Protein AF-0000000075435684 (afdb_homodimer)

Solvent-accessible surface area (backbone atoms only — not comparable to full-atom values): 46631 Å² total; per-residue (Å²): 125,85,80,66,52,69,68,57,49,41,54,53,47,58,70,30,59,86,41,56,68,59,48,53,54,44,38,68,70,41,73,67,42,24,66,53,40,46,42,66,70,31,37,67,71,56,78,73,60,82,67,54,65,80,38,68,67,48,46,52,52,52,50,49,52,61,66,69,45,51,69,68,55,51,50,54,37,49,76,65,71,45,79,66,72,79,62,64,81,58,90,67,68,71,89,58,71,60,59,47,32,22,44,51,64,58,47,67,41,52,52,39,48,48,60,67,69,48,69,88,48,67,78,80,46,33,36,54,38,51,43,49,46,51,52,52,50,50,55,52,51,47,50,42,35,56,40,21,50,55,17,38,49,41,56,48,79,51,69,64,68,57,68,73,39,88,20,27,56,55,18,40,41,51,26,30,35,41,37,38,35,50,89,34,52,53,44,66,56,33,40,52,37,39,75,41,37,37,48,34,29,35,42,36,40,33,53,39,63,67,68,47,50,15,56,40,42,33,57,61,56,30,73,50,36,27,32,44,38,41,32,45,71,48,60,89,45,61,19,58,59,49,25,51,40,53,39,73,38,18,89,49,28,28,32,46,34,36,25,41,46,55,55,23,41,48,43,80,30,48,51,56,29,43,57,22,27,32,43,36,45,28,28,66,62,61,96,79,65,84,58,65,68,53,48,48,48,39,53,53,28,57,69,67,30,49,31,50,52,23,26,35,44,34,40,32,36,63,94,64,91,54,63,46,58,55,46,59,42,8,74,40,45,31,32,33,39,38,41,38,56,63,87,83,64,59,59,67,52,46,54,50,41,45,48,37,44,28,72,28,20,41,55,21,27,34,40,36,38,45,48,62,51,90,58,70,64,57,55,49,47,36,28,59,38,18,52,42,25,27,35,39,33,41,28,40,70,38,86,80,54,51,77,42,41,66,56,46,53,45,48,61,72,39,48,32,87,51,40,36,34,40,33,38,54,35,59,72,38,69,48,71,68,44,49,51,52,40,56,65,65,44,62,93,55,69,74,65,48,76,44,78,79,127,87,81,64,52,69,68,56,47,42,54,53,46,59,68,31,58,85,41,55,69,59,48,54,54,44,39,67,70,40,72,66,42,24,66,56,41,46,43,65,70,32,37,64,73,56,76,74,60,81,67,56,66,80,36,68,65,48,45,52,51,52,49,50,53,60,66,67,46,51,69,67,54,51,49,53,38,48,74,64,72,44,80,66,73,79,62,64,81,58,89,70,68,71,90,57,71,60,58,46,32,20,44,51,67,58,48,68,42,53,52,39,49,47,59,66,68,48,69,89,51,68,77,79,46,34,36,56,39,51,43,49,48,52,51,52,50,50,55,50,50,46,50,42,34,56,40,21,50,56,17,38,49,42,58,50,79,51,70,64,69,57,67,74,38,88,22,27,56,56,16,39,40,51,26,29,35,40,36,38,36,49,89,35,51,51,45,66,57,32,40,52,39,40,74,40,35,38,47,35,28,36,41,36,41,34,54,39,63,66,66,45,51,14,54,42,43,32,57,59,55,30,74,50,35,28,31,43,36,42,31,44,70,49,60,88,45,60,20,57,58,49,24,52,40,51,39,72,37,18,90,48,29,29,31,43,36,38,26,40,46,56,57,22,41,47,43,80,31,49,52,57,30,44,58,22,28,32,43,37,47,27,27,66,61,60,95,79,65,85,58,66,69,51,49,49,48,38,52,53,27,56,68,68,30,49,31,52,51,23,26,34,44,33,39,32,37,62,94,63,91,53,61,48,58,55,45,59,42,8,73,40,46,31,32,34,39,39,40,39,55,64,88,82,63,56,60,69,52,46,52,49,41,45,50,36,45,28,71,30,21,41,55,20,28,34,42,34,38,42,49,60,54,91,59,70,62,58,56,49,47,36,27,60,37,18,52,43,25,29,34,42,33,44,32,36,67,38,82,78,54,50,78,42,40,67,56,46,53,46,48,62,72,38,50,32,85,51,40,36,36,41,34,41,34,46,57,78,38,68,47,71,68,45,50,52,53,38,55,65,64,45,62,93,56,67,75,65,48,77,46,80,81

InterPro domains:
  IPR032675 Leucine-rich repeat domain superfamily [G3DSA:3.80.10.10] (124-444)

Nearest PDB structures (foldseek):
  7sa1-assembly2_D  TM=3.779E-01  e=3.231E-06  Oryza sativa Japonica Group
  5irm-assembly1_A  TM=4.136E-01  e=1.213E-05  Oryctolagus cuniculus
  5irm-assembly1_C  TM=4.736E-01  e=6.344E-05  Oryctolagus cuniculus
  5irl-assembly1_A  TM=4.541E-01  e=1.116E-03  Oryctolagus cuniculus
  7ju4-assembly1_l  TM=4.859E-01  e=4.678E-03  Chlamydomonas reinhardtii

Structure (mmCIF, N/CA/C/O backbone):
data_AF-0000000075435684-model_v1
#
loop_
_entity.id
_entity.type
_entity.pdbx_description
1 polymer 'F-box domain-containing protein'
#
loop_
_atom_site.group_PDB
_atom_site.id
_atom_site.type_symbol
_atom_site.label_atom_id
_atom_site.label_alt_id
_atom_site.label_comp_id
_atom_site.label_asym_id
_atom_site.label_entity_id
_atom_site.label_seq_id
_atom_site.pdbx_PDB_ins_code
_atom_site.Cartn_x
_atom_site.Cartn_y
_atom_site.Cartn_z
_atom_site.occupancy
_atom_site.B_iso_or_equiv
_atom_site.auth_seq_id
_atom_site.auth_comp_id
_atom_site.auth_asym_id
_atom_site.auth_atom_id
_atom_site.pdbx_PDB_model_num
ATOM 1 N N . MET A 1 1 ? -43.281 -28.844 -30.625 1 39.34 1 MET A N 1
ATOM 2 C CA . MET A 1 1 ? -42.125 -28.047 -30.25 1 39.34 1 MET A CA 1
ATOM 3 C C . MET A 1 1 ? -41.312 -28.781 -29.188 1 39.34 1 MET A C 1
ATOM 5 O O . MET A 1 1 ? -41.844 -29.203 -28.172 1 39.34 1 MET A O 1
ATOM 9 N N . SER A 1 2 ? -40.312 -29.422 -29.609 1 40.75 2 SER A N 1
ATOM 10 C CA . SER A 1 2 ? -39.719 -30.5 -28.844 1 40.75 2 SER A CA 1
ATOM 11 C C . SER A 1 2 ? -39.281 -30.016 -27.469 1 40.75 2 SER A C 1
ATOM 13 O O . SER A 1 2 ? -38.562 -29 -27.344 1 40.75 2 SER A O 1
ATOM 15 N N . ARG A 1 3 ? -40.094 -30.156 -26.453 1 55.22 3 ARG A N 1
ATOM 16 C CA . ARG A 1 3 ? -39.969 -29.906 -25.031 1 55.22 3 ARG A CA 1
ATOM 17 C C . ARG A 1 3 ? -38.719 -30.562 -24.453 1 55.22 3 ARG A C 1
ATOM 19 O O . ARG A 1 3 ? -38.812 -31.656 -23.875 1 55.22 3 ARG A O 1
ATOM 26 N N . LEU A 1 4 ? -37.562 -30.312 -25.219 1 54.97 4 LEU A N 1
ATOM 27 C CA . LEU A 1 4 ? -36.406 -30.906 -24.547 1 54.97 4 LEU A CA 1
ATOM 28 C C . LEU A 1 4 ? -36.188 -30.266 -23.188 1 54.97 4 LEU A C 1
ATOM 30 O O . LEU A 1 4 ? -36.438 -29.062 -23 1 54.97 4 LEU A O 1
ATOM 34 N N . ILE A 1 5 ? -35.906 -31.062 -22.219 1 63.75 5 ILE A N 1
ATOM 35 C CA . ILE A 1 5 ? -35.656 -30.594 -20.859 1 63.75 5 ILE A CA 1
ATOM 36 C C . ILE A 1 5 ? -34.375 -29.75 -20.828 1 63.75 5 ILE A C 1
ATOM 38 O O . ILE A 1 5 ? -33.5 -29.922 -21.672 1 63.75 5 ILE A O 1
ATOM 42 N N . ALA A 1 6 ? -34.469 -28.703 -20.047 1 65.62 6 ALA A N 1
ATOM 43 C CA . ALA A 1 6 ? -33.406 -27.703 -19.953 1 65.62 6 ALA A CA 1
ATOM 44 C C . ALA A 1 6 ? -32.031 -28.359 -19.859 1 65.62 6 ALA A C 1
ATOM 46 O O . ALA A 1 6 ? -31.094 -27.922 -20.516 1 65.62 6 ALA A O 1
ATOM 47 N N . ASP A 1 7 ? -32 -29.422 -19.219 1 69.88 7 ASP A N 1
ATOM 48 C CA . ASP A 1 7 ? -30.719 -30.094 -19.016 1 69.88 7 ASP A CA 1
ATOM 49 C C . ASP A 1 7 ? -30.188 -30.672 -20.328 1 69.88 7 ASP A C 1
ATOM 51 O O . ASP A 1 7 ? -28.984 -30.609 -20.609 1 69.88 7 ASP A O 1
ATOM 55 N N . CYS A 1 8 ? -31.047 -31.203 -21 1 65.69 8 CYS A N 1
ATOM 56 C CA . CYS A 1 8 ? -30.672 -31.781 -22.281 1 65.69 8 CYS A CA 1
ATOM 57 C C . CYS A 1 8 ? -30.234 -30.688 -23.25 1 65.69 8 CYS A C 1
ATOM 59 O O . CYS A 1 8 ? -29.25 -30.844 -23.984 1 65.69 8 CYS A O 1
ATOM 61 N N . LEU A 1 9 ? -31 -29.672 -23.25 1 69.69 9 LEU A N 1
ATOM 62 C CA . LEU A 1 9 ? -30.656 -28.562 -24.125 1 69.69 9 LEU A CA 1
ATOM 63 C C . LEU A 1 9 ? -29.281 -28 -23.781 1 69.69 9 LEU A C 1
ATOM 65 O O . LEU A 1 9 ? -28.5 -27.656 -24.672 1 69.69 9 LEU A O 1
ATOM 69 N N . ILE A 1 10 ? -28.984 -27.953 -22.516 1 70.56 10 ILE A N 1
ATOM 70 C CA . ILE A 1 10 ? -27.703 -27.438 -22.062 1 70.56 10 ILE A CA 1
ATOM 71 C C . ILE A 1 10 ? -26.578 -28.297 -22.609 1 70.56 10 ILE A C 1
ATOM 73 O O . ILE A 1 10 ? -25.562 -27.766 -23.094 1 70.56 10 ILE A O 1
ATOM 77 N N . ILE A 1 11 ? -26.781 -29.516 -22.656 1 69.5 11 ILE A N 1
ATOM 78 C CA . ILE A 1 11 ? -25.766 -30.438 -23.156 1 69.5 11 ILE A CA 1
ATOM 79 C C . ILE A 1 11 ? -25.562 -30.219 -24.656 1 69.5 11 ILE A C 1
ATOM 81 O O . ILE A 1 11 ? -24.438 -30.141 -25.141 1 69.5 11 ILE A O 1
ATOM 85 N N . ILE A 1 12 ? -26.641 -30.109 -25.281 1 67.19 12 ILE A N 1
ATOM 86 C CA . ILE A 1 12 ? -26.609 -29.938 -26.719 1 67.19 12 ILE A CA 1
ATOM 87 C C . ILE A 1 12 ? -25.938 -28.609 -27.062 1 67.19 12 ILE A C 1
ATOM 89 O O . ILE A 1 12 ? -25.062 -28.547 -27.922 1 67.19 12 ILE A O 1
ATOM 93 N N . PHE A 1 13 ? -26.297 -27.656 -26.375 1 73.88 13 PHE A N 1
ATOM 94 C CA . PHE A 1 13 ? -25.812 -26.328 -26.703 1 73.88 13 PHE A CA 1
ATOM 95 C C . PHE A 1 13 ? -24.344 -26.172 -26.312 1 73.88 13 PHE A C 1
ATOM 97 O O . PHE A 1 13 ? -23.594 -25.453 -26.953 1 73.88 13 PHE A O 1
ATOM 104 N N . ASN A 1 14 ? -23.969 -26.891 -25.328 1 70.88 14 ASN A N 1
ATOM 105 C CA . ASN A 1 14 ? -22.547 -26.875 -24.953 1 70.88 14 ASN A CA 1
ATOM 106 C C . ASN A 1 14 ? -21.688 -27.5 -26.047 1 70.88 14 ASN A C 1
ATOM 108 O O . ASN A 1 14 ? -20.547 -27.062 -26.266 1 70.88 14 ASN A O 1
ATOM 112 N N . ASP A 1 15 ? -22.234 -28.422 -26.641 1 67.38 15 ASP A N 1
ATOM 113 C CA . ASP A 1 15 ? -21.5 -29.062 -27.734 1 67.38 15 ASP A CA 1
ATOM 114 C C . ASP A 1 15 ? -21.391 -28.141 -28.953 1 67.38 15 ASP A C 1
ATOM 116 O O . ASP A 1 15 ? -20.469 -28.266 -29.75 1 67.38 15 ASP A O 1
ATOM 120 N N . LEU A 1 16 ? -22.312 -27.25 -28.984 1 65.62 16 LEU A N 1
ATOM 121 C CA . LEU A 1 16 ? -22.328 -26.312 -30.109 1 65.62 16 LEU A CA 1
ATOM 122 C C . LEU A 1 16 ? -21.547 -25.047 -29.797 1 65.62 16 LEU A C 1
ATOM 124 O O . LEU A 1 16 ? -21.531 -24.109 -30.578 1 65.62 16 LEU A O 1
ATOM 128 N N . ARG A 1 17 ? -20.859 -25.047 -28.703 1 68 17 ARG A N 1
ATOM 129 C CA . ARG A 1 17 ? -20.156 -23.859 -28.234 1 68 17 ARG A CA 1
ATOM 130 C C . ARG A 1 17 ? -19.125 -23.406 -29.25 1 68 17 ARG A C 1
ATOM 132 O O . ARG A 1 17 ? -18.891 -22.203 -29.406 1 68 17 ARG A O 1
ATOM 139 N N . GLU A 1 18 ? -18.594 -24.406 -29.906 1 63.34 18 GLU A N 1
ATOM 140 C CA . GLU A 1 18 ? -17.547 -24.078 -30.875 1 63.34 18 GLU A CA 1
ATOM 141 C C . GLU A 1 18 ? -18.156 -23.516 -32.156 1 63.34 18 GLU A C 1
ATOM 143 O O . GLU A 1 18 ? -17.438 -22.922 -32.969 1 63.34 18 GLU A O 1
ATOM 148 N N . LYS A 1 19 ? -19.375 -23.734 -32.344 1 70.12 19 LYS A N 1
ATOM 149 C CA . LYS A 1 19 ? -20.078 -23.188 -33.531 1 70.12 19 LYS A CA 1
ATOM 150 C C . LYS A 1 19 ? -21.031 -22.062 -33.125 1 70.12 19 LYS A C 1
ATOM 152 O O . LYS A 1 19 ? -22.25 -22.266 -33.094 1 70.12 19 LYS A O 1
ATOM 157 N N . ALA A 1 20 ? -20.5 -20.891 -32.875 1 63.72 20 ALA A N 1
ATOM 158 C CA . ALA A 1 20 ? -21.234 -19.75 -32.344 1 63.72 20 ALA A CA 1
ATOM 159 C C . ALA A 1 20 ? -22.422 -19.391 -33.219 1 63.72 20 ALA A C 1
ATOM 161 O O . ALA A 1 20 ? -23.484 -19.031 -32.719 1 63.72 20 ALA A O 1
ATOM 162 N N . SER A 1 21 ? -22.312 -19.578 -34.469 1 68.25 21 SER A N 1
ATOM 163 C CA . SER A 1 21 ? -23.391 -19.234 -35.406 1 68.25 21 SER A CA 1
ATOM 164 C C . SER A 1 21 ? -24.594 -20.141 -35.188 1 68.25 21 SER A C 1
ATOM 166 O O . SER A 1 21 ? -25.734 -19.672 -35.188 1 68.25 21 SER A O 1
ATOM 168 N N . SER A 1 22 ? -24.297 -21.328 -34.969 1 67.69 22 SER A N 1
ATOM 169 C CA . SER A 1 22 ? -25.375 -22.266 -34.75 1 67.69 22 SER A CA 1
ATOM 170 C C . SER A 1 22 ? -26.078 -22 -33.406 1 67.69 22 SER A C 1
ATOM 172 O O . SER A 1 22 ? -27.312 -22.062 -33.344 1 67.69 22 SER A O 1
ATOM 174 N N . LEU A 1 23 ? -25.281 -21.672 -32.438 1 69.25 23 LEU A N 1
ATOM 175 C CA . LEU A 1 23 ? -25.875 -21.391 -31.125 1 69.25 23 LEU A CA 1
ATOM 176 C C . LEU A 1 23 ? -26.719 -20.125 -31.188 1 69.25 23 LEU A C 1
ATOM 178 O O . LEU A 1 23 ? -27.781 -20.047 -30.547 1 69.25 23 LEU A O 1
ATOM 182 N N . TYR A 1 24 ? -26.297 -19.234 -31.953 1 69.88 24 TYR A N 1
ATOM 183 C CA . TYR A 1 24 ? -27.078 -18.016 -32.125 1 69.88 24 TYR A CA 1
ATOM 184 C C . TYR A 1 24 ? -28.422 -18.312 -32.781 1 69.88 24 TYR A C 1
ATOM 186 O O . TYR A 1 24 ? -29.438 -17.734 -32.406 1 69.88 24 TYR A O 1
ATOM 194 N N . SER A 1 25 ? -28.391 -19.156 -33.656 1 71.25 25 SER A N 1
ATOM 195 C CA . SER A 1 25 ? -29.641 -19.531 -34.344 1 71.25 25 SER A CA 1
ATOM 196 C C . SER A 1 25 ? -30.578 -20.219 -33.375 1 71.25 25 SER A C 1
ATOM 198 O O . SER A 1 25 ? -31.812 -20.094 -33.469 1 71.25 25 SER A O 1
ATOM 200 N N . CYS A 1 26 ? -29.984 -20.875 -32.469 1 71.44 26 CYS A N 1
ATOM 201 C CA . CYS A 1 26 ? -30.781 -21.594 -31.5 1 71.44 26 CYS A CA 1
ATOM 202 C C . CYS A 1 26 ? -31.531 -20.641 -30.578 1 71.44 26 CYS A C 1
ATOM 204 O O . CYS A 1 26 ? -32.656 -20.922 -30.156 1 71.44 26 CYS A O 1
ATOM 206 N N . ILE A 1 27 ? -30.906 -19.422 -30.328 1 68.94 27 ILE A N 1
ATOM 207 C CA . ILE A 1 27 ? -31.531 -18.5 -29.375 1 68.94 27 ILE A CA 1
ATOM 208 C C . ILE A 1 27 ? -32.719 -17.812 -30.031 1 68.94 27 ILE A C 1
ATOM 210 O O . ILE A 1 27 ? -33.594 -17.281 -29.328 1 68.94 27 ILE A O 1
ATOM 214 N N . LEU A 1 28 ? -32.812 -18.062 -31.266 1 69.19 28 LEU A N 1
ATOM 215 C CA . LEU A 1 28 ? -33.875 -17.391 -32 1 69.19 28 LEU A CA 1
ATOM 216 C C . LEU A 1 28 ? -35.094 -18.297 -32.125 1 69.19 28 LEU A C 1
ATOM 218 O O . LEU A 1 28 ? -36.125 -17.891 -32.688 1 69.19 28 LEU A O 1
ATOM 222 N N . VAL A 1 29 ? -34.938 -19.484 -31.688 1 67.56 29 VAL A N 1
ATOM 223 C CA . VAL A 1 29 ? -36.031 -20.453 -31.875 1 67.56 29 VAL A CA 1
ATOM 224 C C . VAL A 1 29 ? -37.188 -20.141 -30.953 1 67.56 29 VAL A C 1
ATOM 226 O O . VAL A 1 29 ? -38.312 -20 -31.391 1 67.56 29 VAL A O 1
ATOM 229 N N . ASN A 1 30 ? -36.938 -20.109 -29.641 1 67.5 30 ASN A N 1
ATOM 230 C CA . ASN A 1 30 ? -37.938 -19.719 -28.641 1 67.5 30 ASN A CA 1
ATOM 231 C C . ASN A 1 30 ? -37.281 -19.188 -27.375 1 67.5 30 ASN A C 1
ATOM 233 O O . ASN A 1 30 ? -36.062 -19.188 -27.25 1 67.5 30 ASN A O 1
ATOM 237 N N . ARG A 1 31 ? -38.188 -18.688 -26.531 1 69.81 31 ARG A N 1
ATOM 238 C CA . ARG A 1 31 ? -37.719 -18.016 -25.328 1 69.81 31 ARG A CA 1
ATOM 239 C C . ARG A 1 31 ? -37 -18.984 -24.406 1 69.81 31 ARG A C 1
ATOM 241 O O . ARG A 1 31 ? -36.031 -18.625 -23.75 1 69.81 31 ARG A O 1
ATOM 248 N N . TYR A 1 32 ? -37.469 -20.156 -24.438 1 73.44 32 TYR A N 1
ATOM 249 C CA . TYR A 1 32 ? -36.875 -21.156 -23.578 1 73.44 32 TYR A CA 1
ATOM 250 C C . TYR A 1 32 ? -35.469 -21.516 -24.047 1 73.44 32 TYR A C 1
ATOM 252 O O . TYR A 1 32 ? -34.531 -21.594 -23.234 1 73.44 32 TYR A O 1
ATOM 260 N N . TRP A 1 33 ? -35.344 -21.641 -25.281 1 72.81 33 TRP A N 1
ATOM 261 C CA . TRP A 1 33 ? -34.031 -21.922 -25.828 1 72.81 33 TRP A CA 1
ATOM 262 C C . TRP A 1 33 ? -33.094 -20.75 -25.625 1 72.81 33 TRP A C 1
ATOM 2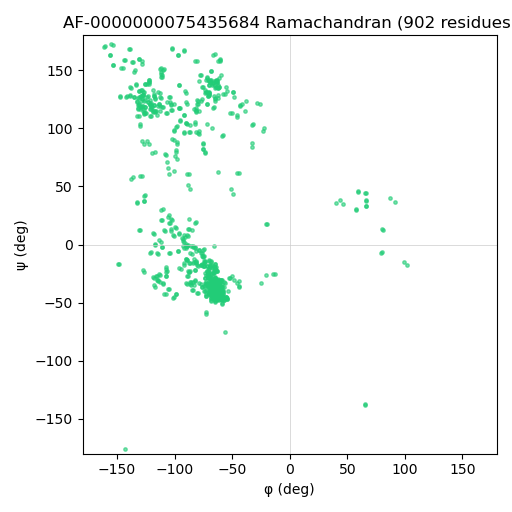64 O O . TRP A 1 33 ? -31.906 -20.938 -25.328 1 72.81 33 TRP A O 1
ATOM 274 N N . CYS A 1 34 ? -33.656 -19.688 -25.734 1 70.44 34 CYS A N 1
ATOM 275 C CA . CYS A 1 34 ? -32.844 -18.484 -25.531 1 70.44 34 CYS A CA 1
ATOM 276 C C . CYS A 1 34 ? -32.312 -18.438 -24.125 1 70.44 34 CYS A C 1
ATOM 278 O O . CYS A 1 34 ? -31.094 -18.234 -23.922 1 70.44 34 CYS A O 1
ATOM 280 N N . ARG A 1 35 ? -33.094 -18.781 -23.219 1 75 35 ARG A N 1
ATOM 281 C CA . ARG A 1 35 ? -32.688 -18.734 -21.828 1 75 35 ARG A CA 1
ATOM 282 C C . ARG A 1 35 ? -31.656 -19.797 -21.5 1 75 35 ARG A C 1
ATOM 284 O O . ARG A 1 35 ? -30.797 -19.578 -20.641 1 75 35 ARG A O 1
ATOM 291 N N . THR A 1 36 ? -31.766 -20.797 -22.297 1 75.44 36 THR A N 1
ATOM 292 C CA . THR A 1 36 ? -30.859 -21.906 -22.031 1 75.44 36 THR A CA 1
ATOM 293 C C . THR A 1 36 ? -29.516 -21.703 -22.734 1 75.44 36 THR A C 1
ATOM 295 O O . THR A 1 36 ? -28.469 -22.047 -22.203 1 75.44 36 THR A O 1
ATOM 298 N N . ALA A 1 37 ? -29.609 -21.109 -23.844 1 73.12 37 ALA A N 1
ATOM 299 C CA . ALA A 1 37 ? -28.422 -21.016 -24.688 1 73.12 37 ALA A CA 1
ATOM 300 C C . ALA A 1 37 ? -27.609 -19.766 -24.344 1 73.12 37 ALA A C 1
ATOM 302 O O . ALA A 1 37 ? -26.391 -19.734 -24.516 1 73.12 37 ALA A O 1
ATOM 303 N N . MET A 1 38 ? -28.234 -18.859 -23.797 1 76.44 38 MET A N 1
ATOM 304 C CA . MET A 1 38 ? -27.594 -17.562 -23.609 1 76.44 38 MET A CA 1
ATOM 305 C C . MET A 1 38 ? -26.422 -17.672 -22.625 1 76.44 38 MET A C 1
ATOM 307 O O . MET A 1 38 ? -25.328 -17.188 -22.891 1 76.44 38 MET A O 1
ATOM 311 N N . PRO A 1 39 ? -26.594 -18.422 -21.609 1 75.5 39 PRO A N 1
ATOM 312 C CA . PRO A 1 39 ? -25.484 -18.547 -20.672 1 75.5 39 PRO A CA 1
ATOM 313 C C . PRO A 1 39 ? -24.266 -19.219 -21.297 1 75.5 39 PRO A C 1
ATOM 315 O O . PRO A 1 39 ? -23.125 -18.906 -20.938 1 75.5 39 PRO A O 1
ATOM 318 N N . ILE A 1 40 ? -24.5 -20.016 -22.188 1 74.69 40 ILE A N 1
ATOM 319 C CA . ILE A 1 40 ? -23.406 -20.75 -22.828 1 74.69 40 ILE A CA 1
ATOM 320 C C . ILE A 1 40 ? -22.656 -19.828 -23.797 1 74.69 40 ILE A C 1
ATOM 322 O O . ILE A 1 40 ? -21.422 -19.859 -23.859 1 74.69 40 ILE A O 1
ATOM 326 N N . LEU A 1 41 ? -23.406 -19.016 -24.406 1 69.88 41 LEU A N 1
ATOM 327 C CA . LEU A 1 41 ? -22.828 -18.109 -25.391 1 69.88 41 LEU A CA 1
ATOM 328 C C . LEU A 1 41 ? -22.031 -17 -24.688 1 69.88 41 LEU A C 1
ATOM 330 O O . LEU A 1 41 ? -21.078 -16.469 -25.25 1 69.88 41 LEU A O 1
ATOM 334 N N . TRP A 1 42 ? -22.438 -16.781 -23.469 1 71.81 42 TRP A N 1
ATOM 335 C CA . TRP A 1 42 ? -21.891 -15.609 -22.781 1 71.81 42 TRP A CA 1
ATOM 336 C C . TRP A 1 42 ? -20.859 -16.047 -21.734 1 71.81 42 TRP A C 1
ATOM 338 O O . TRP A 1 42 ? -20.594 -15.297 -20.797 1 71.81 42 TRP A O 1
ATOM 348 N N . LYS A 1 43 ? -20.281 -17.172 -21.891 1 68 43 LYS A N 1
ATOM 349 C CA . LYS A 1 43 ? -19.328 -17.641 -20.891 1 68 43 LYS A CA 1
ATOM 350 C C . LYS A 1 43 ? -18.016 -16.859 -20.984 1 68 43 LYS A C 1
ATOM 352 O O . LYS A 1 43 ? -17.391 -16.562 -19.969 1 68 43 LYS A O 1
ATOM 357 N N . VAL A 1 44 ? -17.547 -16.469 -22.188 1 67.88 44 VAL A N 1
ATOM 358 C CA . VAL A 1 44 ? -16.281 -15.766 -22.281 1 67.88 44 VAL A CA 1
ATOM 359 C C . VAL A 1 44 ? -16.422 -14.594 -23.25 1 67.88 44 VAL A C 1
ATOM 361 O O . VAL A 1 44 ? -15.641 -14.461 -24.203 1 67.88 44 VAL A O 1
ATOM 364 N N . PRO A 1 45 ? -17.344 -13.711 -22.953 1 68.06 45 PRO A N 1
ATOM 365 C CA . PRO A 1 45 ? -17.578 -12.617 -23.906 1 68.06 45 PRO A CA 1
ATOM 366 C C . PRO A 1 45 ? -16.469 -11.562 -23.859 1 68.06 45 PRO A C 1
ATOM 368 O O . PRO A 1 45 ? -16.297 -10.812 -24.828 1 68.06 45 PRO A O 1
ATOM 371 N N . PHE A 1 46 ? -15.688 -11.555 -22.859 1 72.75 46 PHE A N 1
ATOM 372 C CA . PHE A 1 46 ? -14.812 -10.414 -22.609 1 72.75 46 PHE A CA 1
ATOM 373 C C . PHE A 1 46 ? -13.375 -10.742 -23 1 72.75 46 PHE A C 1
ATOM 375 O O . PHE A 1 46 ? -12.5 -9.875 -22.969 1 72.75 46 PHE A O 1
ATOM 382 N N . GLU A 1 47 ? -13.094 -11.945 -23.344 1 65 47 GLU A N 1
ATOM 383 C CA . GLU A 1 47 ? -11.734 -12.398 -23.609 1 65 47 GLU A CA 1
ATOM 384 C C . GLU A 1 47 ? -11.188 -11.766 -24.891 1 65 47 GLU A C 1
ATOM 386 O O . GLU A 1 47 ? -9.977 -11.57 -25.016 1 65 47 GLU A O 1
ATOM 391 N N . PHE A 1 48 ? -12.117 -11.297 -25.688 1 57.56 48 PHE A N 1
ATOM 392 C CA . PHE A 1 48 ? -11.625 -10.859 -26.984 1 57.56 48 PHE A CA 1
ATOM 393 C C . PHE A 1 48 ? -11.539 -9.344 -27.047 1 57.56 48 PHE A C 1
ATOM 395 O O . PHE A 1 48 ? -11.477 -8.758 -28.125 1 57.56 48 PHE A O 1
ATOM 402 N N . ASP A 1 49 ? -11.469 -8.719 -25.906 1 58.34 49 ASP A N 1
ATOM 403 C CA . ASP A 1 49 ? -11.344 -7.27 -25.922 1 58.34 49 ASP A CA 1
ATOM 404 C C . ASP A 1 49 ? -9.906 -6.836 -26.219 1 58.34 49 ASP A C 1
ATOM 406 O O . ASP A 1 49 ? -9.016 -7.039 -25.391 1 58.34 49 ASP A O 1
ATOM 410 N N . ILE A 1 50 ? -9.633 -6.5 -27.484 1 53.12 50 ILE A N 1
ATOM 411 C CA . ILE A 1 50 ? -8.297 -6.113 -27.922 1 53.12 50 ILE A CA 1
ATOM 412 C C . ILE A 1 50 ? -8.047 -4.645 -27.594 1 53.12 50 ILE A C 1
ATOM 414 O O . ILE A 1 50 ? -7.062 -4.059 -28.031 1 53.12 50 ILE A O 1
ATOM 418 N N . GLY A 1 51 ? -8.766 -4.023 -26.719 1 57.41 51 GLY A N 1
ATOM 419 C CA . GLY A 1 51 ? -8.5 -2.674 -26.25 1 57.41 51 GLY A CA 1
ATOM 420 C C . GLY A 1 51 ? -8.969 -1.603 -27.203 1 57.41 51 GLY A C 1
ATOM 421 O O . GLY A 1 51 ? -8.828 -0.409 -26.938 1 57.41 51 GLY A O 1
ATOM 422 N N . ASN A 1 52 ? -9.406 -2.047 -28.391 1 57.75 52 ASN A N 1
ATOM 423 C CA . ASN A 1 52 ? -9.844 -1.05 -29.359 1 57.75 52 ASN A CA 1
ATOM 424 C C . ASN A 1 52 ? -11.281 -0.604 -29.094 1 57.75 52 ASN A C 1
ATOM 426 O O . ASN A 1 52 ? -12.219 -1.38 -29.281 1 57.75 52 ASN A O 1
ATOM 430 N N . TRP A 1 53 ? -11.492 0.577 -28.562 1 60.94 53 TRP A N 1
ATOM 431 C CA . TRP A 1 53 ? -12.781 1.192 -28.234 1 60.94 53 TRP A CA 1
ATOM 432 C C . TRP A 1 53 ? -13.703 1.188 -29.438 1 60.94 53 TRP A C 1
ATOM 434 O O . TRP A 1 53 ? -14.922 1.049 -29.297 1 60.94 53 TRP A O 1
ATOM 444 N N . ASP A 1 54 ? -13.008 1.223 -30.531 1 63 54 ASP A N 1
ATOM 445 C CA . ASP A 1 54 ? -13.805 1.524 -31.719 1 63 54 ASP A CA 1
ATOM 446 C C . ASP A 1 54 ? -14.484 0.269 -32.25 1 63 54 ASP A C 1
ATOM 448 O O . ASP A 1 54 ? -15.32 0.349 -33.156 1 63 54 ASP A O 1
ATOM 452 N N . SER A 1 55 ? -14.125 -0.746 -31.547 1 66.19 55 SER A N 1
ATOM 453 C CA . SER A 1 55 ? -14.828 -1.91 -32.062 1 66.19 55 SER A CA 1
ATOM 454 C C . SER A 1 55 ? -16.281 -1.921 -31.625 1 66.19 55 SER A C 1
ATOM 456 O O . SER A 1 55 ? -16.594 -1.62 -30.469 1 66.19 55 SER A O 1
ATOM 458 N N . LEU A 1 56 ? -17.172 -2.02 -32.562 1 64.56 56 LEU A N 1
ATOM 459 C CA . LEU A 1 56 ? -18.609 -2.062 -32.312 1 64.56 56 LEU A CA 1
ATOM 460 C C . LEU A 1 56 ? -18.938 -3.025 -31.188 1 64.56 56 LEU A C 1
ATOM 462 O O . LEU A 1 56 ? -19.812 -2.742 -30.375 1 64.56 56 LEU A O 1
ATOM 466 N N . SER A 1 57 ? -18.141 -4.02 -31.172 1 70.94 57 SER A N 1
ATOM 467 C CA . SER A 1 57 ? -18.406 -5.043 -30.172 1 70.94 57 SER A CA 1
ATOM 468 C C . SER A 1 57 ? -18.109 -4.531 -28.766 1 70.94 57 SER A C 1
ATOM 470 O O . SER A 1 57 ? -18.891 -4.746 -27.828 1 70.94 57 SER A O 1
ATOM 472 N N . ASN A 1 58 ? -17.109 -3.75 -28.688 1 76.31 58 ASN A N 1
ATOM 473 C CA . ASN A 1 58 ? -16.734 -3.246 -27.359 1 76.31 58 ASN A CA 1
ATOM 474 C C . ASN A 1 58 ? -17.734 -2.197 -26.875 1 76.31 58 ASN A C 1
ATOM 476 O O . ASN A 1 58 ? -18.094 -2.178 -25.688 1 76.31 58 ASN A O 1
ATOM 480 N N . ARG A 1 59 ? -18.25 -1.498 -27.781 1 77.44 59 ARG A N 1
ATOM 481 C CA . ARG A 1 59 ? -19.203 -0.47 -27.406 1 77.44 59 ARG A CA 1
ATOM 482 C C . ARG A 1 59 ? -20.5 -1.095 -26.875 1 77.44 59 ARG A C 1
ATOM 484 O O . ARG A 1 59 ? -21.078 -0.598 -25.922 1 77.44 59 ARG A O 1
ATOM 491 N N . LYS A 1 60 ? -20.844 -2.115 -27.5 1 78.19 60 LYS A N 1
ATOM 492 C CA . LYS A 1 60 ? -22.062 -2.805 -27.047 1 78.19 60 LYS A CA 1
ATOM 493 C C . LYS A 1 60 ? -21.891 -3.381 -25.656 1 78.19 60 LYS A C 1
ATOM 495 O O . LYS A 1 60 ? -22.797 -3.324 -24.828 1 78.19 60 LYS A O 1
ATOM 500 N N . LEU A 1 61 ? -20.719 -3.852 -25.469 1 83 61 LEU A N 1
ATOM 501 C CA . LEU A 1 61 ? -20.453 -4.43 -24.156 1 83 61 LEU A CA 1
ATOM 502 C C . LEU A 1 61 ? -20.406 -3.344 -23.078 1 83 61 LEU A C 1
ATOM 504 O O . LEU A 1 61 ? -20.938 -3.535 -21.984 1 83 61 LEU A O 1
ATOM 508 N N . TYR A 1 62 ? -19.828 -2.229 -23.438 1 84.69 62 TYR A N 1
ATOM 509 C CA . TYR A 1 62 ? -19.781 -1.122 -22.484 1 84.69 62 TYR A CA 1
ATOM 510 C C . TYR A 1 62 ? -21.188 -0.654 -22.125 1 84.69 62 TYR A C 1
ATOM 512 O O . TYR A 1 62 ? -21.5 -0.459 -20.953 1 84.69 62 TYR A O 1
ATOM 520 N N . ASN A 1 63 ? -22 -0.599 -23.156 1 82.69 63 ASN A N 1
ATOM 521 C CA . ASN A 1 63 ? -23.375 -0.17 -22.938 1 82.69 63 ASN A CA 1
ATOM 522 C C . ASN A 1 63 ? -24.141 -1.153 -22.047 1 82.69 63 ASN A C 1
ATOM 524 O O . ASN A 1 63 ? -24.938 -0.744 -21.203 1 82.69 63 ASN A O 1
ATOM 528 N N . LEU A 1 64 ? -23.875 -2.336 -22.312 1 84.38 64 LEU A N 1
ATOM 529 C CA . LEU A 1 64 ? -24.5 -3.367 -21.5 1 84.38 64 LEU A CA 1
ATOM 530 C C . LEU A 1 64 ? -24.125 -3.215 -20.031 1 84.38 64 LEU A C 1
ATOM 532 O O . LEU A 1 64 ? -24.984 -3.291 -19.156 1 84.38 64 LEU A O 1
ATOM 536 N N . ILE A 1 65 ? -22.891 -2.967 -19.766 1 88.69 65 ILE A N 1
ATOM 537 C CA . ILE A 1 65 ? -22.406 -2.832 -18.406 1 88.69 65 ILE A CA 1
ATOM 538 C C . ILE A 1 65 ? -23.062 -1.633 -17.734 1 88.69 65 ILE A C 1
ATOM 540 O O . ILE A 1 65 ? -23.562 -1.738 -16.609 1 88.69 65 ILE A O 1
ATOM 544 N N . PHE A 1 66 ? -23.188 -0.58 -18.406 1 89.06 66 PHE A N 1
ATOM 545 C CA . PHE A 1 66 ? -23.781 0.624 -17.828 1 89.06 66 PHE A CA 1
ATOM 546 C C . PHE A 1 66 ? -25.266 0.418 -17.547 1 89.06 66 PHE A C 1
ATOM 548 O O . PHE A 1 66 ? -25.781 0.905 -16.547 1 89.06 66 PHE A O 1
ATOM 555 N N . TYR A 1 67 ? -25.781 -0.294 -18.469 1 86.94 67 TYR A N 1
ATOM 556 C CA . TYR A 1 67 ? -27.203 -0.559 -18.266 1 86.94 67 TYR A CA 1
ATOM 557 C C . TYR A 1 67 ? -27.438 -1.381 -17.016 1 86.94 67 TYR A C 1
ATOM 559 O O . TYR A 1 67 ? -28.422 -1.172 -16.297 1 86.94 67 TYR A O 1
ATOM 567 N N . LEU A 1 68 ? -26.578 -2.227 -16.766 1 90.38 68 LEU A N 1
ATOM 568 C CA . LEU A 1 68 ? -26.781 -3.178 -15.672 1 90.38 68 LEU A CA 1
ATOM 569 C C . LEU A 1 68 ? -26.344 -2.584 -14.344 1 90.38 68 LEU A C 1
ATOM 571 O O . LEU A 1 68 ? -26.578 -3.174 -13.281 1 90.38 68 LEU A O 1
ATOM 575 N N . LEU A 1 69 ? -25.719 -1.43 -14.352 1 92.94 69 LEU A N 1
ATOM 576 C CA . LEU A 1 69 ? -25.344 -0.784 -13.102 1 92.94 69 LEU A CA 1
ATOM 577 C C . LEU A 1 69 ? -26.578 -0.413 -12.281 1 92.94 69 LEU A C 1
ATOM 579 O O . LEU A 1 69 ? -27.578 0.038 -12.836 1 92.94 69 LEU A O 1
ATOM 583 N N . PRO A 1 70 ? -26.484 -0.589 -10.992 1 91.25 70 PRO A N 1
ATOM 584 C CA . PRO A 1 70 ? -27.562 -0.121 -10.141 1 91.25 70 PRO A CA 1
ATOM 585 C C . PRO A 1 70 ? -27.797 1.387 -10.242 1 91.25 70 PRO A C 1
ATOM 587 O O . PRO A 1 70 ? -26.875 2.131 -10.578 1 91.25 70 PRO A O 1
ATOM 590 N N . THR A 1 71 ? -28.969 1.79 -9.859 1 91.5 71 THR A N 1
ATOM 591 C CA . THR A 1 71 ? -29.344 3.193 -9.961 1 91.5 71 THR A CA 1
ATOM 592 C C . THR A 1 71 ? -28.422 4.07 -9.117 1 91.5 71 THR A C 1
ATOM 594 O O . THR A 1 71 ? -28.016 5.145 -9.547 1 91.5 71 THR A O 1
ATOM 597 N N . PHE A 1 72 ? -28.172 3.518 -8 1 90.12 72 PHE A N 1
ATOM 598 C CA . PHE A 1 72 ? -27.312 4.281 -7.109 1 90.12 72 PHE A CA 1
ATOM 599 C C . PHE A 1 72 ? -25.938 4.5 -7.738 1 90.12 72 PHE A C 1
ATOM 601 O O . PHE A 1 72 ? -25.375 5.594 -7.656 1 90.12 72 PHE A O 1
ATOM 608 N N . SER A 1 73 ? -25.391 3.531 -8.352 1 92.75 73 SER A N 1
ATOM 609 C CA . SER A 1 73 ? -24.094 3.607 -8.992 1 92.75 73 SER A CA 1
ATOM 610 C C . SER A 1 73 ? -24.109 4.57 -10.18 1 92.75 73 SER A C 1
ATOM 612 O O . SER A 1 73 ? -23.172 5.348 -10.367 1 92.75 73 SER A O 1
ATOM 614 N N . LYS A 1 74 ? -25.141 4.551 -10.961 1 92.12 74 LYS A N 1
ATOM 615 C CA . LYS A 1 74 ? -25.281 5.457 -12.102 1 92.12 74 LYS A CA 1
ATOM 6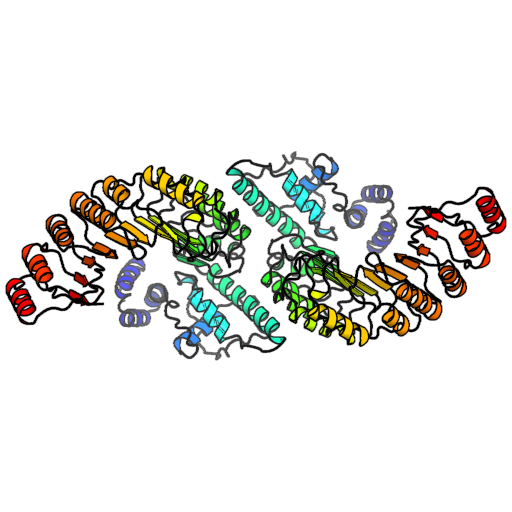16 C C . LYS A 1 74 ? -25.297 6.914 -11.641 1 92.12 74 LYS A C 1
ATOM 618 O O . LYS A 1 74 ? -24.609 7.762 -12.219 1 92.12 74 LYS A O 1
ATOM 623 N N . LYS A 1 75 ? -26.047 7.133 -10.609 1 91.5 75 LYS A N 1
ATOM 624 C CA . LYS A 1 75 ? -26.141 8.484 -10.07 1 91.5 75 LYS A CA 1
ATOM 625 C C . LYS A 1 75 ? -24.781 8.961 -9.547 1 91.5 75 LYS A C 1
ATOM 627 O O . LYS A 1 75 ? -24.375 10.102 -9.781 1 91.5 75 LYS A O 1
ATOM 632 N N . LEU A 1 76 ? -24.172 8.062 -8.867 1 90.44 76 LEU A N 1
ATOM 633 C CA . LEU A 1 76 ? -22.859 8.375 -8.32 1 90.44 76 LEU A CA 1
ATOM 634 C C . LEU A 1 76 ? -21.891 8.766 -9.43 1 90.44 76 LEU A C 1
ATOM 636 O O . LEU A 1 76 ? -21.125 9.727 -9.281 1 90.44 76 LEU A O 1
ATOM 640 N N . LEU A 1 77 ? -21.859 8.047 -10.508 1 93.06 77 LEU A N 1
ATOM 641 C CA . LEU A 1 77 ? -20.969 8.32 -11.641 1 93.06 77 LEU A CA 1
ATOM 642 C C . LEU A 1 77 ? -21.328 9.648 -12.305 1 93.06 77 LEU A C 1
ATOM 644 O O . LEU A 1 77 ? -20.453 10.453 -12.609 1 93.06 77 LEU A O 1
ATOM 648 N N . LEU A 1 78 ? -22.625 9.883 -12.414 1 91.19 78 LEU A N 1
ATOM 649 C CA . LEU A 1 78 ? -23.094 11.125 -13.023 1 91.19 78 LEU A CA 1
ATOM 650 C C . LEU A 1 78 ? -22.703 12.328 -12.164 1 91.19 78 LEU A C 1
ATOM 652 O O . LEU A 1 78 ? -22.281 13.359 -12.68 1 91.19 78 LEU A O 1
ATOM 656 N N . ASP A 1 79 ? -22.844 12.133 -10.93 1 88.5 79 ASP A N 1
ATOM 657 C CA . ASP A 1 79 ? -22.516 13.203 -9.984 1 88.5 79 ASP A CA 1
ATOM 658 C C . ASP A 1 79 ? -21.031 13.555 -10.047 1 88.5 79 ASP A C 1
ATOM 660 O O . ASP A 1 79 ? -20.641 14.656 -9.664 1 88.5 79 ASP A O 1
ATOM 664 N N . ASN A 1 80 ? -20.281 12.633 -10.508 1 88.38 80 ASN A N 1
ATOM 665 C CA . ASN A 1 80 ? -18.844 12.875 -10.617 1 88.38 80 ASN A CA 1
ATOM 666 C C . ASN A 1 80 ? -18.422 13.125 -12.062 1 88.38 80 ASN A C 1
ATOM 668 O O . ASN A 1 80 ? -17.266 12.906 -12.422 1 88.38 80 ASN A O 1
ATOM 672 N N . ASN A 1 81 ? -19.266 13.445 -12.898 1 86.88 81 ASN A N 1
ATOM 673 C CA . ASN A 1 81 ? -19.062 13.898 -14.273 1 86.88 81 ASN A CA 1
ATOM 674 C C . ASN A 1 81 ? -18.469 12.789 -15.141 1 86.88 81 ASN A C 1
ATOM 676 O O . ASN A 1 81 ? -17.578 13.039 -15.953 1 86.88 81 ASN A O 1
ATOM 680 N N . ILE A 1 82 ? -18.828 11.648 -14.852 1 89.19 82 ILE A N 1
ATOM 681 C CA . ILE A 1 82 ? -18.5 10.539 -15.734 1 89.19 82 ILE A CA 1
ATOM 682 C C . ILE A 1 82 ? -19.672 10.266 -16.688 1 89.19 82 ILE A C 1
ATOM 684 O O . ILE A 1 82 ? -20.734 9.836 -16.25 1 89.19 82 ILE A O 1
ATOM 688 N N . GLU A 1 83 ? -19.359 10.68 -17.938 1 80.44 83 GLU A N 1
ATOM 689 C CA . GLU A 1 83 ? -20.406 10.602 -18.938 1 80.44 83 GLU A CA 1
ATOM 690 C C . GLU A 1 83 ? -20.688 9.156 -19.328 1 80.44 83 GLU A C 1
ATOM 692 O O . GLU A 1 83 ? -19.781 8.406 -19.672 1 80.44 83 GLU A O 1
ATOM 697 N N . LEU A 1 84 ? -21.891 8.883 -19.094 1 76.69 84 LEU A N 1
ATOM 698 C CA . LEU A 1 84 ? -22.344 7.566 -19.547 1 76.69 84 LEU A CA 1
ATOM 699 C C . LEU A 1 84 ? -22.672 7.586 -21.031 1 76.69 84 LEU A C 1
ATOM 701 O O . LEU A 1 84 ? -23.156 8.594 -21.547 1 76.69 84 LEU A O 1
ATOM 705 N N . PRO A 1 85 ? -22.031 6.691 -21.781 1 67.62 85 PRO A N 1
ATOM 706 C CA . PRO A 1 85 ? -22.391 6.695 -23.203 1 67.62 85 PRO A CA 1
ATOM 707 C C . PRO A 1 85 ? -23.891 6.82 -23.438 1 67.62 85 PRO A C 1
ATOM 709 O O . PRO A 1 85 ? -24.688 6.367 -22.609 1 67.62 85 PRO A O 1
ATOM 712 N N . THR A 1 86 ? -24.219 7.977 -24.172 1 57.47 86 THR A N 1
ATOM 713 C CA . THR A 1 86 ? -25.625 8.164 -24.531 1 57.47 86 THR A CA 1
ATOM 714 C C . THR A 1 86 ? -26.297 6.816 -24.781 1 57.47 86 THR A C 1
ATOM 716 O O . THR A 1 86 ? -25.922 6.086 -25.703 1 57.47 86 THR A O 1
ATOM 719 N N . ILE A 1 87 ? -26.719 6.363 -23.734 1 51.12 87 ILE A N 1
ATOM 720 C CA . ILE A 1 87 ? -27.562 5.191 -23.891 1 51.12 87 ILE A CA 1
ATOM 721 C C . ILE A 1 87 ? -28.562 5.426 -25.016 1 51.12 87 ILE A C 1
ATOM 723 O O . ILE A 1 87 ? -29.406 6.32 -24.938 1 51.12 87 ILE A O 1
ATOM 727 N N . GLN A 1 88 ? -28.188 5.625 -26.156 1 44.88 88 GLN A N 1
ATOM 728 C CA . GLN A 1 88 ? -29.344 5.578 -27.047 1 44.88 88 GLN A CA 1
ATOM 729 C C . GLN A 1 88 ? -30.484 4.77 -26.406 1 44.88 88 GLN A C 1
ATOM 731 O O . GLN A 1 88 ? -30.25 3.693 -25.859 1 44.88 88 GLN A O 1
ATOM 736 N N . GLU A 1 89 ? -31.453 5.633 -25.844 1 45.38 89 GLU A N 1
ATOM 737 C CA . GLU A 1 89 ? -32.719 5.02 -25.484 1 45.38 89 GLU A CA 1
ATOM 738 C C . GLU A 1 89 ? -32.938 3.691 -26.203 1 45.38 89 GLU A C 1
ATOM 740 O O . GLU A 1 89 ? -33.5 3.654 -27.297 1 45.38 89 GLU A O 1
ATOM 745 N N . PHE A 1 90 ? -32 3.145 -26.688 1 38.25 90 PHE A N 1
ATOM 746 C CA . PHE A 1 90 ? -32.406 1.898 -27.312 1 38.25 90 PHE A CA 1
ATOM 747 C C . PHE A 1 90 ? -33.469 1.187 -26.469 1 38.25 90 PHE A C 1
ATOM 749 O O . PHE A 1 90 ? -33.406 1.196 -25.25 1 38.25 90 PHE A O 1
ATOM 756 N N . SER A 1 91 ? -34.562 1.084 -26.984 1 44.53 91 SER A N 1
ATOM 757 C CA . SER A 1 91 ? -35.688 0.216 -26.656 1 44.53 91 SER A CA 1
ATOM 758 C C . SER A 1 91 ? -35.25 -0.993 -25.844 1 44.53 91 SER A C 1
ATOM 760 O O . SER A 1 91 ? -36.062 -1.741 -25.312 1 44.53 91 SER A O 1
ATOM 762 N N . ASN A 1 92 ? -33.906 -1.536 -25.922 1 50.97 92 ASN A N 1
ATOM 763 C CA . ASN A 1 92 ? -33.75 -2.971 -25.703 1 50.97 92 ASN A CA 1
ATOM 764 C C . ASN A 1 92 ? -33.156 -3.264 -24.344 1 50.97 92 ASN A C 1
ATOM 766 O O . ASN A 1 92 ? -31.922 -3.322 -24.203 1 50.97 92 ASN A O 1
ATOM 770 N N . GLN A 1 93 ? -33.781 -2.992 -23.312 1 63.28 93 GLN A N 1
ATOM 771 C CA . GLN A 1 93 ? -33.469 -3.625 -22.031 1 63.28 93 GLN A CA 1
ATOM 772 C C . GLN A 1 93 ? -32.875 -5.016 -22.219 1 63.28 93 GLN A C 1
ATOM 774 O O . GLN A 1 93 ? -33.406 -5.812 -23.016 1 63.28 93 GLN A O 1
ATOM 779 N N . PRO A 1 94 ? -31.672 -5.062 -21.656 1 71.62 94 PRO A N 1
ATOM 780 C CA . PRO A 1 94 ? -31.188 -6.441 -21.734 1 71.62 94 PRO A CA 1
ATOM 781 C C . PRO A 1 94 ? -32.219 -7.461 -21.25 1 71.62 94 PRO A C 1
ATOM 783 O O . PRO A 1 94 ? -32.906 -7.203 -20.281 1 71.62 94 PRO A O 1
ATOM 786 N N . LEU A 1 95 ? -32.375 -8.398 -22.031 1 74.25 95 LEU A N 1
ATOM 787 C CA . LEU A 1 95 ? -33.344 -9.445 -21.719 1 74.25 95 LEU A CA 1
ATOM 788 C C . LEU A 1 95 ? -32.875 -10.242 -20.484 1 74.25 95 LEU A C 1
ATOM 790 O O . LEU A 1 95 ? -33.719 -10.836 -19.797 1 74.25 95 LEU A O 1
ATOM 794 N N . PHE A 1 96 ? -31.516 -10.188 -20.312 1 77.94 96 PHE A N 1
ATOM 795 C CA . PHE A 1 96 ? -30.938 -10.969 -19.219 1 77.94 96 PHE A CA 1
ATOM 796 C C . PHE A 1 96 ? -29.891 -10.156 -18.469 1 77.94 96 PHE A C 1
ATOM 798 O O . PHE A 1 96 ? -29.469 -9.094 -18.922 1 77.94 96 PHE A O 1
ATOM 805 N N . ASN A 1 97 ? -29.688 -10.586 -17.25 1 83.38 97 ASN A N 1
ATOM 806 C CA . ASN A 1 97 ? -28.484 -10.148 -16.562 1 83.38 97 ASN A CA 1
ATOM 807 C C . ASN A 1 97 ? -27.25 -10.875 -17.094 1 83.38 97 ASN A C 1
ATOM 809 O O . ASN A 1 97 ? -26.75 -11.805 -16.453 1 83.38 97 ASN A O 1
ATOM 813 N N . TYR A 1 98 ? -26.766 -10.406 -18.141 1 82.12 98 TYR A N 1
ATOM 814 C CA . TYR A 1 98 ? -25.719 -11.086 -18.906 1 82.12 98 TYR A CA 1
ATOM 815 C C . TYR A 1 98 ? -24.469 -11.273 -18.047 1 82.12 98 TYR A C 1
ATOM 817 O O . TYR A 1 98 ? -23.703 -12.219 -18.266 1 82.12 98 TYR A O 1
ATOM 825 N N . ILE A 1 99 ? -24.203 -10.406 -17.125 1 86.56 99 ILE A N 1
ATOM 826 C CA . ILE A 1 99 ? -23.016 -10.477 -16.297 1 86.56 99 ILE A CA 1
ATOM 827 C C . ILE A 1 99 ? -23.062 -11.742 -15.43 1 86.56 99 ILE A C 1
ATOM 829 O O . ILE A 1 99 ? -22.031 -12.359 -15.156 1 86.56 99 ILE A O 1
ATOM 833 N N . SER A 1 100 ? -24.219 -12.109 -15.125 1 87.31 100 SER A N 1
ATOM 834 C CA . SER A 1 100 ? -24.391 -13.281 -14.273 1 87.31 100 SER A CA 1
ATOM 835 C C . SER A 1 100 ? -23.984 -14.562 -15 1 87.31 100 SER A C 1
ATOM 837 O O . SER A 1 100 ? -23.781 -15.602 -14.375 1 87.31 100 SER A O 1
ATOM 839 N N . PHE A 1 101 ? -23.844 -14.445 -16.344 1 82.88 101 PHE A N 1
ATOM 840 C CA . PHE A 1 101 ? -23.469 -15.602 -17.141 1 82.88 101 PHE A CA 1
ATOM 841 C C . PHE A 1 101 ? -2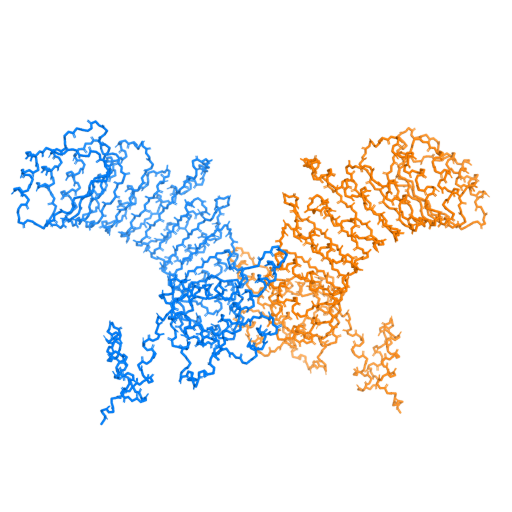1.953 -15.695 -17.266 1 82.88 101 PHE A C 1
ATOM 843 O O . PHE A 1 101 ? -21.422 -16.719 -17.703 1 82.88 101 PHE A O 1
ATOM 850 N N . SER A 1 102 ? -21.344 -14.648 -16.891 1 84.19 102 SER A N 1
ATOM 851 C CA . SER A 1 102 ? -19.891 -14.625 -17.062 1 84.19 102 SER A CA 1
ATOM 852 C C . SER A 1 102 ? -19.203 -15.578 -16.094 1 84.19 102 SER A C 1
ATOM 854 O O . SER A 1 102 ? -19.578 -15.648 -14.914 1 84.19 102 SER A O 1
ATOM 856 N N . SER A 1 103 ? -18.203 -16.312 -16.609 1 84.62 103 SER A N 1
ATOM 857 C CA . SER A 1 103 ? -17.438 -17.25 -15.789 1 84.62 103 SER A CA 1
ATOM 858 C C . SER A 1 103 ? -16.188 -16.594 -15.203 1 84.62 103 SER A C 1
ATOM 860 O O . SER A 1 103 ? -15.375 -17.266 -14.562 1 84.62 103 SER A O 1
ATOM 862 N N . GLN A 1 104 ? -16.109 -15.344 -15.461 1 87.12 104 GLN A N 1
ATOM 863 C CA . GLN A 1 104 ? -14.906 -14.664 -14.969 1 87.12 104 GLN A CA 1
ATOM 864 C C . GLN A 1 104 ? -15.172 -13.18 -14.742 1 87.12 104 GLN A C 1
ATOM 866 O O . GLN A 1 104 ? -16.141 -12.625 -15.258 1 87.12 104 GLN A O 1
ATOM 871 N N . VAL A 1 105 ? -14.453 -12.602 -13.898 1 90.94 105 VAL A N 1
ATOM 872 C CA . VAL A 1 105 ? -14.305 -11.148 -13.82 1 90.94 105 VAL A CA 1
ATOM 873 C C . VAL A 1 105 ? -13.109 -10.711 -14.664 1 90.94 105 VAL A C 1
ATOM 875 O O . VAL A 1 105 ? -11.961 -10.984 -14.32 1 90.94 105 VAL A O 1
ATOM 878 N N . PRO A 1 106 ? -13.328 -10.031 -15.75 1 90.62 106 PRO A N 1
ATOM 879 C CA . PRO A 1 106 ? -12.258 -9.773 -16.719 1 90.62 106 PRO A CA 1
ATOM 880 C C . PRO A 1 106 ? -11.523 -8.453 -16.453 1 90.62 106 PRO A C 1
ATOM 882 O O . PRO A 1 106 ? -11.914 -7.41 -16.969 1 90.62 106 PRO A O 1
ATOM 885 N N . PRO A 1 107 ? -10.43 -8.508 -15.789 1 91.69 107 PRO A N 1
ATOM 886 C CA . PRO A 1 107 ? -9.734 -7.273 -15.43 1 91.69 107 PRO A CA 1
ATOM 887 C C . PRO A 1 107 ? -9.234 -6.5 -16.641 1 91.69 107 PRO A C 1
ATOM 889 O O . PRO A 1 107 ? -9.281 -5.266 -16.656 1 91.69 107 PRO A O 1
ATOM 892 N N . ASN A 1 108 ? -8.734 -7.211 -17.656 1 88.69 108 ASN A N 1
ATOM 893 C CA . ASN A 1 108 ? -8.242 -6.535 -18.844 1 88.69 108 ASN A CA 1
ATOM 894 C C . ASN A 1 108 ? -9.352 -5.766 -19.547 1 88.69 108 ASN A C 1
ATOM 896 O O . ASN A 1 108 ? -9.148 -4.633 -19.984 1 88.69 108 ASN A O 1
ATOM 900 N N . PHE A 1 109 ? -10.484 -6.387 -19.641 1 90.38 109 PHE A N 1
ATOM 901 C CA . PHE A 1 109 ? -11.633 -5.723 -20.234 1 90.38 109 PHE A CA 1
ATOM 902 C C . PHE A 1 109 ? -12.016 -4.484 -19.438 1 90.38 109 PHE A C 1
ATOM 904 O O . PHE A 1 109 ? -12.273 -3.424 -20.016 1 90.38 109 PHE A O 1
ATOM 911 N N . ILE A 1 110 ? -12.07 -4.633 -18.078 1 92.75 110 ILE A N 1
ATOM 912 C CA . ILE A 1 110 ? -12.453 -3.527 -17.219 1 92.75 110 ILE A CA 1
ATOM 913 C C . ILE A 1 110 ? -11.445 -2.387 -17.344 1 92.75 110 ILE A C 1
ATOM 915 O O . ILE A 1 110 ? -11.836 -1.224 -17.484 1 92.75 110 ILE A O 1
ATOM 919 N N . ASN A 1 111 ? -10.211 -2.721 -17.375 1 92.25 111 ASN A N 1
ATOM 920 C CA . ASN A 1 111 ? -9.164 -1.712 -17.531 1 92.25 111 ASN A CA 1
ATOM 921 C C . ASN A 1 111 ? -9.273 -0.975 -18.859 1 92.25 111 ASN A C 1
ATOM 923 O O . ASN A 1 111 ? -9.148 0.25 -18.906 1 92.25 111 ASN A O 1
ATOM 927 N N . ASN A 1 112 ? -9.5 -1.735 -19.875 1 89.44 112 ASN A N 1
ATOM 928 C CA . ASN A 1 112 ? -9.672 -1.128 -21.203 1 89.44 112 ASN A CA 1
ATOM 929 C C . ASN A 1 112 ? -10.891 -0.212 -21.234 1 89.44 112 ASN A C 1
ATOM 931 O O . ASN A 1 112 ? -10.836 0.877 -21.812 1 89.44 112 ASN A O 1
ATOM 935 N N . MET A 1 113 ? -11.914 -0.644 -20.672 1 89.62 113 MET A N 1
ATOM 936 C CA . MET A 1 113 ? -13.133 0.157 -20.609 1 89.62 113 MET A CA 1
ATOM 937 C C . MET A 1 113 ? -12.875 1.486 -19.906 1 89.62 113 MET A C 1
ATOM 939 O O . MET A 1 113 ? -13.273 2.541 -20.406 1 89.62 113 MET A O 1
ATOM 943 N N . ILE A 1 114 ? -12.219 1.426 -18.781 1 93.06 114 ILE A N 1
ATOM 944 C CA . ILE A 1 114 ? -11.93 2.613 -17.984 1 93.06 114 ILE A CA 1
ATOM 945 C C . ILE A 1 114 ? -11.055 3.572 -18.781 1 93.06 114 ILE A C 1
ATOM 947 O O . ILE A 1 114 ? -11.336 4.77 -18.859 1 93.06 114 ILE A O 1
ATOM 951 N N . ASN A 1 115 ? -10.086 3.029 -19.469 1 90.44 115 ASN A N 1
ATOM 952 C CA . ASN A 1 115 ? -9.156 3.859 -20.219 1 90.44 115 ASN A CA 1
ATOM 953 C C . ASN A 1 115 ? -9.828 4.492 -21.438 1 90.44 115 ASN A C 1
ATOM 955 O O . ASN A 1 115 ? -9.461 5.594 -21.859 1 90.44 115 ASN A O 1
ATOM 959 N N . ASN A 1 116 ? -10.781 3.848 -21.938 1 86.69 116 ASN A N 1
ATOM 960 C CA . ASN A 1 116 ? -11.477 4.359 -23.109 1 86.69 116 ASN A CA 1
ATOM 961 C C . ASN A 1 116 ? -12.531 5.395 -22.734 1 86.69 116 ASN A C 1
ATOM 963 O O . ASN A 1 116 ? -12.781 6.34 -23.484 1 86.69 116 ASN A O 1
ATOM 967 N N . LEU A 1 117 ? -13.086 5.25 -21.609 1 88.31 117 LEU A N 1
ATOM 968 C CA . LEU A 1 117 ? -14.219 6.09 -21.25 1 88.31 117 LEU A CA 1
ATOM 969 C C . LEU A 1 117 ? -13.75 7.367 -20.547 1 88.31 117 LEU A C 1
ATOM 971 O O . LEU A 1 117 ? -14.422 8.398 -20.625 1 88.31 117 LEU A O 1
ATOM 975 N N . ILE A 1 118 ? -12.688 7.238 -19.812 1 92.5 118 ILE A N 1
ATOM 976 C CA . ILE A 1 118 ? -12.195 8.414 -19.094 1 92.5 118 ILE A CA 1
ATOM 977 C C . ILE A 1 118 ? -11.078 9.078 -19.906 1 92.5 118 ILE A C 1
ATOM 979 O O . ILE A 1 118 ? -10.023 8.484 -20.125 1 92.5 118 ILE A O 1
ATOM 983 N N . LYS A 1 119 ? -11.359 10.258 -20.266 1 87.06 119 LYS A N 1
ATOM 984 C CA . LYS A 1 119 ? -10.422 11.016 -21.078 1 87.06 119 LYS A CA 1
ATOM 985 C C . LYS A 1 119 ? -9.188 11.398 -20.266 1 87.06 119 LYS A C 1
ATOM 987 O O . LYS A 1 119 ? -9.289 11.758 -19.094 1 87.06 119 LYS A O 1
ATOM 992 N N . LYS A 1 120 ? -8.109 11.289 -20.984 1 89.88 120 LYS A N 1
ATOM 993 C CA . LYS A 1 120 ? -6.859 11.711 -20.344 1 89.88 120 LYS A CA 1
ATOM 994 C C . LYS A 1 120 ? -6.812 13.227 -20.172 1 89.88 120 LYS A C 1
ATOM 996 O O . LYS A 1 120 ? -7.219 13.969 -21.078 1 89.88 120 LYS A O 1
ATOM 1001 N N . GLU A 1 121 ? -6.496 13.648 -19.016 1 89.56 121 GLU A N 1
ATOM 1002 C CA . GLU A 1 121 ? -6.363 15.07 -18.703 1 89.56 121 GLU A CA 1
ATOM 1003 C C . GLU A 1 121 ? -4.91 15.438 -18.422 1 89.56 121 GLU A C 1
ATOM 1005 O O . GLU A 1 121 ? -4.098 14.578 -18.078 1 89.56 121 GLU A O 1
ATOM 1010 N N . ASP A 1 122 ? -4.555 16.656 -18.797 1 88.06 122 ASP A N 1
ATOM 1011 C CA . ASP A 1 122 ? -3.195 17.125 -18.562 1 88.06 122 ASP A CA 1
ATOM 1012 C C . ASP A 1 122 ? -3.141 18.062 -17.344 1 88.06 122 ASP A C 1
ATOM 1014 O O . ASP A 1 122 ? -4.176 18.422 -16.797 1 88.06 122 ASP A O 1
ATOM 1018 N N . GLY A 1 123 ? -1.914 18.344 -16.922 1 88.38 123 GLY A N 1
ATOM 1019 C CA . GLY A 1 123 ? -1.72 19.266 -15.82 1 88.38 123 GLY A CA 1
ATOM 1020 C C . GLY A 1 123 ? -2.287 18.75 -14.508 1 88.38 123 GLY A C 1
ATOM 1021 O O . GLY A 1 123 ? -2.145 17.578 -14.188 1 88.38 123 GLY A O 1
ATOM 1022 N N . PHE A 1 124 ? -2.945 19.656 -13.789 1 88.38 124 PHE A N 1
ATOM 1023 C CA . PHE A 1 124 ? -3.457 19.344 -12.461 1 88.38 124 PHE A CA 1
ATOM 1024 C C . PHE A 1 124 ? -4.711 18.5 -12.547 1 88.38 124 PHE A C 1
ATOM 1026 O O . PHE A 1 124 ? -5.043 17.766 -11.609 1 88.38 124 PHE A O 1
ATOM 1033 N N . ASN A 1 125 ? -5.309 18.453 -13.648 1 90.69 125 ASN A N 1
ATOM 1034 C CA . ASN A 1 125 ? -6.551 17.719 -13.836 1 90.69 125 ASN A CA 1
ATOM 1035 C C . ASN A 1 125 ? -6.301 16.219 -13.922 1 90.69 125 ASN A C 1
ATOM 1037 O O . ASN A 1 125 ? -7.238 15.422 -13.844 1 90.69 125 ASN A O 1
ATOM 1041 N N . LYS A 1 126 ? -5.047 15.922 -14.023 1 93.38 126 LYS A N 1
ATOM 1042 C CA . LYS A 1 126 ? -4.703 14.5 -14.07 1 93.38 126 LYS A CA 1
ATOM 1043 C C . LYS A 1 126 ? -5.129 13.797 -12.781 1 93.38 126 LYS A C 1
ATOM 1045 O O . LYS A 1 126 ? -5.441 12.602 -12.797 1 93.38 126 LYS A O 1
ATOM 1050 N N . TYR A 1 127 ? -5.137 14.508 -11.695 1 91.81 127 TYR A N 1
ATOM 1051 C CA . TYR A 1 127 ? -5.516 13.906 -10.422 1 91.81 127 TYR A CA 1
ATOM 1052 C C . TYR A 1 127 ? -7.016 13.648 -10.359 1 91.81 127 TYR A C 1
ATOM 1054 O O . TYR A 1 127 ? -7.457 12.641 -9.805 1 91.81 127 TYR A O 1
ATOM 1062 N N . LYS A 1 128 ? -7.738 14.508 -10.977 1 90.12 128 LYS A N 1
ATOM 1063 C CA . LYS A 1 128 ? -9.18 14.305 -11.094 1 90.12 128 LYS A CA 1
ATOM 1064 C C . LYS A 1 128 ? -9.492 13.109 -11.984 1 90.12 128 LYS A C 1
ATOM 1066 O O . LYS A 1 128 ? -10.398 12.32 -11.68 1 90.12 128 LYS A O 1
ATOM 1071 N N . GLU A 1 129 ? -8.742 13.047 -13.055 1 94 129 GLU A N 1
ATOM 1072 C CA . GLU A 1 129 ? -8.867 11.891 -13.945 1 94 129 GLU A CA 1
ATOM 1073 C C . GLU A 1 129 ? -8.664 10.586 -13.188 1 94 129 GLU A C 1
ATOM 1075 O O . GLU A 1 129 ? -9.445 9.641 -13.352 1 94 129 GLU A O 1
ATOM 1080 N N . THR A 1 130 ? -7.664 10.539 -12.375 1 94.19 130 THR A N 1
ATOM 1081 C CA . THR A 1 130 ? -7.359 9.344 -11.609 1 94.19 130 THR A CA 1
ATOM 1082 C C . THR A 1 130 ? -8.508 9 -10.664 1 94.19 130 THR A C 1
ATOM 1084 O O . THR A 1 130 ? -8.859 7.828 -10.5 1 94.19 130 THR A O 1
ATOM 1087 N N . GLY A 1 131 ? -9.07 9.977 -10.078 1 92.81 131 GLY A N 1
ATOM 1088 C CA . GLY A 1 131 ? -10.219 9.766 -9.203 1 92.81 131 GLY A CA 1
ATOM 1089 C C . GLY A 1 131 ? -11.414 9.18 -9.93 1 92.81 131 GLY A C 1
ATOM 1090 O O . GLY A 1 131 ? -12.07 8.273 -9.414 1 92.81 131 GLY A O 1
ATOM 1091 N N . LYS A 1 132 ? -11.648 9.727 -11.055 1 93.94 132 LYS A N 1
ATOM 1092 C CA . LYS A 1 132 ? -12.742 9.211 -11.875 1 93.94 132 LYS A CA 1
ATOM 1093 C C . LYS A 1 132 ? -12.508 7.75 -12.25 1 93.94 132 LYS A C 1
ATOM 1095 O O . LYS A 1 132 ? -13.438 6.941 -12.234 1 93.94 132 LYS A O 1
ATOM 1100 N N . LYS A 1 133 ? -11.297 7.484 -12.562 1 94.94 133 LYS A N 1
ATOM 1101 C CA . LYS A 1 133 ? -10.953 6.113 -12.922 1 94.94 133 LYS A CA 1
ATOM 1102 C C . LYS A 1 133 ? -11.188 5.156 -11.758 1 94.94 133 LYS A C 1
ATOM 1104 O O . LYS A 1 133 ? -11.766 4.082 -11.938 1 94.94 133 LYS A O 1
ATOM 1109 N N . TYR A 1 134 ? -10.82 5.555 -10.555 1 94.19 134 TYR A N 1
ATOM 1110 C CA . TYR A 1 134 ? -11.016 4.723 -9.375 1 94.19 134 TYR A CA 1
ATOM 1111 C C . TYR A 1 134 ? -12.492 4.477 -9.117 1 94.19 134 TYR A C 1
ATOM 1113 O O . TYR A 1 134 ? -12.898 3.357 -8.773 1 94.19 134 TYR A O 1
ATOM 1121 N N . LEU A 1 135 ? -13.195 5.516 -9.258 1 94.38 135 LEU A N 1
ATOM 1122 C CA . LEU A 1 135 ? -14.625 5.422 -8.977 1 94.38 135 LEU A CA 1
ATOM 1123 C C . LEU A 1 135 ? -15.312 4.488 -9.969 1 94.38 135 LEU A C 1
ATOM 1125 O O . LEU A 1 135 ? -16.094 3.617 -9.57 1 94.38 135 LEU A O 1
ATOM 1129 N N . LEU A 1 136 ? -15.031 4.73 -11.227 1 95.62 136 LEU A N 1
ATOM 1130 C CA . LEU A 1 136 ? -15.609 3.881 -12.258 1 95.62 136 LEU A CA 1
ATOM 1131 C C . LEU A 1 136 ? -15.195 2.426 -12.062 1 95.62 136 LEU A C 1
ATOM 1133 O O . LEU A 1 136 ? -16.031 1.521 -12.133 1 95.62 136 LEU A O 1
ATOM 1137 N N . GLU A 1 137 ? -13.984 2.184 -11.844 1 96.56 137 GLU A N 1
ATOM 1138 C CA . GLU A 1 137 ? -13.469 0.841 -11.594 1 96.56 137 GLU A CA 1
ATOM 1139 C C . GLU A 1 137 ? -14.211 0.173 -10.438 1 96.56 137 GLU A C 1
ATOM 1141 O O . GLU A 1 137 ? -14.617 -0.989 -10.547 1 96.56 137 GLU A O 1
ATOM 1146 N N . GLN A 1 138 ? -14.359 0.894 -9.391 1 95.38 138 GLN A N 1
ATOM 1147 C CA . GLN A 1 138 ? -15.031 0.366 -8.211 1 95.38 138 GLN A CA 1
ATOM 1148 C C . GLN A 1 138 ? -16.438 -0.109 -8.539 1 95.38 138 GLN A C 1
ATOM 1150 O O . GLN A 1 138 ? -16.828 -1.222 -8.18 1 95.38 138 GLN A O 1
ATOM 1155 N N . GLU A 1 139 ? -17.172 0.709 -9.242 1 95.12 139 GLU A N 1
ATOM 1156 C CA . GLU A 1 139 ? -18.562 0.391 -9.531 1 95.12 139 GLU A CA 1
ATOM 1157 C C . GLU A 1 139 ? -18.672 -0.786 -10.492 1 95.12 139 GLU A C 1
ATOM 1159 O O . GLU A 1 139 ? -19.578 -1.606 -10.383 1 95.12 139 GLU A O 1
ATOM 1164 N N . ILE A 1 140 ? -17.734 -0.873 -11.398 1 95.56 140 ILE A N 1
ATOM 1165 C CA . ILE A 1 140 ? -17.766 -1.967 -12.367 1 95.56 140 ILE A CA 1
ATOM 1166 C C . ILE A 1 140 ? -17.391 -3.275 -11.672 1 95.56 140 ILE A C 1
ATOM 1168 O O . ILE A 1 140 ? -18.031 -4.305 -11.875 1 95.56 140 ILE A O 1
ATOM 1172 N N . TYR A 1 141 ? -16.375 -3.256 -10.867 1 96.88 141 TYR A N 1
ATOM 1173 C CA . TYR A 1 141 ? -16.016 -4.465 -10.133 1 96.88 141 TYR A CA 1
ATOM 1174 C C . TYR A 1 141 ? -17.141 -4.898 -9.211 1 96.88 141 TYR A C 1
ATOM 1176 O O . TYR A 1 141 ? -17.422 -6.094 -9.078 1 96.88 141 TYR A O 1
ATOM 1184 N N . LYS A 1 142 ? -17.719 -3.93 -8.57 1 95.56 142 LYS A N 1
ATOM 1185 C CA . LYS A 1 142 ? -18.875 -4.242 -7.727 1 95.56 142 LYS A CA 1
ATOM 1186 C C . LYS A 1 142 ? -19.953 -4.973 -8.516 1 95.56 142 LYS A C 1
ATOM 1188 O O . LYS A 1 142 ? -20.531 -5.953 -8.039 1 95.56 142 LYS A O 1
ATOM 1193 N N . LEU A 1 143 ? -20.219 -4.469 -9.672 1 95.69 143 LEU A N 1
ATOM 1194 C CA . LEU A 1 143 ? -21.219 -5.074 -10.531 1 95.69 143 LEU A CA 1
ATOM 1195 C C . LEU A 1 143 ? -20.859 -6.527 -10.844 1 95.69 143 LEU A C 1
ATOM 1197 O O . LEU A 1 143 ? -21.688 -7.422 -10.664 1 95.69 143 LEU A O 1
ATOM 1201 N N . PHE A 1 144 ? -19.688 -6.781 -11.273 1 95.31 144 PHE A N 1
ATOM 1202 C CA . PHE A 1 144 ? -19.266 -8.133 -11.648 1 95.31 144 PHE A CA 1
ATOM 1203 C C . PHE A 1 144 ? -19.266 -9.055 -10.43 1 95.31 144 PHE A C 1
ATOM 1205 O O . PHE A 1 144 ? -19.812 -10.156 -10.492 1 95.31 144 PHE A O 1
ATOM 1212 N N . ILE A 1 145 ? -18.734 -8.609 -9.344 1 96.44 145 ILE A N 1
ATOM 1213 C CA . ILE A 1 145 ? -18.578 -9.453 -8.172 1 96.44 145 ILE A CA 1
ATOM 1214 C C . ILE A 1 145 ? -19.938 -9.781 -7.566 1 96.44 145 ILE A C 1
ATOM 1216 O O . ILE A 1 145 ? -20.156 -10.891 -7.074 1 96.44 145 ILE A O 1
ATOM 1220 N N . ASN A 1 146 ? -20.812 -8.852 -7.664 1 95.38 146 ASN A N 1
ATOM 1221 C CA . ASN A 1 146 ? -22.156 -9.07 -7.117 1 95.38 146 ASN A CA 1
ATOM 1222 C C . ASN A 1 146 ? -22.969 -10.008 -8 1 95.38 146 ASN A C 1
ATOM 1224 O O . ASN A 1 146 ? -23.953 -10.594 -7.543 1 95.38 146 ASN A O 1
ATOM 1228 N N . ASN A 1 147 ? -22.531 -10.164 -9.242 1 93.31 147 ASN A N 1
ATOM 1229 C CA . ASN A 1 147 ? -23.391 -10.891 -10.172 1 93.31 147 ASN A CA 1
ATOM 1230 C C . ASN A 1 147 ? -22.75 -12.195 -10.625 1 93.31 147 ASN A C 1
ATOM 1232 O O . ASN A 1 147 ? -23.438 -13.156 -10.961 1 93.31 147 ASN A O 1
ATOM 1236 N N . CYS A 1 148 ? -21.453 -12.211 -10.688 1 91.56 148 CYS A N 1
ATOM 1237 C CA . CYS A 1 148 ? -20.766 -13.438 -11.078 1 91.56 148 CYS A CA 1
ATOM 1238 C C . CYS A 1 148 ? -20.75 -14.438 -9.938 1 91.56 148 CYS A C 1
ATOM 1240 O O . CYS A 1 148 ? -20.5 -14.078 -8.781 1 91.56 148 CYS A O 1
ATOM 1242 N N . LYS A 1 149 ? -21.047 -15.672 -10.344 1 91 149 LYS A N 1
ATOM 1243 C CA . LYS A 1 149 ? -21.062 -16.703 -9.312 1 91 149 LYS A CA 1
ATOM 1244 C C . LYS A 1 149 ? -20.094 -17.828 -9.641 1 91 149 LYS A C 1
ATOM 1246 O O . LYS A 1 149 ? -19.953 -18.203 -10.805 1 91 149 LYS A O 1
ATOM 1251 N N . ASP A 1 150 ? -19.438 -18.297 -8.672 1 90.81 150 ASP A N 1
ATOM 1252 C CA . ASP A 1 150 ? -18.656 -19.531 -8.703 1 90.81 150 ASP A CA 1
ATOM 1253 C C . ASP A 1 150 ? -17.578 -19.453 -9.781 1 90.81 150 ASP A C 1
ATOM 1255 O O . ASP A 1 150 ? -17.438 -20.375 -10.594 1 90.81 150 ASP A O 1
ATOM 1259 N N . ILE A 1 151 ? -16.922 -18.375 -9.82 1 93.31 151 ILE A N 1
ATOM 1260 C CA . ILE A 1 151 ? -15.852 -18.266 -10.805 1 93.31 151 ILE A CA 1
ATOM 1261 C C . ILE A 1 151 ? -14.711 -19.203 -10.438 1 93.31 151 ILE A C 1
ATOM 1263 O O . ILE A 1 151 ? -14.43 -19.422 -9.258 1 93.31 151 ILE A O 1
ATOM 1267 N N . LYS A 1 152 ? -14.023 -19.688 -11.508 1 94.69 152 LYS A N 1
ATOM 1268 C CA . LYS A 1 152 ? -12.977 -20.672 -11.273 1 94.69 152 LYS A CA 1
ATOM 1269 C C . LYS A 1 152 ? -11.594 -20.062 -11.461 1 94.69 152 LYS A C 1
ATOM 1271 O O . LYS A 1 152 ? -10.609 -20.547 -10.898 1 94.69 152 LYS A O 1
ATOM 1276 N N . TYR A 1 153 ? -11.57 -19.062 -12.281 1 94.94 153 TYR A N 1
ATOM 1277 C CA . TYR A 1 153 ? -10.312 -18.391 -12.594 1 94.94 153 TYR A CA 1
ATOM 1278 C C . TYR A 1 153 ? -10.422 -16.891 -12.344 1 94.94 153 TYR A C 1
ATOM 1280 O O . TYR A 1 153 ? -11.445 -16.266 -12.656 1 94.94 153 TYR A O 1
ATOM 1288 N N . PHE A 1 154 ? -9.391 -16.328 -11.766 1 96.38 154 PHE A N 1
ATOM 1289 C CA . PHE A 1 154 ? -9.391 -14.883 -11.523 1 96.38 154 PHE A CA 1
ATOM 1290 C C . PHE A 1 154 ? -7.977 -14.32 -11.625 1 96.38 154 PHE A C 1
ATOM 1292 O O . PHE A 1 154 ? -7.031 -14.883 -11.07 1 96.38 154 PHE A O 1
ATOM 1299 N N . ASN A 1 155 ? -7.832 -13.297 -12.445 1 96.19 155 ASN A N 1
ATOM 1300 C CA . ASN A 1 155 ? -6.621 -12.484 -12.492 1 96.19 155 ASN A CA 1
ATOM 1301 C C . ASN A 1 155 ? -6.777 -11.203 -11.68 1 96.19 155 ASN A C 1
ATOM 1303 O O . ASN A 1 155 ? -7.426 -10.258 -12.133 1 96.19 155 ASN A O 1
ATOM 1307 N N . TRP A 1 156 ? -6.203 -11.195 -10.484 1 96.88 156 TRP A N 1
ATOM 1308 C CA . TRP A 1 156 ? -6.379 -10.109 -9.516 1 96.88 156 TRP A CA 1
ATOM 1309 C C . TRP A 1 156 ? -5.484 -8.922 -9.867 1 96.88 156 TRP A C 1
ATOM 1311 O O . TRP A 1 156 ? -4.332 -8.859 -9.43 1 96.88 156 TRP A O 1
ATOM 1321 N N . GLN A 1 157 ? -6.055 -7.93 -10.586 1 93.94 157 GLN A N 1
ATOM 1322 C CA . GLN A 1 157 ? -5.297 -6.781 -11.07 1 93.94 157 GLN A CA 1
ATOM 1323 C C . GLN A 1 157 ? -5.945 -5.469 -10.641 1 93.94 157 GLN A C 1
ATOM 1325 O O . GLN A 1 157 ? -6.098 -4.547 -11.445 1 93.94 157 GLN A O 1
ATOM 1330 N N . THR A 1 158 ? -6.387 -5.465 -9.406 1 95.12 158 THR A N 1
ATOM 1331 C CA . THR A 1 158 ? -7.043 -4.262 -8.906 1 95.12 158 THR A CA 1
ATOM 1332 C C . THR A 1 158 ? -6.734 -4.043 -7.43 1 95.12 158 THR A C 1
ATOM 1334 O O . THR A 1 158 ? -6.52 -5.008 -6.691 1 95.12 158 THR A O 1
ATOM 1337 N N . THR A 1 159 ? -6.758 -2.748 -7.059 1 93.12 159 THR A N 1
ATOM 1338 C CA . THR A 1 159 ? -6.527 -2.4 -5.66 1 93.12 159 THR A CA 1
ATOM 1339 C C . THR A 1 159 ? -7.848 -2.297 -4.902 1 93.12 159 THR A C 1
ATOM 1341 O O . THR A 1 159 ? -7.863 -1.985 -3.711 1 93.12 159 THR A O 1
ATOM 1344 N N . GLN A 1 160 ? -8.898 -2.582 -5.602 1 93.62 160 GLN A N 1
ATOM 1345 C CA . GLN A 1 160 ? -10.211 -2.516 -4.961 1 93.62 160 GLN A CA 1
ATOM 1346 C C . GLN A 1 160 ? -10.328 -3.549 -3.844 1 93.62 160 GLN A C 1
ATOM 1348 O O . GLN A 1 160 ? -9.781 -4.648 -3.947 1 93.62 160 GLN A O 1
ATOM 1353 N N . PRO A 1 161 ? -10.969 -3.146 -2.785 1 92.81 161 PRO A N 1
ATOM 1354 C CA . PRO A 1 161 ? -11.195 -4.121 -1.715 1 92.81 161 PRO A CA 1
ATOM 1355 C C . PRO A 1 161 ? -12.273 -5.145 -2.062 1 92.81 161 PRO A C 1
ATOM 1357 O O . PRO A 1 161 ? -13.383 -5.082 -1.524 1 92.81 161 PRO A O 1
ATOM 1360 N N . LEU A 1 162 ? -11.953 -6.09 -2.826 1 95.31 162 LEU A N 1
ATOM 1361 C CA . LEU A 1 162 ? -12.906 -7.027 -3.422 1 95.31 162 LEU A CA 1
ATOM 1362 C C . LEU A 1 162 ? -13.648 -7.801 -2.342 1 95.31 162 LEU A C 1
ATOM 1364 O O . LEU A 1 162 ? -14.844 -8.078 -2.48 1 95.31 162 LEU A O 1
ATOM 1368 N N . SER A 1 163 ? -12.969 -8.141 -1.251 1 93.12 163 SER A N 1
ATOM 1369 C CA . SER A 1 163 ? -13.539 -8.977 -0.198 1 93.12 163 SER A CA 1
ATOM 1370 C C . SER A 1 163 ? -14.695 -8.266 0.496 1 93.12 163 SER A C 1
ATOM 1372 O O . SER A 1 163 ? -15.523 -8.914 1.15 1 93.12 163 SER A O 1
ATOM 1374 N N . GLN A 1 164 ? -14.758 -6.977 0.354 1 89.5 164 GLN A N 1
ATOM 1375 C CA . GLN A 1 164 ? -15.773 -6.191 1.057 1 89.5 164 GLN A CA 1
ATOM 1376 C C . GLN A 1 164 ? -17.047 -6.082 0.233 1 89.5 164 GLN A C 1
ATOM 1378 O O . GLN A 1 164 ? -18.094 -5.656 0.744 1 89.5 164 GLN A O 1
ATOM 1383 N N . PHE A 1 165 ? -16.938 -6.445 -1.04 1 93.31 165 PHE A N 1
ATOM 1384 C CA . PHE A 1 165 ? -18.141 -6.391 -1.868 1 93.31 165 PHE A CA 1
ATOM 1385 C C . PHE A 1 165 ? -19.109 -7.5 -1.485 1 93.31 165 PHE A C 1
ATOM 1387 O O . PHE A 1 165 ? -18.703 -8.625 -1.185 1 93.31 165 PHE A O 1
ATOM 1394 N N . HIS A 1 166 ? -20.344 -7.246 -1.526 1 92 166 HIS A N 1
ATOM 1395 C CA . HIS A 1 166 ? -21.391 -8.133 -1.033 1 92 166 HIS A CA 1
ATOM 1396 C C . HIS A 1 166 ? -21.359 -9.484 -1.75 1 92 166 HIS A C 1
ATOM 1398 O O . HIS A 1 166 ? -21.578 -10.523 -1.132 1 92 166 HIS A O 1
ATOM 1404 N N . GLY A 1 167 ? -21.062 -9.586 -2.969 1 94.94 167 GLY A N 1
ATOM 1405 C CA . GLY A 1 167 ? -21.078 -10.812 -3.75 1 94.94 167 GLY A CA 1
ATOM 1406 C C . GLY A 1 167 ? -19.766 -11.578 -3.711 1 94.94 167 GLY A C 1
ATOM 1407 O O . GLY A 1 167 ? -19.641 -12.633 -4.332 1 94.94 167 GLY A O 1
ATOM 1408 N N . ALA A 1 168 ? -18.844 -11.148 -2.895 1 95.88 168 ALA A N 1
ATOM 1409 C CA . ALA A 1 168 ? -17.484 -11.711 -2.91 1 95.88 168 ALA A CA 1
ATOM 1410 C C . ALA A 1 168 ? -17.5 -13.18 -2.488 1 95.88 168 ALA A C 1
ATOM 1412 O O . ALA A 1 168 ? -16.906 -14.031 -3.156 1 95.88 168 ALA A O 1
ATOM 1413 N N . PRO A 1 169 ? -18.25 -13.555 -1.386 1 94.88 169 PRO A N 1
ATOM 1414 C CA . PRO A 1 169 ? -18.25 -14.953 -0.968 1 94.88 169 PRO A CA 1
ATOM 1415 C C . PRO A 1 169 ? -18.797 -15.891 -2.041 1 94.88 169 PRO A C 1
ATOM 1417 O O . PRO A 1 169 ? -18.25 -16.984 -2.256 1 94.88 169 PRO A O 1
ATOM 1420 N N . THR A 1 170 ? -19.781 -15.414 -2.719 1 95.44 170 THR A N 1
ATOM 1421 C CA . THR A 1 170 ? -20.375 -16.25 -3.754 1 95.44 170 THR A CA 1
ATOM 1422 C C . THR A 1 170 ? -19.516 -16.25 -5.012 1 95.44 170 THR A C 1
ATOM 1424 O O . THR A 1 170 ? -19.406 -17.281 -5.688 1 95.44 170 THR A O 1
ATOM 1427 N N . CYS A 1 171 ? -18.922 -15.234 -5.273 1 96.56 171 CYS A N 1
ATOM 1428 C CA . CYS A 1 171 ? -18.156 -15.055 -6.496 1 96.56 171 CYS A CA 1
ATOM 1429 C C . CYS A 1 171 ? -16.844 -15.844 -6.43 1 96.56 171 CYS A C 1
ATOM 1431 O O . CYS A 1 171 ? -16.484 -16.547 -7.379 1 96.56 171 CYS A O 1
ATOM 1433 N N . PHE A 1 172 ? -16.172 -15.852 -5.258 1 97.19 172 PHE A N 1
ATOM 1434 C CA . PHE A 1 172 ? -14.789 -16.297 -5.203 1 97.19 172 PHE A CA 1
ATOM 1435 C C . PHE A 1 172 ? -14.68 -17.625 -4.445 1 97.19 172 PHE A C 1
ATOM 1437 O O . PHE A 1 172 ? -13.594 -18.203 -4.359 1 97.19 172 PHE A O 1
ATOM 1444 N N . SER A 1 173 ? -15.734 -18.172 -3.92 1 95.06 173 SER A N 1
ATOM 1445 C CA . SER A 1 173 ? -15.688 -19.344 -3.043 1 95.06 173 SER A CA 1
ATOM 1446 C C . SER A 1 173 ? -15.195 -20.578 -3.793 1 95.06 173 SER A C 1
ATOM 1448 O O . SER A 1 173 ? -14.633 -21.484 -3.189 1 95.06 173 SER A O 1
ATOM 1450 N N . GLN A 1 174 ? -15.352 -20.609 -5.164 1 95.38 174 GLN A N 1
ATOM 1451 C CA . GLN A 1 174 ? -14.992 -21.812 -5.914 1 95.38 174 GLN A CA 1
ATOM 1452 C C . GLN A 1 174 ? -13.766 -21.562 -6.785 1 95.38 174 GLN A C 1
ATOM 1454 O O . GLN A 1 174 ? -13.539 -22.281 -7.766 1 95.38 174 GLN A O 1
ATOM 1459 N N . LEU A 1 175 ? -13.047 -20.609 -6.438 1 97 175 LEU A N 1
ATOM 1460 C CA . LEU A 1 175 ? -11.844 -20.281 -7.199 1 97 175 LEU A CA 1
ATOM 1461 C C . LEU A 1 175 ? -10.852 -21.422 -7.176 1 97 175 LEU A C 1
ATOM 1463 O O . LEU A 1 175 ? -10.602 -22.016 -6.121 1 97 175 LEU A O 1
ATOM 1467 N N . ARG A 1 176 ? -10.281 -21.75 -8.375 1 97.88 176 ARG A N 1
ATOM 1468 C CA . ARG A 1 176 ? -9.312 -22.828 -8.484 1 97.88 176 ARG A CA 1
ATOM 1469 C C . ARG A 1 176 ? -7.961 -22.312 -8.953 1 97.88 176 ARG A C 1
ATOM 1471 O O . ARG A 1 176 ? -6.918 -22.859 -8.602 1 97.88 176 ARG A O 1
ATOM 1478 N N . SER A 1 177 ? -8.016 -21.344 -9.797 1 98.25 177 SER A N 1
ATOM 1479 C CA . SER A 1 177 ? -6.801 -20.734 -10.328 1 98.25 177 SER A CA 1
ATOM 1480 C C . SER A 1 177 ? -6.777 -19.234 -10.07 1 98.25 177 SER A C 1
ATOM 1482 O O . SER A 1 177 ? -7.734 -18.531 -10.398 1 98.25 177 SER A O 1
ATOM 1484 N N . LEU A 1 178 ? -5.727 -18.797 -9.492 1 98.31 178 LEU A N 1
ATOM 1485 C CA . LEU A 1 178 ? -5.598 -17.391 -9.133 1 98.31 178 LEU A CA 1
ATOM 1486 C C . LEU A 1 178 ? -4.242 -16.844 -9.562 1 98.31 178 LEU A C 1
ATOM 1488 O O . LEU A 1 178 ? -3.205 -17.453 -9.273 1 98.31 178 LEU A O 1
ATOM 1492 N N . ILE A 1 179 ? -4.281 -15.82 -10.344 1 98.19 179 ILE A N 1
ATOM 1493 C CA . ILE A 1 179 ? -3.098 -15.016 -10.641 1 98.19 179 ILE A CA 1
ATOM 1494 C C . ILE A 1 179 ? -3.166 -13.695 -9.875 1 98.19 179 ILE A C 1
ATOM 1496 O O . ILE A 1 179 ? -4.199 -13.016 -9.883 1 98.19 179 ILE A O 1
ATOM 1500 N N . MET A 1 180 ? -2.146 -13.367 -9.141 1 96.75 180 MET A N 1
ATOM 1501 C CA . MET A 1 180 ? -2.182 -12.094 -8.43 1 96.75 180 MET A CA 1
ATOM 1502 C C . MET A 1 180 ? -0.858 -11.352 -8.578 1 96.75 180 MET A C 1
ATOM 1504 O O . MET A 1 180 ? 0.183 -11.969 -8.812 1 96.75 180 MET A O 1
ATOM 1508 N N . ASP A 1 181 ? -0.979 -10.109 -8.57 1 96.25 181 ASP A N 1
ATOM 1509 C CA . ASP A 1 181 ? 0.128 -9.156 -8.562 1 96.25 181 ASP A CA 1
ATOM 1510 C C . ASP A 1 181 ? 0.181 -8.383 -7.242 1 96.25 181 ASP A C 1
ATOM 1512 O O . ASP A 1 181 ? -0.752 -7.652 -6.91 1 96.25 181 ASP A O 1
ATOM 1516 N N . LEU A 1 182 ? 1.33 -8.516 -6.469 1 96.06 182 LEU A N 1
ATOM 1517 C CA . LEU A 1 182 ? 1.409 -7.988 -5.109 1 96.06 182 LEU A CA 1
ATOM 1518 C C . LEU A 1 182 ? 1.549 -6.469 -5.121 1 96.06 182 LEU A C 1
ATOM 1520 O O . LEU A 1 182 ? 1.443 -5.824 -4.074 1 96.06 182 LEU A O 1
ATOM 1524 N N . ASP A 1 183 ? 1.668 -5.832 -6.305 1 92.38 183 ASP A N 1
ATOM 1525 C CA . ASP A 1 183 ? 1.585 -4.379 -6.414 1 92.38 183 ASP A CA 1
ATOM 1526 C C . ASP A 1 183 ? 0.16 -3.891 -6.164 1 92.38 183 ASP A C 1
ATOM 1528 O O . ASP A 1 183 ? -0.051 -2.732 -5.801 1 92.38 183 ASP A O 1
ATOM 1532 N N . PHE A 1 184 ? -0.774 -4.844 -6.34 1 92.19 184 PHE A N 1
ATOM 1533 C CA . PHE A 1 184 ? -2.176 -4.449 -6.262 1 92.19 184 PHE A CA 1
ATOM 1534 C C . PHE A 1 184 ? -2.811 -4.957 -4.973 1 92.19 184 PHE A C 1
ATOM 1536 O O . PHE A 1 184 ? -3.844 -4.441 -4.539 1 92.19 184 PHE A O 1
ATOM 1543 N N . VAL A 1 185 ? -2.209 -5.902 -4.398 1 94.12 185 VAL A N 1
ATOM 1544 C CA . VAL A 1 185 ? -2.904 -6.637 -3.35 1 94.12 185 VAL A CA 1
ATOM 1545 C C . VAL A 1 185 ? -2.213 -6.406 -2.01 1 94.12 185 VAL A C 1
ATOM 1547 O O . VAL A 1 185 ? -0.993 -6.551 -1.899 1 94.12 185 VAL A O 1
ATOM 1550 N N . THR A 1 186 ? -3.023 -6.07 -0.98 1 92.06 186 THR A N 1
ATOM 1551 C CA . THR A 1 186 ? -2.467 -5.82 0.344 1 92.06 186 THR A CA 1
ATOM 1552 C C . THR A 1 186 ? -2.578 -7.062 1.223 1 92.06 186 THR A C 1
ATOM 1554 O O . THR A 1 186 ? -3.373 -7.961 0.938 1 92.06 186 THR A O 1
ATOM 1557 N N . SER A 1 187 ? -1.797 -7.086 2.332 1 94.56 187 SER A N 1
ATOM 1558 C CA . SER A 1 187 ? -1.856 -8.164 3.314 1 94.56 187 SER A CA 1
ATOM 1559 C C . SER A 1 187 ? -3.262 -8.312 3.887 1 94.56 187 SER A C 1
ATOM 1561 O O . SER A 1 187 ? -3.773 -9.43 4.012 1 94.56 187 SER A O 1
ATOM 1563 N N . ARG A 1 188 ? -3.865 -7.293 4.152 1 92 188 ARG A N 1
ATOM 1564 C CA . ARG A 1 188 ? -5.203 -7.305 4.738 1 92 188 ARG A CA 1
ATOM 1565 C C . ARG A 1 188 ? -6.207 -7.949 3.787 1 92 188 ARG A C 1
ATOM 1567 O O . ARG A 1 188 ? -7.023 -8.773 4.203 1 92 188 ARG A O 1
ATOM 1574 N N . GLU A 1 189 ? -6.137 -7.516 2.555 1 94.44 189 GLU A N 1
ATOM 1575 C CA . GLU A 1 189 ? -7.066 -8.055 1.57 1 94.44 189 GLU A CA 1
ATOM 1576 C C . GLU A 1 189 ? -6.852 -9.555 1.373 1 94.44 189 GLU A C 1
ATOM 1578 O O . GLU A 1 189 ? -7.809 -10.305 1.177 1 94.44 189 GLU A O 1
ATOM 1583 N N . LEU A 1 190 ? -5.625 -9.961 1.448 1 96.75 190 LEU A N 1
ATOM 1584 C CA . LEU A 1 190 ? -5.312 -11.375 1.317 1 96.75 190 LEU A CA 1
ATOM 1585 C C . LEU A 1 190 ? -5.871 -12.172 2.494 1 96.75 190 LEU A C 1
ATOM 1587 O O . LEU A 1 190 ? -6.406 -13.266 2.314 1 96.75 190 LEU A O 1
ATOM 1591 N N . PHE A 1 191 ? -5.766 -11.609 3.699 1 95 191 PHE A N 1
ATOM 1592 C CA . PHE A 1 191 ? -6.367 -12.25 4.863 1 95 191 PHE A CA 1
ATOM 1593 C C . PHE A 1 191 ? -7.875 -12.391 4.684 1 95 191 PHE A C 1
ATOM 1595 O O . PHE A 1 191 ? -8.438 -13.453 4.965 1 95 191 PHE A O 1
ATOM 1602 N N . ALA A 1 192 ? -8.43 -11.32 4.219 1 93.56 192 ALA A N 1
ATOM 1603 C CA . ALA A 1 192 ? -9.875 -11.344 4.023 1 93.56 192 ALA A CA 1
ATOM 1604 C C . ALA A 1 192 ? -10.266 -12.383 2.969 1 93.56 192 ALA A C 1
ATOM 1606 O O . ALA A 1 192 ? -11.227 -13.133 3.156 1 93.56 192 ALA A O 1
ATOM 1607 N N . MET A 1 193 ? -9.539 -12.461 1.883 1 95.75 193 MET A N 1
ATOM 1608 C CA . MET A 1 193 ? -9.852 -13.383 0.791 1 95.75 193 MET A CA 1
ATOM 1609 C C . MET A 1 193 ? -9.625 -14.828 1.219 1 95.75 193 MET A C 1
ATOM 1611 O O . MET A 1 193 ? -10.289 -15.734 0.715 1 95.75 193 MET A O 1
ATOM 1615 N N . SER A 1 194 ? -8.711 -15.023 2.174 1 95.12 194 SER A N 1
ATOM 1616 C CA . SER A 1 194 ? -8.43 -16.375 2.662 1 95.12 194 SER A CA 1
ATOM 1617 C C . SER A 1 194 ? -9.641 -16.969 3.375 1 95.12 194 SER A C 1
ATOM 1619 O O . SER A 1 194 ? -9.758 -18.188 3.494 1 95.12 194 SER A O 1
ATOM 1621 N N . GLN A 1 195 ? -10.516 -16.094 3.807 1 90.56 195 GLN A N 1
ATOM 1622 C CA . GLN A 1 195 ? -11.734 -16.562 4.457 1 90.56 195 GLN A CA 1
ATOM 1623 C C . GLN A 1 195 ? -12.766 -17 3.432 1 90.56 195 GLN A C 1
ATOM 1625 O O . GLN A 1 195 ? -13.688 -17.75 3.76 1 90.56 195 GLN A O 1
ATOM 1630 N N . ILE A 1 196 ? -12.578 -16.578 2.262 1 94.38 196 ILE A N 1
ATOM 1631 C CA . ILE A 1 196 ? -13.57 -16.797 1.218 1 94.38 196 ILE A CA 1
ATOM 1632 C C . ILE A 1 196 ? -13.133 -17.953 0.325 1 94.38 196 ILE A C 1
ATOM 1634 O O . ILE A 1 196 ? -13.945 -18.812 -0.034 1 94.38 196 ILE A O 1
ATOM 1638 N N . CYS A 1 197 ? -11.891 -17.922 -0.044 1 95.06 197 CYS A N 1
ATOM 1639 C CA . CYS A 1 197 ? -11.344 -18.859 -1.026 1 95.06 197 CYS A CA 1
ATOM 1640 C C . CYS A 1 197 ? -10.273 -19.75 -0.402 1 95.06 197 CYS A C 1
ATOM 1642 O O . CYS A 1 197 ? -9.188 -19.266 -0.067 1 95.06 197 CYS A O 1
ATOM 1644 N N . GLN A 1 198 ? -10.547 -21.078 -0.324 1 95.69 198 GLN A N 1
ATOM 1645 C CA . GLN A 1 198 ? -9.602 -21.969 0.348 1 95.69 198 GLN A CA 1
ATOM 1646 C C . GLN A 1 198 ? -9.281 -23.188 -0.514 1 95.69 198 GLN A C 1
ATOM 1648 O O . GLN A 1 198 ? -8.688 -24.156 -0.036 1 95.69 198 GLN A O 1
ATOM 1653 N N . ASN A 1 199 ? -9.68 -23.156 -1.817 1 96.81 199 ASN A N 1
ATOM 1654 C CA . ASN A 1 199 ? -9.508 -24.328 -2.666 1 96.81 199 ASN A CA 1
ATOM 1655 C C . ASN A 1 199 ? -8.75 -24 -3.945 1 96.81 199 ASN A C 1
ATOM 1657 O O . ASN A 1 199 ? -9.086 -24.5 -5.02 1 96.81 199 ASN A O 1
ATOM 1661 N N . ILE A 1 200 ? -7.836 -23.172 -3.824 1 98.38 200 ILE A N 1
ATOM 1662 C CA . ILE A 1 200 ? -7.016 -22.812 -4.977 1 98.38 200 ILE A CA 1
ATOM 1663 C C . ILE A 1 200 ? -6.074 -23.969 -5.316 1 98.38 200 ILE A C 1
ATOM 1665 O O . ILE A 1 200 ? -5.398 -24.5 -4.434 1 98.38 200 ILE A O 1
ATOM 1669 N N . GLU A 1 201 ? -6.047 -24.328 -6.582 1 98.75 201 GLU A N 1
ATOM 1670 C CA . GLU A 1 201 ? -5.164 -25.375 -7.07 1 98.75 201 GLU A CA 1
ATOM 1671 C C . GLU A 1 201 ? -3.91 -24.797 -7.715 1 98.75 201 GLU A C 1
ATOM 1673 O O . GLU A 1 201 ? -2.818 -25.359 -7.57 1 98.75 201 GLU A O 1
ATOM 1678 N N . GLU A 1 202 ? -4.141 -23.781 -8.469 1 98.81 202 GLU A N 1
ATOM 1679 C CA . GLU A 1 202 ? -3.049 -23.109 -9.18 1 98.81 202 GLU A CA 1
ATOM 1680 C C . GLU A 1 202 ? -2.914 -21.656 -8.734 1 98.81 202 GLU A C 1
ATOM 1682 O O . GLU A 1 202 ? -3.84 -20.859 -8.914 1 98.81 202 GLU A O 1
ATOM 1687 N N . LEU A 1 203 ? -1.76 -21.328 -8.219 1 98.81 203 LEU A N 1
ATOM 1688 C CA . LEU A 1 203 ? -1.508 -19.984 -7.723 1 98.81 203 LEU A CA 1
ATOM 1689 C C . LEU A 1 203 ? -0.259 -19.391 -8.367 1 98.81 203 LEU A C 1
ATOM 1691 O O . LEU A 1 203 ? 0.824 -19.969 -8.281 1 98.81 203 LEU A O 1
ATOM 1695 N N . SER A 1 204 ? -0.425 -18.297 -9.086 1 98.81 204 SER A N 1
ATOM 1696 C CA . SER A 1 204 ? 0.693 -17.547 -9.656 1 98.81 204 SER A CA 1
ATOM 1697 C C . SER A 1 204 ? 0.815 -16.172 -9.023 1 98.81 204 SER A C 1
ATOM 1699 O O . SER A 1 204 ? -0.111 -15.359 -9.102 1 98.81 204 SER A O 1
ATOM 1701 N N . ILE A 1 205 ? 1.938 -15.914 -8.438 1 98.56 205 ILE A N 1
ATOM 1702 C CA . ILE A 1 205 ? 2.137 -14.664 -7.719 1 98.56 205 ILE A CA 1
ATOM 1703 C C . ILE A 1 205 ? 3.246 -13.852 -8.391 1 98.56 205 ILE A C 1
ATOM 1705 O O . ILE A 1 205 ? 4.367 -14.336 -8.539 1 98.56 205 ILE A O 1
ATOM 1709 N N . PHE A 1 206 ? 2.922 -12.648 -8.719 1 98.25 206 PHE A N 1
ATOM 1710 C CA . PHE A 1 206 ? 3.881 -11.758 -9.367 1 98.25 206 PHE A CA 1
ATOM 1711 C C . PHE A 1 206 ? 4.301 -10.641 -8.422 1 98.25 206 PHE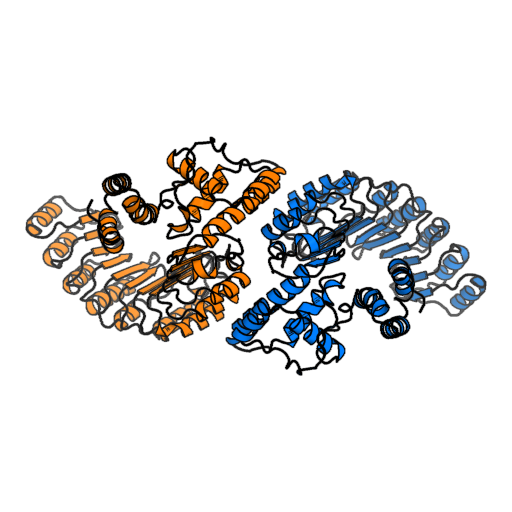 A C 1
ATOM 1713 O O . PHE A 1 206 ? 3.545 -10.266 -7.52 1 98.25 206 PHE A O 1
ATOM 1720 N N . GLU A 1 207 ? 5.488 -10.133 -8.555 1 97.06 207 GLU A N 1
ATOM 1721 C CA . GLU A 1 207 ? 6.07 -9 -7.844 1 97.06 207 GLU A CA 1
ATOM 1722 C C . GLU A 1 207 ? 6.242 -9.312 -6.359 1 97.06 207 GLU A C 1
ATOM 1724 O O . GLU A 1 207 ? 5.902 -8.492 -5.504 1 97.06 207 GLU A O 1
ATOM 1729 N N . CYS A 1 208 ? 6.734 -10.477 -6.059 1 96.38 208 CYS A N 1
ATOM 1730 C CA . CYS A 1 208 ? 7.09 -10.844 -4.695 1 96.38 208 CYS A CA 1
ATOM 1731 C C . CYS A 1 208 ? 8.297 -10.055 -4.215 1 96.38 208 CYS A C 1
ATOM 1733 O O . CYS A 1 208 ? 9.219 -9.781 -4.988 1 96.38 208 CYS A O 1
ATOM 1735 N N . TYR A 1 209 ? 8.312 -9.617 -2.916 1 92.38 209 TYR A N 1
ATOM 1736 C CA . TYR A 1 209 ? 9.453 -8.82 -2.477 1 92.38 209 TYR A CA 1
ATOM 1737 C C . TYR A 1 209 ? 9.742 -9.055 -0.999 1 92.38 209 TYR A C 1
ATOM 1739 O O . TYR A 1 209 ? 10.797 -8.656 -0.497 1 92.38 209 TYR A O 1
ATOM 1747 N N . ASP A 1 210 ? 8.828 -9.609 -0.228 1 92.56 210 ASP A N 1
ATOM 1748 C CA . ASP A 1 210 ? 8.992 -9.789 1.212 1 92.56 210 ASP A CA 1
ATOM 1749 C C . ASP A 1 210 ? 8.031 -10.844 1.748 1 92.56 210 ASP A C 1
ATOM 1751 O O . ASP A 1 210 ? 7.211 -11.383 0.999 1 92.56 210 ASP A O 1
ATOM 1755 N N . ASP A 1 211 ? 8.32 -11.156 3.045 1 94.44 211 ASP A N 1
ATOM 1756 C CA . ASP A 1 211 ? 7.371 -12.008 3.754 1 94.44 211 ASP A CA 1
ATOM 1757 C C . ASP A 1 211 ? 6.121 -11.227 4.145 1 94.44 211 ASP A C 1
ATOM 1759 O O . ASP A 1 211 ? 6.027 -10.711 5.262 1 94.44 211 ASP A O 1
ATOM 1763 N N . ILE A 1 212 ? 5.215 -11.219 3.203 1 95.06 212 ILE A N 1
ATOM 1764 C CA . ILE A 1 212 ? 3.947 -10.547 3.455 1 95.06 212 ILE A CA 1
ATOM 1765 C C . ILE A 1 212 ? 3.033 -11.453 4.277 1 95.06 212 ILE A C 1
ATOM 1767 O O . ILE A 1 212 ? 2.645 -12.531 3.818 1 95.06 212 ILE A O 1
ATOM 1771 N N . PRO A 1 213 ? 2.633 -11.008 5.426 1 95.75 213 PRO A N 1
ATOM 1772 C CA . PRO A 1 213 ? 1.869 -11.891 6.312 1 95.75 213 PRO A CA 1
ATOM 1773 C C . PRO A 1 213 ? 0.588 -12.414 5.664 1 95.75 213 PRO A C 1
ATOM 1775 O O . PRO A 1 213 ? 0.281 -13.602 5.77 1 95.75 213 PRO A O 1
ATOM 1778 N N . GLY A 1 214 ? -0.057 -11.594 4.969 1 96.5 214 GLY A N 1
ATOM 1779 C CA . GLY A 1 214 ? -1.291 -11.992 4.312 1 96.5 214 GLY A CA 1
ATOM 1780 C C . GLY A 1 214 ? -1.085 -13.055 3.248 1 96.5 214 GLY A C 1
ATOM 1781 O O . GLY A 1 214 ? -1.907 -13.961 3.1 1 96.5 214 GLY A O 1
ATOM 1782 N N . LEU A 1 215 ? -0.018 -12.961 2.561 1 97.69 215 LEU A N 1
ATOM 1783 C CA . LEU A 1 215 ? 0.289 -13.93 1.517 1 97.69 215 LEU A CA 1
ATOM 1784 C C . LEU A 1 215 ? 0.596 -15.297 2.119 1 97.69 215 LEU A C 1
ATOM 1786 O O . LEU A 1 215 ? 0.085 -16.312 1.647 1 97.69 215 LEU A O 1
ATOM 1790 N N . ILE A 1 216 ? 1.429 -15.281 3.174 1 97.94 216 ILE A N 1
ATOM 1791 C CA . ILE A 1 216 ? 1.821 -16.516 3.832 1 97.94 216 ILE A CA 1
ATOM 1792 C C . ILE A 1 216 ? 0.584 -17.219 4.383 1 97.94 216 ILE A C 1
ATOM 1794 O O . ILE A 1 216 ? 0.396 -18.422 4.164 1 97.94 216 ILE A O 1
ATOM 1798 N N . TRP A 1 217 ? -0.257 -16.484 4.953 1 96.5 217 TRP A N 1
ATOM 1799 C CA . TRP A 1 217 ? -1.477 -17.062 5.512 1 96.5 217 TRP A CA 1
ATOM 1800 C C . TRP A 1 217 ? -2.398 -17.562 4.406 1 96.5 217 TRP A C 1
ATOM 1802 O O . TRP A 1 217 ? -2.996 -18.641 4.523 1 96.5 217 TRP A O 1
ATOM 1812 N N . PHE A 1 218 ? -2.514 -16.766 3.371 1 97.69 218 PHE A N 1
ATOM 1813 C CA . PHE A 1 218 ? -3.365 -17.141 2.246 1 97.69 218 PHE A CA 1
ATOM 1814 C C . PHE A 1 218 ? -2.947 -18.484 1.662 1 97.69 218 PHE A C 1
ATOM 1816 O O . PHE A 1 218 ? -3.791 -19.344 1.417 1 97.69 218 PHE A O 1
ATOM 1823 N N . ILE A 1 219 ? -1.69 -18.656 1.472 1 98.5 219 ILE A N 1
ATOM 1824 C CA . ILE A 1 219 ? -1.175 -19.906 0.942 1 98.5 219 ILE A CA 1
ATOM 1825 C C . ILE A 1 219 ? -1.443 -21.031 1.937 1 98.5 219 ILE A C 1
ATOM 1827 O O . ILE A 1 219 ? -1.9 -22.109 1.553 1 98.5 219 ILE A O 1
ATOM 1831 N N . ASP A 1 220 ? -1.201 -20.766 3.191 1 97.62 220 ASP A N 1
ATOM 1832 C CA . ASP A 1 220 ? -1.33 -21.797 4.227 1 97.62 220 ASP A CA 1
ATOM 1833 C C . ASP A 1 220 ? -2.762 -22.312 4.301 1 97.62 220 ASP A C 1
ATOM 1835 O O . ASP A 1 220 ? -2.98 -23.484 4.629 1 97.62 220 ASP A O 1
ATOM 1839 N N . THR A 1 221 ? -3.676 -21.516 4.027 1 95.69 221 THR A N 1
ATOM 1840 C CA . THR A 1 221 ? -5.078 -21.875 4.191 1 95.69 221 THR A CA 1
ATOM 1841 C C . THR A 1 221 ? -5.574 -22.688 3 1 95.69 221 THR A C 1
ATOM 1843 O O . THR A 1 221 ? -6.652 -23.281 3.053 1 95.69 221 THR A O 1
ATOM 1846 N N . GLN A 1 222 ? -4.812 -22.688 1.897 1 97.94 222 GLN A N 1
ATOM 1847 C CA . GLN A 1 222 ? -5.25 -23.453 0.73 1 97.94 222 GLN A CA 1
ATOM 1848 C C . GLN A 1 222 ? -5.145 -24.953 0.979 1 97.94 222 GLN A C 1
ATOM 1850 O O . GLN A 1 222 ? -4.07 -25.453 1.304 1 97.94 222 GLN A O 1
ATOM 1855 N N . LYS A 1 223 ? -6.152 -25.641 0.75 1 97 223 LYS A N 1
ATOM 1856 C CA . LYS A 1 223 ? -6.223 -27.047 1.104 1 97 223 LYS A CA 1
ATOM 1857 C C . LYS A 1 223 ? -5.695 -27.938 -0.026 1 97 223 LYS A C 1
ATOM 1859 O O . LYS A 1 223 ? -5.203 -29.031 0.217 1 97 223 LYS A O 1
ATOM 1864 N N . ILE A 1 224 ? -5.766 -27.5 -1.264 1 97.88 224 ILE A N 1
ATOM 1865 C CA . ILE A 1 224 ? -5.457 -28.391 -2.379 1 97.88 224 ILE A CA 1
ATOM 1866 C C . ILE A 1 224 ? -4.512 -27.688 -3.352 1 97.88 224 ILE A C 1
ATOM 1868 O O . ILE A 1 224 ? -4.672 -27.797 -4.57 1 97.88 224 ILE A O 1
ATOM 1872 N N . LEU A 1 225 ? -3.57 -26.859 -2.859 1 98.69 225 LEU A N 1
ATOM 1873 C CA . LEU A 1 225 ? -2.621 -26.156 -3.711 1 98.69 225 LEU A CA 1
ATOM 1874 C C . LEU A 1 225 ? -1.683 -27.141 -4.41 1 98.69 225 LEU A C 1
ATOM 1876 O O . LEU A 1 225 ? -0.899 -27.828 -3.754 1 98.69 225 LEU A O 1
ATOM 1880 N N . ARG A 1 226 ? -1.744 -27.141 -5.77 1 98.81 226 ARG A N 1
ATOM 1881 C CA . ARG A 1 226 ? -0.961 -28.094 -6.543 1 98.81 226 ARG A CA 1
ATOM 1882 C C . ARG A 1 226 ? 0.17 -27.406 -7.293 1 98.81 226 ARG A C 1
ATOM 1884 O O . ARG A 1 226 ? 1.21 -28 -7.559 1 98.81 226 ARG A O 1
ATOM 1891 N N . SER A 1 227 ? -0.088 -26.25 -7.688 1 98.88 227 SER A N 1
ATOM 1892 C CA . SER A 1 227 ? 0.875 -25.516 -8.5 1 98.88 227 SER A CA 1
ATOM 1893 C C . SER A 1 227 ? 1.138 -24.125 -7.926 1 98.88 227 SER A C 1
ATOM 1895 O O . SER A 1 227 ? 0.2 -23.359 -7.664 1 98.88 227 SER A O 1
ATOM 1897 N N . LEU A 1 228 ? 2.43 -23.797 -7.723 1 98.88 228 LEU A N 1
ATOM 1898 C CA . LEU A 1 228 ? 2.828 -22.484 -7.195 1 98.88 228 LEU A CA 1
ATOM 1899 C C . LEU A 1 228 ? 3.902 -21.859 -8.07 1 98.88 228 LEU A C 1
ATOM 1901 O O . LEU A 1 228 ? 4.957 -22.453 -8.297 1 98.88 228 LEU A O 1
ATOM 1905 N N . TYR A 1 229 ? 3.602 -20.734 -8.641 1 98.88 229 TYR A N 1
ATOM 1906 C CA . TYR A 1 229 ? 4.535 -19.938 -9.43 1 98.88 229 TYR A CA 1
ATOM 1907 C C . TYR A 1 229 ? 4.859 -18.625 -8.719 1 98.88 229 TYR A C 1
ATOM 1909 O O . TYR A 1 229 ? 3.955 -17.875 -8.352 1 98.88 229 TYR A O 1
ATOM 1917 N N . LEU A 1 230 ? 6.168 -18.375 -8.539 1 98.62 230 LEU A N 1
ATOM 1918 C CA . LEU A 1 230 ? 6.605 -17.156 -7.859 1 98.62 230 LEU A CA 1
ATOM 1919 C C . LEU A 1 230 ? 7.504 -16.328 -8.758 1 98.62 230 LEU A C 1
ATOM 1921 O O . LEU A 1 230 ? 8.539 -16.797 -9.227 1 98.62 230 LEU A O 1
ATOM 1925 N N . HIS A 1 231 ? 7.117 -15.117 -9.023 1 98.31 231 HIS A N 1
ATOM 1926 C CA . HIS A 1 231 ? 7.953 -14.133 -9.695 1 98.31 231 HIS A CA 1
ATOM 1927 C C . HIS A 1 231 ? 8.375 -13.016 -8.742 1 98.31 231 HIS A C 1
ATOM 1929 O O . HIS A 1 231 ? 7.539 -12.258 -8.258 1 98.31 231 HIS A O 1
ATOM 1935 N N . PHE A 1 232 ? 9.711 -12.859 -8.5 1 96.31 232 PHE A N 1
ATOM 1936 C CA . PHE A 1 232 ? 10.219 -11.891 -7.539 1 96.31 232 PHE A CA 1
ATOM 1937 C C . PHE A 1 232 ? 10.625 -10.602 -8.242 1 96.31 232 PHE A C 1
ATOM 1939 O O . PHE A 1 232 ? 11.203 -10.633 -9.328 1 96.31 232 PHE A O 1
ATOM 1946 N N . LYS A 1 233 ? 10.258 -9.516 -7.602 1 93.56 233 LYS A N 1
ATOM 1947 C CA . LYS A 1 233 ? 10.625 -8.211 -8.141 1 93.56 233 LYS A CA 1
ATOM 1948 C C . LYS A 1 233 ? 12 -7.777 -7.652 1 93.56 233 LYS A C 1
ATOM 1950 O O . LYS A 1 233 ? 12.633 -6.895 -8.242 1 93.56 233 LYS A O 1
ATOM 1955 N N . SER A 1 234 ? 12.438 -8.328 -6.492 1 87.94 234 SER A N 1
ATOM 1956 C CA . SER A 1 234 ? 13.727 -7.984 -5.902 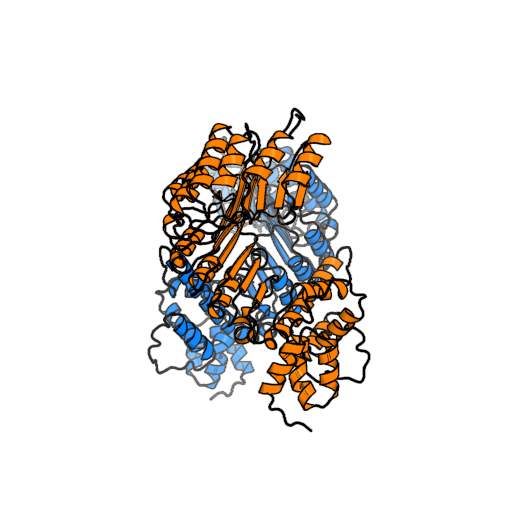1 87.94 234 SER A CA 1
ATOM 1957 C C . SER A 1 234 ? 14.367 -9.195 -5.238 1 87.94 234 SER A C 1
ATOM 1959 O O . SER A 1 234 ? 13.688 -10.172 -4.918 1 87.94 234 SER A O 1
ATOM 1961 N N . PHE A 1 235 ? 15.695 -9.133 -5.059 1 89.25 235 PHE A N 1
ATOM 1962 C CA . PHE A 1 235 ? 16.406 -10.234 -4.41 1 89.25 235 PHE A CA 1
ATOM 1963 C C . PHE A 1 235 ? 17.078 -9.758 -3.125 1 89.25 235 PHE A C 1
ATOM 1965 O O . PHE A 1 235 ? 17.859 -10.492 -2.514 1 89.25 235 PHE A O 1
ATOM 1972 N N . GLU A 1 236 ? 16.734 -8.539 -2.738 1 86.38 236 GLU A N 1
ATOM 1973 C CA . GLU A 1 236 ? 17.406 -7.91 -1.604 1 86.38 236 GLU A CA 1
ATOM 1974 C C . GLU A 1 236 ? 17.188 -8.703 -0.321 1 86.38 236 GLU A C 1
ATOM 1976 O O . GLU A 1 236 ? 18.109 -8.852 0.492 1 86.38 236 GLU A O 1
ATOM 1981 N N . LYS A 1 237 ? 16.078 -9.219 -0.206 1 90 237 LYS A N 1
ATOM 1982 C CA . LYS A 1 237 ? 15.742 -9.969 1.002 1 90 237 LYS A CA 1
ATOM 1983 C C . LYS A 1 237 ? 15.336 -11.398 0.667 1 90 237 LYS A C 1
ATOM 1985 O O . LYS A 1 237 ? 14.719 -11.648 -0.37 1 90 237 LYS A O 1
ATOM 1990 N N . GLN A 1 238 ? 15.742 -12.328 1.482 1 94.88 238 GLN A N 1
ATOM 1991 C CA . GLN A 1 238 ? 15.32 -13.719 1.352 1 94.88 238 GLN A CA 1
ATOM 1992 C C . GLN A 1 238 ? 14.047 -13.984 2.158 1 94.88 238 GLN A C 1
ATOM 1994 O O . GLN A 1 238 ? 13.969 -13.633 3.338 1 94.88 238 GLN A O 1
ATOM 1999 N N . CYS A 1 239 ? 13.086 -14.578 1.585 1 96.25 239 CYS A N 1
ATOM 2000 C CA . CYS A 1 239 ? 11.797 -14.82 2.23 1 96.25 239 CYS A CA 1
ATOM 2001 C C . CYS A 1 239 ? 11.805 -16.141 2.98 1 96.25 239 CYS A C 1
ATOM 2003 O O . CYS A 1 239 ? 11.688 -17.203 2.371 1 96.25 239 CYS A O 1
ATOM 2005 N N . LEU A 1 240 ? 11.906 -16.094 4.297 1 96.19 240 LEU A N 1
ATOM 2006 C CA . LEU A 1 240 ? 11.953 -17.297 5.129 1 96.19 240 LEU A CA 1
ATOM 2007 C C . LEU A 1 240 ? 10.539 -17.797 5.426 1 96.19 240 LEU A C 1
ATOM 2009 O O . LEU A 1 240 ? 10.305 -19.016 5.449 1 96.19 240 LEU A O 1
ATOM 2013 N N . GLY A 1 241 ? 9.648 -16.859 5.66 1 96.06 241 GLY A N 1
ATOM 2014 C CA . GLY A 1 241 ? 8.266 -17.234 5.93 1 96.06 241 GLY A CA 1
ATOM 2015 C C . GLY A 1 241 ? 7.594 -17.922 4.758 1 96.06 241 GLY A C 1
ATOM 2016 O O . GLY A 1 241 ? 6.871 -18.906 4.941 1 96.06 241 GLY A O 1
ATOM 2017 N N . LEU A 1 242 ? 7.828 -17.391 3.605 1 97.62 242 LEU A N 1
ATOM 2018 C CA . LEU A 1 242 ? 7.289 -18 2.393 1 97.62 242 LEU A CA 1
ATOM 2019 C C . LEU A 1 242 ? 7.824 -19.406 2.205 1 97.62 242 LEU A C 1
ATOM 2021 O O . LEU A 1 242 ? 7.082 -20.312 1.815 1 97.62 242 LEU A O 1
ATOM 2025 N N . SER A 1 243 ? 9.055 -19.594 2.498 1 97.75 243 SER A N 1
ATOM 2026 C CA . SER A 1 243 ? 9.664 -20.922 2.43 1 97.75 243 SER A CA 1
ATOM 2027 C C . SER A 1 243 ? 8.977 -21.891 3.377 1 97.75 243 SER A C 1
ATOM 2029 O O . SER A 1 243 ? 8.68 -23.031 2.998 1 97.75 243 SER A O 1
ATOM 2031 N N . GLU A 1 244 ? 8.75 -21.453 4.516 1 97.56 244 GLU A N 1
ATOM 2032 C CA . GLU A 1 244 ? 8.125 -22.281 5.527 1 97.56 244 GLU A CA 1
ATOM 2033 C C . GLU A 1 244 ? 6.73 -22.734 5.094 1 97.56 244 GLU A C 1
ATOM 2035 O O . GLU A 1 244 ? 6.352 -23.891 5.281 1 97.56 244 GLU A O 1
ATOM 2040 N N . VAL A 1 245 ? 6.004 -21.828 4.555 1 98.25 245 VAL A N 1
ATOM 2041 C CA . VAL A 1 245 ? 4.633 -22.172 4.191 1 98.25 245 VAL A CA 1
ATOM 2042 C C . VAL A 1 245 ? 4.641 -23.125 2.992 1 98.25 245 VAL A C 1
ATOM 2044 O O . VAL A 1 245 ? 3.785 -24 2.885 1 98.25 245 VAL A O 1
ATOM 2047 N N . ILE A 1 246 ? 5.547 -22.953 2.061 1 98.56 246 ILE A N 1
ATOM 2048 C CA . ILE A 1 246 ? 5.672 -23.875 0.938 1 98.56 246 ILE A CA 1
ATOM 2049 C C . ILE A 1 246 ? 5.941 -25.297 1.458 1 98.56 246 ILE A C 1
ATOM 2051 O O . ILE A 1 246 ? 5.367 -26.266 0.96 1 98.56 246 ILE A O 1
ATOM 2055 N N . GLU A 1 247 ? 6.805 -25.375 2.494 1 98.31 247 GLU A N 1
ATOM 2056 C CA . GLU A 1 247 ? 7.082 -26.656 3.117 1 98.31 247 GLU A CA 1
ATOM 2057 C C . GLU A 1 247 ? 5.809 -27.297 3.67 1 98.31 247 GLU A C 1
ATOM 2059 O O . GLU A 1 247 ? 5.609 -28.5 3.547 1 98.31 247 GLU A O 1
ATOM 2064 N N . ARG A 1 248 ? 4.977 -26.5 4.164 1 97.44 248 ARG A N 1
ATOM 2065 C CA . ARG A 1 248 ? 3.725 -26.984 4.742 1 97.44 248 ARG A CA 1
ATOM 2066 C C . ARG A 1 248 ? 2.768 -27.469 3.658 1 97.44 248 ARG A C 1
ATOM 2068 O O . ARG A 1 248 ? 1.82 -28.203 3.941 1 97.44 248 ARG A O 1
ATOM 2075 N N . LYS A 1 249 ? 2.986 -27.062 2.412 1 98.25 249 LYS A N 1
ATOM 2076 C CA . LYS A 1 249 ? 2.145 -27.469 1.291 1 98.25 249 LYS A CA 1
ATOM 2077 C C . LYS A 1 249 ? 2.789 -28.609 0.516 1 98.25 249 LYS A C 1
ATOM 2079 O O . LYS A 1 249 ? 2.334 -28.969 -0.576 1 98.25 249 LYS A O 1
ATOM 2084 N N . ALA A 1 250 ? 3.801 -29.234 1.109 1 97.94 250 ALA A N 1
ATOM 2085 C CA . ALA A 1 250 ? 4.621 -30.234 0.425 1 97.94 250 ALA A CA 1
ATOM 2086 C C . ALA A 1 250 ? 3.779 -31.438 -0.01 1 97.94 250 ALA A C 1
ATOM 2088 O O . ALA A 1 250 ? 4.023 -32.031 -1.067 1 97.94 250 ALA A O 1
ATOM 2089 N N . SER A 1 251 ? 2.797 -31.75 0.74 1 97.25 251 SER A N 1
ATOM 2090 C CA . SER A 1 251 ? 2.01 -32.938 0.471 1 97.25 251 SER A CA 1
ATOM 2091 C C . SER A 1 251 ? 1.146 -32.781 -0.773 1 97.25 251 SER A C 1
ATOM 2093 O O . SER A 1 251 ? 0.857 -33.75 -1.475 1 97.25 251 SER A O 1
ATOM 2095 N N . THR A 1 252 ? 0.807 -31.516 -1.083 1 98.12 252 THR A N 1
ATOM 2096 C CA . THR A 1 252 ? -0.12 -31.297 -2.188 1 98.12 252 THR A CA 1
ATOM 2097 C C . THR A 1 252 ? 0.611 -30.734 -3.402 1 98.12 252 THR A C 1
ATOM 2099 O O . THR A 1 252 ? 0.181 -30.938 -4.539 1 98.12 252 THR A O 1
ATOM 2102 N N . LEU A 1 253 ? 1.7 -30.125 -3.264 1 98.62 253 LEU A N 1
ATOM 2103 C CA . LEU A 1 253 ? 2.398 -29.391 -4.32 1 98.62 253 LEU A CA 1
ATOM 2104 C C . LEU A 1 253 ? 2.994 -30.359 -5.34 1 98.62 253 LEU A C 1
ATOM 2106 O O . LEU A 1 253 ? 3.68 -31.312 -4.969 1 98.62 253 LEU A O 1
ATOM 2110 N N . ARG A 1 254 ? 2.666 -30.094 -6.617 1 98.75 254 ARG A N 1
ATOM 2111 C CA . ARG A 1 254 ? 3.168 -30.922 -7.715 1 98.75 254 ARG A CA 1
ATOM 2112 C C . ARG A 1 254 ? 4.031 -30.094 -8.664 1 98.75 254 ARG A C 1
ATOM 2114 O O . ARG A 1 254 ? 4.902 -30.641 -9.352 1 98.75 254 ARG A O 1
ATOM 2121 N N . LYS A 1 255 ? 3.75 -28.906 -8.727 1 98.88 255 LYS A N 1
ATOM 2122 C CA . LYS A 1 255 ? 4.492 -28 -9.602 1 98.88 255 LYS A CA 1
ATOM 2123 C C . LYS A 1 255 ? 5.02 -26.797 -8.828 1 98.88 255 LYS A C 1
ATOM 2125 O O . LYS A 1 255 ? 4.27 -26.156 -8.086 1 98.88 255 LYS A O 1
ATOM 2130 N N . PHE A 1 256 ? 6.301 -26.484 -8.992 1 98.75 256 PHE A N 1
ATOM 2131 C CA . PHE A 1 256 ? 6.91 -25.328 -8.352 1 98.75 256 PHE A CA 1
ATOM 2132 C C . PHE A 1 256 ? 7.793 -24.562 -9.336 1 98.75 256 PHE A C 1
ATOM 2134 O O . PHE A 1 256 ? 8.609 -25.172 -10.031 1 98.75 256 PHE A O 1
ATOM 2141 N N . SER A 1 257 ? 7.566 -23.266 -9.469 1 98.75 257 SER A N 1
ATOM 2142 C CA . SER A 1 257 ? 8.359 -22.406 -10.344 1 98.75 257 SER A CA 1
ATOM 2143 C C . SER A 1 257 ? 8.758 -21.125 -9.633 1 98.75 257 SER A C 1
ATOM 2145 O O . SER A 1 257 ? 7.949 -20.531 -8.914 1 98.75 257 SER A O 1
ATOM 2147 N N . ILE A 1 258 ? 10 -20.703 -9.82 1 98.19 258 ILE A N 1
ATOM 2148 C CA . ILE A 1 258 ? 10.477 -19.453 -9.227 1 98.19 258 ILE A CA 1
ATOM 2149 C C . ILE A 1 258 ? 11.336 -18.703 -10.242 1 98.19 258 ILE A C 1
ATOM 2151 O O . ILE A 1 258 ? 12.125 -19.312 -10.969 1 98.19 258 ILE A O 1
ATOM 2155 N N . GLU A 1 259 ? 11.172 -17.453 -10.398 1 96.25 259 GLU A N 1
ATOM 2156 C CA . GLU A 1 259 ? 11.969 -16.578 -11.258 1 96.25 259 GLU A CA 1
ATOM 2157 C C . GLU A 1 259 ? 11.906 -15.133 -10.773 1 96.25 259 GLU A C 1
ATOM 2159 O O . GLU A 1 259 ? 11.016 -14.766 -10 1 96.25 259 GLU A O 1
ATOM 2164 N N . PRO A 1 260 ? 12.695 -14.227 -11.094 1 95.25 260 PRO A N 1
ATOM 2165 C CA . PRO A 1 260 ? 13.922 -14.461 -11.852 1 95.25 260 PRO A CA 1
ATOM 2166 C C . PRO A 1 260 ? 15.133 -14.742 -10.961 1 95.25 260 PRO A C 1
ATOM 2168 O O . PRO A 1 260 ? 16.25 -14.883 -11.461 1 95.25 260 PRO A O 1
ATOM 2171 N N . TRP A 1 261 ? 14.945 -14.68 -9.602 1 93 261 TRP A N 1
ATOM 2172 C CA . TRP A 1 261 ? 16.016 -14.906 -8.641 1 93 261 TRP A CA 1
ATOM 2173 C C . TRP A 1 261 ? 15.648 -16 -7.648 1 93 261 TRP A C 1
ATOM 2175 O O . TRP A 1 261 ? 14.891 -15.766 -6.707 1 93 261 TRP A O 1
ATOM 2185 N N . ILE A 1 262 ? 16.391 -17.078 -7.77 1 94.38 262 ILE A N 1
ATOM 2186 C CA . ILE A 1 262 ? 16.047 -18.203 -6.891 1 94.38 262 ILE A CA 1
ATOM 2187 C C . ILE A 1 262 ? 16.453 -17.859 -5.457 1 94.38 262 ILE A C 1
ATOM 2189 O O . ILE A 1 262 ? 15.828 -18.344 -4.504 1 94.38 262 ILE A O 1
ATOM 2193 N N . ILE A 1 263 ? 17.406 -16.938 -5.312 1 94.06 263 ILE A N 1
ATOM 2194 C CA . ILE A 1 263 ? 18 -16.656 -4.008 1 94.06 263 ILE A CA 1
ATOM 2195 C C . ILE A 1 263 ? 17.031 -15.836 -3.17 1 94.06 263 ILE A C 1
ATOM 2197 O O . ILE A 1 263 ? 17.234 -15.648 -1.969 1 94.06 263 ILE A O 1
ATOM 2201 N N . SER A 1 264 ? 15.984 -15.367 -3.793 1 95.38 264 SER A N 1
ATOM 2202 C CA . SER A 1 264 ? 14.977 -14.578 -3.082 1 95.38 264 SER A CA 1
ATOM 2203 C C . SER A 1 264 ? 14.18 -15.453 -2.117 1 95.38 264 SER A C 1
ATOM 2205 O O . SER A 1 264 ? 13.492 -14.938 -1.234 1 95.38 264 SER A O 1
ATOM 2207 N N . LEU A 1 265 ? 14.32 -16.719 -2.271 1 96.5 265 LEU A N 1
ATOM 2208 C CA . LEU A 1 265 ? 13.625 -17.688 -1.441 1 96.5 265 LEU A CA 1
ATOM 2209 C C . LEU A 1 265 ? 14.609 -18.641 -0.77 1 96.5 265 LEU A C 1
ATOM 2211 O O . LEU A 1 265 ? 15.594 -19.062 -1.382 1 96.5 265 LEU A O 1
ATOM 2215 N N . SER A 1 266 ? 14.352 -18.938 0.521 1 96.75 266 SER A N 1
ATOM 2216 C CA . SER A 1 266 ? 15.141 -20 1.155 1 96.75 266 SER A CA 1
ATOM 2217 C C . SER A 1 266 ? 14.758 -21.375 0.612 1 96.75 266 SER A C 1
ATOM 2219 O O . SER A 1 266 ? 13.578 -21.719 0.555 1 96.75 266 SER A O 1
ATOM 2221 N N . PRO A 1 267 ? 15.773 -22.172 0.226 1 97.69 267 PRO A N 1
ATOM 2222 C CA . PRO A 1 267 ? 15.477 -23.438 -0.445 1 97.69 267 PRO A CA 1
ATOM 2223 C C . PRO A 1 267 ? 15.266 -24.594 0.535 1 97.69 267 PRO A C 1
ATOM 2225 O O . PRO A 1 267 ? 15.117 -25.734 0.118 1 97.69 267 PRO A O 1
ATOM 2228 N N . LYS A 1 268 ? 15.102 -24.328 1.758 1 96.31 268 LYS A N 1
ATOM 2229 C CA . LYS A 1 268 ? 15.062 -25.359 2.797 1 96.31 268 LYS A CA 1
ATOM 2230 C C . LYS A 1 268 ? 13.852 -26.281 2.617 1 96.31 268 LYS A C 1
ATOM 2232 O O . LYS A 1 268 ? 13.836 -27.391 3.137 1 96.31 268 LYS A O 1
ATOM 2237 N N . PHE A 1 269 ? 12.898 -25.844 1.852 1 98.12 269 PHE A N 1
ATOM 2238 C CA . PHE A 1 269 ? 11.664 -26.609 1.679 1 98.12 269 PHE A CA 1
ATOM 2239 C C . PHE A 1 269 ? 11.844 -27.688 0.61 1 98.12 269 PHE A C 1
ATOM 2241 O O . PHE A 1 269 ? 11.055 -28.625 0.529 1 98.12 269 PHE A O 1
ATOM 2248 N N . LEU A 1 270 ? 12.797 -27.656 -0.171 1 98.31 270 LEU A N 1
ATOM 2249 C CA . LEU A 1 270 ? 12.938 -28.453 -1.383 1 98.31 270 LEU A CA 1
ATOM 2250 C C . LEU A 1 270 ? 12.938 -29.953 -1.053 1 98.31 270 LEU A C 1
ATOM 2252 O O . LEU A 1 270 ? 12.242 -30.734 -1.697 1 98.31 270 LEU A O 1
ATOM 2256 N N . PRO A 1 271 ? 13.656 -30.422 0.017 1 97.69 271 PRO A N 1
ATOM 2257 C CA . PRO A 1 271 ? 13.688 -31.859 0.319 1 97.69 271 PRO A CA 1
ATOM 2258 C C . PRO A 1 271 ? 12.32 -32.406 0.714 1 97.69 271 PRO A C 1
ATOM 2260 O O . PRO A 1 271 ? 12.078 -33.625 0.618 1 97.69 271 PRO A O 1
ATOM 2263 N N . SER A 1 272 ? 11.445 -31.531 1.1 1 97.88 272 SER A N 1
ATOM 2264 C CA . SER A 1 272 ? 10.125 -31.969 1.526 1 97.88 272 SER A CA 1
ATOM 2265 C C . SER A 1 272 ? 9.203 -32.188 0.331 1 97.88 272 SER A C 1
ATOM 2267 O O . SER A 1 272 ? 8.141 -32.812 0.464 1 97.88 272 SER A O 1
ATOM 2269 N N . LEU A 1 273 ? 9.586 -31.734 -0.844 1 98.12 273 LEU A N 1
ATOM 2270 C CA . LEU A 1 273 ? 8.719 -31.781 -2.016 1 98.12 273 LEU A CA 1
ATOM 2271 C C . LEU A 1 273 ? 8.891 -33.094 -2.77 1 98.12 273 LEU A C 1
ATOM 2273 O O . LEU A 1 273 ? 9.141 -33.094 -3.977 1 98.12 273 LEU A O 1
ATOM 2277 N N . ILE A 1 274 ? 8.625 -34.156 -2.162 1 96.69 274 ILE A N 1
ATOM 2278 C CA . ILE A 1 274 ? 8.906 -35.5 -2.689 1 96.69 274 ILE A CA 1
ATOM 2279 C C . ILE A 1 274 ? 7.961 -35.781 -3.852 1 96.69 274 ILE A C 1
ATOM 2281 O O . ILE A 1 274 ? 8.289 -36.594 -4.727 1 96.69 274 ILE A O 1
ATOM 2285 N N . ASN A 1 275 ? 6.836 -35.156 -3.902 1 97 275 ASN A N 1
ATOM 2286 C CA . ASN A 1 275 ? 5.816 -35.469 -4.898 1 97 275 ASN A CA 1
ATOM 2287 C C . ASN A 1 275 ? 5.906 -34.531 -6.098 1 97 275 ASN A C 1
ATOM 2289 O O . ASN A 1 275 ? 5.039 -34.562 -6.977 1 97 275 ASN A O 1
ATOM 2293 N N . LEU A 1 276 ? 6.91 -33.75 -6.176 1 98.31 276 LEU A N 1
ATOM 2294 C CA . LEU A 1 276 ? 7.047 -32.75 -7.223 1 98.31 276 LEU A CA 1
ATOM 2295 C C . LEU A 1 276 ? 7.156 -33.406 -8.594 1 98.31 276 LEU A C 1
ATOM 2297 O O . LEU A 1 276 ? 7.898 -34.375 -8.766 1 98.31 276 LEU A O 1
ATOM 2301 N N . GLN A 1 277 ? 6.438 -32.875 -9.555 1 98.62 277 GLN A N 1
ATOM 2302 C CA . GLN A 1 277 ? 6.445 -33.406 -10.922 1 98.62 277 GLN A CA 1
ATOM 2303 C C . GLN A 1 277 ? 7.02 -32.375 -11.891 1 98.62 277 GLN A C 1
ATOM 2305 O O . GLN A 1 277 ? 7.484 -32.719 -12.977 1 98.62 277 GLN A O 1
ATOM 2310 N N . HIS A 1 278 ? 6.898 -31.156 -11.57 1 98.88 278 HIS A N 1
ATOM 2311 C CA . HIS A 1 278 ? 7.34 -30.047 -12.406 1 98.88 278 HIS A CA 1
ATOM 2312 C C . HIS A 1 278 ? 8.172 -29.047 -11.609 1 98.88 278 HIS A C 1
ATOM 2314 O O . HIS A 1 278 ? 7.699 -28.484 -10.625 1 98.88 278 HIS A O 1
ATOM 2320 N N . LEU A 1 279 ? 9.453 -28.828 -12.047 1 98.75 279 LEU A N 1
ATOM 2321 C CA . LEU A 1 279 ? 10.352 -27.891 -11.375 1 98.75 279 LEU A CA 1
ATOM 2322 C C . LEU A 1 279 ? 10.945 -26.906 -12.367 1 98.75 279 LEU A C 1
ATOM 2324 O O . LEU A 1 279 ? 11.578 -27.297 -13.352 1 98.75 279 LEU A O 1
ATOM 2328 N N . GLU A 1 280 ? 10.68 -25.656 -12.156 1 98.62 280 GLU A N 1
ATOM 2329 C CA . GLU A 1 280 ? 11.266 -24.578 -12.953 1 98.62 280 GLU A CA 1
ATOM 2330 C C . GLU A 1 280 ? 12.062 -23.625 -12.078 1 98.62 280 GLU A C 1
ATOM 2332 O O . GLU A 1 280 ? 11.492 -22.953 -11.203 1 98.62 280 GLU A O 1
ATOM 2337 N N . LEU A 1 281 ? 13.383 -23.547 -12.328 1 97.31 281 LEU A N 1
ATOM 2338 C CA . LEU A 1 281 ? 14.273 -22.641 -11.602 1 97.31 281 LEU A CA 1
ATOM 2339 C C . LEU A 1 281 ? 14.969 -21.688 -12.555 1 97.31 281 LEU A C 1
ATOM 2341 O O . LEU A 1 281 ? 15.82 -22.094 -13.352 1 97.31 281 LEU A O 1
ATOM 2345 N N . LYS A 1 282 ? 14.602 -20.484 -12.461 1 95.06 282 LYS A N 1
ATOM 2346 C CA . LYS A 1 282 ? 15.234 -19.484 -13.32 1 95.06 282 LYS A CA 1
ATOM 2347 C C . LYS A 1 282 ? 15.977 -18.438 -12.5 1 95.06 282 LYS A C 1
ATOM 2349 O O . LYS A 1 282 ? 15.438 -17.906 -11.531 1 95.06 282 LYS A O 1
ATOM 2354 N N . ASN A 1 283 ? 17.172 -18.203 -12.797 1 91.62 283 ASN A N 1
ATOM 2355 C CA . ASN A 1 283 ? 18.047 -17.25 -12.109 1 91.62 283 ASN A CA 1
ATOM 2356 C C . ASN A 1 283 ? 18.672 -16.25 -13.094 1 91.62 283 ASN A C 1
ATOM 2358 O O . ASN A 1 283 ? 19.844 -16.406 -13.469 1 91.62 283 ASN A O 1
ATOM 2362 N N . PHE A 1 284 ? 17.938 -15.18 -13.352 1 83.81 284 PHE A N 1
ATOM 2363 C CA . PHE A 1 284 ? 18.422 -14.203 -14.336 1 83.81 284 PHE A CA 1
ATOM 2364 C C . PHE A 1 284 ? 19.328 -13.18 -13.68 1 83.81 284 PHE A C 1
ATOM 2366 O O . PHE A 1 284 ? 18.906 -12.43 -12.789 1 83.81 284 PHE A O 1
ATOM 2373 N N . SER A 1 285 ? 20.391 -13.672 -12.797 1 63.06 285 SER A N 1
ATOM 2374 C CA . SER A 1 285 ? 21.328 -12.805 -12.086 1 63.06 285 SER A CA 1
ATOM 2375 C C . SER A 1 285 ? 21.625 -11.539 -12.883 1 63.06 285 SER A C 1
ATOM 2377 O O . SER A 1 285 ? 21.844 -11.602 -14.094 1 63.06 285 SER A O 1
ATOM 2379 N N . ALA A 1 286 ? 21.094 -10.453 -12.539 1 53.34 286 ALA A N 1
ATOM 2380 C CA . ALA A 1 286 ? 21.797 -9.273 -13.031 1 53.34 286 ALA A CA 1
ATOM 2381 C C . ALA A 1 286 ? 23.297 -9.398 -12.812 1 53.34 286 ALA A C 1
ATOM 2383 O O . ALA A 1 286 ? 23.734 -10.039 -11.859 1 53.34 286 ALA A O 1
ATOM 2384 N N . PHE A 1 287 ? 24.141 -9.531 -13.844 1 52.94 287 PHE A N 1
ATOM 2385 C CA . PHE A 1 287 ? 25.594 -9.633 -13.898 1 52.94 287 PHE A CA 1
ATOM 2386 C C . PHE A 1 287 ? 26.219 -9.227 -12.57 1 52.94 287 PHE A C 1
ATOM 2388 O O . PHE A 1 287 ? 27.25 -9.766 -12.18 1 52.94 287 PHE A O 1
ATOM 2395 N N . ASN A 1 288 ? 25.469 -8.367 -11.789 1 55.41 288 ASN A N 1
ATOM 2396 C CA . ASN A 1 288 ? 26.266 -7.672 -10.789 1 55.41 288 ASN A CA 1
ATOM 2397 C C . ASN A 1 288 ? 25.891 -8.102 -9.375 1 55.41 288 ASN A C 1
ATOM 2399 O O . ASN A 1 288 ? 26.375 -7.543 -8.391 1 55.41 288 ASN A O 1
ATOM 2403 N N . VAL A 1 289 ? 25.016 -9.031 -9.203 1 59.97 289 VAL A N 1
ATOM 2404 C CA . VAL A 1 289 ? 24.734 -9.242 -7.789 1 59.97 289 VAL A CA 1
ATOM 2405 C C . VAL A 1 289 ? 24.969 -10.703 -7.422 1 59.97 289 VAL A C 1
ATOM 2407 O O . VAL A 1 289 ? 24.188 -11.578 -7.785 1 59.97 289 VAL A O 1
ATOM 2410 N N . MET A 1 290 ? 26.188 -11.055 -7.027 1 65.75 290 MET A N 1
ATOM 2411 C CA . MET A 1 290 ? 26.594 -12.383 -6.582 1 65.75 290 MET A CA 1
ATOM 2412 C C . MET A 1 290 ? 26.406 -12.531 -5.074 1 65.75 290 MET A C 1
ATOM 2414 O O . MET A 1 290 ? 27 -11.781 -4.297 1 65.75 290 MET A O 1
ATOM 2418 N N . ASP A 1 291 ? 25.297 -13.312 -4.625 1 83.12 291 ASP A N 1
ATOM 2419 C CA . ASP A 1 291 ? 25.203 -13.734 -3.232 1 83.12 291 ASP A CA 1
ATOM 2420 C C . ASP A 1 291 ? 25.594 -15.195 -3.072 1 83.12 291 ASP A C 1
ATOM 2422 O O . ASP A 1 291 ? 24.734 -16.078 -3.094 1 83.12 291 ASP A O 1
ATOM 2426 N N . ILE A 1 292 ? 26.859 -15.469 -2.818 1 87.31 292 ILE A N 1
ATOM 2427 C CA . ILE A 1 292 ? 27.469 -16.797 -2.809 1 87.31 292 ILE A CA 1
ATOM 2428 C C . ILE A 1 292 ? 26.859 -17.641 -1.701 1 87.31 292 ILE A C 1
ATOM 2430 O O . ILE A 1 292 ? 26.625 -18.844 -1.877 1 87.31 292 ILE A O 1
ATOM 2434 N N . PHE A 1 293 ? 26.594 -16.969 -0.622 1 91.5 293 PHE A N 1
ATOM 2435 C CA . PHE A 1 293 ? 26.062 -17.703 0.517 1 91.5 293 PHE A CA 1
ATOM 2436 C C . PHE A 1 293 ? 24.672 -18.266 0.2 1 91.5 293 PHE A C 1
ATOM 2438 O O . PHE A 1 293 ? 24.438 -19.469 0.394 1 91.5 293 PHE A O 1
ATOM 2445 N N . ARG A 1 294 ? 23.859 -17.516 -0.325 1 94.31 294 ARG A N 1
ATOM 2446 C CA . ARG A 1 294 ? 22.5 -17.953 -0.646 1 94.31 294 ARG A CA 1
ATOM 2447 C C . ARG A 1 294 ? 22.516 -18.953 -1.808 1 94.31 294 ARG A C 1
ATOM 2449 O O . ARG A 1 294 ? 21.719 -19.875 -1.845 1 94.31 294 ARG A O 1
ATOM 2456 N N . GLU A 1 295 ? 23.406 -18.719 -2.662 1 92.5 295 GLU A N 1
ATOM 2457 C CA . GLU A 1 295 ? 23.547 -19.672 -3.768 1 92.5 295 GLU A CA 1
ATOM 2458 C C . GLU A 1 295 ? 24.016 -21.031 -3.271 1 92.5 295 GLU A C 1
ATOM 2460 O O . GLU A 1 295 ? 23.531 -22.062 -3.73 1 92.5 295 GLU A O 1
ATOM 2465 N N . SER A 1 296 ? 24.906 -21 -2.35 1 94.56 296 SER A N 1
ATOM 2466 C CA . SER A 1 296 ? 25.391 -22.25 -1.77 1 94.56 296 SER A CA 1
ATOM 2467 C C . SER A 1 296 ? 24.281 -22.969 -1.027 1 94.56 296 SER A C 1
ATOM 2469 O O . SER A 1 296 ? 24.219 -24.203 -1.052 1 94.56 296 SER A O 1
ATOM 2471 N N . GLU A 1 297 ? 23.469 -22.25 -0.396 1 96.19 297 GLU A N 1
ATOM 2472 C CA . GLU A 1 297 ? 22.328 -22.859 0.28 1 96.19 297 GLU A CA 1
ATOM 2473 C C . GLU A 1 297 ? 21.438 -23.609 -0.709 1 96.19 297 GLU A C 1
ATOM 2475 O O . GLU A 1 297 ? 20.969 -24.703 -0.421 1 96.19 297 GLU A O 1
ATOM 2480 N N . TRP A 1 298 ? 21.203 -23.016 -1.793 1 96.38 298 TRP A N 1
ATOM 2481 C CA . TRP A 1 298 ? 20.391 -23.625 -2.828 1 96.38 298 TRP A CA 1
ATOM 2482 C C . TRP A 1 298 ? 21.047 -24.891 -3.367 1 96.38 298 TRP A C 1
ATOM 2484 O O . TRP A 1 298 ? 20.391 -25.922 -3.543 1 96.38 298 TRP A O 1
ATOM 2494 N N . GLU A 1 299 ? 22.297 -24.828 -3.568 1 95.69 299 GLU A N 1
ATOM 2495 C CA . GLU A 1 299 ? 23.031 -25.984 -4.059 1 95.69 299 GLU A CA 1
ATOM 2496 C C . GLU A 1 299 ? 22.922 -27.156 -3.088 1 95.69 299 GLU A C 1
ATOM 2498 O O . GLU A 1 299 ? 22.594 -28.281 -3.492 1 95.69 299 GLU A O 1
ATOM 2503 N N . VAL A 1 300 ? 23.094 -26.828 -1.878 1 96.94 300 VAL A N 1
ATOM 2504 C CA . VAL A 1 300 ? 23.062 -27.859 -0.848 1 96.94 300 VAL A CA 1
ATOM 2505 C C . VAL A 1 300 ? 21.641 -28.453 -0.765 1 96.94 300 VAL A C 1
ATOM 2507 O O . VAL A 1 300 ? 21.484 -29.672 -0.752 1 96.94 300 VAL A O 1
ATOM 2510 N N . SER A 1 301 ? 20.656 -27.625 -0.753 1 97.69 301 SER A N 1
ATOM 2511 C CA . SER A 1 301 ? 19.281 -28.062 -0.614 1 97.69 301 SER A CA 1
ATOM 2512 C C . SER A 1 301 ? 18.844 -28.891 -1.818 1 97.69 301 SER A C 1
ATOM 2514 O O . SER A 1 301 ? 18.156 -29.906 -1.666 1 97.69 301 SER A O 1
ATOM 2516 N N . LEU A 1 302 ? 19.234 -28.5 -2.92 1 97.56 302 LEU A N 1
ATOM 2517 C CA . LEU A 1 302 ? 18.891 -29.25 -4.129 1 97.56 302 LEU A CA 1
ATOM 2518 C C . LEU A 1 302 ? 19.609 -30.594 -4.16 1 97.56 302 LEU A C 1
ATOM 2520 O O . LEU A 1 302 ? 19.078 -31.578 -4.664 1 97.56 302 LEU A O 1
ATOM 2524 N N . SER A 1 303 ? 20.797 -30.625 -3.621 1 96.44 303 SER A N 1
ATOM 2525 C CA . SER A 1 303 ? 21.547 -31.875 -3.566 1 96.44 303 SER A CA 1
ATOM 2526 C C . SER A 1 303 ? 20.906 -32.875 -2.619 1 96.44 303 SER A C 1
ATOM 2528 O O . SER A 1 303 ? 20.953 -34.062 -2.852 1 96.44 303 SER A O 1
ATOM 2530 N N . LEU A 1 304 ? 20.312 -32.344 -1.655 1 96.5 304 LEU A N 1
ATOM 2531 C CA . LEU A 1 304 ? 19.656 -33.188 -0.665 1 96.5 304 LEU A CA 1
ATOM 2532 C C . LEU A 1 304 ? 18.281 -33.625 -1.152 1 96.5 304 LEU A C 1
ATOM 2534 O O . LEU A 1 304 ? 17.766 -34.656 -0.712 1 96.5 304 LEU A O 1
ATOM 2538 N N . ALA A 1 305 ? 17.766 -32.906 -2.039 1 97 305 ALA A N 1
ATOM 2539 C CA . ALA A 1 305 ? 16.391 -33.156 -2.492 1 97 305 ALA A CA 1
ATOM 2540 C C . ALA A 1 305 ? 16.344 -34.344 -3.449 1 97 305 ALA A C 1
ATOM 2542 O O . ALA A 1 305 ? 17.328 -34.656 -4.121 1 97 305 ALA A O 1
ATOM 2543 N N . SER A 1 306 ? 15.266 -35.094 -3.381 1 95.44 306 SER A N 1
ATOM 2544 C CA . SER A 1 306 ? 14.938 -36.156 -4.32 1 95.44 306 SER A CA 1
ATOM 2545 C C . SER A 1 306 ? 13.523 -36 -4.871 1 95.44 306 SER A C 1
ATOM 2547 O O . SER A 1 306 ? 12.562 -35.875 -4.109 1 95.44 306 SER A O 1
ATOM 2549 N N . PHE A 1 307 ? 13.469 -35.969 -6.156 1 97.5 307 PHE A N 1
ATOM 2550 C CA . PHE A 1 307 ? 12.18 -35.844 -6.824 1 97.5 307 PHE A CA 1
ATOM 2551 C C . PHE A 1 307 ? 11.906 -37.031 -7.711 1 97.5 307 PHE A C 1
ATOM 2553 O O . PHE A 1 307 ? 11.953 -36.938 -8.938 1 97.5 307 PHE A O 1
ATOM 2560 N N . PRO A 1 308 ? 11.492 -38.125 -7.102 1 96.62 308 PRO A N 1
ATOM 2561 C CA . PRO A 1 308 ? 11.359 -39.375 -7.867 1 96.62 308 PRO A CA 1
ATOM 2562 C C . PRO A 1 308 ? 10.273 -39.281 -8.938 1 96.62 308 PRO A C 1
ATOM 2564 O O . PRO A 1 308 ? 10.281 -40.062 -9.891 1 96.62 308 PRO A O 1
ATOM 2567 N N . ASN A 1 309 ? 9.336 -38.344 -8.789 1 96.5 309 ASN A N 1
ATOM 2568 C CA . ASN A 1 309 ? 8.227 -38.25 -9.727 1 96.5 309 ASN A CA 1
ATOM 2569 C C . ASN A 1 309 ? 8.414 -37.094 -10.703 1 96.5 309 ASN A C 1
ATOM 2571 O O . ASN A 1 309 ? 7.48 -36.719 -11.414 1 96.5 309 ASN A O 1
ATOM 2575 N N . LEU A 1 310 ? 9.609 -36.531 -10.773 1 98.19 310 LEU A N 1
ATOM 2576 C CA . LEU A 1 310 ? 9.883 -35.375 -11.602 1 98.19 310 LEU A CA 1
ATOM 2577 C C . LEU A 1 310 ? 9.727 -35.688 -13.078 1 98.19 310 LEU A C 1
ATOM 2579 O O . LEU A 1 310 ? 10.344 -36.625 -13.578 1 98.19 310 LEU A O 1
ATOM 2583 N N . GLN A 1 311 ? 8.906 -34.969 -13.727 1 98.38 311 GLN A N 1
ATOM 2584 C CA . GLN A 1 311 ? 8.641 -35.188 -15.148 1 98.38 311 GLN A CA 1
ATOM 2585 C C . GLN A 1 311 ? 9.148 -34.031 -15.992 1 98.38 311 GLN A C 1
ATOM 2587 O O . GLN A 1 311 ? 9.492 -34.219 -17.172 1 98.38 311 GLN A O 1
ATOM 2592 N N . TYR A 1 312 ? 9.109 -32.906 -15.445 1 98.62 312 TYR A N 1
ATOM 2593 C CA . TYR A 1 312 ? 9.523 -31.688 -16.156 1 98.62 312 TYR A CA 1
ATOM 2594 C C . TYR A 1 312 ? 10.586 -30.938 -15.359 1 98.62 312 TYR A C 1
ATOM 2596 O O . TYR A 1 312 ? 10.375 -30.594 -14.195 1 98.62 312 TYR A O 1
ATOM 2604 N N . LEU A 1 313 ? 11.766 -30.672 -16.016 1 98.38 313 LEU A N 1
ATOM 2605 C CA . LEU A 1 313 ? 12.867 -29.938 -15.398 1 98.38 313 LEU A CA 1
ATOM 2606 C C . LEU A 1 313 ? 13.312 -28.781 -16.281 1 98.38 313 LEU A C 1
ATOM 2608 O O . LEU A 1 313 ? 13.766 -29 -17.422 1 98.38 313 LEU A O 1
ATOM 2612 N N . GLU A 1 314 ? 13.117 -27.641 -15.797 1 98 314 GLU A N 1
ATOM 2613 C CA . GLU A 1 314 ? 13.602 -26.453 -16.5 1 98 314 GLU A CA 1
ATOM 2614 C C . GLU A 1 314 ? 14.523 -25.625 -15.602 1 98 314 GLU A C 1
ATOM 2616 O O . GLU A 1 314 ? 14.133 -25.219 -14.508 1 98 314 GLU A O 1
ATOM 2621 N N . THR A 1 315 ? 15.773 -25.375 -16.047 1 95.81 315 THR A N 1
ATOM 2622 C CA . THR A 1 315 ? 16.719 -24.531 -15.328 1 95.81 315 THR A CA 1
ATOM 2623 C C . THR A 1 315 ? 17.344 -23.5 -16.266 1 95.81 315 THR A C 1
ATOM 2625 O O . THR A 1 315 ? 17.719 -23.828 -17.391 1 95.81 315 THR A O 1
ATOM 2628 N N . VAL A 1 316 ? 17.328 -22.344 -15.805 1 93 316 VAL A N 1
ATOM 2629 C CA . VAL A 1 316 ? 17.922 -21.281 -16.594 1 93 316 VAL A CA 1
ATOM 2630 C C . VAL A 1 316 ? 18.969 -20.531 -15.75 1 93 316 VAL A C 1
ATOM 2632 O O . VAL A 1 316 ? 18.641 -19.969 -14.703 1 93 316 VAL A O 1
ATOM 2635 N N . PHE A 1 317 ? 20.266 -20.625 -16.109 1 89.44 317 PHE A N 1
ATOM 2636 C CA . PHE A 1 317 ? 21.375 -19.828 -15.602 1 89.44 317 PHE A CA 1
ATOM 2637 C C . PHE A 1 317 ? 21.625 -20.109 -14.125 1 89.44 317 PHE A C 1
ATOM 2639 O O . PHE A 1 317 ? 21.875 -19.188 -13.344 1 89.44 317 PHE A O 1
ATOM 2646 N N . LEU A 1 318 ? 21.484 -21.297 -13.734 1 90.19 318 LEU A N 1
ATOM 2647 C CA . LEU A 1 318 ? 21.859 -21.641 -12.367 1 90.19 318 LEU A CA 1
ATOM 2648 C C . LEU A 1 318 ? 23.375 -21.5 -12.172 1 90.19 318 LEU A C 1
ATOM 2650 O O . LEU A 1 318 ? 24.156 -21.875 -13.047 1 90.19 318 LEU A O 1
ATOM 2654 N N . PRO A 1 319 ? 23.766 -20.969 -11.055 1 86.5 319 PRO A N 1
ATOM 2655 C CA . PRO A 1 319 ? 25.188 -20.75 -10.82 1 86.5 319 PRO A CA 1
ATOM 2656 C C . PRO A 1 319 ? 25.938 -22.016 -10.414 1 86.5 319 PRO A C 1
ATOM 2658 O O . PRO A 1 319 ? 27.156 -21.984 -10.234 1 86.5 319 PRO A O 1
ATOM 2661 N N . PHE A 1 320 ? 25.328 -23.062 -10.234 1 87.5 320 PHE A N 1
ATOM 2662 C CA . PHE A 1 320 ? 25.906 -24.344 -9.844 1 87.5 320 PHE A CA 1
ATOM 2663 C C . PHE A 1 320 ? 25.406 -25.469 -10.75 1 87.5 320 PHE A C 1
ATOM 2665 O O . PHE A 1 320 ? 24.422 -25.297 -11.461 1 87.5 320 PHE A O 1
ATOM 2672 N N . SER A 1 321 ? 26.156 -26.594 -10.781 1 88.44 321 SER A N 1
ATOM 2673 C CA . SER A 1 321 ? 25.828 -27.719 -11.648 1 88.44 321 SER A CA 1
ATOM 2674 C C . SER A 1 321 ? 25.078 -28.797 -10.891 1 88.44 321 SER A C 1
ATOM 2676 O O . SER A 1 321 ? 25.688 -29.734 -10.367 1 88.44 321 SER A O 1
ATOM 2678 N N . ILE A 1 322 ? 23.781 -28.672 -10.852 1 92.5 322 ILE A N 1
ATOM 2679 C CA . ILE A 1 322 ? 23.016 -29.578 -10.023 1 92.5 322 ILE A CA 1
ATOM 2680 C C . ILE A 1 322 ? 22.109 -30.438 -10.898 1 92.5 322 ILE A C 1
ATOM 2682 O O . ILE A 1 322 ? 21.547 -31.438 -10.445 1 92.5 322 ILE A O 1
ATOM 2686 N N . GLU A 1 323 ? 22.031 -30.172 -12.117 1 94.38 323 GLU A N 1
ATOM 2687 C CA . GLU A 1 323 ? 21.047 -30.797 -13.016 1 94.38 323 GLU A CA 1
ATOM 2688 C C . GLU A 1 323 ? 21.297 -32.281 -13.156 1 94.38 323 GLU A C 1
ATOM 2690 O O . GLU A 1 323 ? 20.359 -33.094 -13.188 1 94.38 323 GLU A O 1
ATOM 2695 N N . CYS A 1 324 ? 22.562 -32.688 -13.219 1 93.81 324 CYS A N 1
ATOM 2696 C CA . CYS A 1 324 ? 22.906 -34.094 -13.352 1 93.81 324 CYS A CA 1
ATOM 2697 C C . CYS A 1 324 ? 22.344 -34.906 -12.188 1 93.81 324 CYS A C 1
ATOM 2699 O O . CYS A 1 324 ? 21.719 -35.969 -12.383 1 93.81 324 CYS A O 1
ATOM 2701 N N . ASP A 1 325 ? 22.516 -34.344 -11.055 1 94.81 325 ASP A N 1
ATOM 2702 C CA . ASP A 1 325 ? 22.031 -35 -9.852 1 94.81 325 ASP A CA 1
ATOM 2703 C C . ASP A 1 325 ? 20.516 -35.125 -9.867 1 94.81 325 ASP A C 1
ATOM 2705 O O . ASP A 1 325 ? 19.969 -36.188 -9.539 1 94.81 325 ASP A O 1
ATOM 2709 N N . LEU A 1 326 ? 19.859 -34.125 -10.266 1 96.62 326 LEU A N 1
ATOM 2710 C CA . LEU A 1 326 ? 18.406 -34.094 -10.297 1 96.62 326 LEU A CA 1
ATOM 2711 C C . LEU A 1 326 ? 17.859 -35.125 -11.289 1 96.62 326 LEU A C 1
ATOM 2713 O O . LEU A 1 326 ? 16.875 -35.812 -11 1 96.62 326 LEU A O 1
ATOM 2717 N N . ILE A 1 327 ? 18.516 -35.188 -12.336 1 97.31 327 ILE A N 1
ATOM 2718 C CA . ILE A 1 327 ? 18.109 -36.156 -13.375 1 97.31 327 ILE A CA 1
ATOM 2719 C C . ILE A 1 327 ? 18.312 -37.562 -12.883 1 97.31 327 ILE A C 1
ATOM 2721 O O . ILE A 1 327 ? 17.422 -38.406 -13.031 1 97.31 327 ILE A O 1
ATOM 2725 N N . GLU A 1 328 ? 19.375 -37.844 -12.25 1 95.94 328 GLU A N 1
ATOM 2726 C CA . GLU A 1 328 ? 19.688 -39.188 -11.75 1 95.94 328 GLU A CA 1
ATOM 2727 C C . GLU A 1 328 ? 18.672 -39.625 -10.688 1 95.94 328 GLU A C 1
ATOM 2729 O O . GLU A 1 328 ? 18.281 -40.781 -10.641 1 95.94 328 GLU A O 1
ATOM 2734 N N . LYS A 1 329 ? 18.219 -38.719 -10 1 95.31 329 LYS A N 1
ATOM 2735 C CA . LYS A 1 329 ? 17.344 -39.031 -8.875 1 95.31 329 LYS A CA 1
ATOM 2736 C C . LYS A 1 329 ? 15.875 -39.062 -9.328 1 95.31 329 LYS A C 1
ATOM 2738 O O . LYS A 1 329 ? 14.984 -39.344 -8.516 1 95.31 329 LYS A O 1
ATOM 2743 N N . SER A 1 330 ? 15.531 -38.844 -10.555 1 96 330 SER A N 1
ATOM 2744 C CA . SER A 1 330 ? 14.164 -38.781 -11.062 1 96 330 SER A CA 1
ATOM 2745 C C . SER A 1 330 ? 13.633 -40.156 -11.406 1 96 330 SER A C 1
ATOM 2747 O O . SER A 1 330 ? 12.477 -40.312 -11.812 1 96 330 SER A O 1
ATOM 2749 N N . ASN A 1 331 ? 14.43 -41.219 -11.242 1 92.94 331 ASN A N 1
ATOM 2750 C CA . ASN A 1 331 ? 14.039 -42.625 -11.453 1 92.94 331 ASN A CA 1
ATOM 2751 C C . ASN A 1 331 ? 13.531 -42.844 -12.867 1 92.94 331 ASN A C 1
ATOM 2753 O O . ASN A 1 331 ? 12.578 -43.625 -13.078 1 92.94 331 ASN A O 1
ATOM 2757 N N . GLY A 1 332 ? 14.039 -42.062 -13.82 1 94.06 332 GLY A N 1
ATOM 2758 C CA . GLY A 1 332 ? 13.703 -42.281 -15.219 1 94.06 332 GLY A CA 1
ATOM 2759 C C . GLY A 1 332 ? 12.359 -41.688 -15.602 1 94.06 332 GLY A C 1
ATOM 2760 O O . GLY A 1 332 ? 11.844 -41.938 -16.688 1 94.06 332 GLY A O 1
ATOM 2761 N N . ASN A 1 333 ? 11.797 -40.875 -14.773 1 96.06 333 ASN A N 1
ATOM 2762 C CA . ASN A 1 333 ? 10.438 -40.406 -14.984 1 96.06 333 ASN A CA 1
ATOM 2763 C C . ASN A 1 333 ? 10.414 -39.094 -15.773 1 96.06 333 ASN A C 1
ATOM 2765 O O . ASN A 1 333 ? 9.352 -38.625 -16.172 1 96.06 333 ASN A O 1
ATOM 2769 N N . ILE A 1 334 ? 11.562 -38.5 -16.125 1 97.81 334 ILE A N 1
ATOM 2770 C CA . ILE A 1 334 ? 11.641 -37.188 -16.781 1 97.81 334 ILE A CA 1
ATOM 2771 C C . ILE A 1 334 ? 11.172 -37.312 -18.234 1 97.81 334 ILE A C 1
ATOM 2773 O O . ILE A 1 334 ? 11.617 -38.188 -18.969 1 97.81 334 ILE A O 1
ATOM 2777 N N . LEU A 1 335 ? 10.312 -36.438 -18.594 1 97.94 335 LEU A N 1
ATOM 2778 C CA . LEU A 1 335 ? 9.766 -36.406 -19.938 1 97.94 335 LEU A CA 1
ATOM 2779 C C . LEU A 1 335 ? 10.234 -35.156 -20.688 1 97.94 335 LEU A C 1
ATOM 2781 O O . LEU A 1 335 ? 10.234 -35.125 -21.922 1 97.94 335 LEU A O 1
ATOM 2785 N N . ASP A 1 336 ? 10.523 -34.188 -19.969 1 98.25 336 ASP A N 1
ATOM 2786 C CA . ASP A 1 336 ? 10.867 -32.906 -20.578 1 98.25 336 ASP A CA 1
ATOM 2787 C C . ASP A 1 336 ? 12 -32.219 -19.812 1 98.25 336 ASP A C 1
ATOM 2789 O O . ASP A 1 336 ? 11.93 -32.062 -18.594 1 98.25 336 ASP A O 1
ATOM 2793 N N . ILE A 1 337 ? 13.078 -31.812 -20.562 1 97.56 337 ILE A N 1
ATOM 2794 C CA . ILE A 1 337 ? 14.203 -31.078 -19.984 1 97.56 337 ILE A CA 1
ATOM 2795 C C . ILE A 1 337 ? 14.461 -29.812 -20.797 1 97.56 337 ILE A C 1
ATOM 2797 O O . ILE A 1 337 ? 14.492 -29.859 -22.031 1 97.56 337 ILE A O 1
ATOM 2801 N N . ASP A 1 338 ? 14.539 -28.734 -20.156 1 96.06 338 ASP A N 1
ATOM 2802 C CA . ASP A 1 338 ? 14.961 -27.469 -20.734 1 96.06 338 ASP A CA 1
ATOM 2803 C C . ASP A 1 338 ? 16.047 -26.812 -19.875 1 96.06 338 ASP A C 1
ATOM 2805 O O . ASP A 1 338 ? 15.742 -26.188 -18.844 1 96.06 338 ASP A O 1
ATOM 2809 N N . ILE A 1 339 ? 17.281 -26.891 -20.328 1 93 339 ILE A N 1
ATOM 2810 C CA . ILE A 1 339 ? 18.406 -26.375 -19.547 1 93 339 ILE A CA 1
ATOM 2811 C C . ILE A 1 339 ? 19.156 -25.312 -20.359 1 93 339 ILE A C 1
ATOM 2813 O O . ILE A 1 339 ? 19.594 -25.578 -21.484 1 93 339 ILE A O 1
ATOM 2817 N N . CYS A 1 340 ? 19.156 -24.172 -19.766 1 87.94 340 CYS A N 1
ATOM 2818 C CA . CYS A 1 340 ? 19.906 -23.078 -20.375 1 87.94 340 CYS A CA 1
ATOM 2819 C C . CYS A 1 340 ? 21 -22.578 -19.422 1 87.94 340 CYS A C 1
ATOM 2821 O O . CYS A 1 340 ? 20.703 -22.141 -18.312 1 87.94 340 CYS A O 1
ATOM 2823 N N . ARG A 1 341 ? 22.266 -22.688 -19.859 1 81.81 341 ARG A N 1
ATOM 2824 C CA . ARG A 1 341 ? 23.391 -22.234 -19.062 1 81.81 341 ARG A CA 1
ATOM 2825 C C . ARG A 1 341 ? 24.078 -21.031 -19.703 1 81.81 341 ARG A C 1
ATOM 2827 O O . ARG A 1 341 ? 23.891 -20.781 -20.906 1 81.81 341 ARG A O 1
ATOM 2834 N N . MET A 1 342 ? 24.656 -20.234 -18.734 1 70.75 342 MET A N 1
ATOM 2835 C CA . MET A 1 342 ? 25.422 -19.109 -19.266 1 70.75 342 MET A CA 1
ATOM 2836 C C . MET A 1 342 ? 26.578 -19.594 -20.141 1 70.75 342 MET A C 1
ATOM 2838 O O . MET A 1 342 ? 27.062 -20.719 -19.953 1 70.75 342 MET A O 1
ATOM 2842 N N . CYS A 1 343 ? 27.062 -18.703 -21.047 1 59.78 343 CYS A N 1
ATOM 2843 C CA . CYS A 1 343 ? 28.094 -18.969 -22.031 1 59.78 343 CYS A CA 1
ATOM 2844 C C . CYS A 1 343 ? 29.406 -19.391 -21.375 1 59.78 343 CYS A C 1
ATOM 2846 O O . CYS A 1 343 ? 29.672 -19 -20.234 1 59.78 343 CYS A O 1
ATOM 2848 N N . ASN A 1 344 ? 30.203 -20.219 -21.875 1 58.78 344 ASN A N 1
ATOM 2849 C CA . ASN A 1 344 ? 31.547 -20.688 -21.531 1 58.78 344 ASN A CA 1
ATOM 2850 C C . ASN A 1 344 ? 31.5 -21.844 -20.547 1 58.78 344 ASN A C 1
ATOM 2852 O O . ASN A 1 344 ? 32.219 -21.844 -19.547 1 58.78 344 ASN A O 1
ATOM 2856 N N . GLN A 1 345 ? 30.578 -22.609 -20.828 1 63.47 345 GLN A N 1
ATOM 2857 C CA . GLN A 1 345 ? 30.453 -23.719 -19.891 1 63.47 345 GLN A CA 1
ATOM 2858 C C . GLN A 1 345 ? 31.609 -24.719 -20.047 1 63.47 345 GLN A C 1
ATOM 2860 O O . GLN A 1 345 ? 32.188 -24.828 -21.125 1 63.47 345 GLN A O 1
ATOM 2865 N N . ASP A 1 346 ? 32 -25.188 -18.891 1 72.5 346 ASP A N 1
ATOM 2866 C CA . ASP A 1 346 ? 32.969 -26.281 -18.797 1 72.5 346 ASP A CA 1
ATOM 2867 C C . ASP A 1 346 ? 32.562 -27.469 -19.656 1 72.5 346 ASP A C 1
ATOM 2869 O O . ASP A 1 346 ? 31.469 -28.016 -19.484 1 72.5 346 ASP A O 1
ATOM 2873 N N . PRO A 1 347 ? 33.344 -27.75 -20.703 1 75.25 347 PRO A N 1
ATOM 2874 C CA . PRO A 1 347 ? 33.031 -28.906 -21.547 1 75.25 347 PRO A CA 1
ATOM 2875 C C . PRO A 1 347 ? 32.812 -30.188 -20.719 1 75.25 347 PRO A C 1
ATOM 2877 O O . PRO A 1 347 ? 32.031 -31.047 -21.125 1 75.25 347 PRO A O 1
ATOM 2880 N N . ASN A 1 348 ? 33.438 -30.234 -19.578 1 82.44 348 ASN A N 1
ATOM 2881 C CA . ASN A 1 348 ? 33.281 -31.406 -18.719 1 82.44 348 ASN A CA 1
ATOM 2882 C C . ASN A 1 348 ? 31.844 -31.484 -18.188 1 82.44 348 ASN A C 1
ATOM 2884 O O . ASN A 1 348 ? 31.281 -32.594 -18.047 1 82.44 348 ASN A O 1
ATOM 2888 N N . TYR A 1 349 ? 31.297 -30.422 -17.969 1 85.75 349 TYR A N 1
ATOM 2889 C CA . TYR A 1 349 ? 29.906 -30.391 -17.516 1 85.75 349 TYR A CA 1
ATOM 2890 C C . TYR A 1 349 ? 28.969 -30.891 -18.594 1 85.75 349 TYR A C 1
ATOM 2892 O O . TYR A 1 349 ? 28.078 -31.703 -18.312 1 85.75 349 TYR A O 1
ATOM 2900 N N . THR A 1 350 ? 29.188 -30.422 -19.688 1 83.88 350 THR A N 1
ATOM 2901 C CA . THR A 1 350 ? 28.312 -30.797 -20.797 1 83.88 350 THR A CA 1
ATOM 2902 C C . THR A 1 350 ? 28.359 -32.312 -21.016 1 83.88 350 THR A C 1
ATOM 2904 O O . THR A 1 350 ? 27.312 -32.938 -21.25 1 83.88 350 THR A O 1
ATOM 2907 N N . LYS A 1 351 ? 29.5 -32.844 -20.984 1 85.56 351 LYS A N 1
ATOM 2908 C CA . LYS A 1 351 ? 29.656 -34.281 -21.141 1 85.56 351 LYS A CA 1
ATOM 2909 C C . LYS A 1 351 ? 28.906 -35.062 -20.047 1 85.56 351 LYS A C 1
ATOM 2911 O O . LYS A 1 351 ? 28.219 -36.031 -20.328 1 85.56 351 LYS A O 1
ATOM 2916 N N . LYS A 1 352 ? 29.078 -34.594 -18.922 1 90 352 LYS A N 1
ATOM 2917 C CA . LYS A 1 352 ? 28.422 -35.219 -17.781 1 90 352 LYS A CA 1
ATOM 2918 C C . LYS A 1 352 ? 26.906 -35.125 -17.906 1 90 352 LYS A C 1
ATOM 2920 O O . LYS A 1 352 ? 26.188 -36.062 -17.594 1 90 352 LYS A O 1
ATOM 2925 N N . LEU A 1 353 ? 26.453 -34 -18.344 1 91.81 353 LEU A N 1
ATOM 2926 C CA . LEU A 1 353 ? 25.031 -33.781 -18.5 1 91.81 353 LEU A CA 1
ATOM 2927 C C . LEU A 1 353 ? 24.438 -34.719 -19.547 1 91.81 353 LEU A C 1
ATOM 2929 O O . LEU A 1 353 ? 23.406 -35.375 -19.312 1 91.81 353 LEU A O 1
ATOM 2933 N N . ILE A 1 354 ? 25.094 -34.844 -20.625 1 89.56 354 ILE A N 1
ATOM 2934 C CA . ILE A 1 354 ? 24.641 -35.719 -21.719 1 89.56 354 ILE A CA 1
ATOM 2935 C C . ILE A 1 354 ? 24.609 -37.156 -21.234 1 89.56 354 ILE A C 1
ATOM 2937 O O . ILE A 1 354 ? 23.641 -37.875 -21.5 1 89.56 354 ILE A O 1
ATOM 2941 N N . LYS A 1 355 ? 25.609 -37.5 -20.516 1 92.19 355 LYS A N 1
ATOM 2942 C CA . LYS A 1 355 ? 25.656 -38.844 -19.984 1 92.19 355 LYS A CA 1
ATOM 2943 C C . LYS A 1 355 ? 24.5 -39.094 -19 1 92.19 355 LYS A C 1
ATOM 2945 O O . LYS A 1 355 ? 23.859 -40.125 -19.062 1 92.19 355 LYS A O 1
ATOM 2950 N N . ALA A 1 356 ? 24.297 -38.188 -18.203 1 94.88 356 ALA A N 1
ATOM 2951 C CA . ALA A 1 356 ? 23.203 -38.281 -17.219 1 94.88 356 ALA A CA 1
ATOM 2952 C C . ALA A 1 356 ? 21.859 -38.438 -17.922 1 94.88 356 ALA A C 1
ATOM 2954 O O . ALA A 1 356 ? 21.047 -39.281 -17.531 1 94.88 356 ALA A O 1
ATOM 2955 N N . ILE A 1 357 ? 21.641 -37.719 -18.906 1 95.44 357 ILE A N 1
ATOM 2956 C CA . ILE A 1 357 ? 20.375 -37.719 -19.641 1 95.44 357 ILE A CA 1
ATOM 2957 C C . ILE A 1 357 ? 20.234 -39.062 -20.375 1 95.44 357 ILE A C 1
ATOM 2959 O O . ILE A 1 357 ? 19.203 -39.719 -20.266 1 95.44 357 ILE A O 1
ATOM 2963 N N . SER A 1 358 ? 21.281 -39.438 -21.062 1 94.31 358 SER A N 1
ATOM 2964 C CA . SER A 1 358 ? 21.234 -40.656 -21.859 1 94.31 358 SER A CA 1
ATOM 2965 C C . SER A 1 358 ? 21.031 -41.906 -20.984 1 94.31 358 SER A C 1
ATOM 2967 O O . SER A 1 358 ? 20.375 -42.844 -21.391 1 94.31 358 SER A O 1
ATOM 2969 N N . THR A 1 359 ? 21.531 -41.781 -19.828 1 95.31 359 THR A N 1
ATOM 2970 C CA . THR A 1 359 ? 21.484 -42.938 -18.938 1 95.31 359 THR A CA 1
ATOM 2971 C C . THR A 1 359 ? 20.156 -43 -18.172 1 95.31 359 THR A C 1
ATOM 2973 O O . THR A 1 359 ? 19.625 -44.094 -17.922 1 95.31 359 THR A O 1
ATOM 2976 N N . ASN A 1 360 ? 19.625 -41.875 -17.891 1 96.44 360 ASN A N 1
ATOM 2977 C CA . ASN A 1 360 ? 18.562 -41.875 -16.906 1 96.44 360 ASN A CA 1
ATOM 2978 C C . ASN A 1 360 ? 17.234 -41.406 -17.5 1 96.44 360 ASN A C 1
ATOM 2980 O O . ASN A 1 360 ? 16.219 -41.375 -16.812 1 96.44 360 ASN A O 1
ATOM 2984 N N . CYS A 1 361 ? 17.188 -41.062 -18.734 1 96.75 361 CYS A N 1
ATOM 2985 C CA . CYS A 1 361 ? 15.945 -40.531 -19.281 1 96.75 361 CYS A CA 1
ATOM 2986 C C . CYS A 1 361 ? 15.539 -41.25 -20.547 1 96.75 361 CYS A C 1
ATOM 2988 O O . CYS A 1 361 ? 15.359 -40.656 -21.609 1 96.75 361 CYS A O 1
ATOM 2990 N N . PRO A 1 362 ? 15.359 -42.5 -20.438 1 94.62 362 PRO A N 1
ATOM 2991 C CA . PRO A 1 362 ? 14.992 -43.25 -21.641 1 94.62 362 PRO A CA 1
ATOM 2992 C C . PRO A 1 362 ? 13.641 -42.844 -22.203 1 94.62 362 PRO A C 1
ATOM 2994 O O . PRO A 1 362 ? 13.391 -43 -23.406 1 94.62 362 PRO A O 1
ATOM 2997 N N . ASN A 1 363 ? 12.805 -42.25 -21.359 1 95.25 363 ASN A N 1
ATOM 2998 C CA . ASN A 1 363 ? 11.445 -41.938 -21.781 1 95.25 363 ASN A CA 1
ATOM 2999 C C . ASN A 1 363 ? 11.312 -40.469 -22.156 1 95.25 363 ASN A C 1
ATOM 3001 O O . ASN A 1 363 ? 10.195 -39.969 -22.359 1 95.25 363 ASN A O 1
ATOM 3005 N N . ILE A 1 364 ? 12.422 -39.719 -22.203 1 97.19 364 ILE A N 1
ATOM 3006 C CA . ILE A 1 364 ? 12.375 -38.281 -22.453 1 97.19 364 ILE A CA 1
ATOM 3007 C C . ILE A 1 364 ? 11.766 -38 -23.828 1 97.19 364 ILE A C 1
ATOM 3009 O O . ILE A 1 364 ? 12.047 -38.719 -24.781 1 97.19 364 ILE A O 1
ATOM 3013 N N . GLU A 1 365 ? 10.938 -37.094 -23.891 1 96.81 365 GLU A N 1
ATOM 3014 C CA . GLU A 1 365 ? 10.258 -36.75 -25.125 1 96.81 365 GLU A CA 1
ATOM 3015 C C . GLU A 1 365 ? 10.805 -35.438 -25.703 1 96.81 365 GLU A C 1
ATOM 3017 O O . GLU A 1 365 ? 10.891 -35.281 -26.922 1 96.81 365 GLU A O 1
ATOM 3022 N N . ARG A 1 366 ? 11.078 -34.562 -24.812 1 96.5 366 ARG A N 1
ATOM 3023 C CA . ARG A 1 366 ? 11.594 -33.281 -25.25 1 96.5 366 ARG A CA 1
ATOM 3024 C C . ARG A 1 366 ? 12.891 -32.938 -24.516 1 96.5 366 ARG A C 1
ATOM 3026 O O . ARG A 1 366 ? 12.938 -32.906 -23.281 1 96.5 366 ARG A O 1
ATOM 3033 N N . LEU A 1 367 ? 13.875 -32.594 -25.344 1 94.69 367 LEU A N 1
ATOM 3034 C CA . LEU A 1 367 ? 15.18 -32.219 -24.781 1 94.69 367 LEU A CA 1
ATOM 3035 C C . LEU A 1 367 ? 15.703 -30.938 -25.406 1 94.69 367 LEU A C 1
ATOM 3037 O O . LEU A 1 367 ? 15.992 -30.891 -26.594 1 94.69 367 LEU A O 1
ATOM 3041 N N . ILE A 1 368 ? 15.703 -29.969 -24.562 1 90.75 368 ILE A N 1
ATOM 3042 C CA . ILE A 1 368 ? 16.281 -28.688 -24.969 1 90.75 368 ILE A CA 1
ATOM 3043 C C . ILE A 1 368 ? 17.484 -28.375 -24.094 1 90.75 368 ILE A C 1
ATOM 3045 O O . ILE A 1 368 ? 17.359 -28.188 -22.875 1 90.75 368 ILE A O 1
ATOM 3049 N N . ILE A 1 369 ? 18.641 -28.359 -24.719 1 86.06 369 ILE A N 1
ATOM 3050 C CA . ILE A 1 369 ? 19.859 -28.047 -23.984 1 86.06 369 ILE A CA 1
ATOM 3051 C C . ILE A 1 369 ? 20.641 -26.969 -24.734 1 86.06 369 ILE A C 1
ATOM 3053 O O . ILE A 1 369 ? 20.953 -27.125 -25.922 1 86.06 369 ILE A O 1
ATOM 3057 N N . GLU A 1 370 ? 20.766 -25.922 -24.125 1 79.25 370 GLU A N 1
ATOM 3058 C CA . GLU A 1 370 ? 21.594 -24.859 -24.672 1 79.25 370 GLU A CA 1
ATOM 3059 C C . GLU A 1 370 ? 22.984 -24.875 -24.047 1 79.25 370 GLU A C 1
ATOM 3061 O O . GLU A 1 370 ? 23.266 -24.094 -23.141 1 79.25 370 GLU A O 1
ATOM 3066 N N . VAL A 1 371 ? 23.766 -25.875 -24.484 1 66.5 371 VAL A N 1
ATOM 3067 C CA . VAL A 1 371 ? 25.141 -26.031 -24.047 1 66.5 371 VAL A CA 1
ATOM 3068 C C . VAL A 1 371 ? 26.062 -26.156 -25.25 1 66.5 371 VAL A C 1
ATOM 3070 O O . VAL A 1 371 ? 25.609 -26.5 -26.344 1 66.5 371 VAL A O 1
ATOM 3073 N N . GLU A 1 372 ? 27.281 -25.812 -25.078 1 64.81 372 GLU A N 1
ATOM 3074 C CA . GLU A 1 372 ? 28.266 -25.984 -26.141 1 64.81 372 GLU A CA 1
ATOM 3075 C C . GLU A 1 372 ? 28.734 -27.438 -26.219 1 64.81 372 GLU A C 1
ATOM 3077 O O . GLU A 1 372 ? 29.219 -28 -25.219 1 64.81 372 GLU A O 1
ATOM 3082 N N . LEU A 1 373 ? 28.359 -28.062 -27.422 1 67.44 373 LEU A N 1
ATOM 3083 C CA . LEU A 1 373 ? 28.812 -29.438 -27.594 1 67.44 373 LEU A CA 1
ATOM 3084 C C . LEU A 1 373 ? 30.172 -29.484 -28.266 1 67.44 373 LEU A C 1
ATOM 3086 O O . LEU A 1 373 ? 30.391 -28.781 -29.266 1 67.44 373 LEU A O 1
ATOM 3090 N N . GLU A 1 374 ? 31.172 -30.141 -27.547 1 64.38 374 GLU A N 1
ATOM 3091 C CA . GLU A 1 374 ? 32.5 -30.25 -28.109 1 64.38 374 GLU A CA 1
ATOM 3092 C C . GLU A 1 374 ? 32.531 -31.219 -29.297 1 64.38 374 GLU A C 1
ATOM 3094 O O . GLU A 1 374 ? 33.25 -31.016 -30.266 1 64.38 374 GLU A O 1
ATOM 3099 N N . ASP A 1 375 ? 31.859 -32.281 -29.172 1 67.88 375 ASP A N 1
ATOM 3100 C CA . ASP A 1 375 ? 31.859 -33.281 -30.234 1 67.88 375 ASP A CA 1
ATOM 3101 C C . ASP A 1 375 ? 30.453 -33.844 -30.422 1 67.88 375 ASP A C 1
ATOM 3103 O O . ASP A 1 375 ? 29.531 -33.531 -29.688 1 67.88 375 ASP A O 1
ATOM 3107 N N . LEU A 1 376 ? 30.359 -34.594 -31.578 1 75.56 376 LEU A N 1
ATOM 3108 C CA . LEU A 1 376 ? 29.062 -35.094 -31.984 1 75.56 376 LEU A CA 1
ATOM 3109 C C . LEU A 1 376 ? 28.75 -36.406 -31.266 1 75.56 376 LEU A C 1
ATOM 3111 O O . LEU A 1 376 ? 27.641 -36.969 -31.406 1 75.56 376 LEU A O 1
ATOM 3115 N N . HIS A 1 377 ? 29.688 -36.906 -30.438 1 78.94 377 HIS A N 1
ATOM 3116 C CA . HIS A 1 377 ? 29.484 -38.188 -29.75 1 78.94 377 HIS A CA 1
ATOM 3117 C C . HIS A 1 377 ? 28.328 -38.094 -28.781 1 78.94 377 HIS A C 1
ATOM 3119 O O . HIS A 1 377 ? 27.547 -39.031 -28.656 1 78.94 377 HIS A O 1
ATOM 3125 N N . GLY A 1 378 ? 28.25 -37.031 -28.188 1 82.44 378 GLY A N 1
ATOM 3126 C CA . GLY A 1 378 ? 27.172 -36.844 -27.234 1 82.44 378 GLY A CA 1
ATOM 3127 C C . GLY A 1 378 ? 25.797 -36.906 -27.859 1 82.44 378 GLY A C 1
ATOM 3128 O O . GLY A 1 378 ? 24.859 -37.469 -27.266 1 82.44 378 GLY A O 1
ATOM 3129 N N . ILE A 1 379 ? 25.688 -36.469 -29.016 1 85.31 379 ILE A N 1
ATOM 3130 C CA . ILE A 1 379 ? 24.406 -36.469 -29.719 1 85.31 379 ILE A CA 1
ATOM 3131 C C . ILE A 1 379 ? 24.016 -37.906 -30.062 1 85.31 379 ILE A C 1
ATOM 3133 O O . ILE A 1 379 ? 22.844 -38.281 -29.906 1 85.31 379 ILE A O 1
ATOM 3137 N N . LYS A 1 380 ? 25 -38.625 -30.484 1 89.62 380 LYS A N 1
ATOM 3138 C CA . LYS A 1 380 ? 24.766 -40.031 -30.797 1 89.62 380 LYS A CA 1
ATOM 3139 C C . LYS A 1 380 ? 24.234 -40.781 -29.578 1 89.62 380 LYS A C 1
ATOM 3141 O O . LYS A 1 380 ? 23.266 -41.562 -29.688 1 89.62 380 LYS A O 1
ATOM 3146 N N . GLU A 1 381 ? 24.797 -40.562 -28.469 1 90.44 381 GLU A N 1
ATOM 3147 C CA . GLU A 1 381 ? 24.391 -41.25 -27.234 1 90.44 381 GLU A CA 1
ATOM 3148 C C . GLU A 1 381 ? 22.953 -40.906 -26.875 1 90.44 381 GLU A C 1
ATOM 3150 O O . GLU A 1 381 ? 22.188 -41.781 -26.469 1 90.44 381 GLU A O 1
ATOM 3155 N N . ILE A 1 382 ? 22.594 -39.719 -27.016 1 91.62 382 ILE A N 1
ATOM 3156 C CA . ILE A 1 382 ? 21.234 -39.25 -26.703 1 91.62 382 ILE A CA 1
ATOM 3157 C C . ILE A 1 382 ? 20.25 -39.938 -27.641 1 91.62 382 ILE A C 1
ATOM 3159 O O . ILE A 1 382 ? 19.234 -40.469 -27.188 1 91.62 382 ILE A O 1
ATOM 3163 N N . LEU A 1 383 ? 20.578 -39.969 -28.891 1 92.94 383 LEU A N 1
ATOM 3164 C CA . LEU A 1 383 ? 19.672 -40.5 -29.906 1 92.94 383 LEU A CA 1
ATOM 3165 C C . LEU A 1 383 ? 19.484 -42 -29.703 1 92.94 383 LEU A C 1
ATOM 3167 O O . LEU A 1 383 ? 18.391 -42.531 -29.875 1 92.94 383 LEU A O 1
ATOM 3171 N N . ILE A 1 384 ? 20.469 -42.656 -29.203 1 94.06 384 ILE A N 1
ATOM 3172 C CA . ILE A 1 384 ? 20.422 -44.125 -29.031 1 94.06 384 ILE A CA 1
ATOM 3173 C C . ILE A 1 384 ? 19.625 -44.469 -27.781 1 94.06 384 ILE A C 1
ATOM 3175 O O . ILE A 1 384 ? 18.797 -45.375 -27.797 1 94.06 384 ILE A O 1
ATOM 3179 N N . ASN A 1 385 ? 19.859 -43.719 -26.766 1 94.75 385 ASN A N 1
ATOM 3180 C CA . ASN A 1 385 ? 19.375 -44.156 -25.453 1 94.75 385 ASN A CA 1
ATOM 3181 C C . ASN A 1 385 ? 18.031 -43.5 -25.125 1 94.75 385 ASN A C 1
ATOM 3183 O O . ASN A 1 385 ? 17.312 -43.969 -24.234 1 94.75 385 ASN A O 1
ATOM 3187 N N . CYS A 1 386 ? 17.719 -42.438 -25.75 1 94.75 386 CYS A N 1
ATOM 3188 C CA . CYS A 1 386 ? 16.438 -41.781 -25.531 1 94.75 386 CYS A CA 1
ATOM 3189 C C . CYS A 1 386 ? 15.445 -42.156 -26.625 1 94.75 386 CYS A C 1
ATOM 3191 O O . CYS A 1 386 ? 15.125 -41.344 -27.484 1 94.75 386 CYS A O 1
ATOM 3193 N N . SER A 1 387 ? 14.852 -43.281 -26.484 1 92.69 387 SER A N 1
ATOM 3194 C CA . SER A 1 387 ? 14.109 -43.938 -27.547 1 92.69 387 SER A CA 1
ATOM 3195 C C . SER A 1 387 ? 12.773 -43.25 -27.812 1 92.69 387 SER A C 1
ATOM 3197 O O . SER A 1 387 ? 12.148 -43.469 -28.844 1 92.69 387 SER A O 1
ATOM 3199 N N . ARG A 1 388 ? 12.383 -42.406 -26.875 1 94.62 388 ARG A N 1
ATOM 3200 C CA . ARG A 1 388 ? 11.07 -41.781 -27.031 1 94.62 388 ARG A CA 1
ATOM 3201 C C . ARG A 1 388 ? 11.211 -40.281 -27.391 1 94.62 388 ARG A C 1
ATOM 3203 O O . ARG A 1 388 ? 10.242 -39.531 -27.328 1 94.62 388 ARG A O 1
ATOM 3210 N N . LEU A 1 389 ? 12.359 -39.875 -27.719 1 94.44 389 LEU A N 1
ATOM 3211 C CA . LEU A 1 389 ? 12.664 -38.469 -27.984 1 94.44 389 LEU A CA 1
ATOM 3212 C C . LEU A 1 389 ? 11.867 -37.969 -29.172 1 94.44 389 LEU A C 1
ATOM 3214 O O . LEU A 1 389 ? 11.875 -38.562 -30.25 1 94.44 389 LEU A O 1
ATOM 3218 N N . ILE A 1 390 ? 11.219 -36.906 -28.984 1 92.44 390 ILE A N 1
ATOM 3219 C CA . ILE A 1 390 ? 10.398 -36.312 -30.031 1 92.44 390 ILE A CA 1
ATOM 3220 C C . ILE A 1 390 ? 11.055 -35.031 -30.516 1 92.44 390 ILE A C 1
ATOM 3222 O O . ILE A 1 390 ? 11.078 -34.75 -31.719 1 92.44 390 ILE A O 1
ATOM 3226 N N . LYS A 1 391 ? 11.539 -34.281 -29.578 1 91.31 391 LYS A N 1
ATOM 3227 C CA . LYS A 1 391 ? 12.148 -33 -29.891 1 91.31 391 LYS A CA 1
ATOM 3228 C C . LYS A 1 391 ? 13.531 -32.875 -29.266 1 91.31 391 LYS A C 1
ATOM 3230 O O . LYS A 1 391 ? 13.727 -33.219 -28.094 1 91.31 391 LYS A O 1
ATOM 3235 N N . LEU A 1 392 ? 14.453 -32.406 -30.156 1 88.75 392 LEU A N 1
ATOM 3236 C CA . LEU A 1 392 ? 15.828 -32.188 -29.703 1 88.75 392 LEU A CA 1
ATOM 3237 C C . LEU A 1 392 ? 16.328 -30.812 -30.141 1 88.75 392 LEU A C 1
ATOM 3239 O O . LEU A 1 392 ? 16.328 -30.5 -31.344 1 88.75 392 LEU A O 1
ATOM 3243 N N . ASN A 1 393 ? 16.625 -30 -29.172 1 85.31 393 ASN A N 1
ATOM 3244 C CA . ASN A 1 393 ? 17.234 -28.703 -29.438 1 85.31 393 ASN A CA 1
ATOM 3245 C C . ASN A 1 393 ? 18.609 -28.578 -28.797 1 85.31 393 ASN A C 1
ATOM 3247 O O . ASN A 1 393 ? 18.734 -28.594 -27.562 1 85.31 393 ASN A O 1
ATOM 3251 N N . LEU A 1 394 ? 19.594 -28.469 -29.672 1 78.06 394 LEU A N 1
ATOM 3252 C CA . LEU A 1 394 ? 20.969 -28.391 -29.172 1 78.06 394 LEU A CA 1
ATOM 3253 C C . LEU A 1 394 ? 21.641 -27.094 -29.641 1 78.06 394 LEU A C 1
ATOM 3255 O O . LEU A 1 394 ? 21.469 -26.688 -30.781 1 78.06 394 LEU A O 1
ATOM 3259 N N . SER A 1 395 ? 22.125 -26.344 -28.703 1 71.44 395 SER A N 1
ATOM 3260 C CA . SER A 1 395 ? 22.953 -25.203 -29.078 1 71.44 395 SER A CA 1
ATOM 3261 C C . SER A 1 395 ? 24.422 -25.594 -29.25 1 71.44 395 SER A C 1
ATOM 3263 O O . SER A 1 395 ? 25.109 -25.812 -28.25 1 71.44 395 SER A O 1
ATOM 3265 N N . ILE A 1 396 ? 24.781 -25.828 -30.484 1 62.44 396 ILE A N 1
ATOM 3266 C CA . ILE A 1 396 ? 26.141 -26.234 -30.797 1 62.44 396 ILE A CA 1
ATOM 3267 C C . ILE A 1 396 ? 26.906 -25.031 -31.375 1 62.44 396 ILE A C 1
ATOM 3269 O O . ILE A 1 396 ? 26.438 -24.359 -32.281 1 62.44 396 ILE A O 1
ATOM 3273 N N . ASN A 1 397 ? 27.922 -24.656 -30.578 1 60.47 397 ASN A N 1
ATOM 3274 C CA . ASN A 1 397 ? 28.766 -23.594 -31.125 1 60.47 397 ASN A CA 1
ATOM 3275 C C . ASN A 1 397 ? 29.625 -24.109 -32.281 1 60.47 397 ASN A C 1
ATOM 3277 O O . ASN A 1 397 ? 30.406 -25.047 -32.125 1 60.47 397 ASN A O 1
ATOM 3281 N N . ASN A 1 398 ? 29.234 -23.766 -33.469 1 60.34 398 ASN A N 1
ATOM 3282 C CA . ASN A 1 398 ? 30.047 -24.078 -34.625 1 60.34 398 ASN A CA 1
ATOM 3283 C C . ASN A 1 398 ? 30.766 -22.828 -35.156 1 60.34 398 ASN A C 1
ATOM 3285 O O . ASN A 1 398 ? 30.516 -22.391 -36.281 1 60.34 398 ASN A O 1
ATOM 3289 N N . GLU A 1 399 ? 31.625 -22.234 -34.281 1 58.5 399 GLU A N 1
ATOM 3290 C CA . GLU A 1 399 ? 32.312 -21 -34.625 1 58.5 399 GLU A CA 1
ATOM 3291 C C . GLU A 1 399 ? 33.125 -21.188 -35.906 1 58.5 399 GLU A C 1
ATOM 3293 O O . GLU A 1 399 ? 33.25 -20.266 -36.719 1 58.5 399 GLU A O 1
ATOM 3298 N N . ASP A 1 400 ? 33.719 -22.359 -36.094 1 57.41 400 ASP A N 1
ATOM 3299 C CA . ASP A 1 400 ? 34.625 -22.531 -37.219 1 57.41 400 ASP A CA 1
ATOM 3300 C C . ASP A 1 400 ? 33.906 -22.906 -38.5 1 57.41 400 ASP A C 1
ATOM 3302 O O . ASP A 1 400 ? 34.531 -23.141 -39.531 1 57.41 400 ASP A O 1
ATOM 3306 N N . GLU A 1 401 ? 32.594 -22.781 -38.531 1 59.38 401 GLU A N 1
ATOM 3307 C CA . GLU A 1 401 ? 31.75 -23 -39.688 1 59.38 401 GLU A CA 1
ATOM 3308 C C . GLU A 1 401 ? 32.125 -24.297 -40.406 1 59.38 401 GLU A C 1
ATOM 3310 O O . GLU A 1 401 ? 32.25 -24.312 -41.625 1 59.38 401 GLU A O 1
ATOM 3315 N N . LEU A 1 402 ? 32.531 -25.266 -39.594 1 59.53 402 LEU A N 1
ATOM 3316 C CA . LEU A 1 402 ? 32.969 -26.531 -40.188 1 59.53 402 LEU A CA 1
ATOM 3317 C C . LEU A 1 402 ? 31.766 -27.328 -40.719 1 59.53 402 LEU A C 1
ATOM 3319 O O . LEU A 1 402 ? 30.641 -27.125 -40.281 1 59.53 402 LEU A O 1
ATOM 3323 N N . GLU A 1 403 ? 32.031 -27.891 -41.781 1 64.94 403 GLU A N 1
ATOM 3324 C CA . GLU A 1 403 ? 31.031 -28.781 -42.406 1 64.94 403 GLU A CA 1
ATOM 3325 C C . GLU A 1 403 ? 30.469 -29.766 -41.375 1 64.94 403 GLU A C 1
ATOM 3327 O O . GLU A 1 403 ? 31.234 -30.406 -40.625 1 64.94 403 GLU A O 1
ATOM 3332 N N . CYS A 1 404 ? 29.125 -29.766 -41.312 1 75.75 404 CYS A N 1
ATOM 3333 C CA . CYS A 1 404 ? 28.453 -30.531 -40.25 1 75.75 404 CYS A CA 1
ATOM 3334 C C . CYS A 1 404 ? 27.703 -31.719 -40.844 1 75.75 404 CYS A C 1
ATOM 3336 O O . CYS A 1 404 ? 26.703 -32.156 -40.25 1 75.75 404 CYS A O 1
ATOM 3338 N N . ASP A 1 405 ? 28.188 -32.25 -41.938 1 83.12 405 ASP A N 1
ATOM 3339 C CA . ASP A 1 405 ? 27.5 -33.344 -42.594 1 83.12 405 ASP A CA 1
ATOM 3340 C C . ASP A 1 405 ? 27.484 -34.594 -41.688 1 83.12 405 ASP A C 1
ATOM 3342 O O . ASP A 1 405 ? 26.578 -35.406 -41.781 1 83.12 405 ASP A O 1
ATOM 3346 N N . GLU A 1 406 ? 28.5 -34.625 -40.906 1 83.81 406 GLU A N 1
ATOM 3347 C CA . GLU A 1 406 ? 28.609 -35.781 -40 1 83.81 406 GLU A CA 1
ATOM 3348 C C . GLU A 1 406 ? 27.406 -35.875 -39.062 1 83.81 406 GLU A C 1
ATOM 3350 O O . GLU A 1 406 ? 26.969 -36.969 -38.719 1 83.81 406 GLU A O 1
ATOM 3355 N N . ILE A 1 407 ? 26.859 -34.781 -38.75 1 83.56 407 ILE A N 1
ATOM 3356 C CA . ILE A 1 407 ? 25.719 -34.75 -37.844 1 83.56 407 ILE A CA 1
ATOM 3357 C C . ILE A 1 407 ? 24.5 -35.344 -38.531 1 83.56 407 ILE A C 1
ATOM 3359 O O . ILE A 1 407 ? 23.719 -36.062 -37.906 1 83.56 407 ILE A O 1
ATOM 3363 N N . LEU A 1 408 ? 24.406 -35.125 -39.812 1 86.81 408 LEU A N 1
ATOM 3364 C CA . LEU A 1 408 ? 23.297 -35.656 -40.594 1 86.81 408 LEU A CA 1
ATOM 3365 C C . LEU A 1 408 ? 23.359 -37.188 -40.625 1 86.81 408 LEU A C 1
ATOM 3367 O O . LEU A 1 408 ? 22.344 -37.875 -40.5 1 86.81 408 LEU A O 1
ATOM 3371 N N . LYS A 1 409 ? 24.531 -37.625 -40.719 1 89.56 409 LYS A N 1
ATOM 3372 C CA . LYS A 1 409 ? 24.719 -39.094 -40.75 1 89.56 409 LYS A CA 1
ATOM 3373 C C . LYS A 1 409 ? 24.344 -39.719 -39.406 1 89.56 409 LYS A C 1
ATOM 3375 O O . LYS A 1 409 ? 23.703 -40.781 -39.375 1 89.56 409 LYS A O 1
ATOM 3380 N N . ILE A 1 410 ? 24.672 -39.031 -38.438 1 89.44 410 ILE A N 1
ATOM 3381 C CA . ILE A 1 410 ? 24.375 -39.5 -37.094 1 89.44 410 ILE A CA 1
ATOM 3382 C C . ILE A 1 410 ? 22.875 -39.531 -36.875 1 89.44 410 ILE A C 1
ATOM 3384 O O . ILE A 1 410 ? 22.328 -40.5 -36.344 1 89.44 410 ILE A O 1
ATOM 3388 N N . ILE A 1 411 ? 22.219 -38.562 -37.312 1 89.62 411 ILE A N 1
ATOM 3389 C CA . ILE A 1 411 ? 20.781 -38.469 -37.125 1 89.62 411 ILE A CA 1
ATOM 3390 C C . ILE A 1 411 ? 20.062 -39.562 -37.906 1 89.62 411 ILE A C 1
ATOM 3392 O O . ILE A 1 411 ? 19.172 -40.219 -37.344 1 89.62 411 ILE A O 1
ATOM 3396 N N . VAL A 1 412 ? 20.516 -39.781 -39.062 1 90.88 412 VAL A N 1
ATOM 3397 C CA . VAL A 1 412 ? 19.891 -40.812 -39.906 1 90.88 412 VAL A CA 1
ATOM 3398 C C . VAL A 1 412 ? 20.062 -42.188 -39.281 1 90.88 412 VAL A C 1
ATOM 3400 O O . VAL A 1 412 ? 19.125 -42.969 -39.25 1 90.88 412 VAL A O 1
ATOM 3403 N N . LYS A 1 413 ? 21.156 -42.375 -38.75 1 91.75 413 LYS A N 1
ATOM 3404 C CA . LYS A 1 413 ? 21.516 -43.719 -38.312 1 91.75 413 LYS A CA 1
ATOM 3405 C C . LYS A 1 413 ? 20.938 -44.031 -36.938 1 91.75 413 LYS A C 1
ATOM 3407 O O . LYS A 1 413 ? 20.547 -45.188 -36.688 1 91.75 413 LYS A O 1
ATOM 3412 N N . PHE A 1 414 ? 20.875 -43.031 -36.125 1 93.06 414 PHE A N 1
ATOM 3413 C CA . PHE A 1 414 ? 20.672 -43.375 -34.719 1 93.06 414 PHE A CA 1
ATOM 3414 C C . PHE A 1 414 ? 19.391 -42.75 -34.188 1 93.06 414 PHE A C 1
ATOM 3416 O O . PHE A 1 414 ? 18.953 -43.062 -33.062 1 93.06 414 PHE A O 1
ATOM 3423 N N . SER A 1 415 ? 18.703 -41.938 -34.875 1 92.06 415 SER A N 1
ATOM 3424 C CA . SER A 1 415 ? 17.516 -41.281 -34.344 1 92.06 415 SER A CA 1
ATOM 3425 C C . SER A 1 415 ? 16.391 -42.281 -34.094 1 92.06 415 SER A C 1
ATOM 3427 O O . SER A 1 415 ? 16.172 -43.188 -34.875 1 92.06 415 SER A O 1
ATOM 3429 N N . PRO A 1 416 ? 15.727 -42.125 -32.969 1 92.5 416 PRO A N 1
ATOM 3430 C CA . PRO A 1 416 ? 14.523 -42.906 -32.781 1 92.5 416 PRO A CA 1
ATOM 3431 C C . PRO A 1 416 ? 13.406 -42.562 -33.75 1 92.5 416 PRO A C 1
ATOM 3433 O O . PRO A 1 416 ? 13.406 -41.5 -34.344 1 92.5 416 PRO A O 1
ATOM 3436 N N . GLU A 1 417 ? 12.422 -43.469 -33.844 1 90.19 417 GLU A N 1
ATOM 3437 C CA . GLU A 1 417 ? 11.32 -43.312 -34.812 1 90.19 417 GLU A CA 1
ATOM 3438 C C . GLU A 1 417 ? 10.414 -42.156 -34.406 1 90.19 417 GLU A C 1
ATOM 3440 O O . GLU A 1 417 ? 9.734 -41.562 -35.25 1 90.19 417 GLU A O 1
ATOM 3445 N N . THR A 1 418 ? 10.555 -41.812 -33.188 1 92.19 418 THR A N 1
ATOM 3446 C CA . THR A 1 418 ? 9.625 -40.812 -32.656 1 92.19 418 THR A CA 1
ATOM 3447 C C . THR A 1 418 ? 10.148 -39.406 -32.938 1 92.19 418 THR A C 1
ATOM 3449 O O . THR A 1 418 ? 9.398 -38.438 -32.812 1 92.19 418 THR A O 1
ATOM 3452 N N . LEU A 1 419 ? 11.391 -39.219 -33.281 1 91.62 419 LEU A N 1
ATOM 3453 C CA . LEU A 1 419 ? 11.992 -37.906 -33.406 1 91.62 419 LEU A CA 1
ATOM 3454 C C . LEU A 1 419 ? 11.359 -37.125 -34.562 1 91.62 419 LEU A C 1
ATOM 3456 O O . LEU A 1 419 ? 11.344 -37.594 -35.688 1 91.62 419 LEU A O 1
ATOM 3460 N N . HIS A 1 420 ? 10.945 -35.938 -34.188 1 88.81 420 HIS A N 1
ATOM 3461 C CA . HIS A 1 420 ? 10.203 -35.156 -35.188 1 88.81 420 HIS A CA 1
ATOM 3462 C C . HIS A 1 420 ? 10.797 -33.781 -35.375 1 88.81 420 HIS A C 1
ATOM 3464 O O . HIS A 1 420 ? 10.57 -33.125 -36.375 1 88.81 420 HIS A O 1
ATOM 3470 N N . GLU A 1 421 ? 11.445 -33.375 -34.438 1 88.75 421 GLU A N 1
ATOM 3471 C CA . GLU A 1 421 ? 11.969 -32.031 -34.5 1 88.75 421 GLU A CA 1
ATOM 3472 C C . GLU A 1 421 ? 13.391 -31.938 -33.969 1 88.75 421 GLU A C 1
ATOM 3474 O O . GLU A 1 421 ? 13.664 -32.438 -32.875 1 88.75 421 GLU A O 1
ATOM 3479 N N . ILE A 1 422 ? 14.258 -31.328 -34.812 1 84.19 422 ILE A N 1
ATOM 3480 C CA . ILE A 1 422 ? 15.617 -31.062 -34.375 1 84.19 422 ILE A CA 1
ATOM 3481 C C . ILE A 1 422 ? 16 -29.609 -34.688 1 84.19 422 ILE A C 1
ATOM 3483 O O . ILE A 1 422 ? 15.727 -29.109 -35.781 1 84.19 422 ILE A O 1
ATOM 3487 N N . THR A 1 423 ? 16.453 -28.922 -33.625 1 80.94 423 THR A N 1
ATOM 3488 C CA . THR A 1 423 ? 16.891 -27.547 -33.812 1 80.94 423 THR A CA 1
ATOM 3489 C C . THR A 1 423 ? 18.375 -27.406 -33.438 1 80.94 423 THR A C 1
ATOM 3491 O O . THR A 1 423 ? 18.797 -27.922 -32.406 1 80.94 423 THR A O 1
ATOM 3494 N N . PHE A 1 424 ? 19.109 -26.672 -34.438 1 70.94 424 PHE A N 1
ATOM 3495 C CA . PHE A 1 424 ? 20.5 -26.328 -34.125 1 70.94 424 PHE A CA 1
ATOM 3496 C C . PHE A 1 424 ? 20.688 -24.828 -34.031 1 70.94 424 PHE A C 1
ATOM 3498 O O . PHE A 1 424 ? 20.047 -24.062 -34.781 1 70.94 424 PHE A O 1
ATOM 3505 N N . CYS A 1 425 ? 20.984 -24.109 -32.781 1 64.88 425 CYS A N 1
ATOM 3506 C CA . CYS A 1 425 ? 21.047 -22.672 -32.562 1 64.88 425 CYS A CA 1
ATOM 3507 C C . CYS A 1 425 ? 22.203 -22.047 -33.344 1 64.88 425 CYS A C 1
ATOM 3509 O O . CYS A 1 425 ? 22.25 -20.828 -33.5 1 64.88 425 CYS A O 1
ATOM 3511 N N . ALA A 1 426 ? 23.188 -22.391 -34.156 1 62.72 426 ALA A N 1
ATOM 3512 C CA . ALA A 1 426 ? 24.312 -21.656 -34.75 1 62.72 426 ALA A CA 1
ATOM 3513 C C . ALA A 1 426 ? 24.594 -22.109 -36.156 1 62.72 426 ALA A C 1
ATOM 3515 O O . ALA A 1 426 ? 23.922 -23.016 -36.688 1 62.72 426 ALA A O 1
ATOM 3516 N N . ASN A 1 427 ? 25.688 -21.594 -36.875 1 64.19 427 ASN A N 1
ATOM 3517 C CA . ASN A 1 427 ? 26.172 -21.609 -38.25 1 64.19 427 ASN A CA 1
ATOM 3518 C C . ASN A 1 427 ? 26.484 -23.031 -38.719 1 64.19 427 ASN A C 1
ATOM 3520 O O . ASN A 1 427 ? 27.656 -23.406 -38.844 1 64.19 427 ASN A O 1
ATOM 3524 N N . PHE A 1 428 ? 25.328 -23.812 -38.719 1 71.88 428 PHE A N 1
ATOM 3525 C CA . PHE A 1 428 ? 25.547 -25.109 -39.312 1 71.88 428 PHE A CA 1
ATOM 3526 C C . PHE A 1 428 ? 25.484 -25.047 -40.844 1 71.88 428 PHE A C 1
ATOM 3528 O O . PHE A 1 428 ? 24.516 -24.531 -41.406 1 71.88 428 PHE A O 1
ATOM 3535 N N . ILE A 1 429 ? 26.625 -25.391 -41.344 1 73.5 429 ILE A N 1
ATOM 3536 C CA . ILE A 1 429 ? 26.719 -25.406 -42.812 1 73.5 429 ILE A CA 1
ATOM 3537 C C . ILE A 1 429 ? 26.734 -26.859 -43.281 1 73.5 429 ILE A C 1
ATOM 3539 O O . ILE A 1 429 ? 27.5 -27.688 -42.781 1 73.5 429 ILE A O 1
ATOM 3543 N N . PHE A 1 430 ? 25.75 -27.172 -44.156 1 82.19 430 PHE A N 1
ATOM 3544 C CA . PHE A 1 430 ? 25.703 -28.5 -44.75 1 82.19 430 PHE A CA 1
ATOM 3545 C C . PHE A 1 430 ? 26 -28.453 -46.219 1 82.19 430 PHE A C 1
ATOM 3547 O O . PHE A 1 430 ? 25.656 -27.5 -46.906 1 82.19 430 PHE A O 1
ATOM 3554 N N . THR A 1 431 ? 26.703 -29.516 -46.719 1 85.38 431 THR A N 1
ATOM 3555 C CA . THR A 1 431 ? 26.953 -29.609 -48.156 1 85.38 431 THR A CA 1
ATOM 3556 C C . THR A 1 431 ? 25.75 -30.188 -48.875 1 85.38 431 THR A C 1
ATOM 3558 O O . THR A 1 431 ? 24.891 -30.828 -48.25 1 85.38 431 THR A O 1
ATOM 3561 N N . LEU A 1 432 ? 25.734 -29.859 -50.188 1 87.94 432 LEU A N 1
ATOM 3562 C CA . LEU A 1 432 ? 24.656 -30.391 -51 1 87.94 432 LEU A CA 1
ATOM 3563 C C . LEU A 1 432 ? 24.656 -31.922 -50.969 1 87.94 432 LEU A C 1
ATOM 3565 O O . LEU A 1 432 ? 23.609 -32.562 -50.875 1 87.94 432 LEU A O 1
ATOM 3569 N N . ASP A 1 433 ? 25.844 -32.469 -51.094 1 89.44 433 ASP A N 1
ATOM 3570 C CA . ASP A 1 433 ? 25.969 -33.938 -51.062 1 89.44 433 ASP A CA 1
ATOM 3571 C C . ASP A 1 433 ? 25.516 -34.531 -49.75 1 89.44 433 ASP A C 1
ATOM 3573 O O . ASP A 1 433 ? 24.844 -35.562 -49.719 1 89.44 433 ASP A O 1
ATOM 3577 N N . GLY A 1 434 ? 25.844 -33.812 -48.75 1 87.12 434 GLY A N 1
ATOM 3578 C CA . GLY A 1 434 ? 25.422 -34.219 -47.438 1 87.12 434 GLY A CA 1
ATOM 3579 C C . GLY A 1 434 ? 23.906 -34.219 -47.25 1 87.12 434 GLY A C 1
ATOM 3580 O O . GLY A 1 434 ? 23.344 -35.156 -46.688 1 87.12 434 GLY A O 1
ATOM 3581 N N . LEU A 1 435 ? 23.281 -33.281 -47.812 1 88.25 435 LEU A N 1
ATOM 3582 C CA . LEU A 1 435 ? 21.844 -33.125 -47.719 1 88.25 435 LEU A CA 1
ATOM 3583 C C . LEU A 1 435 ? 21.141 -34.188 -48.562 1 88.25 435 LEU A C 1
ATOM 3585 O O . LEU A 1 435 ? 20.141 -34.781 -48.156 1 88.25 435 LEU A O 1
ATOM 3589 N N . ILE A 1 436 ? 21.688 -34.375 -49.688 1 90.19 436 ILE A N 1
ATOM 3590 C CA . ILE A 1 436 ? 21.109 -35.375 -50.562 1 90.19 436 ILE A CA 1
ATOM 3591 C C . ILE A 1 436 ? 21.172 -36.75 -49.906 1 90.19 436 ILE A C 1
ATOM 3593 O O . ILE A 1 436 ? 20.172 -37.5 -49.875 1 90.19 436 ILE A O 1
ATOM 3597 N N . ASP A 1 437 ? 22.281 -37.031 -49.344 1 91.19 437 ASP A N 1
ATOM 3598 C CA . ASP A 1 437 ? 22.469 -38.281 -48.656 1 91.19 437 ASP A CA 1
ATOM 3599 C C . ASP A 1 437 ? 21.5 -38.438 -47.5 1 91.19 437 ASP A C 1
ATOM 3601 O O . ASP A 1 437 ? 20.953 -39.5 -47.25 1 91.19 437 ASP A O 1
ATOM 3605 N N . PHE A 1 438 ? 21.344 -37.375 -46.844 1 90.12 438 PHE A N 1
ATOM 3606 C CA . PHE A 1 438 ? 20.422 -37.375 -45.719 1 90.12 438 PHE A CA 1
ATOM 3607 C C . PHE A 1 438 ? 19 -37.688 -46.156 1 90.12 438 PHE A C 1
ATOM 3609 O O . PHE A 1 438 ? 18.359 -38.562 -45.594 1 90.12 438 PHE A O 1
ATOM 3616 N N . PHE A 1 439 ? 18.484 -37.094 -47.156 1 89.31 439 PHE A N 1
ATOM 3617 C CA . PHE A 1 439 ? 17.094 -37.219 -47.625 1 89.31 439 PHE A CA 1
ATOM 3618 C C . PHE A 1 439 ? 16.859 -38.625 -48.188 1 89.31 439 PHE A C 1
ATOM 3620 O O . PHE A 1 439 ? 15.781 -39.188 -48.031 1 89.31 439 PHE A O 1
ATOM 3627 N N . GLU A 1 440 ? 17.906 -39.125 -48.781 1 91.75 440 GLU A N 1
ATOM 3628 C CA . GLU A 1 440 ? 17.781 -40.438 -49.344 1 91.75 440 GLU A CA 1
ATOM 3629 C C . GLU A 1 440 ? 17.656 -41.5 -48.25 1 91.75 440 GLU A C 1
ATOM 3631 O O . GLU A 1 440 ? 16.922 -42.5 -48.406 1 91.75 440 GLU A O 1
ATOM 3636 N N . ASN A 1 441 ? 18.344 -41.219 -47.219 1 90.12 441 ASN A N 1
ATOM 3637 C CA . ASN A 1 441 ? 18.375 -42.219 -46.188 1 90.12 441 ASN A CA 1
ATOM 3638 C C . ASN A 1 441 ? 17.266 -42 -45.156 1 90.12 441 ASN A C 1
ATOM 3640 O O . ASN A 1 441 ? 17 -42.875 -44.344 1 90.12 441 ASN A O 1
ATOM 3644 N N . TRP A 1 442 ? 16.734 -40.844 -45.188 1 88.94 442 TRP A N 1
ATOM 3645 C CA . TRP A 1 442 ? 15.641 -40.562 -44.25 1 88.94 442 TRP A CA 1
ATOM 3646 C C . TRP A 1 442 ? 14.297 -40.938 -44.875 1 88.94 442 TRP A C 1
ATOM 3648 O O . TRP A 1 442 ? 13.266 -40.875 -44.188 1 88.94 442 TRP A O 1
ATOM 3658 N N . LYS A 1 443 ? 14.227 -41.406 -46.062 1 83.19 443 LYS A N 1
ATOM 3659 C CA . LYS A 1 443 ? 13.008 -41.781 -46.781 1 83.19 443 LYS A CA 1
ATOM 3660 C C . LYS A 1 443 ? 12.195 -42.812 -46 1 83.19 443 LYS A C 1
ATOM 3662 O O . LYS A 1 443 ? 12.758 -43.781 -45.469 1 83.19 443 LYS A O 1
ATOM 3667 N N . GLY A 1 444 ? 10.859 -42.594 -45.781 1 81.31 444 GLY A N 1
ATOM 3668 C CA . GLY A 1 444 ? 9.977 -43.562 -45.125 1 81.31 444 GLY A CA 1
ATOM 3669 C C . GLY A 1 444 ? 9.711 -43.188 -43.688 1 81.31 444 GLY A C 1
ATOM 3670 O O . GLY A 1 444 ? 8.812 -43.781 -43.062 1 81.31 444 GLY A O 1
ATOM 3671 N N . ARG A 1 445 ? 10.555 -42.312 -43.156 1 84.94 445 ARG A N 1
ATOM 3672 C CA . ARG A 1 445 ? 10.344 -41.875 -41.781 1 84.94 445 ARG A CA 1
ATOM 3673 C C . ARG A 1 445 ? 9.484 -40.625 -41.75 1 84.94 445 ARG A C 1
ATOM 3675 O O . ARG A 1 445 ? 9.164 -40.031 -42.781 1 84.94 445 ARG A O 1
ATOM 3682 N N . LYS A 1 446 ? 9.031 -40.312 -40.594 1 83.5 446 LYS A N 1
ATOM 3683 C CA . LYS A 1 446 ? 8.273 -39.094 -40.406 1 83.5 446 LYS A CA 1
ATOM 3684 C C . LYS A 1 446 ? 9.133 -37.875 -40.719 1 83.5 446 LYS A C 1
ATOM 3686 O O . LYS A 1 446 ? 10.328 -37.844 -40.406 1 83.5 446 LYS A O 1
ATOM 3691 N N . PRO A 1 447 ? 8.508 -36.938 -41.375 1 79.38 447 PRO A N 1
ATOM 3692 C CA . PRO A 1 447 ? 9.273 -35.75 -41.719 1 79.38 447 PRO A CA 1
ATOM 3693 C C . PRO A 1 447 ? 9.922 -35.094 -40.5 1 79.38 447 PRO A C 1
ATOM 3695 O O . PRO A 1 447 ? 9.305 -35.031 -39.438 1 79.38 447 PRO A O 1
ATOM 3698 N N . LEU A 1 448 ? 11.125 -34.75 -40.688 1 80.5 448 LEU A N 1
ATOM 3699 C CA . LEU A 1 448 ? 11.906 -34.094 -39.625 1 80.5 448 LEU A CA 1
ATOM 3700 C C . LEU A 1 448 ? 11.953 -32.594 -39.875 1 80.5 448 LEU A C 1
ATOM 3702 O O . LEU A 1 448 ? 12.281 -32.125 -40.969 1 80.5 448 LEU A O 1
ATOM 3706 N N . ILE A 1 449 ? 11.438 -31.859 -38.875 1 76.56 449 ILE A N 1
ATOM 3707 C CA . ILE A 1 449 ? 11.531 -30.406 -38.938 1 76.56 449 ILE A CA 1
ATOM 3708 C C . ILE A 1 449 ? 12.898 -29.953 -38.438 1 76.56 449 ILE A C 1
ATOM 3710 O O . ILE A 1 449 ? 13.297 -30.297 -37.312 1 76.56 449 ILE A O 1
ATOM 3714 N N . PHE A 1 450 ? 13.641 -29.344 -39.375 1 74 450 PHE A N 1
ATOM 3715 C CA . PHE A 1 450 ? 14.977 -28.859 -39.062 1 74 450 PHE A CA 1
ATOM 3716 C C . PHE A 1 450 ? 14.992 -27.344 -38.969 1 74 450 PHE A C 1
ATOM 3718 O O . PHE A 1 450 ? 14.594 -26.656 -39.906 1 74 450 PHE A O 1
ATOM 3725 N N . TYR A 1 451 ? 15.25 -26.828 -37.688 1 66.06 451 TYR A N 1
ATOM 3726 C CA . TYR A 1 451 ? 15.398 -25.391 -37.531 1 66.06 451 TYR A CA 1
ATOM 3727 C C . TYR A 1 451 ? 16.859 -25 -37.375 1 66.06 451 TYR A C 1
ATOM 3729 O O . TYR A 1 451 ? 17.609 -25.688 -36.656 1 66.06 451 TYR A O 1
ATOM 3737 N N . ASN A 1 452 ? 17.438 -24.141 -38.281 1 57.38 452 ASN A N 1
ATOM 3738 C CA . ASN A 1 452 ? 18.734 -23.5 -38.062 1 57.38 452 ASN A CA 1
ATOM 3739 C C . ASN A 1 452 ? 18.594 -22.062 -37.594 1 57.38 452 ASN A C 1
ATOM 3741 O O . ASN A 1 452 ? 18.047 -21.219 -38.312 1 57.38 452 ASN A O 1
ATOM 3745 N N . LEU A 1 453 ? 18.719 -21.875 -36.219 1 54.22 453 LEU A N 1
ATOM 3746 C CA . LEU A 1 453 ? 18.609 -20.516 -35.719 1 54.22 453 LEU A CA 1
ATOM 3747 C C . LEU A 1 453 ? 19.922 -19.766 -35.844 1 54.22 453 LEU A C 1
ATOM 3749 O O . LEU A 1 453 ? 21 -20.375 -35.719 1 54.22 453 LEU A O 1
ATOM 3753 N N . MET B 1 1 ? -41.594 17.203 39.562 1 40.16 1 MET B N 1
ATOM 3754 C CA . MET B 1 1 ? -40.344 16.703 38.938 1 40.16 1 MET B CA 1
ATOM 3755 C C . MET B 1 1 ? -39.938 17.578 37.781 1 40.16 1 MET B C 1
ATOM 3757 O O . MET B 1 1 ? -40.75 17.844 36.875 1 40.16 1 MET B O 1
ATOM 3761 N N . SER B 1 2 ? -39.031 18.422 37.969 1 40.81 2 SER B N 1
ATOM 3762 C CA . SER B 1 2 ? -38.875 19.609 37.125 1 40.81 2 SER B CA 1
ATOM 3763 C C . SER B 1 2 ? -38.656 19.25 35.656 1 40.81 2 SER B C 1
ATOM 3765 O O . SER B 1 2 ? -37.781 18.422 35.344 1 40.81 2 SER B O 1
ATOM 3767 N N . ARG B 1 3 ? -39.688 19.188 34.844 1 55.69 3 ARG B N 1
ATOM 3768 C CA . ARG B 1 3 ? -39.906 18.984 33.438 1 55.69 3 ARG B CA 1
ATOM 3769 C C . ARG B 1 3 ? -39 19.891 32.625 1 55.69 3 ARG B C 1
ATOM 3771 O O . ARG B 1 3 ? -39.438 20.922 32.094 1 55.69 3 ARG B O 1
ATOM 3778 N N . LEU B 1 4 ? -37.656 19.938 33.125 1 55.53 4 LEU B N 1
ATOM 3779 C CA . LEU B 1 4 ? -36.875 20.781 32.219 1 55.53 4 LEU B CA 1
ATOM 3780 C C . LEU B 1 4 ? -36.781 20.172 30.828 1 55.53 4 LEU B C 1
ATOM 3782 O O . LEU B 1 4 ? -36.781 18.953 30.688 1 55.53 4 LEU B O 1
ATOM 3786 N N . ILE B 1 5 ? -36.969 20.969 29.859 1 64.5 5 ILE B N 1
ATOM 3787 C CA . ILE B 1 5 ? -36.906 20.531 28.469 1 64.5 5 ILE B CA 1
ATOM 3788 C C . ILE B 1 5 ? -35.5 20.047 28.156 1 64.5 5 ILE B C 1
ATOM 3790 O O . ILE B 1 5 ? -34.531 20.469 28.797 1 64.5 5 ILE B O 1
ATOM 3794 N N . ALA B 1 6 ? -35.469 19 27.375 1 65.88 6 ALA B N 1
ATOM 3795 C CA . ALA B 1 6 ? -34.219 18.312 27.031 1 65.88 6 ALA B CA 1
ATOM 3796 C C . ALA B 1 6 ? -33.125 19.297 26.688 1 65.88 6 ALA B C 1
ATOM 3798 O O . ALA B 1 6 ? -31.969 19.141 27.125 1 65.88 6 ALA B O 1
ATOM 3799 N N . ASP B 1 7 ? -33.5 20.312 26.078 1 69.75 7 ASP B N 1
ATOM 3800 C CA . ASP B 1 7 ? -32.5 21.281 25.641 1 69.75 7 ASP B CA 1
ATOM 3801 C C . ASP B 1 7 ? -31.875 22.016 26.828 1 69.75 7 ASP B C 1
ATOM 3803 O O . ASP B 1 7 ? -30.672 22.281 26.844 1 69.75 7 ASP B O 1
ATOM 3807 N N . CYS B 1 8 ? -32.688 22.344 27.672 1 66.25 8 CYS B N 1
ATOM 3808 C CA . CYS B 1 8 ? -32.219 23.016 28.875 1 66.25 8 CYS B CA 1
ATOM 3809 C C . CYS B 1 8 ? -31.312 22.094 29.703 1 66.25 8 CYS B C 1
ATOM 3811 O O . CYS B 1 8 ? -30.281 22.516 30.219 1 66.25 8 CYS B O 1
ATOM 3813 N N . LEU B 1 9 ? -31.797 20.922 29.812 1 69.75 9 LEU B N 1
ATOM 3814 C CA . LEU B 1 9 ? -31 19.938 30.562 1 69.75 9 LEU B CA 1
ATOM 3815 C C . LEU B 1 9 ? -29.625 19.75 29.922 1 69.75 9 LEU B C 1
ATOM 3817 O O . LEU B 1 9 ? -28.625 19.656 30.625 1 69.75 9 LEU B O 1
ATOM 3821 N N . ILE B 1 10 ? -29.609 19.75 28.641 1 70.5 10 ILE B N 1
ATOM 3822 C CA . ILE B 1 10 ? -28.359 19.578 27.906 1 70.5 10 ILE B CA 1
ATOM 3823 C C . ILE B 1 10 ? -27.406 20.719 28.234 1 70.5 10 ILE B C 1
ATOM 3825 O O . ILE B 1 10 ? -26.219 20.484 28.469 1 70.5 10 ILE B O 1
ATOM 3829 N N . ILE B 1 11 ? -27.906 21.859 28.344 1 69.44 11 ILE B N 1
ATOM 3830 C CA . ILE B 1 11 ? -27.078 23.016 28.656 1 69.44 11 ILE B CA 1
ATOM 3831 C C . ILE B 1 11 ? -26.531 22.906 30.062 1 69.44 11 ILE B C 1
ATOM 3833 O O . ILE B 1 11 ? -25.344 23.141 30.297 1 69.44 11 ILE B O 1
ATOM 3837 N N . ILE B 1 12 ? -27.375 22.516 30.906 1 67.25 12 ILE B N 1
ATOM 3838 C CA . ILE B 1 12 ? -26.984 22.391 32.312 1 67.25 12 ILE B CA 1
ATOM 3839 C C . ILE B 1 12 ? -25.938 21.297 32.469 1 67.25 12 ILE B C 1
ATOM 3841 O O . ILE B 1 12 ? -24.906 21.5 33.125 1 67.25 12 ILE B O 1
ATOM 3845 N N . PHE B 1 13 ? -26.188 20.266 31.828 1 73.94 13 PHE B N 1
ATOM 3846 C CA . PHE B 1 13 ? -25.312 19.125 32 1 73.94 13 PHE B CA 1
ATOM 3847 C C . PHE B 1 13 ? -23.969 19.328 31.312 1 73.94 13 PHE B C 1
ATOM 3849 O O . PHE B 1 13 ? -22.938 18.828 31.75 1 73.94 13 PHE B O 1
ATOM 3856 N N . ASN B 1 14 ? -24 20.094 30.281 1 70.5 14 ASN B N 1
ATOM 3857 C CA . ASN B 1 14 ? -22.75 20.438 29.625 1 70.5 14 ASN B CA 1
ATOM 3858 C C . ASN B 1 14 ? -21.844 21.266 30.547 1 70.5 14 ASN B C 1
ATOM 3860 O O . ASN B 1 14 ? -20.625 21.141 30.5 1 70.5 14 ASN B O 1
ATOM 3864 N N . ASP B 1 15 ? -22.469 22.016 31.297 1 67.06 15 ASP B N 1
ATOM 3865 C CA . ASP B 1 15 ? -21.719 22.828 32.25 1 67.06 15 ASP B CA 1
ATOM 3866 C C . ASP B 1 15 ? -21.125 21.969 33.375 1 67.06 15 ASP B C 1
ATOM 3868 O O . ASP B 1 15 ? -20.125 22.344 33.969 1 67.06 15 ASP B O 1
ATOM 3872 N N . LEU B 1 16 ? -21.766 20.906 33.562 1 65.31 16 LEU B N 1
ATOM 3873 C CA . LEU B 1 16 ? -21.328 20.016 34.625 1 65.31 16 LEU B CA 1
ATOM 3874 C C . LEU B 1 16 ? -20.328 18.984 34.125 1 65.31 16 LEU B C 1
ATOM 3876 O O . LEU B 1 16 ? -19.922 18.094 34.844 1 65.31 16 LEU B O 1
ATOM 3880 N N . ARG B 1 17 ? -19.922 19.141 32.875 1 68.56 17 ARG B N 1
ATOM 3881 C CA . ARG B 1 17 ? -19.047 18.172 32.25 1 68.56 17 ARG B CA 1
ATOM 3882 C C . ARG B 1 17 ? -17.734 18.016 33.031 1 68.56 17 ARG B C 1
ATOM 3884 O O . ARG B 1 17 ? -17.172 16.922 33.094 1 68.56 17 ARG B O 1
ATOM 3891 N N . GLU B 1 18 ? -17.359 19.141 33.562 1 63.53 18 GLU B N 1
ATOM 3892 C CA . GLU B 1 18 ? -16.078 19.109 34.281 1 63.53 18 GLU B CA 1
ATOM 3893 C C . GLU B 1 18 ? -16.234 18.453 35.656 1 63.53 18 GLU B C 1
ATOM 3895 O O . GLU B 1 18 ? -15.234 18.094 36.281 1 63.53 18 GLU B O 1
ATOM 3900 N N . LYS B 1 19 ? -17.391 18.359 36.125 1 69.44 19 LYS B N 1
ATOM 3901 C CA . LYS B 1 19 ? -17.672 17.688 37.375 1 69.44 19 LYS B CA 1
ATOM 3902 C C . LYS B 1 19 ? -18.375 16.359 37.156 1 69.44 19 LYS B C 1
ATOM 3904 O O . LYS B 1 19 ? -19.578 16.234 37.406 1 69.44 19 LYS B O 1
ATOM 3909 N N . ALA B 1 20 ? -17.625 15.352 36.75 1 63.5 20 ALA B N 1
ATOM 3910 C CA . ALA B 1 20 ? -18.141 14.047 36.344 1 63.5 20 ALA B CA 1
ATOM 3911 C C . ALA B 1 20 ? -18.969 13.422 37.469 1 63.5 20 ALA B C 1
ATOM 3913 O O . ALA B 1 20 ? -20 12.789 37.188 1 63.5 20 ALA B O 1
ATOM 3914 N N . SER B 1 21 ? -18.641 13.672 38.656 1 67.69 21 SER B N 1
ATOM 3915 C CA . SER B 1 21 ? -19.359 13.102 39.781 1 67.69 21 SER B CA 1
ATOM 3916 C C . SER B 1 21 ? -20.781 13.648 39.844 1 67.69 21 SER B C 1
ATOM 3918 O O . SER B 1 21 ? -21.734 12.898 40.094 1 67.69 21 SER B O 1
ATOM 3920 N N . SER B 1 22 ? -20.844 14.867 39.625 1 67.06 22 SER B N 1
ATOM 3921 C CA . SER B 1 22 ? -22.156 15.492 39.656 1 67.06 22 SER B CA 1
ATOM 3922 C C . SER B 1 22 ? -23.031 15.023 38.5 1 67.06 22 SER B C 1
ATOM 3924 O O . SER B 1 22 ? -24.234 14.773 38.688 1 67.06 22 SER B O 1
ATOM 3926 N N . LEU B 1 23 ? -22.391 14.906 37.375 1 68.12 23 LEU B N 1
ATOM 3927 C CA . LEU B 1 23 ? -23.141 14.438 36.219 1 68.12 23 LEU B CA 1
ATOM 3928 C C . LEU B 1 23 ? -23.625 13.008 36.406 1 68.12 23 LEU B C 1
ATOM 3930 O O . LEU B 1 23 ? -24.734 12.656 36 1 68.12 23 LEU B O 1
ATOM 3934 N N . TYR B 1 24 ? -22.859 12.273 37.031 1 70.06 24 TYR B N 1
ATOM 3935 C CA . TYR B 1 24 ? -23.234 10.898 37.344 1 70.06 24 TYR B CA 1
ATOM 3936 C C . TYR B 1 24 ? -24.438 10.859 38.281 1 70.06 24 TYR B C 1
ATOM 3938 O O . TYR B 1 24 ? -25.344 10.039 38.094 1 70.06 24 TYR B O 1
ATOM 3946 N N . SER B 1 25 ? -24.438 11.719 39.156 1 71.25 25 SER B N 1
ATOM 3947 C CA . SER B 1 25 ? -25.562 11.781 40.094 1 71.25 25 SER B CA 1
ATOM 3948 C C . SER B 1 25 ? -26.844 12.188 39.375 1 71.25 25 SER B C 1
ATOM 3950 O O . SER B 1 25 ? -27.938 11.75 39.719 1 71.25 25 SER B O 1
ATOM 3952 N N . CYS B 1 26 ? -26.641 12.945 38.375 1 71.31 26 CYS B N 1
ATOM 3953 C CA . CYS B 1 26 ? -27.797 13.422 37.625 1 71.31 26 CYS B CA 1
ATOM 3954 C C . CYS B 1 26 ? -28.453 12.281 36.844 1 71.31 26 CYS B C 1
ATOM 3956 O O . CYS B 1 26 ? -29.672 12.258 36.688 1 71.31 26 CYS B O 1
ATOM 3958 N N . ILE B 1 27 ? -27.625 11.25 36.438 1 69.69 27 ILE B N 1
ATOM 3959 C CA . ILE B 1 27 ? -28.188 10.18 35.625 1 69.69 27 ILE B CA 1
ATOM 3960 C C . ILE B 1 27 ? -29 9.234 36.5 1 69.69 27 ILE B C 1
ATOM 3962 O O . ILE B 1 27 ? -29.844 8.477 36 1 69.69 27 ILE B O 1
ATOM 3966 N N . LEU B 1 28 ? -28.891 9.484 37.719 1 69.94 28 LEU B N 1
ATOM 3967 C CA . LEU B 1 28 ? -29.578 8.594 38.656 1 69.94 28 LEU B CA 1
ATOM 3968 C C . LEU B 1 28 ? -30.922 9.18 39.062 1 69.94 28 LEU B C 1
ATOM 3970 O O . LEU B 1 28 ? -31.672 8.539 39.781 1 69.94 28 LEU B O 1
ATOM 3974 N N . VAL B 1 29 ? -31.172 10.344 38.625 1 68.06 29 VAL B N 1
ATOM 3975 C CA . VAL B 1 29 ? -32.375 11.016 39.062 1 68.06 29 VAL B CA 1
ATOM 3976 C C . VAL B 1 29 ? -33.594 10.383 38.406 1 68.06 29 VAL B C 1
ATOM 3978 O O . VAL B 1 29 ? -34.562 9.977 39.062 1 68.06 29 VAL B O 1
ATOM 3981 N N . ASN B 1 30 ? -33.656 10.391 37.062 1 68.19 30 ASN B N 1
ATOM 3982 C CA . ASN B 1 30 ? -34.719 9.734 36.312 1 68.19 30 ASN B CA 1
ATOM 3983 C C . ASN B 1 30 ? -34.25 9.336 34.906 1 68.19 30 ASN B C 1
ATOM 3985 O O . ASN B 1 30 ? -33.125 9.656 34.5 1 68.19 30 ASN B O 1
ATOM 3989 N N . ARG B 1 31 ? -35.125 8.602 34.281 1 71.12 31 ARG B N 1
ATOM 3990 C CA . ARG B 1 31 ? -34.781 8.039 32.969 1 71.12 31 ARG B CA 1
ATOM 3991 C C . ARG B 1 31 ? -34.562 9.133 31.953 1 71.12 31 ARG B C 1
ATOM 3993 O O . ARG B 1 31 ? -33.688 9.008 31.078 1 71.12 31 ARG B O 1
ATOM 4000 N N . TYR B 1 32 ? -35.281 10.156 32.125 1 74.06 32 TYR B N 1
ATOM 4001 C CA . TYR B 1 32 ? -35.156 11.258 31.172 1 74.06 32 TYR B CA 1
ATOM 4002 C C . TYR B 1 32 ? -33.812 11.961 31.344 1 74.06 32 TYR B C 1
ATOM 4004 O O . TYR B 1 32 ? -33.156 12.25 30.344 1 74.06 32 TYR B O 1
ATOM 4012 N N . TRP B 1 33 ? -33.469 12.148 32.531 1 73.06 33 TRP B N 1
ATOM 4013 C CA . TRP B 1 33 ? -32.188 12.773 32.781 1 73.06 33 TRP B CA 1
ATOM 4014 C C . TRP B 1 33 ? -31.047 11.859 32.344 1 73.06 33 TRP B C 1
ATOM 4016 O O . TRP B 1 33 ? -30.047 12.328 31.797 1 73.06 33 TRP B O 1
ATOM 4026 N N . CYS B 1 34 ? -31.297 10.711 32.531 1 71.69 34 CYS B N 1
ATOM 4027 C CA . CYS B 1 34 ? -30.281 9.742 32.156 1 71.69 34 CYS B CA 1
ATOM 4028 C C . CYS B 1 34 ? -30.047 9.789 30.641 1 71.69 34 CYS B C 1
ATOM 4030 O O . CYS B 1 34 ? -28.906 9.875 30.188 1 71.69 34 CYS B O 1
ATOM 4032 N N . ARG B 1 35 ? -31.078 9.891 29.938 1 75.88 35 ARG B N 1
ATOM 4033 C CA . ARG B 1 35 ? -31 9.898 28.484 1 75.88 35 ARG B CA 1
ATOM 4034 C C . ARG B 1 35 ? -30.344 11.18 27.969 1 75.88 35 ARG B C 1
ATOM 4036 O O . ARG B 1 35 ? -29.656 11.164 26.953 1 75.88 35 ARG B O 1
ATOM 4043 N N . THR B 1 36 ? -30.531 12.156 28.781 1 75.31 36 THR B N 1
ATOM 4044 C CA . THR B 1 36 ? -30 13.453 28.359 1 75.31 36 THR B CA 1
ATOM 4045 C C . THR B 1 36 ? -28.531 13.594 28.766 1 75.31 36 THR B C 1
ATOM 4047 O O . THR B 1 36 ? -27.734 14.172 28.016 1 75.31 36 THR B O 1
ATOM 4050 N N . ALA B 1 37 ? -28.234 13.039 29.875 1 73.56 37 ALA B N 1
ATOM 4051 C CA . ALA B 1 37 ? -26.906 13.258 30.422 1 73.56 37 ALA B CA 1
ATOM 4052 C C . ALA B 1 37 ? -25.906 12.242 29.875 1 73.56 37 ALA B C 1
ATOM 4054 O O . ALA B 1 37 ? -24.719 12.523 29.781 1 73.56 37 ALA B O 1
ATOM 4055 N N . MET B 1 38 ? -26.391 11.188 29.453 1 77.25 38 MET B N 1
ATOM 4056 C CA . MET B 1 38 ? -25.516 10.086 29.078 1 77.25 38 MET B CA 1
ATOM 4057 C C . MET B 1 38 ? -24.656 10.461 27.875 1 77.25 38 MET B C 1
ATOM 4059 O O . MET B 1 38 ? -23.438 10.266 27.891 1 77.25 38 MET B O 1
ATOM 4063 N N . PRO B 1 39 ? -25.219 11.109 26.938 1 75.75 39 PRO B N 1
ATOM 4064 C CA . PRO B 1 39 ? -24.406 11.484 25.781 1 75.75 39 PRO B CA 1
ATOM 4065 C C . PRO B 1 39 ? -23.297 12.461 26.156 1 75.75 39 PRO B C 1
ATOM 4067 O O . PRO B 1 39 ? -22.219 12.422 25.547 1 75.75 39 PRO B O 1
ATOM 4070 N N . ILE B 1 40 ? -23.516 13.203 27.109 1 74.75 40 ILE B N 1
ATOM 4071 C CA . ILE B 1 40 ? -22.531 14.203 27.516 1 74.75 40 ILE B CA 1
ATOM 4072 C C . ILE B 1 40 ? -21.391 13.516 28.266 1 74.75 40 ILE B C 1
ATOM 4074 O O . ILE B 1 40 ? -20.219 13.844 28.062 1 74.75 40 ILE B O 1
ATOM 4078 N N . LEU B 1 41 ? -21.75 12.562 29 1 70.31 41 LEU B N 1
ATOM 4079 C CA . LEU B 1 41 ? -20.766 11.844 29.812 1 70.31 41 LEU B CA 1
ATOM 4080 C C . LEU B 1 41 ? -19.891 10.953 28.922 1 70.31 41 LEU B C 1
ATOM 4082 O O . LEU B 1 41 ? -18.734 10.711 29.25 1 70.31 41 LEU B O 1
ATOM 4086 N N . TRP B 1 42 ? -20.484 10.594 27.828 1 72.12 42 TRP B N 1
ATOM 4087 C CA . TRP B 1 42 ? -19.812 9.602 27 1 72.12 42 TRP B CA 1
ATOM 4088 C C . TRP B 1 42 ? -19.188 10.25 25.766 1 72.12 42 TRP B C 1
ATOM 4090 O O . TRP B 1 42 ? -18.953 9.578 24.75 1 72.12 42 TRP B O 1
ATOM 4100 N N . LYS B 1 43 ? -18.875 11.492 25.828 1 68.31 43 LYS B N 1
ATOM 4101 C CA . LYS B 1 43 ? -18.297 12.164 24.672 1 68.31 43 LYS B CA 1
ATOM 4102 C C . LYS B 1 43 ? -16.844 11.758 24.453 1 68.31 43 LYS B C 1
ATOM 4104 O O . LYS B 1 43 ? -16.406 11.586 23.328 1 68.31 43 LYS B O 1
ATOM 4109 N N . VAL B 1 44 ? -16.062 11.516 25.531 1 67.88 44 VAL B N 1
ATOM 4110 C CA . VAL B 1 44 ? -14.656 11.156 25.344 1 67.88 44 VAL B CA 1
ATOM 4111 C C . VAL B 1 44 ? -14.281 10.023 26.297 1 67.88 44 VAL B C 1
ATOM 4113 O O . VAL B 1 44 ? -13.305 10.125 27.031 1 67.88 44 VAL B O 1
ATOM 4116 N N . PRO B 1 45 ? -15.023 8.938 26.188 1 68 45 PRO B N 1
ATOM 4117 C CA . PRO B 1 45 ? -14.75 7.855 27.141 1 68 45 PRO B CA 1
ATOM 4118 C C . PRO B 1 45 ? -13.453 7.109 26.828 1 68 45 PRO B C 1
ATOM 4120 O O . PRO B 1 45 ? -12.891 6.457 27.703 1 68 45 PRO B O 1
ATOM 4123 N N . PHE B 1 46 ? -12.922 7.285 25.688 1 73.31 46 PHE B N 1
ATOM 4124 C CA . PHE B 1 46 ? -11.852 6.402 25.219 1 73.31 46 PHE B CA 1
ATOM 4125 C C . PHE B 1 46 ? -10.5 7.102 25.297 1 73.31 46 PHE B C 1
ATOM 4127 O O . PHE B 1 46 ? -9.461 6.484 25.047 1 73.31 46 PHE B O 1
ATOM 4134 N N . GLU B 1 47 ? -10.461 8.336 25.594 1 65.38 47 GLU B N 1
ATOM 4135 C CA . GLU B 1 47 ? -9.234 9.125 25.578 1 65.38 47 GLU B CA 1
ATOM 4136 C C . GLU B 1 47 ? -8.289 8.711 26.703 1 65.38 47 GLU B C 1
ATOM 4138 O O . GLU B 1 47 ? -7.074 8.836 26.578 1 65.38 47 GLU B O 1
ATOM 4143 N N . PHE B 1 48 ? -8.867 8.047 27.672 1 57.84 48 PHE B N 1
ATOM 4144 C CA . PHE B 1 48 ? -8.016 7.797 28.828 1 57.84 48 PHE B CA 1
ATOM 4145 C C . PHE B 1 48 ? -7.512 6.355 28.828 1 57.84 48 PHE B C 1
ATOM 4147 O O . PHE B 1 48 ? -7.062 5.848 29.859 1 57.84 48 PHE B O 1
ATOM 4154 N N . ASP B 1 49 ? -7.527 5.738 27.688 1 58 49 ASP B N 1
ATOM 4155 C CA . ASP B 1 49 ? -7.027 4.367 27.641 1 58 49 ASP B CA 1
ATOM 4156 C C . ASP B 1 49 ? -5.5 4.34 27.562 1 58 49 ASP B C 1
ATOM 4158 O O . ASP B 1 49 ? -4.918 4.68 26.531 1 58 49 ASP B O 1
ATOM 4162 N N . ILE B 1 50 ? -4.836 4.176 28.719 1 53.12 50 ILE B N 1
ATOM 4163 C CA . ILE B 1 50 ? -3.379 4.176 28.828 1 53.12 50 ILE B CA 1
ATOM 4164 C C . ILE B 1 50 ? -2.834 2.805 28.438 1 53.12 50 ILE B C 1
ATOM 4166 O O . ILE B 1 50 ? -1.651 2.518 28.641 1 53.12 50 ILE B O 1
ATOM 4170 N N . GLY B 1 51 ? -3.539 1.961 27.734 1 57.78 51 GLY B N 1
ATOM 4171 C CA . GLY B 1 51 ? -3.027 0.703 27.203 1 57.78 51 GLY B CA 1
ATOM 4172 C C . GLY B 1 51 ? -3 -0.405 28.25 1 57.78 51 GLY B C 1
ATOM 4173 O O . GLY B 1 51 ? -2.574 -1.524 27.953 1 57.78 51 GLY B O 1
ATOM 4174 N N . ASN B 1 52 ? -3.305 -0.036 29.516 1 56.41 52 ASN B N 1
ATOM 4175 C CA . ASN B 1 52 ? -3.27 -1.066 30.547 1 56.41 52 ASN B CA 1
ATOM 4176 C C . ASN B 1 52 ? -4.562 -1.876 30.578 1 56.41 52 ASN B C 1
ATOM 4178 O O . ASN B 1 52 ? -5.609 -1.366 30.984 1 56.41 52 ASN B O 1
ATOM 4182 N N . TRP B 1 53 ? -4.57 -3.09 30.062 1 60.25 53 TRP B N 1
ATOM 4183 C CA . TRP B 1 53 ? -5.688 -4.027 30 1 60.25 53 TRP B CA 1
ATOM 4184 C C . TRP B 1 53 ? -6.316 -4.23 31.359 1 60.25 53 TRP B C 1
ATOM 4186 O O . TRP B 1 53 ? -7.531 -4.414 31.484 1 60.25 53 TRP B O 1
ATOM 4196 N N . ASP B 1 54 ? -5.418 -4.055 32.281 1 62 54 ASP B N 1
ATOM 4197 C CA . ASP B 1 54 ? -5.848 -4.516 33.594 1 62 54 ASP B CA 1
ATOM 4198 C C . ASP B 1 54 ? -6.703 -3.463 34.281 1 62 54 ASP B C 1
ATOM 4200 O O . ASP B 1 54 ? -7.281 -3.727 35.344 1 62 54 ASP B O 1
ATOM 4204 N N . SER B 1 55 ? -6.785 -2.41 33.531 1 65.38 55 SER B N 1
ATOM 4205 C CA . SER B 1 55 ? -7.645 -1.461 34.219 1 65.38 55 SER B CA 1
ATOM 4206 C C . SER B 1 55 ? -9.117 -1.845 34.094 1 65.38 55 SER B C 1
ATOM 4208 O O . SER B 1 55 ? -9.562 -2.238 33 1 65.38 55 SER B O 1
ATOM 4210 N N . LEU B 1 56 ? -9.773 -1.997 35.219 1 63.66 56 LEU B N 1
ATOM 4211 C CA . LEU B 1 56 ? -11.195 -2.34 35.281 1 63.66 56 LEU B CA 1
ATOM 4212 C C . LEU B 1 56 ? -12 -1.526 34.281 1 63.66 56 LEU B C 1
ATOM 4214 O O . LEU B 1 56 ? -12.922 -2.049 33.625 1 63.66 56 LEU B O 1
ATOM 4218 N N . SER B 1 57 ? -11.492 -0.366 34.094 1 70.69 57 SER B N 1
ATOM 4219 C CA . SER B 1 57 ? -12.219 0.527 33.188 1 70.69 57 SER B CA 1
ATOM 4220 C C . SER B 1 57 ? -12.102 0.074 31.75 1 70.69 57 SER B C 1
ATOM 4222 O O . SER B 1 57 ? -13.094 0.05 31.016 1 70.69 57 SER B O 1
ATOM 4224 N N . ASN B 1 58 ? -10.992 -0.424 31.438 1 76.19 58 ASN B N 1
ATOM 4225 C CA . ASN B 1 58 ? -10.789 -0.848 30.062 1 76.19 58 ASN B CA 1
ATOM 4226 C C . ASN B 1 58 ? -11.555 -2.135 29.75 1 76.19 58 ASN B C 1
ATOM 4228 O O . ASN B 1 58 ? -12.133 -2.277 28.672 1 76.19 58 ASN B O 1
ATOM 4232 N N . ARG B 1 59 ? -11.648 -2.916 30.719 1 77 59 ARG B N 1
ATOM 4233 C CA . ARG B 1 59 ? -12.367 -4.172 30.531 1 77 59 ARG B CA 1
ATOM 4234 C C . ARG B 1 59 ? -13.859 -3.922 30.312 1 77 59 ARG B C 1
ATOM 4236 O O . ARG B 1 59 ? -14.484 -4.582 29.469 1 77 59 ARG B O 1
ATOM 4243 N N . LYS B 1 60 ? -14.328 -3.012 31.016 1 78.19 60 LYS B N 1
ATOM 4244 C CA . LYS B 1 60 ? -15.742 -2.674 30.875 1 78.19 60 LYS B CA 1
ATOM 4245 C C . LYS B 1 60 ? -16.031 -2.105 29.484 1 78.19 60 LYS B C 1
ATOM 4247 O O . LYS B 1 60 ? -17.047 -2.42 28.875 1 78.19 60 LYS B O 1
ATOM 4252 N N . LEU B 1 61 ? -15.094 -1.353 29.062 1 83 61 LEU B N 1
ATOM 4253 C CA . LEU B 1 61 ? -15.266 -0.758 27.75 1 83 61 LEU B CA 1
ATOM 4254 C C . LEU B 1 61 ? -15.18 -1.819 26.656 1 83 61 LEU B C 1
ATOM 4256 O O . LEU B 1 61 ? -15.953 -1.802 25.703 1 83 61 LEU B O 1
ATOM 4260 N N . TYR B 1 62 ? -14.266 -2.74 26.859 1 84.38 62 TYR B N 1
ATOM 4261 C CA . TYR B 1 62 ? -14.141 -3.822 25.875 1 84.38 62 TYR B CA 1
ATOM 4262 C C . TYR B 1 62 ? -15.422 -4.652 25.812 1 84.38 62 TYR B C 1
ATOM 4264 O O . TYR B 1 62 ? -15.914 -4.953 24.734 1 84.38 62 TYR B O 1
ATOM 4272 N N . ASN B 1 63 ? -15.953 -4.887 26.984 1 82.69 63 ASN B N 1
ATOM 4273 C CA . ASN B 1 63 ? -17.188 -5.66 27.047 1 82.69 63 ASN B CA 1
ATOM 4274 C C . ASN B 1 63 ? -18.344 -4.934 26.375 1 82.69 63 ASN B C 1
ATOM 4276 O O . ASN B 1 63 ? -19.172 -5.559 25.703 1 82.69 63 ASN B O 1
ATOM 4280 N N . LEU B 1 64 ? -18.344 -3.715 26.625 1 84.19 64 LEU B N 1
ATOM 4281 C CA . LEU B 1 64 ? -19.391 -2.904 26 1 84.19 64 LEU B CA 1
ATOM 4282 C C . LEU B 1 64 ? -19.297 -2.99 24.469 1 84.19 64 LEU B C 1
ATOM 4284 O O . LEU B 1 64 ? -20.328 -3.166 23.797 1 84.19 64 LEU B O 1
ATOM 4288 N N . ILE B 1 65 ? -18.141 -2.93 23.938 1 88.69 65 ILE B N 1
ATOM 4289 C CA . ILE B 1 65 ? -17.922 -2.971 22.5 1 88.69 65 ILE B CA 1
ATOM 4290 C C . ILE B 1 65 ? -18.391 -4.316 21.953 1 88.69 65 ILE B C 1
ATOM 4292 O O . ILE B 1 65 ? -19.125 -4.371 20.953 1 88.69 65 ILE B O 1
ATOM 4296 N N . PHE B 1 66 ? -18.094 -5.344 22.594 1 88.94 66 PHE B N 1
ATOM 4297 C CA . PHE B 1 66 ? -18.469 -6.676 22.125 1 88.94 66 PHE B CA 1
ATOM 4298 C C . PHE B 1 66 ? -19.969 -6.867 22.172 1 88.94 66 PHE B C 1
ATOM 4300 O O . PHE B 1 66 ? -20.562 -7.496 21.297 1 88.94 66 PHE B O 1
ATOM 4307 N N . TYR B 1 67 ? -20.453 -6.289 23.203 1 87 67 TYR B N 1
ATOM 4308 C CA . TYR B 1 67 ? -21.906 -6.402 23.328 1 87 67 TYR B CA 1
ATOM 4309 C C . TYR B 1 67 ? -22.609 -5.703 22.172 1 87 67 TYR B C 1
ATOM 4311 O O . TYR B 1 67 ? -23.641 -6.176 21.672 1 87 67 TYR B O 1
ATOM 4319 N N . LEU B 1 68 ? -22.047 -4.672 21.75 1 90.62 68 LEU B N 1
ATOM 4320 C CA . LEU B 1 68 ? -22.719 -3.834 20.766 1 90.62 68 LEU B CA 1
ATOM 4321 C C . LEU B 1 68 ? -22.438 -4.324 19.359 1 90.62 68 LEU B C 1
ATOM 4323 O O . LEU B 1 68 ? -23.047 -3.842 18.391 1 90.62 68 LEU B O 1
ATOM 4327 N N . LEU B 1 69 ? -21.562 -5.273 19.188 1 93 69 LEU B N 1
ATOM 4328 C CA . LEU B 1 69 ? -21.297 -5.836 17.875 1 93 69 LEU B CA 1
ATOM 4329 C C . LEU B 1 69 ? -22.547 -6.535 17.328 1 93 69 LEU B C 1
ATOM 4331 O O . LEU B 1 69 ? -23.25 -7.211 18.062 1 93 69 LEU B O 1
ATOM 4335 N N . PRO B 1 70 ? -22.781 -6.383 16.047 1 91.31 70 PRO B N 1
ATOM 4336 C CA . PRO B 1 70 ? -23.875 -7.145 15.438 1 91.31 70 PRO B CA 1
ATOM 4337 C C . PRO B 1 70 ? -23.672 -8.656 15.547 1 91.31 70 PRO B C 1
ATOM 4339 O O . PRO B 1 70 ? -22.531 -9.125 15.656 1 91.31 70 PRO B O 1
ATOM 4342 N N . THR B 1 71 ? -24.75 -9.352 15.414 1 91.62 71 THR B N 1
ATOM 4343 C CA . THR B 1 71 ? -24.719 -10.805 15.555 1 91.62 71 THR B CA 1
ATOM 4344 C C . THR B 1 71 ? -23.812 -11.438 14.508 1 91.62 71 THR B C 1
ATOM 4346 O O . THR B 1 71 ? -23.047 -12.359 14.82 1 91.62 71 THR B O 1
ATOM 4349 N N . PHE B 1 72 ? -23.938 -10.859 13.383 1 90.19 72 PHE B N 1
ATOM 4350 C CA . PHE B 1 72 ? -23.125 -11.398 12.305 1 90.19 72 PHE B CA 1
ATOM 4351 C C . PHE B 1 72 ? -21.641 -11.242 12.625 1 90.19 72 PHE B C 1
ATOM 4353 O O . PHE B 1 72 ? -20.844 -12.164 12.398 1 90.19 72 PHE B O 1
ATOM 4360 N N . SER B 1 73 ? -21.25 -10.156 13.133 1 92.81 73 SER B N 1
ATOM 4361 C CA . SER B 1 73 ? -19.859 -9.875 13.484 1 92.81 73 SER B CA 1
ATOM 4362 C C . SER B 1 73 ? -19.375 -10.773 14.609 1 92.81 73 SER B C 1
ATOM 4364 O O . SER B 1 73 ? -18.25 -11.281 14.578 1 92.81 73 SER B O 1
ATOM 4366 N N . LYS B 1 74 ? -20.188 -11 15.602 1 92 74 LYS B N 1
ATOM 4367 C CA . LYS B 1 74 ? -19.844 -11.883 16.719 1 92 74 LYS B CA 1
ATOM 4368 C C . LYS B 1 74 ? -19.594 -13.305 16.234 1 92 74 LYS B C 1
ATOM 4370 O O . LYS B 1 74 ? -18.609 -13.938 16.625 1 92 74 LYS B O 1
ATOM 4375 N N . LYS B 1 75 ? -20.453 -13.742 15.375 1 91.56 75 LYS B N 1
ATOM 4376 C CA . LYS B 1 75 ? -20.312 -15.086 14.828 1 91.56 75 LYS B CA 1
ATOM 4377 C C . LYS B 1 75 ? -19.016 -15.211 14.023 1 91.56 75 LYS B C 1
ATOM 4379 O O . LYS B 1 75 ? -18.297 -16.203 14.141 1 91.56 75 LYS B O 1
ATOM 4384 N N . LEU B 1 76 ? -18.828 -14.211 13.25 1 90.62 76 LEU B N 1
ATOM 4385 C CA . LEU B 1 76 ? -17.625 -14.195 12.43 1 90.62 76 LEU B CA 1
ATOM 4386 C C . LEU B 1 76 ? -16.375 -14.289 13.297 1 90.62 76 LEU B C 1
ATOM 4388 O O . LEU B 1 76 ? -15.438 -15.023 12.977 1 90.62 76 LEU B O 1
ATOM 4392 N N . LEU B 1 77 ? -16.297 -13.547 14.367 1 93 77 LEU B N 1
ATOM 4393 C CA . LEU B 1 77 ? -15.156 -13.547 15.273 1 93 77 LEU B CA 1
ATOM 4394 C C . LEU B 1 77 ? -15.008 -14.898 15.961 1 93 77 LEU B C 1
ATOM 4396 O O . LEU B 1 77 ? -13.898 -15.43 16.062 1 93 77 LEU B O 1
ATOM 4400 N N . LEU B 1 78 ? -16.141 -15.445 16.344 1 91.06 78 LEU B N 1
ATOM 4401 C CA . LEU B 1 78 ? -16.125 -16.75 17 1 91.06 78 LEU B CA 1
ATOM 4402 C C . LEU B 1 78 ? -15.641 -17.844 16.047 1 91.06 78 LEU B C 1
ATOM 4404 O O . LEU B 1 78 ? -14.859 -18.703 16.438 1 91.06 78 LEU B O 1
ATOM 4408 N N . ASP B 1 79 ? -16.078 -17.734 14.883 1 88.38 79 ASP B N 1
ATOM 4409 C CA . ASP B 1 79 ? -15.695 -18.703 13.867 1 88.38 79 ASP B CA 1
ATOM 4410 C C . ASP B 1 79 ? -14.195 -18.656 13.594 1 88.38 79 ASP B C 1
ATOM 4412 O O . ASP B 1 79 ? -13.617 -19.625 13.109 1 88.38 79 ASP B O 1
ATOM 4416 N N . ASN B 1 80 ? -13.617 -17.562 13.891 1 88.19 80 ASN B N 1
ATOM 4417 C CA . ASN B 1 80 ? -12.18 -17.422 13.68 1 88.19 80 ASN B CA 1
ATOM 4418 C C . ASN B 1 80 ? -11.414 -17.516 14.992 1 88.19 80 ASN B C 1
ATOM 4420 O O . ASN B 1 80 ? -10.305 -16.984 15.109 1 88.19 80 ASN B O 1
ATOM 4424 N N . ASN B 1 81 ? -11.945 -18.016 15.984 1 86.62 81 ASN B N 1
ATOM 4425 C CA . ASN B 1 81 ? -11.344 -18.359 17.266 1 86.62 81 ASN B CA 1
ATOM 4426 C C . ASN B 1 81 ? -10.891 -17.109 18.031 1 86.62 81 ASN B C 1
ATOM 4428 O O . ASN B 1 81 ? -9.812 -17.094 18.625 1 86.62 81 ASN B O 1
ATOM 4432 N N . ILE B 1 82 ? -11.594 -16.125 17.859 1 89 82 ILE B N 1
ATOM 4433 C CA . ILE B 1 82 ? -11.391 -14.938 18.688 1 89 82 ILE B CA 1
ATOM 4434 C C . ILE B 1 82 ? -12.359 -14.953 19.859 1 89 82 ILE B C 1
ATOM 4436 O O . ILE B 1 82 ? -13.57 -14.82 19.672 1 89 82 ILE B O 1
ATOM 4440 N N . GLU B 1 83 ? -11.703 -15.25 21 1 80.31 83 GLU B N 1
ATOM 4441 C CA . GLU B 1 83 ? -12.516 -15.414 22.203 1 80.31 83 GLU B CA 1
ATOM 4442 C C . GLU B 1 83 ? -13.062 -14.078 22.688 1 80.31 83 GLU B C 1
ATOM 4444 O O . GLU B 1 83 ? -12.305 -13.117 22.844 1 80.31 83 GLU B O 1
ATOM 4449 N N . LEU B 1 84 ? -14.297 -14.117 22.703 1 76.38 84 LEU B N 1
ATOM 4450 C CA . LEU B 1 84 ? -14.961 -12.945 23.281 1 76.38 84 LEU B CA 1
ATOM 4451 C C . LEU B 1 84 ? -14.945 -13 24.797 1 76.38 84 LEU B C 1
ATOM 4453 O O . LEU B 1 84 ? -15.039 -14.086 25.391 1 76.38 84 LEU B O 1
ATOM 4457 N N . PRO B 1 85 ? -14.391 -11.961 25.422 1 66.88 85 PRO B N 1
ATOM 4458 C CA . PRO B 1 85 ? -14.414 -12.008 26.891 1 66.88 85 PRO B CA 1
ATOM 4459 C C . PRO B 1 85 ? -15.75 -12.516 27.438 1 66.88 85 PRO B C 1
ATOM 4461 O O . PRO B 1 85 ? -16.797 -12.32 26.812 1 66.88 85 PRO B O 1
ATOM 4464 N N . THR B 1 86 ? -15.578 -13.688 28.234 1 57.72 86 THR B N 1
ATOM 4465 C CA . THR B 1 86 ? -16.766 -14.203 28.891 1 57.72 86 THR B CA 1
ATOM 4466 C C . THR B 1 86 ? -17.703 -13.062 29.281 1 57.72 86 THR B C 1
ATOM 4468 O O . THR B 1 86 ? -17.344 -12.211 30.094 1 57.72 86 THR B O 1
ATOM 4471 N N . ILE B 1 87 ? -18.391 -12.766 28.344 1 51.66 87 ILE B N 1
ATOM 4472 C CA . ILE B 1 87 ? -19.453 -11.836 28.688 1 51.66 87 ILE B CA 1
ATOM 4473 C C . ILE B 1 87 ? -20.109 -12.266 30 1 51.66 87 ILE B C 1
ATOM 4475 O O . ILE B 1 87 ? -20.703 -13.344 30.078 1 51.66 87 ILE B O 1
ATOM 4479 N N . GLN B 1 88 ? -19.438 -12.32 31.047 1 44.81 88 GLN B N 1
ATOM 4480 C CA . GLN B 1 88 ? -20.359 -12.547 32.156 1 44.81 88 GLN B CA 1
ATOM 4481 C C . GLN B 1 88 ? -21.766 -12.086 31.812 1 44.81 88 GLN B C 1
ATOM 4483 O O . GLN B 1 88 ? -21.953 -10.984 31.297 1 44.81 88 GLN B O 1
ATOM 4488 N N . GLU B 1 89 ? -22.547 -13.18 31.391 1 45.72 89 GLU B N 1
ATOM 4489 C CA . GLU B 1 89 ? -23.969 -12.922 31.328 1 45.72 89 GLU B CA 1
ATOM 4490 C C . GLU B 1 89 ? -24.359 -11.719 32.188 1 45.72 89 GLU B C 1
ATOM 4492 O O . GLU B 1 89 ? -24.656 -11.875 33.375 1 45.72 89 GLU B O 1
ATOM 4497 N N . PHE B 1 90 ? -23.5 -10.945 32.531 1 38.47 90 PHE B N 1
ATOM 4498 C CA . PHE B 1 90 ? -24.094 -9.875 33.312 1 38.47 90 PHE B CA 1
ATOM 4499 C C . PHE B 1 90 ? -25.453 -9.469 32.75 1 38.47 90 PHE B C 1
ATOM 4501 O O . PHE B 1 90 ? -25.656 -9.484 31.547 1 38.47 90 PHE B O 1
ATOM 4508 N N . SER B 1 91 ? -26.391 -9.547 33.562 1 44.41 91 SER B N 1
ATOM 4509 C CA . SER B 1 91 ? -27.75 -9.055 33.531 1 44.41 91 SER B CA 1
ATOM 4510 C C . SER B 1 91 ? -27.875 -7.836 32.594 1 44.41 91 SER B C 1
ATOM 4512 O O . SER B 1 91 ? -28.984 -7.414 32.25 1 44.41 91 SER B O 1
ATOM 4514 N N . ASN B 1 92 ? -26.812 -6.867 32.406 1 50.78 92 ASN B N 1
ATOM 4515 C CA . ASN B 1 92 ? -27.188 -5.48 32.125 1 50.78 92 ASN B CA 1
ATOM 4516 C C . ASN B 1 92 ? -26.938 -5.094 30.688 1 50.78 92 ASN B C 1
ATOM 4518 O O . ASN B 1 92 ? -25.812 -4.77 30.297 1 50.78 92 ASN B O 1
ATOM 4522 N N . GLN B 1 93 ? -27.656 -5.57 29.781 1 63.75 93 GLN B N 1
ATOM 4523 C CA . GLN B 1 93 ? -27.812 -4.938 28.469 1 63.75 93 GLN B CA 1
ATOM 4524 C C . GLN B 1 93 ? -27.578 -3.436 28.547 1 63.75 93 GLN B C 1
ATOM 4526 O O . GLN B 1 93 ? -28.109 -2.764 29.438 1 63.75 93 GLN B O 1
ATOM 4531 N N . PRO B 1 94 ? -26.562 -3.104 27.719 1 72.31 94 PRO B N 1
ATOM 4532 C CA . PRO B 1 94 ? -26.438 -1.644 27.719 1 72.31 94 PRO B CA 1
ATOM 4533 C C . PRO B 1 94 ? -27.766 -0.935 27.484 1 72.31 94 PRO B C 1
ATOM 4535 O O . PRO B 1 94 ? -28.578 -1.392 26.672 1 72.31 94 PRO B O 1
ATOM 4538 N N . LEU B 1 95 ? -27.984 -0.031 28.312 1 75 95 LEU B N 1
ATOM 4539 C CA . LEU B 1 95 ? -29.234 0.728 28.234 1 75 95 LEU B CA 1
ATOM 4540 C C . LEU B 1 95 ? -29.281 1.573 26.969 1 75 95 LEU B C 1
ATOM 4542 O O . LEU B 1 95 ? -30.359 1.938 26.484 1 75 95 LEU B O 1
ATOM 4546 N N . PHE B 1 96 ? -28 1.854 26.5 1 78.38 96 PHE B N 1
ATOM 4547 C CA . PHE B 1 96 ? -27.891 2.73 25.344 1 78.38 96 PHE B CA 1
ATOM 4548 C C . PHE B 1 96 ? -26.859 2.193 24.344 1 78.38 96 PHE B C 1
ATOM 4550 O O . PHE B 1 96 ? -26.094 1.288 24.688 1 78.38 96 PHE B O 1
ATOM 4557 N N . ASN B 1 97 ? -27.031 2.613 23.156 1 84 97 ASN B N 1
ATOM 4558 C CA . ASN B 1 97 ? -25.922 2.484 22.219 1 84 97 ASN B CA 1
ATOM 4559 C C . ASN B 1 97 ? -24.844 3.52 22.484 1 84 97 ASN B C 1
ATOM 4561 O O . ASN B 1 97 ? -24.734 4.523 21.781 1 84 97 ASN B O 1
ATOM 4565 N N . TYR B 1 98 ? -24.047 3.23 23.391 1 82.44 98 TYR B N 1
ATOM 4566 C CA . TYR B 1 98 ? -23.062 4.176 23.922 1 82.44 98 TYR B CA 1
ATOM 4567 C C . TYR B 1 98 ? -22.125 4.66 22.828 1 82.44 98 TYR B C 1
ATOM 4569 O O . TYR B 1 98 ? -21.594 5.773 22.906 1 82.44 98 TYR B O 1
ATOM 4577 N N . ILE B 1 99 ? -21.875 3.855 21.859 1 87 99 ILE B N 1
ATOM 4578 C CA . ILE B 1 99 ? -20.938 4.211 20.781 1 87 99 ILE B CA 1
ATOM 4579 C C . ILE B 1 99 ? -21.5 5.391 19.984 1 87 99 ILE B C 1
ATOM 4581 O O . ILE B 1 99 ? -20.734 6.242 19.531 1 87 99 ILE B O 1
ATOM 4585 N N . SER B 1 100 ? -22.734 5.441 19.938 1 87.69 100 SER B N 1
ATOM 4586 C CA . SER B 1 100 ? -23.375 6.508 19.188 1 87.69 100 SER B CA 1
ATOM 4587 C C . SER B 1 100 ? -23.156 7.863 19.844 1 87.69 100 SER B C 1
ATOM 4589 O O . SER B 1 100 ? -23.359 8.906 19.219 1 87.69 100 SER B O 1
ATOM 4591 N N . PHE B 1 101 ? -22.719 7.832 21.109 1 83.44 101 PHE B N 1
ATOM 4592 C CA . PHE B 1 101 ? -22.484 9.07 21.844 1 83.44 101 PHE B CA 1
ATOM 4593 C C . PHE B 1 101 ? -21.062 9.555 21.656 1 83.44 101 PHE B C 1
ATOM 4595 O O . PHE B 1 101 ? -20.734 10.688 22.016 1 83.44 101 PHE B O 1
ATOM 4602 N N . SER B 1 102 ? -20.297 8.68 21.125 1 84.69 102 SER B N 1
ATOM 4603 C CA . SER B 1 102 ? -18.891 9.031 20.984 1 84.69 102 SER B CA 1
ATOM 4604 C C . SER B 1 102 ? -18.688 10.109 19.922 1 84.69 102 SER B C 1
ATOM 4606 O O . SER B 1 102 ? -19.297 10.055 18.859 1 84.69 102 SER B O 1
ATOM 4608 N N . SER B 1 103 ? -17.812 11.086 20.25 1 85.06 103 SER B N 1
ATOM 4609 C CA . SER B 1 103 ? -17.531 12.172 19.312 1 85.06 103 SER B CA 1
ATOM 4610 C C . SER B 1 103 ? -16.312 11.852 18.453 1 85.06 103 SER B C 1
ATOM 4612 O O . SER B 1 103 ? -15.844 12.688 17.688 1 85.06 103 SER B O 1
ATOM 4614 N N . GLN B 1 104 ? -15.844 10.672 18.641 1 87.5 104 GLN B N 1
ATOM 4615 C CA . GLN B 1 104 ? -14.648 10.312 17.891 1 87.5 104 GLN B CA 1
ATOM 4616 C C . GLN B 1 104 ? -14.562 8.805 17.672 1 87.5 104 GLN B C 1
ATOM 4618 O O . GLN B 1 104 ? -15.234 8.039 18.375 1 87.5 104 GLN B O 1
ATOM 4623 N N . VAL B 1 105 ? -13.898 8.406 16.672 1 91.44 105 VAL B N 1
ATOM 4624 C CA . VAL B 1 105 ? -13.398 7.043 16.531 1 91.44 105 VAL B CA 1
ATOM 4625 C C . VAL B 1 105 ? -11.977 6.945 17.094 1 91.44 105 VAL B C 1
ATOM 4627 O O . VAL B 1 105 ? -11.039 7.504 16.531 1 91.44 105 VAL B O 1
ATOM 4630 N N . PRO B 1 106 ? -11.781 6.258 18.172 1 90.88 106 PRO B N 1
ATOM 4631 C CA . PRO B 1 106 ? -10.508 6.309 18.891 1 90.88 106 PRO B CA 1
ATOM 4632 C C . PRO B 1 106 ? -9.531 5.215 18.438 1 90.88 106 PRO B C 1
ATOM 4634 O O . PRO B 1 106 ? -9.523 4.121 19.016 1 90.88 106 PRO B O 1
ATOM 4637 N N . PRO B 1 107 ? -8.672 5.535 17.562 1 91.88 107 PRO B N 1
ATOM 4638 C CA . PRO B 1 107 ? -7.777 4.504 17.016 1 91.88 107 PRO B CA 1
ATOM 4639 C C . PRO B 1 107 ? -6.848 3.918 18.078 1 91.88 107 PRO B C 1
ATOM 4641 O O . PRO B 1 107 ? -6.57 2.715 18.078 1 91.88 107 PRO B O 1
ATOM 4644 N N . ASN B 1 108 ? -6.344 4.77 18.984 1 88.69 108 ASN B N 1
ATOM 4645 C CA . ASN B 1 108 ? -5.449 4.273 20.031 1 88.69 108 ASN B CA 1
ATOM 4646 C C . ASN B 1 108 ? -6.148 3.264 20.938 1 88.69 108 ASN B C 1
ATOM 4648 O O . ASN B 1 108 ? -5.57 2.234 21.281 1 88.69 108 ASN B O 1
ATOM 4652 N N . PHE B 1 109 ? -7.359 3.582 21.281 1 90.25 109 PHE B N 1
ATOM 4653 C CA . PHE B 1 109 ? -8.148 2.662 22.094 1 90.25 109 PHE B CA 1
ATOM 4654 C C . PHE B 1 109 ? -8.359 1.342 21.359 1 90.25 109 PHE B C 1
ATOM 4656 O O . PHE B 1 109 ? -8.211 0.27 21.953 1 90.25 109 PHE B O 1
ATOM 4663 N N . ILE B 1 110 ? -8.727 1.433 20.062 1 92.75 110 ILE B N 1
ATOM 4664 C CA . ILE B 1 110 ? -8.992 0.242 19.25 1 92.75 110 ILE B CA 1
ATOM 4665 C C . ILE B 1 110 ? -7.727 -0.6 19.141 1 92.75 110 ILE B C 1
ATOM 4667 O O . ILE B 1 110 ? -7.762 -1.817 19.344 1 92.75 110 ILE B O 1
ATOM 4671 N N . ASN B 1 111 ? -6.629 0.048 18.922 1 92.25 111 ASN B N 1
ATOM 4672 C CA . ASN B 1 111 ? -5.359 -0.657 18.797 1 92.25 111 ASN B CA 1
ATOM 4673 C C . ASN B 1 111 ? -4.988 -1.355 20.109 1 92.25 111 ASN B C 1
ATOM 4675 O O . ASN B 1 111 ? -4.547 -2.506 20.094 1 92.25 111 ASN B O 1
ATOM 4679 N N . ASN B 1 112 ? -5.172 -0.649 21.172 1 89.38 112 ASN B N 1
ATOM 4680 C CA . ASN B 1 112 ? -4.895 -1.24 22.469 1 89.38 112 ASN B CA 1
ATOM 4681 C C . ASN B 1 112 ? -5.801 -2.436 22.75 1 89.38 112 ASN B C 1
ATOM 4683 O O . ASN B 1 112 ? -5.348 -3.455 23.281 1 89.38 112 ASN B O 1
ATOM 4687 N N . MET B 1 113 ? -6.992 -2.293 22.422 1 89.44 113 MET B N 1
ATOM 4688 C CA . MET B 1 113 ? -7.949 -3.381 22.609 1 89.44 113 MET B CA 1
ATOM 4689 C C . MET B 1 113 ? -7.516 -4.621 21.828 1 89.44 113 MET B C 1
ATOM 4691 O O . MET B 1 113 ? -7.512 -5.727 22.375 1 89.44 113 MET B O 1
ATOM 4695 N N . ILE B 1 114 ? -7.152 -4.438 20.594 1 92.88 114 ILE B N 1
ATOM 4696 C CA . ILE B 1 114 ? -6.746 -5.531 19.734 1 92.88 114 ILE B CA 1
ATOM 4697 C C . ILE B 1 114 ? -5.5 -6.207 20.297 1 92.88 114 ILE B C 1
ATOM 4699 O O . ILE B 1 114 ? -5.445 -7.434 20.406 1 92.88 114 ILE B O 1
ATOM 4703 N N . ASN B 1 115 ? -4.574 -5.398 20.766 1 90.25 115 ASN B N 1
ATOM 4704 C CA . ASN B 1 115 ? -3.32 -5.938 21.281 1 90.25 115 ASN B CA 1
ATOM 4705 C C . ASN B 1 115 ? -3.531 -6.691 22.594 1 90.25 115 ASN B C 1
ATOM 4707 O O . ASN B 1 115 ? -2.816 -7.648 22.891 1 90.25 115 ASN B O 1
ATOM 4711 N N . ASN B 1 116 ? -4.5 -6.305 23.312 1 86.44 116 ASN B N 1
ATOM 4712 C CA . ASN B 1 116 ? -4.773 -6.941 24.594 1 86.44 116 ASN B CA 1
ATOM 4713 C C . ASN B 1 116 ? -5.582 -8.227 24.422 1 86.44 116 ASN B C 1
ATOM 4715 O O . ASN B 1 116 ? -5.414 -9.18 25.188 1 86.44 116 ASN B O 1
ATOM 4719 N N . LEU B 1 117 ? -6.379 -8.258 23.438 1 88.19 117 LEU B N 1
ATOM 4720 C CA . LEU B 1 117 ? -7.309 -9.375 23.297 1 88.19 117 LEU B CA 1
ATOM 4721 C C . LEU B 1 117 ? -6.684 -10.508 22.5 1 88.19 117 LEU B C 1
ATOM 4723 O O . LEU B 1 117 ? -7.039 -11.672 22.672 1 88.19 117 LEU B O 1
ATOM 4727 N N . ILE B 1 118 ? -5.867 -10.148 21.547 1 92.25 118 ILE B N 1
ATOM 4728 C CA . ILE B 1 118 ? -5.254 -11.172 20.719 1 92.25 118 ILE B CA 1
ATOM 4729 C C . ILE B 1 118 ? -3.865 -11.508 21.25 1 92.25 118 ILE B C 1
ATOM 4731 O O . ILE B 1 118 ? -2.975 -10.656 21.266 1 92.25 118 ILE B O 1
ATOM 4735 N N . LYS B 1 119 ? -3.764 -12.695 21.625 1 86.69 119 LYS B N 1
ATOM 4736 C CA . LYS B 1 119 ? -2.51 -13.172 22.203 1 86.69 119 LYS B CA 1
ATOM 4737 C C . LYS B 1 119 ? -1.411 -13.242 21.141 1 86.69 119 LYS B C 1
ATOM 4739 O O . LYS B 1 119 ? -1.663 -13.648 20 1 86.69 119 LYS B O 1
ATOM 4744 N N . LYS B 1 120 ? -0.285 -12.836 21.625 1 89.88 120 LYS B N 1
ATOM 4745 C CA . LYS B 1 120 ? 0.867 -12.938 20.734 1 89.88 120 LYS B CA 1
ATOM 4746 C C . LYS B 1 120 ? 1.266 -14.398 20.516 1 89.88 120 LYS B C 1
ATOM 4748 O O . LYS B 1 120 ? 1.267 -15.195 21.453 1 89.88 120 LYS B O 1
ATOM 4753 N N . GLU B 1 121 ? 1.427 -14.75 19.281 1 89.31 121 GLU B N 1
ATOM 4754 C CA . GLU B 1 121 ? 1.856 -16.094 18.922 1 89.31 121 GLU B CA 1
ATOM 4755 C C . GLU B 1 121 ? 3.264 -16.078 18.328 1 89.31 121 GLU B C 1
ATOM 4757 O O . GLU B 1 121 ? 3.734 -15.047 17.859 1 89.31 121 GLU B O 1
ATOM 4762 N N . ASP B 1 122 ? 3.979 -17.172 18.578 1 88 122 ASP B N 1
ATOM 4763 C CA . ASP B 1 122 ? 5.332 -17.297 18.047 1 88 122 ASP B CA 1
ATOM 4764 C C . ASP B 1 122 ? 5.371 -18.203 16.828 1 88 122 ASP B C 1
ATOM 4766 O O . ASP B 1 122 ? 4.375 -18.859 16.5 1 88 122 ASP B O 1
ATOM 4770 N N . GLY B 1 123 ? 6.508 -18.172 16.141 1 88.44 123 GLY B N 1
ATOM 4771 C CA . GLY B 1 123 ? 6.699 -19.047 15 1 88.44 123 GLY B CA 1
ATOM 4772 C C . GLY B 1 123 ? 5.758 -18.734 13.852 1 88.44 123 GLY B C 1
ATOM 4773 O O . GLY B 1 123 ? 5.516 -17.562 13.539 1 88.44 123 GLY B O 1
ATOM 4774 N N . PHE B 1 124 ? 5.227 -19.797 13.25 1 88.5 124 PHE B N 1
ATOM 4775 C CA . PHE B 1 124 ? 4.383 -19.672 12.07 1 88.5 124 PHE B CA 1
ATOM 4776 C C . PHE B 1 124 ? 2.998 -19.156 12.445 1 88.5 124 PHE B C 1
ATOM 4778 O O . PHE B 1 124 ? 2.301 -18.562 11.617 1 88.5 124 PHE B O 1
ATOM 4785 N N . ASN B 1 125 ? 2.65 -19.25 13.656 1 90.75 125 ASN B N 1
ATOM 4786 C CA . ASN B 1 125 ? 1.33 -18.844 14.125 1 90.75 125 ASN B CA 1
ATOM 4787 C C . ASN B 1 125 ? 1.198 -17.328 14.195 1 90.75 125 ASN B C 1
ATOM 4789 O O . ASN B 1 125 ? 0.093 -16.797 14.336 1 90.75 125 ASN B O 1
ATOM 4793 N N . LYS B 1 126 ? 2.338 -16.719 14.031 1 93.19 126 LYS B N 1
ATOM 4794 C CA . LYS B 1 126 ? 2.305 -15.258 14.039 1 93.19 126 LYS B CA 1
ATOM 4795 C C . LYS B 1 126 ? 1.452 -14.727 12.891 1 93.19 126 LYS B C 1
ATOM 4797 O O . LYS B 1 126 ? 0.856 -13.648 13 1 93.19 126 LYS B O 1
ATOM 4802 N N . TYR B 1 127 ? 1.397 -15.438 11.805 1 91.81 127 TYR B N 1
ATOM 4803 C CA . TYR B 1 127 ? 0.617 -14.992 10.656 1 91.81 127 TYR B CA 1
ATOM 4804 C C . TYR B 1 127 ? -0.877 -15.133 10.922 1 91.81 127 TYR B C 1
ATOM 4806 O O . TYR B 1 127 ? -1.671 -14.289 10.5 1 91.81 127 TYR B O 1
ATOM 4814 N N . LYS B 1 128 ? -1.217 -16.141 11.648 1 90.19 128 LYS B N 1
ATOM 4815 C CA . LYS B 1 128 ? -2.604 -16.312 12.07 1 90.19 128 LYS B CA 1
ATOM 4816 C C . LYS B 1 128 ? -3.021 -15.195 13.039 1 90.19 128 LYS B C 1
ATOM 4818 O O . LYS B 1 128 ? -4.137 -14.68 12.945 1 90.19 128 LYS B O 1
ATOM 4823 N N . GLU B 1 129 ? -2.104 -14.914 13.914 1 93.88 129 GLU B N 1
ATOM 4824 C CA . GLU B 1 129 ? -2.33 -13.805 14.844 1 93.88 129 GLU B CA 1
ATOM 4825 C C . GLU B 1 129 ? -2.639 -12.516 14.102 1 93.88 129 GLU B C 1
ATOM 4827 O O . GLU B 1 129 ? -3.582 -11.797 14.445 1 93.88 129 GLU B O 1
ATOM 4832 N N . THR B 1 130 ? -1.872 -12.25 13.094 1 94 130 THR B N 1
ATOM 4833 C CA . THR B 1 130 ? -2.053 -11.031 12.312 1 94 130 THR B CA 1
ATOM 4834 C C . THR B 1 130 ? -3.424 -11.023 11.641 1 94 130 THR B C 1
ATOM 4836 O O . THR B 1 130 ? -4.09 -9.984 11.594 1 94 130 THR B O 1
ATOM 4839 N N . GLY B 1 131 ? -3.826 -12.125 11.172 1 92.62 131 GLY B N 1
ATOM 4840 C CA . GLY B 1 131 ? -5.145 -12.234 10.57 1 92.62 131 GLY B CA 1
ATOM 4841 C C . GLY B 1 131 ? -6.273 -11.969 11.547 1 92.62 131 GLY B C 1
ATOM 4842 O O . GLY B 1 131 ? -7.234 -11.266 11.211 1 92.62 131 GLY B O 1
ATOM 4843 N N . LYS B 1 132 ? -6.121 -12.516 12.68 1 93.88 132 LYS B N 1
ATOM 4844 C CA . LYS B 1 132 ? -7.109 -12.281 13.727 1 93.88 132 LYS B CA 1
ATOM 4845 C C . LYS B 1 132 ? -7.184 -10.805 14.094 1 93.88 132 LYS B C 1
ATOM 4847 O O . LYS B 1 132 ? -8.273 -10.258 14.297 1 93.88 132 LYS B O 1
ATOM 4852 N N . LYS B 1 133 ? -6.039 -10.219 14.148 1 94.88 133 LYS B N 1
ATOM 4853 C CA . LYS B 1 133 ? -5.988 -8.797 14.469 1 94.88 133 LYS B CA 1
ATOM 4854 C C . LYS B 1 133 ? -6.707 -7.969 13.414 1 94.88 133 LYS B C 1
ATOM 4856 O O . LYS B 1 133 ? -7.488 -7.074 13.742 1 94.88 133 LYS B O 1
ATOM 4861 N N . TYR B 1 134 ? -6.52 -8.281 12.148 1 94.25 134 TYR B N 1
ATOM 4862 C CA . TYR B 1 134 ? -7.16 -7.559 11.062 1 94.25 134 TYR B CA 1
ATOM 4863 C C . TYR B 1 134 ? -8.68 -7.711 11.125 1 94.25 134 TYR B C 1
ATOM 4865 O O . TYR B 1 134 ? -9.414 -6.742 10.914 1 94.25 134 TYR B O 1
ATOM 4873 N N . LEU B 1 135 ? -9.047 -8.891 11.375 1 94.38 135 LEU B N 1
ATOM 4874 C CA . LEU B 1 135 ? -10.477 -9.172 11.406 1 94.38 135 LEU B CA 1
ATOM 4875 C C . LEU B 1 135 ? -11.148 -8.43 12.555 1 94.38 135 LEU B C 1
ATOM 4877 O O . LEU B 1 135 ? -12.195 -7.797 12.359 1 94.38 135 LEU B O 1
ATOM 4881 N N . LEU B 1 136 ? -10.547 -8.555 13.703 1 95.56 136 LEU B N 1
ATOM 4882 C CA . LEU B 1 136 ? -11.094 -7.848 14.859 1 95.56 136 LEU B CA 1
ATOM 4883 C C . LEU B 1 136 ? -11.117 -6.344 14.625 1 95.56 136 LEU B C 1
ATOM 4885 O O . LEU B 1 136 ? -12.117 -5.68 14.898 1 95.56 136 LEU B O 1
ATOM 4889 N N . GLU B 1 137 ? -10.086 -5.809 14.156 1 96.5 137 GLU B N 1
ATOM 4890 C CA . GLU B 1 137 ? -10 -4.387 13.836 1 96.5 137 GLU B CA 1
ATOM 4891 C C . GLU B 1 137 ? -11.117 -3.963 12.891 1 96.5 137 GLU B C 1
ATOM 4893 O O . GLU B 1 137 ? -11.773 -2.941 13.109 1 96.5 137 GLU B O 1
ATOM 4898 N N . GLN B 1 138 ? -11.297 -4.727 11.883 1 95.38 138 GLN B N 1
ATOM 4899 C CA . GLN B 1 138 ? -12.32 -4.426 10.883 1 95.38 138 GLN B CA 1
ATOM 4900 C C . GLN B 1 138 ? -13.703 -4.32 11.516 1 95.38 138 GLN B C 1
ATOM 4902 O O . GLN B 1 138 ? -14.43 -3.355 11.273 1 95.38 138 GLN B O 1
ATOM 4907 N N . GLU B 1 139 ? -14.031 -5.277 12.328 1 95.19 139 GLU B N 1
ATOM 4908 C CA . GLU B 1 139 ? -15.367 -5.324 12.914 1 95.19 139 GLU B CA 1
ATOM 4909 C C . GLU B 1 139 ? -15.562 -4.191 13.922 1 95.19 139 GLU B C 1
ATOM 4911 O O . GLU B 1 139 ? -16.656 -3.639 14.031 1 95.19 139 GLU B O 1
ATOM 4916 N N . ILE B 1 140 ? -14.516 -3.836 14.609 1 95.62 140 ILE B N 1
ATOM 4917 C CA . ILE B 1 140 ? -14.617 -2.758 15.586 1 95.62 140 ILE B CA 1
ATOM 4918 C C . ILE B 1 140 ? -14.742 -1.417 14.867 1 95.62 140 ILE B C 1
ATOM 4920 O O . ILE B 1 140 ? -15.578 -0.586 15.227 1 95.62 140 ILE B O 1
ATOM 4924 N N . TYR B 1 141 ? -13.953 -1.205 13.867 1 96.88 141 TYR B N 1
ATOM 4925 C CA . TYR B 1 141 ? -14.078 0.033 13.109 1 96.88 141 TYR B CA 1
ATOM 4926 C C . TYR B 1 141 ? -15.453 0.139 12.461 1 96.88 141 TYR B C 1
ATOM 4928 O O . TYR B 1 141 ? -16.047 1.217 12.43 1 96.88 141 TYR B O 1
ATOM 4936 N N . LYS B 1 142 ? -15.898 -0.97 11.938 1 95.62 142 LYS B N 1
ATOM 4937 C CA . LYS B 1 142 ? -17.25 -0.984 11.375 1 95.62 142 LYS B CA 1
ATOM 4938 C C . LYS B 1 142 ? -18.281 -0.533 12.398 1 95.62 142 LYS B C 1
ATOM 4940 O O . LYS B 1 142 ? -19.172 0.256 12.078 1 95.62 142 LYS B O 1
ATOM 4945 N N . LEU B 1 143 ? -18.141 -1.054 13.555 1 95.69 143 LEU B N 1
ATOM 4946 C CA . LEU B 1 143 ? -19.062 -0.7 14.633 1 95.69 143 LEU B CA 1
ATOM 4947 C C . LEU B 1 143 ? -19.031 0.801 14.898 1 95.69 143 LEU B C 1
ATOM 4949 O O . LEU B 1 143 ? -20.078 1.449 14.93 1 95.69 143 LEU B O 1
ATOM 4953 N N . PHE B 1 144 ? -17.891 1.359 15.07 1 95.56 144 PHE B N 1
ATOM 4954 C CA . PHE B 1 144 ? -17.766 2.777 15.383 1 95.56 144 PHE B CA 1
ATOM 4955 C C . PHE B 1 144 ? -18.266 3.635 14.227 1 95.56 144 PHE B C 1
ATOM 4957 O O . PHE B 1 144 ? -19.047 4.57 14.43 1 95.56 144 PHE B O 1
ATOM 4964 N N . ILE B 1 145 ? -17.891 3.312 13.047 1 96.56 145 ILE B N 1
ATOM 4965 C CA . ILE B 1 145 ? -18.203 4.137 11.883 1 96.56 145 ILE B CA 1
ATOM 4966 C C . ILE B 1 145 ? -19.688 4.086 11.594 1 96.56 145 ILE B C 1
ATOM 4968 O O . ILE B 1 145 ? -20.297 5.086 11.195 1 96.56 145 ILE B O 1
ATOM 4972 N N . ASN B 1 146 ? -20.281 2.973 11.852 1 95.44 146 ASN B N 1
ATOM 4973 C CA . ASN B 1 146 ? -21.703 2.828 11.609 1 95.44 146 ASN B CA 1
ATOM 4974 C C . ASN B 1 146 ? -22.531 3.555 12.672 1 95.44 146 ASN B C 1
ATOM 4976 O O . ASN B 1 146 ? -23.703 3.865 12.445 1 95.44 146 ASN B O 1
ATOM 4980 N N . ASN B 1 147 ? -21.891 3.836 13.789 1 93.5 147 ASN B N 1
ATOM 4981 C CA . ASN B 1 147 ? -22.688 4.344 14.898 1 93.5 147 ASN B CA 1
ATOM 4982 C C . ASN B 1 147 ? -22.312 5.781 15.25 1 93.5 147 ASN B C 1
ATOM 4984 O O . ASN B 1 147 ? -23.141 6.543 15.75 1 93.5 147 ASN B O 1
ATOM 4988 N N . CYS B 1 148 ? -21.094 6.129 15.047 1 92 148 CYS B N 1
ATOM 4989 C CA . CYS B 1 148 ? -20.672 7.5 15.312 1 92 148 CYS B CA 1
ATOM 4990 C C . CYS B 1 148 ? -21.156 8.445 14.219 1 92 148 CYS B C 1
ATOM 4992 O O . CYS B 1 148 ? -21.062 8.125 13.031 1 92 148 CYS B O 1
ATOM 4994 N N . LYS B 1 149 ? -21.656 9.562 14.727 1 91.25 149 LYS B N 1
ATOM 4995 C CA . LYS B 1 149 ? -22.156 10.531 13.75 1 91.25 149 LYS B CA 1
ATOM 4996 C C . LYS B 1 149 ? -21.453 11.875 13.898 1 91.25 149 LYS B C 1
ATOM 4998 O O . LYS B 1 149 ? -21.156 12.305 15.016 1 91.25 149 LYS B O 1
ATOM 5003 N N . ASP B 1 150 ? -21.156 12.477 12.836 1 90.81 150 ASP B N 1
ATOM 5004 C CA . ASP B 1 150 ? -20.734 13.867 12.734 1 90.81 150 ASP B CA 1
ATOM 5005 C C . ASP B 1 150 ? -19.469 14.109 13.562 1 90.81 150 ASP B C 1
ATOM 5007 O O . ASP B 1 150 ? -19.406 15.062 14.344 1 90.81 150 ASP B O 1
ATOM 5011 N N . ILE B 1 151 ? -18.578 13.242 13.414 1 93.62 151 ILE B N 1
ATOM 5012 C CA . ILE B 1 151 ? -17.328 13.438 14.148 1 93.62 151 ILE B CA 1
ATOM 5013 C C . ILE B 1 151 ? -16.578 14.633 13.578 1 93.62 151 ILE B C 1
ATOM 5015 O O . ILE B 1 151 ? -16.609 14.875 12.367 1 93.62 151 ILE B O 1
ATOM 5019 N N . LYS B 1 152 ? -15.812 15.305 14.492 1 94.88 152 LYS B N 1
ATOM 5020 C CA . LYS B 1 152 ? -15.125 16.516 14.07 1 94.88 152 LYS B CA 1
ATOM 5021 C C . LYS B 1 152 ? -13.625 16.281 13.938 1 94.88 152 LYS B C 1
ATOM 5023 O O . LYS B 1 152 ? -12.945 16.984 13.188 1 94.88 152 LYS B O 1
ATOM 5028 N N . TYR B 1 153 ? -13.164 15.336 14.711 1 95.12 153 TYR B N 1
ATOM 5029 C CA . TYR B 1 153 ? -11.742 15.016 14.727 1 95.12 153 TYR B CA 1
ATOM 5030 C C . TYR B 1 153 ? -11.516 13.531 14.461 1 95.12 153 TYR B C 1
ATOM 5032 O O . TYR B 1 153 ? -12.258 12.68 14.961 1 95.12 153 TYR B O 1
ATOM 5040 N N . PHE B 1 154 ? -10.523 13.25 13.656 1 96.44 154 PHE B N 1
ATOM 5041 C CA . PHE B 1 154 ? -10.203 11.852 13.383 1 96.44 154 PHE B CA 1
ATOM 5042 C C . PHE B 1 154 ? -8.703 11.672 13.164 1 96.44 154 PHE B C 1
ATOM 5044 O O . PHE B 1 154 ? -8.078 12.461 12.445 1 96.44 154 PHE B O 1
ATOM 5051 N N . ASN B 1 155 ? -8.133 10.742 13.898 1 96.38 155 ASN B N 1
ATOM 5052 C CA . ASN B 1 155 ? -6.773 10.266 13.664 1 96.38 155 ASN B CA 1
ATOM 5053 C C . ASN B 1 155 ? -6.762 8.961 12.867 1 96.38 155 ASN B C 1
ATOM 5055 O O . ASN B 1 155 ? -7.039 7.891 13.422 1 96.38 155 ASN B O 1
ATOM 5059 N N . TRP B 1 156 ? -6.492 9.07 11.578 1 97 156 TRP B N 1
ATOM 5060 C CA . TRP B 1 156 ? -6.582 7.953 10.641 1 97 156 TRP B CA 1
ATOM 5061 C C . TRP B 1 156 ? -5.359 7.051 10.75 1 97 156 TRP B C 1
ATOM 5063 O O . TRP B 1 156 ? -4.355 7.273 10.062 1 97 156 TRP B O 1
ATOM 5073 N N . GLN B 1 157 ? -5.477 5.977 11.547 1 94.12 157 GLN B N 1
ATOM 5074 C CA . GLN B 1 157 ? -4.363 5.074 11.82 1 94.12 157 GLN B CA 1
ATOM 5075 C C . GLN B 1 157 ? -4.734 3.627 11.5 1 94.12 157 GLN B C 1
ATOM 5077 O O . GLN B 1 157 ? -4.469 2.725 12.297 1 94.12 157 GLN B O 1
ATOM 5082 N N . THR B 1 158 ? -5.398 3.475 10.383 1 95.31 158 THR B N 1
ATOM 5083 C CA . THR B 1 158 ? -5.809 2.125 10.008 1 95.31 158 THR B CA 1
ATOM 5084 C C . THR B 1 158 ? -5.785 1.953 8.492 1 95.31 158 THR B C 1
ATOM 5086 O O . THR B 1 158 ? -5.996 2.914 7.75 1 95.31 158 THR B O 1
ATOM 5089 N N . THR B 1 159 ? -5.547 0.68 8.102 1 93.25 159 THR B N 1
ATOM 5090 C CA . THR B 1 159 ? -5.543 0.361 6.676 1 93.25 159 THR B CA 1
ATOM 5091 C C . THR B 1 159 ? -6.926 -0.09 6.215 1 93.25 159 THR B C 1
ATOM 5093 O O . THR B 1 159 ? -7.125 -0.417 5.043 1 93.25 159 THR B O 1
ATOM 5096 N N . GLN B 1 160 ? -7.848 -0.073 7.129 1 93.69 160 GLN B N 1
ATOM 5097 C CA . GLN B 1 160 ? -9.203 -0.489 6.785 1 93.69 160 GLN B CA 1
ATOM 5098 C C . GLN B 1 160 ? -9.82 0.45 5.754 1 93.69 160 GLN B C 1
ATOM 5100 O O . GLN B 1 160 ? -9.57 1.657 5.777 1 93.69 160 GLN B O 1
ATOM 5105 N N . PRO B 1 161 ? -10.539 -0.137 4.844 1 92.88 161 PRO B N 1
ATOM 5106 C CA . PRO B 1 161 ? -11.227 0.722 3.877 1 92.88 161 PRO B CA 1
ATOM 5107 C C . PRO B 1 161 ? -12.438 1.438 4.48 1 92.88 161 PRO B C 1
ATOM 5109 O O . PRO B 1 161 ? -13.578 1.074 4.199 1 92.88 161 PRO B O 1
ATOM 5112 N N . LEU B 1 162 ? -12.211 2.461 5.172 1 95.5 162 LEU B N 1
ATOM 5113 C CA . LEU B 1 162 ? -13.219 3.137 5.98 1 95.5 162 LEU B CA 1
ATOM 5114 C C . LEU B 1 162 ? -14.352 3.67 5.109 1 95.5 162 LEU B C 1
ATOM 5116 O O . LEU B 1 162 ? -15.516 3.631 5.508 1 95.5 162 LEU B O 1
ATOM 5120 N N . SER B 1 163 ? -14.031 4.141 3.91 1 93.19 163 SER B N 1
ATOM 5121 C CA . SER B 1 163 ? -15.008 4.77 3.027 1 93.19 163 SER B CA 1
ATOM 5122 C C . SER B 1 163 ? -16.062 3.771 2.572 1 93.19 163 SER B C 1
ATOM 5124 O O . SER B 1 163 ? -17.141 4.164 2.121 1 93.19 163 SER B O 1
ATOM 5126 N N . GLN B 1 164 ? -15.758 2.512 2.686 1 89.38 164 GLN B N 1
ATOM 5127 C CA . GLN B 1 164 ? -16.656 1.478 2.188 1 89.38 164 GLN B CA 1
ATOM 5128 C C . GLN B 1 164 ? -17.656 1.06 3.258 1 89.38 164 GLN B C 1
ATOM 5130 O O . GLN B 1 164 ? -18.641 0.369 2.965 1 89.38 164 GLN B O 1
ATOM 5135 N N . PHE B 1 165 ? -17.375 1.477 4.484 1 93.25 165 PHE B N 1
ATOM 5136 C CA . PHE B 1 165 ? -18.328 1.135 5.543 1 93.25 165 PHE B CA 1
ATOM 5137 C C . PHE B 1 165 ? -19.609 1.943 5.406 1 93.25 165 PHE B C 1
ATOM 5139 O O . PHE B 1 165 ? -19.562 3.125 5.055 1 93.25 165 PHE B O 1
ATOM 5146 N N . HIS B 1 166 ? -20.688 1.37 5.715 1 92 166 HIS B N 1
ATOM 5147 C CA . HIS B 1 166 ? -22.016 1.942 5.48 1 92 166 HIS B CA 1
ATOM 5148 C C . HIS B 1 166 ? -22.172 3.271 6.211 1 92 166 HIS B C 1
ATOM 5150 O O . HIS B 1 166 ? -22.781 4.203 5.684 1 92 166 HIS B O 1
ATOM 5156 N N . GLY B 1 167 ? -21.672 3.49 7.34 1 95 167 GLY B N 1
ATOM 5157 C CA . GLY B 1 167 ? -21.844 4.691 8.141 1 95 167 GLY B CA 1
ATOM 5158 C C . GLY B 1 167 ? -20.812 5.762 7.852 1 95 167 GLY B C 1
ATOM 5159 O O . GLY B 1 167 ? -20.828 6.828 8.469 1 95 167 GLY B O 1
ATOM 5160 N N . ALA B 1 168 ? -20 5.578 6.832 1 95.88 168 ALA B N 1
ATOM 5161 C CA . ALA B 1 168 ? -18.875 6.465 6.586 1 95.88 168 ALA B CA 1
ATOM 5162 C C . ALA B 1 168 ? -19.344 7.871 6.223 1 95.88 168 ALA B C 1
ATOM 5164 O O . ALA B 1 168 ? -18.859 8.859 6.777 1 95.88 168 ALA B O 1
ATOM 5165 N N . PRO B 1 169 ? -20.375 8.008 5.312 1 95.06 169 PRO B N 1
ATOM 5166 C CA . PRO B 1 169 ? -20.812 9.359 4.953 1 95.06 169 PRO B CA 1
ATOM 5167 C C . PRO B 1 169 ? -21.344 10.148 6.152 1 95.06 169 PRO B C 1
ATOM 5169 O O . PRO B 1 169 ? -21.031 11.336 6.293 1 95.06 169 PRO B O 1
ATOM 5172 N N . THR B 1 170 ? -22.016 9.453 7.004 1 95.5 170 THR B N 1
ATOM 5173 C CA . THR B 1 170 ? -22.578 10.125 8.172 1 95.5 170 THR B CA 1
ATOM 5174 C C . THR B 1 170 ? -21.5 10.391 9.219 1 95.5 170 THR B C 1
ATOM 5176 O O . THR B 1 170 ? -21.531 11.422 9.891 1 95.5 170 THR B O 1
ATOM 5179 N N . CYS B 1 171 ? -20.625 9.555 9.305 1 96.62 171 CYS B N 1
ATOM 5180 C CA . CYS B 1 171 ? -19.578 9.617 10.328 1 96.62 171 CYS B CA 1
ATOM 5181 C C . CYS B 1 171 ? -18.562 10.711 10.016 1 96.62 171 CYS B C 1
ATOM 5183 O O . CYS B 1 171 ? -18.203 11.5 10.883 1 96.62 171 CYS B O 1
ATOM 5185 N N . PHE B 1 172 ? -18.188 10.859 8.719 1 97.25 172 PHE B N 1
ATOM 5186 C CA . PHE B 1 172 ? -17.016 11.648 8.383 1 97.25 172 PHE B CA 1
ATOM 5187 C C . PHE B 1 172 ? -17.406 12.93 7.664 1 97.25 172 PHE B C 1
ATOM 5189 O O . PHE B 1 172 ? -16.547 13.766 7.363 1 97.25 172 PHE B O 1
ATOM 5196 N N . SER B 1 173 ? -18.641 13.18 7.391 1 95.19 173 SER B N 1
ATOM 5197 C CA . SER B 1 173 ? -19.078 14.297 6.555 1 95.19 173 SER B CA 1
ATOM 5198 C C . SER B 1 173 ? -18.781 15.633 7.215 1 95.19 173 SER B C 1
ATOM 5200 O O . SER B 1 173 ? -18.625 16.656 6.535 1 95.19 173 SER B O 1
ATOM 5202 N N . GLN B 1 174 ? -18.641 15.664 8.594 1 95.5 174 GLN B N 1
ATOM 5203 C CA . GLN B 1 174 ? -18.453 16.938 9.281 1 95.5 174 GLN B CA 1
ATOM 5204 C C . GLN B 1 174 ? -17.047 17.047 9.867 1 95.5 174 GLN B C 1
ATOM 5206 O O . GLN B 1 174 ? -16.812 17.828 10.789 1 95.5 174 GLN B O 1
ATOM 5211 N N . LEU B 1 175 ? -16.188 16.297 9.344 1 97.12 175 LEU B N 1
ATOM 5212 C CA . LEU B 1 175 ? -14.812 16.312 9.828 1 97.12 175 LEU B CA 1
ATOM 5213 C C . LEU B 1 175 ? -14.18 17.688 9.625 1 97.12 175 LEU B C 1
ATOM 5215 O O . LEU B 1 175 ? -14.328 18.297 8.555 1 97.12 175 LEU B O 1
ATOM 5219 N N . ARG B 1 176 ? -13.484 18.156 10.688 1 97.88 176 ARG B N 1
ATOM 5220 C CA . ARG B 1 176 ? -12.82 19.469 10.625 1 97.88 176 ARG B CA 1
ATOM 5221 C C . ARG B 1 176 ? -11.312 19.312 10.773 1 97.88 176 ARG B C 1
ATOM 5223 O O . ARG B 1 176 ? -10.547 20.109 10.211 1 97.88 176 ARG B O 1
ATOM 5230 N N . SER B 1 177 ? -10.938 18.391 11.594 1 98.25 177 SER B N 1
ATOM 5231 C CA . SER B 1 177 ? -9.523 18.141 11.836 1 98.25 177 SER B CA 1
ATOM 5232 C C . SER B 1 177 ? -9.18 16.688 11.531 1 98.25 177 SER B C 1
ATOM 5234 O O . SER B 1 177 ? -9.828 15.766 12.031 1 98.25 177 SER B O 1
ATOM 5236 N N . LEU B 1 178 ? -8.195 16.5 10.727 1 98.31 178 LEU B N 1
ATOM 5237 C CA . LEU B 1 178 ? -7.785 15.172 10.312 1 98.31 178 LEU B CA 1
ATOM 5238 C C . LEU B 1 178 ? -6.273 15 10.43 1 98.31 178 LEU B C 1
ATOM 5240 O O . LEU B 1 178 ? -5.512 15.844 9.945 1 98.31 178 LEU B O 1
ATOM 5244 N N . ILE B 1 179 ? -5.871 14.031 11.18 1 98.25 179 ILE B N 1
ATOM 5245 C CA . ILE B 1 179 ? -4.484 13.562 11.188 1 98.25 179 ILE B CA 1
ATOM 5246 C C . ILE B 1 179 ? -4.375 12.25 10.43 1 98.25 179 ILE B C 1
ATOM 5248 O O . ILE B 1 179 ? -5.172 11.336 10.641 1 98.25 179 ILE B O 1
ATOM 5252 N N . MET B 1 180 ? -3.482 12.18 9.484 1 96.81 180 MET B N 1
ATOM 5253 C CA . MET B 1 180 ? -3.342 10.914 8.758 1 96.81 180 MET B CA 1
ATOM 5254 C C . MET B 1 180 ? -1.873 10.539 8.602 1 96.81 180 MET B C 1
ATOM 5256 O O . MET B 1 180 ? -1 11.406 8.617 1 96.81 180 MET B O 1
ATOM 5260 N N . ASP B 1 181 ? -1.668 9.305 8.562 1 96.38 181 ASP B N 1
ATOM 5261 C CA . ASP B 1 181 ? -0.38 8.672 8.297 1 96.38 181 ASP B CA 1
ATOM 5262 C C . ASP B 1 181 ? -0.409 7.902 6.973 1 96.38 181 ASP B C 1
ATOM 5264 O O . ASP B 1 181 ? -1.172 6.945 6.82 1 96.38 181 ASP B O 1
ATOM 5268 N N . LEU B 1 182 ? 0.471 8.297 5.984 1 96.12 182 LEU B N 1
ATOM 5269 C CA . LEU B 1 182 ? 0.397 7.77 4.625 1 96.12 182 LEU B CA 1
ATOM 5270 C C . LEU B 1 182 ? 0.934 6.34 4.566 1 96.12 182 LEU B C 1
ATOM 5272 O O . LEU B 1 182 ? 0.796 5.664 3.543 1 96.12 182 LEU B O 1
ATOM 5276 N N . ASP B 1 183 ? 1.465 5.797 5.68 1 92.44 183 ASP B N 1
ATOM 5277 C CA . ASP B 1 183 ? 1.786 4.375 5.762 1 92.44 183 ASP B CA 1
ATOM 5278 C C . ASP B 1 183 ? 0.517 3.527 5.809 1 92.44 183 ASP B C 1
ATOM 5280 O O . ASP B 1 183 ? 0.541 2.346 5.457 1 92.44 183 ASP B O 1
ATOM 5284 N N . PHE B 1 184 ? -0.579 4.207 6.203 1 92.31 184 PHE B N 1
ATOM 5285 C CA . PHE B 1 184 ? -1.815 3.461 6.398 1 92.31 184 PHE B CA 1
ATOM 5286 C C . PHE B 1 184 ? -2.811 3.76 5.285 1 92.31 184 PHE B C 1
ATOM 5288 O O . PHE B 1 184 ? -3.727 2.971 5.035 1 92.31 184 PHE B O 1
ATOM 5295 N N . VAL B 1 185 ? -2.633 4.824 4.656 1 94.25 185 VAL B N 1
ATOM 5296 C CA . VAL B 1 185 ? -3.701 5.332 3.801 1 94.25 185 VAL B CA 1
ATOM 5297 C C . VAL B 1 185 ? -3.273 5.254 2.336 1 94.25 185 VAL B C 1
ATOM 5299 O O . VAL B 1 185 ? -2.195 5.73 1.973 1 94.25 185 VAL B O 1
ATOM 5302 N N . THR B 1 186 ? -4.168 4.684 1.498 1 92.19 186 THR B N 1
ATOM 5303 C CA . THR B 1 186 ? -3.855 4.547 0.08 1 92.19 186 THR B CA 1
ATOM 5304 C C . THR B 1 186 ? -4.469 5.688 -0.724 1 92.19 186 THR B C 1
ATOM 5306 O O . THR B 1 186 ? -5.391 6.359 -0.257 1 92.19 186 THR B O 1
ATOM 5309 N N . SER B 1 187 ? -3.973 5.879 -1.969 1 94.62 187 SER B N 1
ATOM 5310 C CA . SER B 1 187 ? -4.508 6.875 -2.891 1 94.62 187 SER B CA 1
ATOM 5311 C C . SER B 1 187 ? -5.992 6.645 -3.15 1 94.62 187 SER B C 1
ATOM 5313 O O . SER B 1 187 ? -6.785 7.59 -3.133 1 94.62 187 SER B O 1
ATOM 5315 N N . ARG B 1 188 ? -6.352 5.496 -3.32 1 92.12 188 ARG B N 1
ATOM 5316 C CA . ARG B 1 188 ? -7.738 5.152 -3.615 1 92.12 188 ARG B CA 1
ATOM 5317 C C . ARG B 1 188 ? -8.656 5.539 -2.459 1 92.12 188 ARG B C 1
ATOM 5319 O O . ARG B 1 188 ? -9.727 6.113 -2.672 1 92.12 188 ARG B O 1
ATOM 5326 N N . GLU B 1 189 ? -8.219 5.172 -1.274 1 94.5 189 GLU B N 1
ATOM 5327 C CA . GLU B 1 189 ? -9.031 5.484 -0.103 1 94.5 189 GLU B CA 1
ATOM 5328 C C . GLU B 1 189 ? -9.172 6.992 0.089 1 94.5 189 GLU B C 1
ATOM 5330 O O . GLU B 1 189 ? -10.219 7.473 0.509 1 94.5 189 GLU B O 1
ATOM 5335 N N . LEU B 1 190 ? -8.133 7.688 -0.237 1 96.81 190 LEU B N 1
ATOM 5336 C CA . LEU B 1 190 ? -8.18 9.141 -0.137 1 96.81 190 LEU B CA 1
ATOM 5337 C C . LEU B 1 190 ? -9.156 9.727 -1.148 1 96.81 190 LEU B C 1
ATOM 5339 O O . LEU B 1 190 ? -9.906 10.656 -0.83 1 96.81 190 LEU B O 1
ATOM 5343 N N . PHE B 1 191 ? -9.18 9.188 -2.359 1 95.12 191 PHE B N 1
ATOM 5344 C CA . PHE B 1 191 ? -10.156 9.617 -3.352 1 95.12 191 PHE B CA 1
ATOM 5345 C C . PHE B 1 191 ? -11.578 9.367 -2.854 1 95.12 191 PHE B C 1
ATOM 5347 O O . PHE B 1 191 ? -12.445 10.234 -2.984 1 95.12 191 PHE B O 1
ATOM 5354 N N . ALA B 1 192 ? -11.719 8.219 -2.309 1 93.75 192 ALA B N 1
ATOM 5355 C CA . ALA B 1 192 ? -13.047 7.871 -1.807 1 93.75 192 ALA B CA 1
ATOM 5356 C C . ALA B 1 192 ? -13.461 8.797 -0.667 1 93.75 192 ALA B C 1
ATOM 5358 O O . ALA B 1 192 ? -14.602 9.281 -0.628 1 93.75 192 ALA B O 1
ATOM 5359 N N . MET B 1 193 ? -12.57 9.102 0.249 1 95.88 193 MET B N 1
ATOM 5360 C CA . MET B 1 193 ? -12.859 9.938 1.406 1 95.88 193 MET B CA 1
ATOM 5361 C C . MET B 1 193 ? -13.117 11.383 0.979 1 95.88 193 MET B C 1
ATOM 5363 O O . MET B 1 193 ? -13.867 12.102 1.637 1 95.88 193 MET B O 1
ATOM 5367 N N . SER B 1 194 ? -12.5 11.773 -0.146 1 95.25 194 SER B N 1
ATOM 5368 C CA . SER B 1 194 ? -12.688 13.133 -0.647 1 95.25 194 SER B CA 1
ATOM 5369 C C . SER B 1 194 ? -14.133 13.375 -1.068 1 95.25 194 SER B C 1
ATOM 5371 O O . SER B 1 194 ? -14.586 14.516 -1.124 1 95.25 194 SER B O 1
ATOM 5373 N N . GLN B 1 195 ? -14.828 12.289 -1.325 1 90.56 195 GLN B N 1
ATOM 5374 C CA . GLN B 1 195 ? -16.234 12.406 -1.688 1 90.56 195 GLN B CA 1
ATOM 5375 C C . GLN B 1 195 ? -17.109 12.602 -0.451 1 90.56 195 GLN B C 1
ATOM 5377 O O . GLN B 1 195 ? -18.234 13.078 -0.553 1 90.56 195 GLN B O 1
ATOM 5382 N N . ILE B 1 196 ? -16.562 12.266 0.627 1 94.5 196 ILE B N 1
ATOM 5383 C CA . ILE B 1 196 ? -17.328 12.25 1.865 1 94.5 196 ILE B CA 1
ATOM 5384 C C . ILE B 1 196 ? -17.031 13.508 2.678 1 94.5 196 ILE B C 1
ATOM 5386 O O . ILE B 1 196 ? -17.938 14.133 3.232 1 94.5 196 ILE B O 1
ATOM 5390 N N . CYS B 1 197 ? -15.773 13.836 2.775 1 95.19 197 CYS B N 1
ATOM 5391 C CA . CYS B 1 197 ? -15.297 14.906 3.645 1 95.19 197 CYS B CA 1
ATOM 5392 C C . CYS B 1 197 ? -14.641 16.016 2.832 1 95.19 197 CYS B C 1
ATOM 5394 O O . CYS B 1 197 ? -13.57 15.82 2.258 1 95.19 197 CYS B O 1
ATOM 5396 N N . GLN B 1 198 ? -15.266 17.234 2.848 1 95.94 198 GLN B N 1
ATOM 5397 C CA . GLN B 1 198 ? -14.742 18.312 2.02 1 95.94 198 GLN B CA 1
ATOM 5398 C C . GLN B 1 198 ? -14.562 19.594 2.83 1 95.94 198 GLN B C 1
ATOM 5400 O O . GLN B 1 198 ? -14.344 20.672 2.266 1 95.94 198 GLN B O 1
ATOM 5405 N N . ASN B 1 199 ? -14.656 19.484 4.191 1 96.88 199 ASN B N 1
ATOM 5406 C CA . ASN B 1 199 ? -14.625 20.688 5.016 1 96.88 199 ASN B CA 1
ATOM 5407 C C . ASN B 1 199 ? -13.547 20.594 6.094 1 96.88 199 ASN B C 1
ATOM 5409 O O . ASN B 1 199 ? -13.758 21.016 7.23 1 96.88 199 ASN B O 1
ATOM 5413 N N . ILE B 1 200 ? -12.492 20.031 5.75 1 98.38 200 ILE B N 1
ATOM 5414 C CA . ILE B 1 200 ? -11.383 19.922 6.688 1 98.38 200 ILE B CA 1
ATOM 5415 C C . ILE B 1 200 ? -10.719 21.297 6.852 1 98.38 200 ILE B C 1
ATOM 5417 O O . ILE B 1 200 ? -10.414 21.953 5.859 1 98.38 200 ILE B O 1
ATOM 5421 N N . GLU B 1 201 ? -10.523 21.688 8.102 1 98.75 201 GLU B N 1
ATOM 5422 C CA . GLU B 1 201 ? -9.859 22.938 8.414 1 98.75 201 GLU B CA 1
ATOM 5423 C C . GLU B 1 201 ? -8.391 22.719 8.766 1 98.75 201 GLU B C 1
ATOM 5425 O O . GLU B 1 201 ? -7.535 23.531 8.398 1 98.75 201 GLU B O 1
ATOM 5430 N N . GLU B 1 202 ? -8.18 21.703 9.531 1 98.88 202 GLU B N 1
ATOM 5431 C CA . GLU B 1 202 ? -6.832 21.359 9.969 1 98.88 202 GLU B CA 1
ATOM 5432 C C . GLU B 1 202 ? -6.43 19.969 9.469 1 98.88 202 GLU B C 1
ATOM 5434 O O . GLU B 1 202 ? -7.059 18.969 9.82 1 98.88 202 GLU B O 1
ATOM 5439 N N . LEU B 1 203 ? -5.367 19.938 8.703 1 98.81 203 LEU B N 1
ATOM 5440 C CA . LEU B 1 203 ? -4.891 18.688 8.125 1 98.81 203 LEU B CA 1
ATOM 5441 C C . LEU B 1 203 ? -3.422 18.453 8.469 1 98.81 203 LEU B C 1
ATOM 5443 O O . LEU B 1 203 ? -2.568 19.281 8.164 1 98.81 203 LEU B O 1
ATOM 5447 N N . SER B 1 204 ? -3.145 17.375 9.188 1 98.81 204 SER B N 1
ATOM 5448 C CA . SER B 1 204 ? -1.779 16.953 9.484 1 98.81 204 SER B CA 1
ATOM 5449 C C . SER B 1 204 ? -1.442 15.641 8.805 1 98.81 204 SER B C 1
ATOM 5451 O O . SER B 1 204 ? -2.092 14.617 9.055 1 98.81 204 SER B O 1
ATOM 5453 N N . ILE B 1 205 ? -0.442 15.664 7.984 1 98.62 205 ILE B N 1
ATOM 5454 C CA . ILE B 1 205 ? -0.085 14.484 7.207 1 98.62 205 ILE B CA 1
ATOM 5455 C C . ILE B 1 205 ? 1.311 14.008 7.605 1 98.62 205 ILE B C 1
ATOM 5457 O O . ILE B 1 205 ? 2.279 14.766 7.523 1 98.62 205 ILE B O 1
ATOM 5461 N N . PHE B 1 206 ? 1.388 12.766 7.973 1 98.25 206 PHE B N 1
ATOM 5462 C CA . PHE B 1 206 ? 2.658 12.172 8.367 1 98.25 206 PHE B CA 1
ATOM 5463 C C . PHE B 1 206 ? 3.137 11.172 7.32 1 98.25 206 PHE B C 1
ATOM 5465 O O . PHE B 1 206 ? 2.33 10.602 6.582 1 98.25 206 PHE B O 1
ATOM 5472 N N . GLU B 1 207 ? 4.414 11 7.191 1 97.19 207 GLU B N 1
ATOM 5473 C CA . GLU B 1 207 ? 5.105 10.039 6.34 1 97.19 207 GLU B CA 1
ATOM 5474 C C . GLU B 1 207 ? 4.871 10.344 4.863 1 97.19 207 GLU B C 1
ATOM 5476 O O . GLU B 1 207 ? 4.57 9.438 4.078 1 97.19 207 GLU B O 1
ATOM 5481 N N . CYS B 1 208 ? 4.965 11.594 4.504 1 96.31 208 CYS B N 1
ATOM 5482 C CA . CYS B 1 208 ? 4.918 11.992 3.104 1 96.31 208 CYS B CA 1
ATOM 5483 C C . CYS B 1 208 ? 6.16 11.516 2.357 1 96.31 208 CYS B C 1
ATOM 5485 O O . CYS B 1 208 ? 7.258 11.508 2.914 1 96.31 208 CYS B O 1
ATOM 5487 N N . TYR B 1 209 ? 6.008 11.07 1.072 1 92.31 209 TYR B N 1
ATOM 5488 C CA . TYR B 1 209 ? 7.191 10.578 0.379 1 92.31 209 TYR B CA 1
ATOM 5489 C C . TYR B 1 209 ? 7.094 10.836 -1.12 1 92.31 209 TYR B C 1
ATOM 5491 O O . TYR B 1 209 ? 8.086 10.711 -1.844 1 92.31 209 TYR B O 1
ATOM 5499 N N . ASP B 1 210 ? 5.918 11.117 -1.664 1 92.38 210 ASP B N 1
ATOM 5500 C CA . ASP B 1 210 ? 5.719 11.281 -3.1 1 92.38 210 ASP B CA 1
ATOM 5501 C C . ASP B 1 210 ? 4.426 12.039 -3.391 1 92.38 210 ASP B C 1
ATOM 5503 O O . ASP B 1 210 ? 3.68 12.375 -2.469 1 92.38 210 ASP B O 1
ATOM 5507 N N . ASP B 1 211 ? 4.344 12.383 -4.707 1 94.25 211 ASP B N 1
ATOM 5508 C CA . ASP B 1 211 ? 3.08 12.953 -5.172 1 94.25 211 ASP B CA 1
ATOM 5509 C C . ASP B 1 211 ? 2.012 11.867 -5.316 1 94.25 211 ASP B C 1
ATOM 5511 O O . ASP B 1 211 ? 1.812 11.328 -6.406 1 94.25 211 ASP B O 1
ATOM 5515 N N . ILE B 1 212 ? 1.366 11.641 -4.211 1 95.12 212 ILE B N 1
ATOM 5516 C CA . ILE B 1 212 ? 0.289 10.656 -4.211 1 95.12 212 ILE B CA 1
ATOM 5517 C C . ILE B 1 212 ? -0.977 11.281 -4.797 1 95.12 212 ILE B C 1
ATOM 5519 O O . ILE B 1 212 ? -1.521 12.242 -4.242 1 95.12 212 ILE B O 1
ATOM 5523 N N . PRO B 1 213 ? -1.481 10.711 -5.848 1 95.81 213 PRO B N 1
ATOM 5524 C CA . PRO B 1 213 ? -2.615 11.344 -6.527 1 95.81 213 PRO B CA 1
ATOM 5525 C C . PRO B 1 213 ? -3.82 11.539 -5.609 1 95.81 213 PRO B C 1
ATOM 5527 O O . PRO B 1 213 ? -4.434 12.609 -5.609 1 95.81 213 PRO B O 1
ATOM 5530 N N . GLY B 1 214 ? -4.066 10.586 -4.812 1 96.56 214 GLY B N 1
ATOM 5531 C CA . GLY B 1 214 ? -5.195 10.68 -3.9 1 96.56 214 GLY B CA 1
ATOM 5532 C C . GLY B 1 214 ? -5.047 11.789 -2.875 1 96.56 214 GLY B C 1
ATOM 5533 O O . GLY B 1 214 ? -6.023 12.453 -2.531 1 96.56 214 GLY B O 1
ATOM 5534 N N . LEU B 1 215 ? -3.871 12 -2.43 1 97.69 215 LEU B N 1
ATOM 5535 C CA . LEU B 1 215 ? -3.609 13.047 -1.447 1 97.69 215 LEU B CA 1
ATOM 5536 C C . LEU B 1 215 ? -3.801 14.43 -2.062 1 97.69 215 LEU B C 1
ATOM 5538 O O . LEU B 1 215 ? -4.441 15.297 -1.463 1 97.69 215 LEU B O 1
ATOM 5542 N N . ILE B 1 216 ? -3.234 14.602 -3.262 1 97.94 216 ILE B N 1
ATOM 5543 C CA . ILE B 1 216 ? -3.326 15.883 -3.955 1 97.94 216 ILE B CA 1
ATOM 5544 C C . ILE B 1 216 ? -4.793 16.234 -4.211 1 97.94 216 ILE B C 1
ATOM 5546 O O . ILE B 1 216 ? -5.23 17.344 -3.92 1 97.94 216 ILE B O 1
ATOM 5550 N N . TRP B 1 217 ? -5.508 15.281 -4.621 1 96.5 217 TRP B N 1
ATOM 5551 C CA . TRP B 1 217 ? -6.926 15.5 -4.895 1 96.5 217 TRP B CA 1
ATOM 5552 C C . TRP B 1 217 ? -7.688 15.781 -3.604 1 96.5 217 TRP B C 1
ATOM 5554 O O . TRP B 1 217 ? -8.555 16.656 -3.566 1 96.5 217 TRP B O 1
ATOM 5564 N N . PHE B 1 218 ? -7.375 15.031 -2.58 1 97.69 218 PHE B N 1
ATOM 5565 C CA . PHE B 1 218 ? -8.031 15.195 -1.287 1 97.69 218 PHE B CA 1
ATOM 5566 C C . PHE B 1 218 ? -7.852 16.609 -0.769 1 97.69 218 PHE B C 1
ATOM 5568 O O . PHE B 1 218 ? -8.82 17.25 -0.326 1 97.69 218 PHE B O 1
ATOM 5575 N N . ILE B 1 219 ? -6.672 17.109 -0.848 1 98.56 219 ILE B N 1
ATOM 5576 C CA . ILE B 1 219 ? -6.395 18.469 -0.406 1 98.56 219 ILE B CA 1
ATOM 5577 C C . ILE B 1 219 ? -7.148 19.453 -1.289 1 98.56 219 ILE B C 1
ATOM 5579 O O . ILE B 1 219 ? -7.77 20.391 -0.787 1 98.56 219 ILE B O 1
ATOM 5583 N N . ASP B 1 220 ? -7.117 19.234 -2.574 1 97.62 220 ASP B N 1
ATOM 5584 C CA . ASP B 1 220 ? -7.723 20.156 -3.529 1 97.62 220 ASP B CA 1
ATOM 5585 C C . ASP B 1 220 ? -9.227 20.297 -3.283 1 97.62 220 ASP B C 1
ATOM 5587 O O . ASP B 1 220 ? -9.805 21.359 -3.521 1 97.62 220 ASP B O 1
ATOM 5591 N N . THR B 1 221 ? -9.82 19.281 -2.846 1 95.81 221 THR B N 1
ATOM 5592 C CA . THR B 1 221 ? -11.266 19.266 -2.699 1 95.81 221 THR B CA 1
ATOM 5593 C C . THR B 1 221 ? -11.688 19.953 -1.407 1 95.81 221 THR B C 1
ATOM 5595 O O . THR B 1 221 ? -12.867 20.266 -1.215 1 95.81 221 THR B O 1
ATOM 5598 N N . GLN B 1 222 ? -10.75 20.188 -0.492 1 97.94 222 GLN B N 1
ATOM 5599 C CA . GLN B 1 222 ? -11.109 20.844 0.764 1 97.94 222 GLN B CA 1
ATOM 5600 C C . GLN B 1 222 ? -11.453 22.312 0.543 1 97.94 222 GLN B C 1
ATOM 5602 O O . GLN B 1 222 ? -10.641 23.062 0.008 1 97.94 222 GLN B O 1
ATOM 5607 N N . LYS B 1 223 ? -12.523 22.719 1.003 1 97.06 223 LYS B N 1
ATOM 5608 C CA . LYS B 1 223 ? -13.031 24.062 0.712 1 97.06 223 LYS B CA 1
ATOM 5609 C C . LYS B 1 223 ? -12.516 25.078 1.725 1 97.06 223 LYS B C 1
ATOM 5611 O O . LYS B 1 223 ? -12.391 26.266 1.41 1 97.06 223 LYS B O 1
ATOM 5616 N N . ILE B 1 224 ? -12.203 24.656 2.939 1 97.88 224 ILE B N 1
ATOM 5617 C CA . ILE B 1 224 ? -11.906 25.625 3.984 1 97.88 224 ILE B CA 1
ATOM 5618 C C . ILE B 1 224 ? -10.625 25.219 4.715 1 97.88 224 ILE B C 1
ATOM 5620 O O . ILE B 1 224 ? -10.547 25.328 5.941 1 97.88 224 ILE B O 1
ATOM 5624 N N . LEU B 1 225 ? -9.633 24.672 3.996 1 98.69 225 LEU B N 1
ATOM 5625 C CA . LEU B 1 225 ? -8.375 24.25 4.605 1 98.69 225 LEU B CA 1
ATOM 5626 C C . LEU B 1 225 ? -7.59 25.453 5.113 1 98.69 225 LEU B C 1
ATOM 5628 O O . LEU B 1 225 ? -7.164 26.297 4.324 1 98.69 225 LEU B O 1
ATOM 5632 N N . ARG B 1 226 ? -7.371 25.469 6.473 1 98.81 226 ARG B N 1
ATOM 5633 C CA . ARG B 1 226 ? -6.715 26.625 7.086 1 98.81 226 ARG B CA 1
ATOM 5634 C C . ARG B 1 226 ? -5.312 26.266 7.562 1 98.81 226 ARG B C 1
ATOM 5636 O O . ARG B 1 226 ? -4.434 27.125 7.621 1 98.81 226 ARG B O 1
ATOM 5643 N N . SER B 1 227 ? -5.168 25.094 7.961 1 98.88 227 SER B N 1
ATOM 5644 C CA . SER B 1 227 ? -3.9 24.656 8.531 1 98.88 227 SER B CA 1
ATOM 5645 C C . SER B 1 227 ? -3.42 23.359 7.871 1 98.88 227 SER B C 1
ATOM 5647 O O . SER B 1 227 ? -4.168 22.391 7.789 1 98.88 227 SER B O 1
ATOM 5649 N N . LEU B 1 228 ? -2.158 23.375 7.395 1 98.88 228 LEU B N 1
ATOM 5650 C CA . LEU B 1 228 ? -1.56 22.203 6.762 1 98.88 228 LEU B CA 1
ATOM 5651 C C . LEU B 1 228 ? -0.197 21.891 7.371 1 98.88 228 LEU B C 1
ATOM 5653 O O . LEU B 1 228 ? 0.691 22.75 7.391 1 98.88 228 LEU B O 1
ATOM 5657 N N . TYR B 1 229 ? -0.065 20.75 7.953 1 98.88 229 TYR B N 1
ATOM 5658 C CA . TYR B 1 229 ? 1.187 20.25 8.5 1 98.88 229 TYR B CA 1
ATOM 5659 C C . TYR B 1 229 ? 1.68 19.047 7.707 1 98.88 229 TYR B C 1
ATOM 5661 O O . TYR B 1 229 ? 0.941 18.078 7.512 1 98.88 229 TYR B O 1
ATOM 5669 N N . LEU B 1 230 ? 2.943 19.125 7.246 1 98.62 230 LEU B N 1
ATOM 5670 C CA . LEU B 1 230 ? 3.521 18.047 6.457 1 98.62 230 LEU B CA 1
ATOM 5671 C C . LEU B 1 230 ? 4.777 17.5 7.125 1 98.62 230 LEU B C 1
ATOM 5673 O O . LEU B 1 230 ? 5.73 18.234 7.371 1 98.62 230 LEU B O 1
ATOM 5677 N N . HIS B 1 231 ? 4.77 16.234 7.426 1 98.31 231 HIS B N 1
ATOM 5678 C CA . HIS B 1 231 ? 5.957 15.523 7.883 1 98.31 231 HIS B CA 1
ATOM 5679 C C . HIS B 1 231 ? 6.441 14.531 6.828 1 98.31 231 HIS B C 1
ATOM 5681 O O . HIS B 1 231 ? 5.742 13.57 6.504 1 98.31 231 HIS B O 1
ATOM 5687 N N . PHE B 1 232 ? 7.684 14.719 6.305 1 96.31 232 PHE B N 1
ATOM 5688 C CA . PHE B 1 232 ? 8.211 13.883 5.23 1 96.31 232 PHE B CA 1
ATOM 5689 C C . PHE B 1 232 ? 9.07 12.758 5.797 1 96.31 232 PHE B C 1
ATOM 5691 O O . PHE B 1 232 ? 9.844 12.977 6.734 1 96.31 232 PHE B O 1
ATOM 5698 N N . LYS B 1 233 ? 8.875 11.602 5.242 1 93.69 233 LYS B N 1
ATOM 5699 C CA . LYS B 1 233 ? 9.672 10.453 5.656 1 93.69 233 LYS B CA 1
ATOM 5700 C C . LYS B 1 233 ? 10.969 10.375 4.863 1 93.69 233 LYS B C 1
ATOM 5702 O O . LYS B 1 233 ? 11.914 9.695 5.277 1 93.69 233 LYS B O 1
ATOM 5707 N N . SER B 1 234 ? 10.984 10.977 3.662 1 87.94 234 SER B N 1
ATOM 5708 C CA . SER B 1 234 ? 12.164 10.953 2.799 1 87.94 234 SER B CA 1
ATOM 5709 C C . SER B 1 234 ? 12.328 12.273 2.051 1 87.94 234 SER B C 1
ATOM 5711 O O . SER B 1 234 ? 11.367 13.031 1.911 1 87.94 234 SER B O 1
ATOM 5713 N N . PHE B 1 235 ? 13.555 12.547 1.593 1 89.12 235 PHE B N 1
ATOM 5714 C CA . PHE B 1 235 ? 13.82 13.773 0.844 1 89.12 235 PHE B CA 1
ATOM 5715 C C . PHE B 1 235 ? 14.289 13.453 -0.572 1 89.12 235 PHE B C 1
ATOM 5717 O O . PHE B 1 235 ? 14.695 14.344 -1.313 1 89.12 235 PHE B O 1
ATOM 5724 N N . GLU B 1 236 ? 14.188 12.188 -0.915 1 86.44 236 GLU B N 1
ATOM 5725 C CA . GLU B 1 236 ? 14.742 11.727 -2.184 1 86.44 236 GLU B CA 1
ATOM 5726 C C . GLU B 1 236 ? 14.055 12.398 -3.365 1 86.44 236 GLU B C 1
ATOM 5728 O O . GLU B 1 236 ? 14.703 12.75 -4.352 1 86.44 236 GLU B O 1
ATOM 5733 N N . LYS B 1 237 ? 12.852 12.602 -3.229 1 89.94 237 LYS B N 1
ATOM 5734 C CA . LYS B 1 237 ? 12.086 13.203 -4.316 1 89.94 237 LYS B CA 1
ATOM 5735 C C . LYS B 1 237 ? 11.406 14.492 -3.865 1 89.94 237 LYS B C 1
ATOM 5737 O O . LYS B 1 237 ? 10.977 14.602 -2.713 1 89.94 237 LYS B O 1
ATOM 5742 N N . GLN B 1 238 ? 11.367 15.461 -4.727 1 94.81 238 GLN B N 1
ATOM 5743 C CA . GLN B 1 238 ? 10.633 16.703 -4.473 1 94.81 238 GLN B CA 1
ATOM 5744 C C . GLN B 1 238 ? 9.203 16.609 -4.984 1 94.81 238 GLN B C 1
ATOM 5746 O O . GLN B 1 238 ? 8.969 16.203 -6.129 1 94.81 238 GLN B O 1
ATOM 5751 N N . CYS B 1 239 ? 8.258 16.969 -4.215 1 96.19 239 CYS B N 1
ATOM 5752 C CA . CYS B 1 239 ? 6.848 16.844 -4.566 1 96.19 239 CYS B CA 1
ATOM 5753 C C . CYS B 1 239 ? 6.355 18.109 -5.27 1 96.19 239 CYS B C 1
ATOM 5755 O O . CYS B 1 239 ? 6.113 19.125 -4.621 1 96.19 239 CYS B O 1
ATOM 5757 N N . LEU B 1 240 ? 6.172 18.062 -6.57 1 96.12 240 LEU B N 1
ATOM 5758 C CA . LEU B 1 240 ? 5.727 19.203 -7.363 1 96.12 240 LEU B CA 1
ATOM 5759 C C . LEU B 1 240 ? 4.207 19.312 -7.34 1 96.12 240 LEU B C 1
ATOM 5761 O O . LEU B 1 240 ? 3.666 20.422 -7.285 1 96.12 240 LEU B O 1
ATOM 5765 N N . GLY B 1 241 ? 3.553 18.156 -7.402 1 96 241 GLY B N 1
ATOM 5766 C CA . GLY B 1 241 ? 2.1 18.156 -7.363 1 96 241 GLY B CA 1
ATOM 5767 C C . GLY B 1 241 ? 1.538 18.688 -6.059 1 96 241 GLY B C 1
ATOM 5768 O O . GLY B 1 241 ? 0.568 19.453 -6.059 1 96 241 GLY B O 1
ATOM 5769 N N . LEU B 1 242 ? 2.154 18.266 -4.992 1 97.62 242 LEU B N 1
ATOM 5770 C CA . LEU B 1 242 ? 1.747 18.75 -3.678 1 97.62 242 LEU B CA 1
ATOM 5771 C C . LEU B 1 242 ? 1.933 20.25 -3.568 1 97.62 242 LEU B C 1
ATOM 5773 O O . LEU B 1 242 ? 1.087 20.953 -3 1 97.62 242 LEU B O 1
ATOM 5777 N N . SER B 1 243 ? 2.982 20.75 -4.109 1 97.69 243 SER B N 1
ATOM 5778 C CA . SER B 1 243 ? 3.238 22.188 -4.137 1 97.69 243 SER B CA 1
ATOM 5779 C C . SER B 1 243 ? 2.139 22.922 -4.887 1 97.69 243 SER B C 1
ATOM 5781 O O . SER B 1 243 ? 1.651 23.953 -4.418 1 97.69 243 SER B O 1
ATOM 5783 N N . GLU B 1 244 ? 1.804 22.406 -5.965 1 97.5 244 GLU B N 1
ATOM 5784 C CA . GLU B 1 244 ? 0.782 23.031 -6.797 1 97.5 244 GLU B CA 1
ATOM 5785 C C . GLU B 1 244 ? -0.555 23.109 -6.062 1 97.5 244 GLU B C 1
ATOM 5787 O O . GLU B 1 244 ? -1.251 24.125 -6.133 1 97.5 244 GLU B O 1
ATOM 5792 N N . VAL B 1 245 ? -0.894 22.078 -5.422 1 98.25 245 VAL B N 1
ATOM 5793 C CA . VAL B 1 245 ? -2.199 22.062 -4.77 1 98.25 245 VAL B CA 1
ATOM 5794 C C . VAL B 1 245 ? -2.184 23 -3.57 1 98.25 245 VAL B C 1
ATOM 5796 O O . VAL B 1 245 ? -3.195 23.641 -3.26 1 98.25 245 VAL B O 1
ATOM 5799 N N . ILE B 1 246 ? -1.087 23.109 -2.865 1 98.56 246 ILE B N 1
ATOM 5800 C CA . ILE B 1 246 ? -0.97 24.062 -1.766 1 98.56 246 ILE B CA 1
ATOM 5801 C C . ILE B 1 246 ? -1.187 25.484 -2.287 1 98.56 246 ILE B C 1
ATOM 5803 O O . ILE B 1 246 ? -1.87 26.281 -1.649 1 98.56 246 ILE B O 1
ATOM 5807 N N . GLU B 1 247 ? -0.621 25.75 -3.465 1 98.31 247 GLU B N 1
ATOM 5808 C CA . GLU B 1 247 ? -0.818 27.047 -4.094 1 98.31 247 GLU B CA 1
ATOM 5809 C C . GLU B 1 247 ? -2.299 27.328 -4.344 1 98.31 247 GLU B C 1
ATOM 5811 O O . GLU B 1 247 ? -2.77 28.453 -4.152 1 98.31 247 GLU B O 1
ATOM 5816 N N . ARG B 1 248 ? -2.992 26.328 -4.68 1 97.38 248 ARG B N 1
ATOM 5817 C CA . ARG B 1 248 ? -4.418 26.453 -4.969 1 97.38 248 ARG B CA 1
ATOM 5818 C C . ARG B 1 248 ? -5.215 26.703 -3.693 1 97.38 248 ARG B C 1
ATOM 5820 O O . ARG B 1 248 ? -6.359 27.156 -3.752 1 97.38 248 ARG B O 1
ATOM 5827 N N . LYS B 1 249 ? -4.629 26.406 -2.539 1 98.19 249 LYS B N 1
ATOM 5828 C CA . LYS B 1 249 ? -5.289 26.609 -1.255 1 98.19 249 LYS B CA 1
ATOM 5829 C C . LYS B 1 249 ? -4.816 27.906 -0.604 1 98.19 249 LYS B C 1
ATOM 5831 O O . LYS B 1 249 ? -5.102 28.156 0.568 1 98.19 249 LYS B O 1
ATOM 5836 N N . ALA B 1 250 ? -4.16 28.766 -1.381 1 97.88 250 ALA B N 1
ATOM 5837 C CA . ALA B 1 250 ? -3.502 29.969 -0.862 1 97.88 250 ALA B CA 1
ATOM 5838 C C . ALA B 1 250 ? -4.516 30.906 -0.223 1 97.88 250 ALA B C 1
ATOM 5840 O O . ALA B 1 250 ? -4.211 31.578 0.775 1 97.88 250 ALA B O 1
ATOM 5841 N N . SER B 1 251 ? -5.688 30.938 -0.736 1 97.19 251 SER B N 1
ATOM 5842 C CA . SER B 1 251 ? -6.684 31.891 -0.271 1 97.19 251 SER B CA 1
ATOM 5843 C C . SER B 1 251 ? -7.188 31.531 1.125 1 97.19 251 SER B C 1
ATOM 5845 O O . SER B 1 251 ? -7.562 32.406 1.899 1 97.19 251 SER B O 1
ATOM 5847 N N . THR B 1 252 ? -7.109 30.25 1.465 1 98.12 252 THR B N 1
ATOM 5848 C CA . THR B 1 252 ? -7.691 29.812 2.732 1 98.12 252 THR B CA 1
ATOM 5849 C C . THR B 1 252 ? -6.598 29.484 3.746 1 98.12 252 THR B C 1
ATOM 5851 O O . THR B 1 252 ? -6.812 29.594 4.957 1 98.12 252 THR B O 1
ATOM 5854 N N . LEU B 1 253 ? -5.441 29.172 3.357 1 98.62 253 LEU B N 1
ATOM 5855 C CA . LEU B 1 253 ? -4.371 28.688 4.219 1 98.62 253 LEU B CA 1
ATOM 5856 C C . LEU B 1 253 ? -3.834 29.797 5.109 1 98.62 253 LEU B C 1
ATOM 5858 O O . LEU B 1 253 ? -3.516 30.891 4.625 1 98.62 253 LEU B O 1
ATOM 5862 N N . ARG B 1 254 ? -3.799 29.484 6.43 1 98.75 254 ARG B N 1
ATOM 5863 C CA . ARG B 1 254 ? -3.305 30.453 7.41 1 98.75 254 ARG B CA 1
ATOM 5864 C C . ARG B 1 254 ? -2.078 29.906 8.141 1 98.75 254 ARG B C 1
ATOM 5866 O O . ARG B 1 254 ? -1.256 30.672 8.641 1 98.75 254 ARG B O 1
ATOM 5873 N N . LYS B 1 255 ? -2.02 28.688 8.227 1 98.88 255 LYS B N 1
ATOM 5874 C CA . LYS B 1 255 ? -0.905 28.031 8.906 1 98.88 255 LYS B CA 1
ATOM 5875 C C . LYS B 1 255 ? -0.26 26.969 8.008 1 98.88 255 LYS B C 1
ATOM 5877 O O . LYS B 1 255 ? -0.954 26.141 7.426 1 98.88 255 LYS B O 1
ATOM 5882 N N . PHE B 1 256 ? 1.054 27 7.891 1 98.69 256 PHE B N 1
ATOM 5883 C CA . PHE B 1 256 ? 1.795 26.031 7.109 1 98.69 256 PHE B CA 1
ATOM 5884 C C . PHE B 1 256 ? 3.029 25.547 7.867 1 98.69 256 PHE B C 1
ATOM 5886 O O . PHE B 1 256 ? 3.789 26.359 8.398 1 98.69 256 PHE B O 1
ATOM 5893 N N . SER B 1 257 ? 3.178 24.234 8 1 98.75 257 SER B N 1
ATOM 5894 C CA . SER B 1 257 ? 4.328 23.625 8.664 1 98.75 257 SER B CA 1
ATOM 5895 C C . SER B 1 257 ? 4.891 22.469 7.852 1 98.75 257 SER B C 1
ATOM 5897 O O . SER B 1 257 ? 4.133 21.656 7.305 1 98.75 257 SER B O 1
ATOM 5899 N N . ILE B 1 258 ? 6.211 22.391 7.754 1 98.12 258 ILE B N 1
ATOM 5900 C CA . ILE B 1 258 ? 6.863 21.297 7.039 1 98.12 258 ILE B CA 1
ATOM 5901 C C . ILE B 1 258 ? 8.078 20.812 7.82 1 98.12 258 ILE B C 1
ATOM 5903 O O . ILE B 1 258 ? 8.82 21.625 8.383 1 98.12 258 ILE B O 1
ATOM 5907 N N . GLU B 1 259 ? 8.289 19.578 7.984 1 96.25 259 GLU B N 1
ATOM 5908 C CA . GLU B 1 259 ? 9.445 18.969 8.633 1 96.25 259 GLU B CA 1
ATOM 5909 C C . GLU B 1 259 ? 9.656 17.531 8.133 1 96.25 259 GLU B C 1
ATOM 5911 O O . GLU B 1 259 ? 8.75 16.938 7.551 1 96.25 259 GLU B O 1
ATOM 5916 N N . PRO B 1 260 ? 10.711 16.859 8.266 1 95.31 260 PRO B N 1
ATOM 5917 C CA . PRO B 1 260 ? 11.977 17.422 8.75 1 95.31 260 PRO B CA 1
ATOM 5918 C C . PRO B 1 260 ? 12.844 17.969 7.621 1 95.31 260 PRO B C 1
ATOM 5920 O O . PRO B 1 260 ? 13.977 18.422 7.867 1 95.31 260 PRO B O 1
ATOM 5923 N N . TRP B 1 261 ? 12.375 17.844 6.332 1 93.12 261 TRP B N 1
ATOM 5924 C CA . TRP B 1 261 ? 13.125 18.297 5.168 1 93.12 261 TRP B CA 1
ATOM 5925 C C . TRP B 1 261 ? 12.281 19.234 4.309 1 93.12 261 TRP B C 1
ATOM 5927 O O . TRP B 1 261 ? 11.438 18.781 3.531 1 93.12 261 TRP B O 1
ATOM 5937 N N . ILE B 1 262 ? 12.727 20.469 4.305 1 94.38 262 ILE B N 1
ATOM 5938 C CA . ILE B 1 262 ? 11.922 21.438 3.557 1 94.38 262 ILE B CA 1
ATOM 5939 C C . ILE B 1 262 ? 12.078 21.188 2.059 1 94.38 262 ILE B C 1
ATOM 5941 O O . ILE B 1 262 ? 11.172 21.469 1.275 1 94.38 262 ILE B O 1
ATOM 5945 N N . ILE B 1 263 ? 13.195 20.531 1.675 1 93.94 263 ILE B N 1
ATOM 5946 C CA . ILE B 1 263 ? 13.547 20.375 0.266 1 93.94 263 ILE B CA 1
ATOM 5947 C C . ILE B 1 263 ? 12.664 19.312 -0.372 1 93.94 263 ILE B C 1
ATOM 5949 O O . ILE B 1 263 ? 12.656 19.156 -1.595 1 93.94 263 ILE B O 1
ATOM 5953 N N . SER B 1 264 ? 11.938 18.609 0.453 1 95.25 264 SER B N 1
ATOM 5954 C CA . SER B 1 264 ? 11.047 17.578 -0.052 1 95.25 264 SER B CA 1
ATOM 5955 C C . SER B 1 264 ? 9.859 18.172 -0.801 1 95.25 264 SER B C 1
ATOM 5957 O O . SER B 1 264 ? 9.164 17.484 -1.54 1 95.25 264 SER B O 1
ATOM 5959 N N . LEU B 1 265 ? 9.688 19.453 -0.621 1 96.44 265 LEU B N 1
ATOM 5960 C CA . LEU B 1 265 ? 8.602 20.188 -1.257 1 96.44 265 LEU B CA 1
ATOM 5961 C C . LEU B 1 265 ? 9.141 21.328 -2.1 1 96.44 265 LEU B C 1
ATOM 5963 O O . LEU B 1 265 ? 10.102 22 -1.703 1 96.44 265 LEU B O 1
ATOM 5967 N N . SER B 1 266 ? 8.555 21.516 -3.307 1 96.69 266 SER B N 1
ATOM 5968 C CA . SER B 1 266 ? 8.891 22.719 -4.07 1 96.69 266 SER B CA 1
ATOM 5969 C C . SER B 1 266 ? 8.305 23.969 -3.424 1 96.69 266 SER B C 1
ATOM 5971 O O . SER B 1 266 ? 7.109 24 -3.107 1 96.69 266 SER B O 1
ATOM 5973 N N . PRO B 1 267 ? 9.141 25.016 -3.254 1 97.69 267 PRO B N 1
ATOM 5974 C CA . PRO B 1 267 ? 8.688 26.188 -2.504 1 97.69 267 PRO B CA 1
ATOM 5975 C C . PRO B 1 267 ? 7.98 27.219 -3.385 1 97.69 267 PRO B C 1
ATOM 5977 O O . PRO B 1 267 ? 7.637 28.297 -2.918 1 97.69 267 PRO B O 1
ATOM 5980 N N . LYS B 1 268 ? 7.621 26.891 -4.551 1 96.25 268 LYS B N 1
ATOM 5981 C CA . LYS B 1 268 ? 7.098 27.828 -5.531 1 96.25 268 LYS B CA 1
ATOM 5982 C C . LYS B 1 268 ? 5.758 28.406 -5.078 1 96.25 268 LYS B C 1
ATOM 5984 O O . LYS B 1 268 ? 5.336 29.469 -5.555 1 96.25 268 LYS B O 1
ATOM 5989 N N . PHE B 1 269 ? 5.125 27.781 -4.125 1 98.12 269 PHE B N 1
ATOM 5990 C CA . PHE B 1 269 ? 3.809 28.203 -3.672 1 98.12 269 PHE B CA 1
ATOM 5991 C C . PHE B 1 269 ? 3.928 29.328 -2.643 1 98.12 269 PHE B C 1
ATOM 5993 O O . PHE B 1 269 ? 2.955 30.031 -2.371 1 98.12 269 PHE B O 1
ATOM 6000 N N . LEU B 1 270 ? 4.996 29.562 -2.078 1 98.25 270 LEU B N 1
ATOM 6001 C CA . LEU B 1 270 ? 5.184 30.422 -0.904 1 98.25 270 LEU B CA 1
ATOM 6002 C C . LEU B 1 270 ? 4.738 31.844 -1.19 1 98.25 270 LEU B C 1
ATOM 6004 O O . LEU B 1 270 ? 4.012 32.438 -0.394 1 98.25 270 LEU B O 1
ATOM 6008 N N . PRO B 1 271 ? 5.07 32.469 -2.377 1 97.69 271 PRO B N 1
ATOM 6009 C CA . PRO B 1 271 ? 4.672 33.844 -2.643 1 97.69 271 PRO B CA 1
ATOM 6010 C C . PRO B 1 271 ? 3.154 34 -2.721 1 97.69 271 PRO B C 1
ATOM 6012 O O . PRO B 1 271 ? 2.645 35.125 -2.547 1 97.69 271 PRO B O 1
ATOM 6015 N N . SER B 1 272 ? 2.467 32.938 -2.93 1 97.88 272 SER B N 1
ATOM 6016 C CA . SER B 1 272 ? 1.016 33 -3.053 1 97.88 272 SER B CA 1
ATOM 6017 C C . SER B 1 272 ? 0.345 33.031 -1.684 1 97.88 272 SER B C 1
ATOM 6019 O O . SER B 1 272 ? -0.839 33.344 -1.57 1 97.88 272 SER B O 1
ATOM 6021 N N . LEU B 1 273 ? 1.067 32.688 -0.627 1 98.12 273 LEU B N 1
ATOM 6022 C CA . LEU B 1 273 ? 0.485 32.562 0.703 1 98.12 273 LEU B CA 1
ATOM 6023 C C . LEU B 1 273 ? 0.479 33.875 1.438 1 98.12 273 LEU B C 1
ATOM 6025 O O . LEU B 1 273 ? 0.969 33.969 2.564 1 98.12 273 LEU B O 1
ATOM 6029 N N . ILE B 1 274 ? -0.171 34.844 0.928 1 96.62 274 ILE B N 1
ATOM 6030 C CA . ILE B 1 274 ? -0.135 36.219 1.421 1 96.62 274 ILE B CA 1
ATOM 6031 C C . ILE B 1 274 ? -0.859 36.281 2.764 1 96.62 274 ILE B C 1
ATOM 6033 O O . ILE B 1 274 ? -0.578 37.188 3.572 1 96.62 274 ILE B O 1
ATOM 6037 N N . ASN B 1 275 ? -1.749 35.375 3.033 1 96.88 275 ASN B N 1
ATOM 6038 C CA . ASN B 1 275 ? -2.58 35.438 4.23 1 96.88 275 ASN B CA 1
ATOM 6039 C C . ASN B 1 275 ? -2.002 34.594 5.359 1 96.88 275 ASN B C 1
ATOM 6041 O O . ASN B 1 275 ? -2.639 34.438 6.398 1 96.88 275 ASN B O 1
ATOM 6045 N N . LEU B 1 276 ? -0.83 34.125 5.203 1 98.31 276 LEU B N 1
ATOM 6046 C CA . LEU B 1 276 ? -0.22 33.219 6.168 1 98.31 276 LEU B CA 1
ATOM 6047 C C . LEU B 1 276 ? 0.005 33.906 7.504 1 98.31 276 LEU B C 1
ATOM 6049 O O . LEU B 1 276 ? 0.488 35.031 7.543 1 98.31 276 LEU B O 1
ATOM 6053 N N . GLN B 1 277 ? -0.331 33.25 8.578 1 98.62 277 GLN B N 1
ATOM 6054 C CA . GLN B 1 277 ? -0.164 33.781 9.93 1 98.62 277 GLN B CA 1
ATOM 6055 C C . GLN B 1 277 ? 0.849 32.938 10.719 1 98.62 277 GLN B C 1
ATOM 6057 O O . GLN B 1 277 ? 1.425 33.438 11.695 1 98.62 277 GLN B O 1
ATOM 6062 N N . HIS B 1 278 ? 0.98 31.734 10.391 1 98.88 278 HIS B N 1
ATOM 6063 C CA . HIS B 1 278 ? 1.856 30.797 11.086 1 98.88 278 HIS B CA 1
ATOM 6064 C C . HIS B 1 278 ? 2.734 30.031 10.102 1 98.88 278 HIS B C 1
ATOM 6066 O O . HIS B 1 278 ? 2.227 29.344 9.219 1 98.88 278 HIS B O 1
ATOM 6072 N N . LEU B 1 279 ? 4.074 30.172 10.25 1 98.75 279 LEU B N 1
ATOM 6073 C CA . LEU B 1 279 ? 5.023 29.484 9.383 1 98.75 279 LEU B CA 1
ATOM 6074 C C . LEU B 1 279 ? 6.051 28.703 10.195 1 98.75 279 LEU B C 1
ATOM 6076 O O . LEU B 1 279 ? 6.746 29.281 11.039 1 98.75 279 LEU B O 1
ATOM 6080 N N . GLU B 1 280 ? 6.082 27.422 10.016 1 98.62 280 GLU B N 1
ATOM 6081 C CA . GLU B 1 280 ? 7.078 26.562 10.641 1 98.62 280 GLU B CA 1
ATOM 6082 C C . GLU B 1 280 ? 7.887 25.797 9.594 1 98.62 280 GLU B C 1
ATOM 6084 O O . GLU B 1 280 ? 7.336 24.984 8.844 1 98.62 280 GLU B O 1
ATOM 6089 N N . LEU B 1 281 ? 9.211 26.078 9.547 1 97.31 281 LEU B N 1
ATOM 6090 C CA . LEU B 1 281 ? 10.125 25.422 8.625 1 97.31 281 LEU B CA 1
ATOM 6091 C C . LEU B 1 281 ? 11.234 24.703 9.383 1 97.31 281 LEU B C 1
ATOM 6093 O O . LEU B 1 281 ? 12.094 25.344 9.992 1 97.31 281 LEU B O 1
ATOM 6097 N N . LYS B 1 282 ? 11.18 23.438 9.336 1 95.06 282 LYS B N 1
ATOM 6098 C CA . LYS B 1 282 ? 12.219 22.672 10.016 1 95.06 282 LYS B CA 1
ATOM 6099 C C . LYS B 1 282 ? 13.008 21.828 9.023 1 95.06 282 LYS B C 1
ATOM 6101 O O . LYS B 1 282 ? 12.43 21.141 8.172 1 95.06 282 LYS B O 1
ATOM 6106 N N . ASN B 1 283 ? 14.266 21.906 9.055 1 91.62 283 ASN B N 1
ATOM 6107 C CA . ASN B 1 283 ? 15.172 21.172 8.172 1 91.62 283 ASN B CA 1
ATOM 6108 C C . ASN B 1 283 ? 16.234 20.422 8.969 1 91.62 283 ASN B C 1
ATOM 6110 O O . ASN B 1 283 ? 17.375 20.875 9.094 1 91.62 283 ASN B O 1
ATOM 6114 N N . PHE B 1 284 ? 15.898 19.188 9.344 1 83.56 284 PHE B N 1
ATOM 6115 C CA . PHE B 1 284 ? 16.797 18.406 10.172 1 83.56 284 PHE B CA 1
ATOM 6116 C C . PHE B 1 284 ? 17.781 17.625 9.305 1 83.56 284 PHE B C 1
ATOM 6118 O O . PHE B 1 284 ? 17.375 16.812 8.477 1 83.56 284 PHE B O 1
ATOM 6125 N N . SER B 1 285 ? 18.516 18.359 8.297 1 63.03 285 SER B N 1
ATOM 6126 C CA . SER B 1 285 ? 19.484 17.75 7.383 1 63.03 285 SER B CA 1
ATOM 6127 C C . SER B 1 285 ? 20.219 16.594 8.047 1 63.03 285 SER B C 1
ATOM 6129 O O . SER B 1 285 ? 20.656 16.688 9.195 1 63.03 285 SER B O 1
ATOM 6131 N N . ALA B 1 286 ? 19.906 15.406 7.781 1 52.91 286 ALA B N 1
ATOM 6132 C CA . ALA B 1 286 ? 21 14.461 8.055 1 52.91 286 ALA B CA 1
ATOM 6133 C C . ALA B 1 286 ? 22.328 14.977 7.512 1 52.91 286 ALA B C 1
ATOM 6135 O O . ALA B 1 286 ? 22.359 15.68 6.5 1 52.91 286 ALA B O 1
ATOM 6136 N N . PHE B 1 287 ? 23.297 15.391 8.32 1 52.62 287 PHE B N 1
ATOM 6137 C CA . PHE B 1 287 ? 24.641 15.875 8.062 1 52.62 287 PHE B CA 1
ATOM 6138 C C . PHE B 1 287 ? 25.047 15.594 6.617 1 52.62 287 PHE B C 1
ATOM 6140 O O . PHE B 1 287 ? 25.781 16.375 6.012 1 52.62 287 PHE B O 1
ATOM 6147 N N . ASN B 1 288 ? 24.406 14.539 6.008 1 55.03 288 ASN B N 1
ATOM 6148 C CA . ASN B 1 288 ? 25.109 14.047 4.832 1 55.03 288 ASN B CA 1
ATOM 6149 C C . ASN B 1 288 ? 24.344 14.328 3.551 1 55.03 288 ASN B C 1
ATOM 6151 O O . ASN B 1 288 ? 24.734 13.891 2.471 1 55.03 288 ASN B O 1
ATOM 6155 N N . VAL B 1 289 ? 23.219 14.984 3.604 1 59.72 289 VAL B N 1
ATOM 6156 C CA . VAL B 1 289 ? 22.594 15.07 2.291 1 59.72 289 VAL B CA 1
ATOM 6157 C C . VAL B 1 289 ? 22.375 16.531 1.91 1 59.72 289 VAL B C 1
ATOM 6159 O O . VAL B 1 289 ? 21.469 17.188 2.434 1 59.72 289 VAL B O 1
ATOM 6162 N N . MET B 1 290 ? 23.359 17.188 1.32 1 65.19 290 MET B N 1
ATOM 6163 C CA . MET B 1 290 ? 23.312 18.562 0.837 1 65.19 290 MET B CA 1
ATOM 6164 C C . MET B 1 290 ? 22.766 18.609 -0.59 1 65.19 290 MET B C 1
ATOM 6166 O O . MET B 1 290 ? 23.359 18.031 -1.501 1 65.19 290 MET B O 1
ATOM 6170 N N . ASP B 1 291 ? 21.422 19.031 -0.772 1 82.81 291 ASP B N 1
ATOM 6171 C CA . ASP B 1 291 ? 20.922 19.375 -2.1 1 82.81 291 ASP B CA 1
ATOM 6172 C C . ASP B 1 291 ? 20.891 20.891 -2.303 1 82.81 291 ASP B C 1
ATOM 6174 O O . ASP B 1 291 ? 19.875 21.531 -2.078 1 82.81 291 ASP B O 1
ATOM 6178 N N . ILE B 1 292 ? 21.969 21.469 -2.801 1 86.62 292 ILE B N 1
ATOM 6179 C CA . ILE B 1 292 ? 22.203 22.891 -2.906 1 86.62 292 ILE B CA 1
ATOM 6180 C C . ILE B 1 292 ? 21.156 23.531 -3.83 1 86.62 292 ILE B C 1
ATOM 6182 O O . ILE B 1 292 ? 20.688 24.641 -3.578 1 86.62 292 ILE B O 1
ATOM 6186 N N . PHE B 1 293 ? 20.859 22.766 -4.848 1 91.31 293 PHE B N 1
ATOM 6187 C CA . PHE B 1 293 ? 19.922 23.312 -5.824 1 91.31 293 PHE B CA 1
ATOM 6188 C C . PHE B 1 293 ? 18.547 23.531 -5.199 1 91.31 293 PHE B C 1
ATOM 6190 O O . PHE B 1 293 ? 17.969 24.609 -5.297 1 91.31 293 PHE B O 1
ATOM 6197 N N . ARG B 1 294 ? 18.078 22.594 -4.531 1 94.25 294 ARG B N 1
ATOM 6198 C CA . ARG B 1 294 ? 16.75 22.688 -3.918 1 94.25 294 ARG B CA 1
ATOM 6199 C C . ARG B 1 294 ? 16.75 23.672 -2.758 1 94.25 294 ARG B C 1
ATOM 6201 O O . ARG B 1 294 ? 15.766 24.375 -2.523 1 94.25 294 ARG B O 1
ATOM 6208 N N . GLU B 1 295 ? 17.828 23.719 -2.127 1 92.38 295 GLU B N 1
ATOM 6209 C CA . GLU B 1 295 ? 17.969 24.688 -1.053 1 92.38 295 GLU B CA 1
ATOM 6210 C C . GLU B 1 295 ? 17.938 26.125 -1.599 1 92.38 295 GLU B C 1
ATOM 6212 O O . GLU B 1 295 ? 17.312 27 -1.017 1 92.38 295 GLU B O 1
ATOM 6217 N N . SER B 1 296 ? 18.594 26.297 -2.701 1 94.44 296 SER B N 1
ATOM 6218 C CA . SER B 1 296 ? 18.609 27.609 -3.334 1 94.44 296 SER B CA 1
ATOM 6219 C C . SER B 1 296 ? 17.219 28.016 -3.803 1 94.44 296 SER B C 1
ATOM 6221 O O . SER B 1 296 ? 16.844 29.188 -3.738 1 94.44 296 SER B O 1
ATOM 6223 N N . GLU B 1 297 ? 16.484 27.078 -4.27 1 96 297 GLU B N 1
ATOM 6224 C CA . GLU B 1 297 ? 15.117 27.359 -4.672 1 96 297 GLU B CA 1
ATOM 6225 C C . GLU B 1 297 ? 14.289 27.875 -3.496 1 96 297 GLU B C 1
ATOM 6227 O O . GLU B 1 297 ? 13.492 28.797 -3.65 1 96 297 GLU B O 1
ATOM 6232 N N . TRP B 1 298 ? 14.469 27.266 -2.4 1 96.25 298 TRP B N 1
ATOM 6233 C CA . TRP B 1 298 ? 13.758 27.688 -1.197 1 96.25 298 TRP B CA 1
ATOM 6234 C C . TRP B 1 298 ? 14.18 29.094 -0.779 1 96.25 298 TRP B C 1
ATOM 6236 O O . TRP B 1 298 ? 13.328 29.922 -0.443 1 96.25 298 TRP B O 1
ATOM 6246 N N . GLU B 1 299 ? 15.422 29.359 -0.845 1 95.5 299 GLU B N 1
ATOM 6247 C CA . GLU B 1 299 ? 15.922 30.672 -0.495 1 95.5 299 GLU B CA 1
ATOM 6248 C C . GLU B 1 299 ? 15.305 31.75 -1.388 1 95.5 299 GLU B C 1
ATOM 6250 O O . GLU B 1 299 ? 14.805 32.75 -0.895 1 95.5 299 GLU B O 1
ATOM 6255 N N . VAL B 1 300 ? 15.297 31.438 -2.631 1 96.81 300 VAL B N 1
ATOM 6256 C CA . VAL B 1 300 ? 14.773 32.406 -3.602 1 96.81 300 VAL B CA 1
ATOM 6257 C C . VAL B 1 300 ? 13.273 32.594 -3.367 1 96.81 300 VAL B C 1
ATOM 6259 O O . VAL B 1 300 ? 12.797 33.75 -3.32 1 96.81 300 VAL B O 1
ATOM 6262 N N . SER B 1 301 ? 12.555 31.547 -3.18 1 97.62 301 SER B N 1
ATOM 6263 C CA . SER B 1 301 ? 11.102 31.625 -3.012 1 97.62 301 SER B CA 1
ATOM 6264 C C . SER B 1 301 ? 10.734 32.344 -1.72 1 97.62 301 SER B C 1
ATOM 6266 O O . SER B 1 301 ? 9.789 33.125 -1.693 1 97.62 301 SER B O 1
ATOM 6268 N N . LEU B 1 302 ? 11.453 32.094 -0.738 1 97.5 302 LEU B N 1
ATOM 6269 C CA . LEU B 1 302 ? 11.195 32.75 0.534 1 97.5 302 LEU B CA 1
ATOM 6270 C C . LEU B 1 302 ? 11.547 34.25 0.45 1 97.5 302 LEU B C 1
ATOM 6272 O O . LEU B 1 302 ? 10.891 35.094 1.086 1 97.5 302 LEU B O 1
ATOM 6276 N N . SER B 1 303 ? 12.539 34.562 -0.323 1 96.31 303 SER B N 1
ATOM 6277 C CA . SER B 1 303 ? 12.914 35.969 -0.505 1 96.31 303 SER B CA 1
ATOM 6278 C C . SER B 1 303 ? 11.844 36.75 -1.265 1 96.31 303 SER B C 1
ATOM 6280 O O . SER B 1 303 ? 11.625 37.938 -1.01 1 96.31 303 SER B O 1
ATOM 6282 N N . LEU B 1 304 ? 11.211 36.062 -2.102 1 96.5 304 LEU B N 1
ATOM 6283 C CA . LEU B 1 304 ? 10.164 36.688 -2.906 1 96.5 304 LEU B CA 1
ATOM 6284 C C . LEU B 1 304 ? 8.859 36.75 -2.121 1 96.5 304 LEU B C 1
ATOM 6286 O O . LEU B 1 304 ? 8.016 37.625 -2.398 1 96.5 304 LEU B O 1
ATOM 6290 N N . ALA B 1 305 ? 8.734 35.938 -1.171 1 96.94 305 ALA B N 1
ATOM 6291 C CA . ALA B 1 305 ? 7.48 35.844 -0.427 1 96.94 305 ALA B CA 1
ATOM 6292 C C . ALA B 1 305 ? 7.332 37 0.552 1 96.94 305 ALA B C 1
ATOM 6294 O O . ALA B 1 305 ? 8.328 37.594 0.996 1 96.94 305 ALA B O 1
ATOM 6295 N N . SER B 1 306 ? 6.117 37.438 0.734 1 95.44 306 SER B N 1
ATOM 6296 C CA . SER B 1 306 ? 5.738 38.406 1.747 1 95.44 306 SER B CA 1
ATOM 6297 C C . SER B 1 306 ? 4.562 37.938 2.582 1 95.44 306 SER B C 1
ATOM 6299 O O . SER B 1 306 ? 3.523 37.562 2.039 1 95.44 306 SER B O 1
ATOM 6301 N N . PHE B 1 307 ? 4.797 37.906 3.854 1 97.38 307 PHE B N 1
ATOM 6302 C CA . PHE B 1 307 ? 3.752 37.5 4.773 1 97.38 307 PHE B CA 1
ATOM 6303 C C . PHE B 1 307 ? 3.369 38.625 5.727 1 97.38 307 PHE B C 1
ATOM 6305 O O . PHE B 1 307 ? 3.693 38.562 6.914 1 97.38 307 PHE B O 1
ATOM 6312 N N . PRO B 1 308 ? 2.566 39.531 5.254 1 96.56 308 PRO B N 1
ATOM 6313 C CA . PRO B 1 308 ? 2.281 40.719 6.062 1 96.56 308 PRO B CA 1
ATOM 6314 C C . PRO B 1 308 ? 1.496 40.406 7.332 1 96.56 308 PRO B C 1
ATOM 6316 O O . PRO B 1 308 ? 1.51 41.188 8.289 1 96.56 308 PRO B O 1
ATOM 6319 N N . ASN B 1 309 ? 0.831 39.25 7.359 1 96.44 309 ASN B N 1
ATOM 6320 C CA . ASN B 1 309 ? 0.001 38.875 8.508 1 96.44 309 ASN B CA 1
ATOM 6321 C C . ASN B 1 309 ? 0.683 37.844 9.391 1 96.44 309 ASN B C 1
ATOM 6323 O O . ASN B 1 309 ? 0.05 37.281 10.281 1 96.44 309 ASN B O 1
ATOM 6327 N N . LEU B 1 310 ? 1.966 37.594 9.188 1 98.12 310 LEU B N 1
ATOM 6328 C CA . LEU B 1 310 ? 2.691 36.562 9.914 1 98.12 310 LEU B CA 1
ATOM 6329 C C . LEU B 1 310 ? 2.773 36.906 11.398 1 98.12 310 LEU B C 1
ATOM 6331 O O . LEU B 1 310 ? 3.223 37.969 11.773 1 98.12 310 LEU B O 1
ATOM 6335 N N . GLN B 1 311 ? 2.338 36 12.188 1 98.31 311 GLN B N 1
ATOM 6336 C CA . GLN B 1 311 ? 2.336 36.188 13.633 1 98.31 311 GLN B CA 1
ATOM 6337 C C . GLN B 1 311 ? 3.289 35.219 14.32 1 98.31 311 GLN B C 1
ATOM 6339 O O . GLN B 1 311 ? 3.818 35.531 15.398 1 98.31 311 GLN B O 1
ATOM 6344 N N . TYR B 1 312 ? 3.428 34.094 13.758 1 98.62 312 TYR B N 1
ATOM 6345 C CA . TYR B 1 312 ? 4.281 33.062 14.328 1 98.62 312 TYR B CA 1
ATOM 6346 C C . TYR B 1 312 ? 5.309 32.562 13.312 1 98.62 312 TYR B C 1
ATOM 6348 O O . TYR B 1 312 ? 4.953 32.156 12.211 1 98.62 312 TYR B O 1
ATOM 6356 N N . LEU B 1 313 ? 6.629 32.656 13.688 1 98.31 313 LEU B N 1
ATOM 6357 C CA . LEU B 1 313 ? 7.727 32.188 12.828 1 98.31 313 LEU B CA 1
ATOM 6358 C C . LEU B 1 313 ? 8.633 31.234 13.578 1 98.31 313 LEU B C 1
ATOM 6360 O O . LEU B 1 313 ? 9.242 31.594 14.586 1 98.31 313 LEU B O 1
ATOM 6364 N N . GLU B 1 314 ? 8.648 30.062 13.109 1 98 314 GLU B N 1
ATOM 6365 C CA . GLU B 1 314 ? 9.555 29.047 13.656 1 98 314 GLU B CA 1
ATOM 6366 C C . GLU B 1 314 ? 10.445 28.469 12.57 1 98 314 GLU B C 1
ATOM 6368 O O . GLU B 1 314 ? 9.953 27.938 11.57 1 98 314 GLU B O 1
ATOM 6373 N N . THR B 1 315 ? 11.766 28.562 12.734 1 95.75 315 THR B N 1
ATOM 6374 C CA . THR B 1 315 ? 12.727 27.969 11.805 1 95.75 315 THR B CA 1
ATOM 6375 C C . THR B 1 315 ? 13.781 27.156 12.562 1 95.75 315 THR B C 1
ATOM 6377 O O . THR B 1 315 ? 14.273 27.594 13.609 1 95.75 315 THR B O 1
ATOM 6380 N N . VAL B 1 316 ? 13.977 26.031 12.086 1 93.06 316 VAL B N 1
ATOM 6381 C CA . VAL B 1 316 ? 14.977 25.172 12.695 1 93.06 316 VAL B CA 1
ATOM 6382 C C . VAL B 1 316 ? 15.969 24.703 11.633 1 93.06 316 VAL B C 1
ATOM 6384 O O . VAL B 1 316 ? 15.594 24.031 10.672 1 93.06 316 VAL B O 1
ATOM 6387 N N . PHE B 1 317 ? 17.25 25.125 11.695 1 89.5 317 PHE B N 1
ATOM 6388 C CA . PHE B 1 317 ? 18.391 24.625 10.945 1 89.5 317 PHE B CA 1
ATOM 6389 C C . PHE B 1 317 ? 18.234 24.922 9.461 1 89.5 317 PHE B C 1
ATOM 6391 O O . PHE B 1 317 ? 18.531 24.062 8.617 1 89.5 317 PHE B O 1
ATOM 6398 N N . LEU B 1 318 ? 17.719 26.031 9.148 1 90.12 318 LEU B N 1
ATOM 6399 C CA . LEU B 1 318 ? 17.688 26.422 7.742 1 90.12 318 LEU B CA 1
ATOM 6400 C C . LEU B 1 318 ? 19.109 26.672 7.227 1 90.12 318 LEU B C 1
ATOM 6402 O O . LEU B 1 318 ? 19.938 27.25 7.926 1 90.12 318 LEU B O 1
ATOM 6406 N N . PRO B 1 319 ? 19.375 26.234 6.035 1 86.25 319 PRO B N 1
ATOM 6407 C CA . PRO B 1 319 ? 20.734 26.375 5.5 1 86.25 319 PRO B CA 1
ATOM 6408 C C . PRO B 1 319 ? 21.031 27.781 4.98 1 86.25 319 PRO B C 1
ATOM 6410 O O . PRO B 1 319 ? 22.141 28.062 4.555 1 86.25 319 PRO B O 1
ATOM 6413 N N . PHE B 1 320 ? 20.141 28.641 4.961 1 87.25 320 PHE B N 1
ATOM 6414 C CA . PHE B 1 320 ? 20.281 30.016 4.496 1 87.25 320 PHE B CA 1
ATOM 6415 C C . PHE B 1 320 ? 19.703 31 5.52 1 87.25 320 PHE B C 1
ATOM 6417 O O . PHE B 1 320 ? 18.969 30.594 6.422 1 87.25 320 PHE B O 1
ATOM 6424 N N . SER B 1 321 ? 20.141 32.25 5.414 1 88.19 321 SER B N 1
ATOM 6425 C CA . SER B 1 321 ? 19.734 33.281 6.371 1 88.19 321 SER B CA 1
ATOM 6426 C C . SER B 1 321 ? 18.578 34.125 5.82 1 88.19 321 SER B C 1
ATOM 6428 O O . SER B 1 321 ? 18.797 35.188 5.234 1 88.19 321 SER B O 1
ATOM 6430 N N . ILE B 1 322 ? 17.375 33.656 6.039 1 92.31 322 ILE B N 1
ATOM 6431 C CA . ILE B 1 322 ? 16.234 34.312 5.422 1 92.31 322 ILE B CA 1
ATOM 6432 C C . ILE B 1 322 ? 15.352 34.938 6.504 1 92.31 322 ILE B C 1
ATOM 6434 O O . ILE B 1 322 ? 14.477 35.75 6.207 1 92.31 322 ILE B O 1
ATOM 6438 N N . GLU B 1 323 ? 15.609 34.688 7.707 1 94.19 323 GLU B N 1
ATOM 6439 C CA . GLU B 1 323 ? 14.719 35.062 8.805 1 94.19 323 GLU B CA 1
ATOM 6440 C C . GLU B 1 323 ? 14.609 36.562 8.93 1 94.19 323 GLU B C 1
ATOM 6442 O O . GLU B 1 323 ? 13.516 37.094 9.18 1 94.19 323 GLU B O 1
ATOM 6447 N N . CYS B 1 324 ? 15.711 37.281 8.727 1 93.62 324 CYS B N 1
ATOM 6448 C CA . CYS B 1 324 ? 15.695 38.75 8.82 1 93.62 324 CYS B CA 1
ATOM 6449 C C . CYS B 1 324 ? 14.711 39.344 7.824 1 93.62 324 CYS B C 1
ATOM 6451 O O . CYS B 1 324 ? 13.906 40.219 8.18 1 93.62 324 CYS B O 1
ATOM 6453 N N . ASP B 1 325 ? 14.781 38.812 6.672 1 94.62 325 ASP B N 1
ATOM 6454 C CA . ASP B 1 325 ? 13.898 39.281 5.613 1 94.62 325 ASP B CA 1
ATOM 6455 C C . ASP B 1 325 ? 12.43 39.031 5.957 1 94.62 325 ASP B C 1
ATOM 6457 O O . ASP B 1 325 ? 11.578 39.875 5.777 1 94.62 325 ASP B O 1
ATOM 6461 N N . LEU B 1 326 ? 12.141 37.875 6.461 1 96.44 326 LEU B N 1
ATOM 6462 C CA . LEU B 1 326 ? 10.781 37.5 6.797 1 96.44 326 LEU B CA 1
ATOM 6463 C C . LEU B 1 326 ? 10.219 38.375 7.906 1 96.44 326 LEU B C 1
ATOM 6465 O O . LEU B 1 326 ? 9.055 38.781 7.852 1 96.44 326 LEU B O 1
ATOM 6469 N N . ILE B 1 327 ? 11.047 38.656 8.789 1 97.12 327 ILE B N 1
ATOM 6470 C CA . ILE B 1 327 ? 10.648 39.5 9.914 1 97.12 327 ILE B CA 1
ATOM 6471 C C . ILE B 1 327 ? 10.367 40.906 9.422 1 97.12 327 ILE B C 1
ATOM 6473 O O . ILE B 1 327 ? 9.344 41.5 9.781 1 97.12 327 ILE B O 1
ATOM 6477 N N . GLU B 1 328 ? 11.18 41.438 8.578 1 95.75 328 GLU B N 1
ATOM 6478 C CA . GLU B 1 328 ? 11.016 42.781 8.055 1 95.75 328 GLU B CA 1
ATOM 6479 C C . GLU B 1 328 ? 9.734 42.906 7.246 1 95.75 328 GLU B C 1
ATOM 6481 O O . GLU B 1 328 ? 9.047 43.938 7.316 1 95.75 328 GLU B O 1
ATOM 6486 N N . LYS B 1 329 ? 9.375 41.906 6.66 1 95.06 329 LYS B N 1
ATOM 6487 C CA . LYS B 1 329 ? 8.227 41.938 5.758 1 95.06 329 LYS B CA 1
ATOM 6488 C C . LYS B 1 329 ? 6.934 41.625 6.508 1 95.06 329 LYS B C 1
ATOM 6490 O O . LYS B 1 329 ? 5.852 41.625 5.918 1 95.06 329 LYS B O 1
ATOM 6495 N N . SER B 1 330 ? 6.93 41.344 7.77 1 95.88 330 SER B N 1
ATOM 6496 C CA . SER B 1 330 ? 5.766 40.969 8.555 1 95.88 330 SER B CA 1
ATOM 6497 C C . SER B 1 330 ? 4.988 42.188 9.039 1 95.88 330 SER B C 1
ATOM 6499 O O . SER B 1 330 ? 3.947 42.031 9.688 1 95.88 330 SER B O 1
ATOM 6501 N N . ASN B 1 331 ? 5.426 43.406 8.742 1 92.69 331 ASN B N 1
ATOM 6502 C CA . ASN B 1 331 ? 4.754 44.656 9.062 1 92.69 331 ASN B CA 1
ATOM 6503 C C . ASN B 1 331 ? 4.512 44.781 10.57 1 92.69 331 ASN B C 1
ATOM 6505 O O . ASN B 1 331 ? 3.465 45.281 10.992 1 92.69 331 ASN B O 1
ATOM 6509 N N . GLY B 1 332 ? 5.395 44.188 11.375 1 93.94 332 GLY B N 1
ATOM 6510 C CA . GLY B 1 332 ? 5.309 44.344 12.82 1 93.94 332 GLY B CA 1
ATOM 6511 C C . GLY B 1 332 ? 4.27 43.438 13.453 1 93.94 332 GLY B C 1
ATOM 6512 O O . GLY B 1 332 ? 3.951 43.594 14.641 1 93.94 332 GLY B O 1
ATOM 6513 N N . ASN B 1 333 ? 3.777 42.469 12.742 1 96 333 ASN B N 1
ATOM 6514 C CA . ASN B 1 333 ? 2.658 41.688 13.227 1 96 333 ASN B CA 1
ATOM 6515 C C . ASN B 1 333 ? 3.139 40.438 13.961 1 96 333 ASN B C 1
ATOM 6517 O O . ASN B 1 333 ? 2.336 39.719 14.562 1 96 333 ASN B O 1
ATOM 6521 N N . ILE B 1 334 ? 4.445 40.188 14.062 1 97.81 334 ILE B N 1
ATOM 6522 C CA . ILE B 1 334 ? 4.988 38.938 14.648 1 97.81 334 ILE B CA 1
ATOM 6523 C C . ILE B 1 334 ? 4.82 38.969 16.172 1 97.81 334 ILE B C 1
ATOM 6525 O O . ILE B 1 334 ? 5.164 39.969 16.812 1 97.81 334 ILE B O 1
ATOM 6529 N N . LEU B 1 335 ? 4.336 37.906 16.672 1 97.94 335 LEU B N 1
ATOM 6530 C CA . LEU B 1 335 ? 4.117 37.781 18.109 1 97.94 335 LEU B CA 1
ATOM 6531 C C . LEU B 1 335 ? 5.035 36.719 18.703 1 97.94 335 LEU B C 1
ATOM 6533 O O . LEU B 1 335 ? 5.312 36.75 19.906 1 97.94 335 LEU B O 1
ATOM 6537 N N . ASP B 1 336 ? 5.406 35.844 17.922 1 98.25 336 ASP B N 1
ATOM 6538 C CA . ASP B 1 336 ? 6.184 34.719 18.406 1 98.25 336 ASP B CA 1
ATOM 6539 C C . ASP B 1 336 ? 7.266 34.312 17.406 1 98.25 336 ASP B C 1
ATOM 6541 O O . ASP B 1 336 ? 6.984 34.125 16.219 1 98.25 336 ASP B O 1
ATOM 6545 N N . ILE B 1 337 ? 8.547 34.219 17.875 1 97.5 337 ILE B N 1
ATOM 6546 C CA . ILE B 1 337 ? 9.672 33.781 17.062 1 97.5 337 ILE B CA 1
ATOM 6547 C C . ILE B 1 337 ? 10.414 32.656 17.766 1 97.5 337 ILE B C 1
ATOM 6549 O O . ILE B 1 337 ? 10.688 32.75 1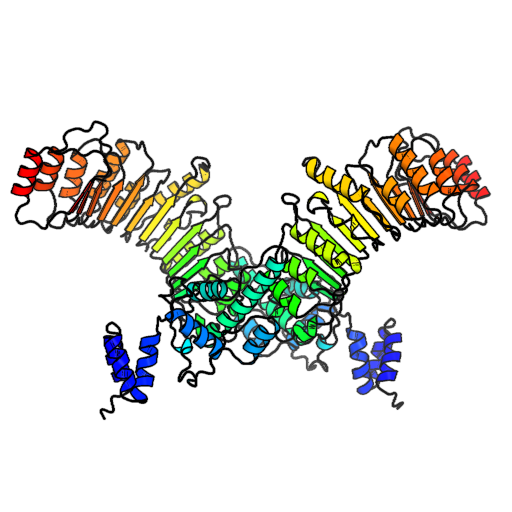8.969 1 97.5 337 ILE B O 1
ATOM 6553 N N . ASP B 1 338 ? 10.633 31.625 17.109 1 96.19 338 ASP B N 1
ATOM 6554 C CA . ASP B 1 338 ? 11.477 30.516 17.547 1 96.19 338 ASP B CA 1
ATOM 6555 C C . ASP B 1 338 ? 12.484 30.125 16.469 1 96.19 338 ASP B C 1
ATOM 6557 O O . ASP B 1 338 ? 12.141 29.406 15.516 1 96.19 338 ASP B O 1
ATOM 6561 N N . ILE B 1 339 ? 13.727 30.547 16.641 1 93 339 ILE B N 1
ATOM 6562 C CA . ILE B 1 339 ? 14.75 30.312 15.633 1 93 339 ILE B CA 1
ATOM 6563 C C . ILE B 1 339 ? 15.898 29.5 16.234 1 93 339 ILE B C 1
ATOM 6565 O O . ILE B 1 339 ? 16.484 29.906 17.234 1 93 339 ILE B O 1
ATOM 6569 N N . CYS B 1 340 ? 16.078 28.375 15.617 1 88.19 340 CYS B N 1
ATOM 6570 C CA . CYS B 1 340 ? 17.188 27.531 16.016 1 88.19 340 CYS B CA 1
ATOM 6571 C C . CYS B 1 340 ? 18.141 27.297 14.844 1 88.19 340 CYS B C 1
ATOM 6573 O O . CYS B 1 340 ? 17.75 26.75 13.812 1 88.19 340 CYS B O 1
ATOM 6575 N N . ARG B 1 341 ? 19.391 27.75 15 1 81.56 341 ARG B N 1
ATOM 6576 C CA . ARG B 1 341 ? 20.406 27.578 13.969 1 81.56 341 ARG B CA 1
ATOM 6577 C C . ARG B 1 341 ? 21.5 26.609 14.422 1 81.56 341 ARG B C 1
ATOM 6579 O O . ARG B 1 341 ? 21.656 26.359 15.617 1 81.56 341 ARG B O 1
ATOM 6586 N N . MET B 1 342 ? 22.047 25.984 13.328 1 69.94 342 MET B N 1
ATOM 6587 C CA . MET B 1 342 ? 23.172 25.109 13.656 1 69.94 342 MET B CA 1
ATOM 6588 C C . MET B 1 342 ? 24.328 25.922 14.258 1 69.94 342 MET B C 1
ATOM 6590 O O . MET B 1 342 ? 24.453 27.125 13.977 1 69.94 342 MET B O 1
ATOM 6594 N N . CYS B 1 343 ? 25.203 25.203 15.023 1 59.47 343 CYS B N 1
ATOM 6595 C CA . CYS B 1 343 ? 26.312 25.781 15.781 1 59.47 343 CYS B CA 1
ATOM 6596 C C . CYS B 1 343 ? 27.297 26.484 14.859 1 59.47 343 CYS B C 1
ATOM 6598 O O . CYS B 1 343 ? 27.438 26.109 13.695 1 59.47 343 CYS B O 1
ATOM 6600 N N . ASN B 1 344 ? 27.906 27.531 15.148 1 57.97 344 ASN B N 1
ATOM 6601 C CA . ASN B 1 344 ? 28.984 28.312 14.547 1 57.97 344 ASN B CA 1
ATOM 6602 C C . ASN B 1 344 ? 28.438 29.391 13.617 1 57.97 344 ASN B C 1
ATOM 6604 O O . ASN B 1 344 ? 28.953 29.578 12.516 1 57.97 344 ASN B O 1
ATOM 6608 N N . GLN B 1 345 ? 27.391 29.859 14.086 1 62.78 345 GLN B N 1
ATOM 6609 C CA . GLN B 1 345 ? 26.797 30.875 13.211 1 62.78 345 GLN B CA 1
ATOM 6610 C C . GLN B 1 345 ? 27.656 32.125 13.195 1 62.78 345 GLN B C 1
ATOM 6612 O O . GLN B 1 345 ? 28.391 32.406 14.148 1 62.78 345 GLN B O 1
ATOM 6617 N N . ASP B 1 346 ? 27.703 32.656 12.023 1 71.5 346 ASP B N 1
ATOM 6618 C CA . ASP B 1 346 ? 28.328 33.969 11.758 1 71.5 346 ASP B CA 1
ATOM 6619 C C . ASP B 1 346 ? 27.828 35.031 12.727 1 71.5 346 ASP B C 1
ATOM 6621 O O . ASP B 1 346 ? 26.609 35.25 12.812 1 71.5 346 ASP B O 1
ATOM 6625 N N . PRO B 1 347 ? 28.703 35.531 13.586 1 74.94 347 PRO B N 1
ATOM 6626 C CA . PRO B 1 347 ? 28.312 36.594 14.5 1 74.94 347 PRO B CA 1
ATOM 6627 C C . PRO B 1 347 ? 27.578 37.719 13.789 1 74.94 347 PRO B C 1
ATOM 6629 O O . PRO B 1 347 ? 26.703 38.375 14.375 1 74.94 347 PRO B O 1
ATOM 6632 N N . ASN B 1 348 ? 27.938 37.906 12.523 1 82.12 348 ASN B N 1
ATOM 6633 C CA . ASN B 1 348 ? 27.266 38.969 11.75 1 82.12 348 ASN B CA 1
ATOM 6634 C C . ASN B 1 348 ? 25.797 38.656 11.547 1 82.12 348 ASN B C 1
ATOM 6636 O O . ASN B 1 348 ? 24.953 39.562 11.57 1 82.12 348 ASN B O 1
ATOM 6640 N N . TYR B 1 349 ? 25.5 37.469 11.445 1 85.44 349 TYR B N 1
ATOM 6641 C CA . TYR B 1 349 ? 24.109 37.094 11.297 1 85.44 349 TYR B CA 1
ATOM 6642 C C . TYR B 1 349 ? 23.312 37.344 12.57 1 85.44 349 TYR B C 1
ATOM 6644 O O . TYR B 1 349 ? 22.203 37.906 12.516 1 85.44 349 TYR B O 1
ATOM 6652 N N . THR B 1 350 ? 23.891 37 13.586 1 83.5 350 THR B N 1
ATOM 6653 C CA . THR B 1 350 ? 23.219 37.156 14.859 1 83.5 350 THR B CA 1
ATOM 6654 C C . THR B 1 350 ? 22.906 38.656 15.109 1 83.5 350 THR B C 1
ATOM 6656 O O . THR B 1 350 ? 21.812 39 15.57 1 83.5 350 THR B O 1
ATOM 6659 N N . LYS B 1 351 ? 23.844 39.469 14.828 1 85.19 351 LYS B N 1
ATOM 6660 C CA . LYS B 1 351 ? 23.641 40.906 14.992 1 85.19 351 LYS B CA 1
ATOM 6661 C C . LYS B 1 351 ? 22.516 41.406 14.102 1 85.19 351 LYS B C 1
ATOM 6663 O O . LYS B 1 351 ? 21.656 42.188 14.555 1 85.19 351 LYS B O 1
ATOM 6668 N N . LYS B 1 352 ? 22.547 40.969 12.953 1 89.69 352 LYS B N 1
ATOM 6669 C CA . LYS B 1 352 ? 21.516 41.375 12.008 1 89.69 352 LYS B CA 1
ATOM 6670 C C . LYS B 1 352 ? 20.141 40.875 12.461 1 89.69 352 LYS B C 1
ATOM 6672 O O . LYS B 1 352 ? 19.141 41.594 12.328 1 89.69 352 LYS B O 1
ATOM 6677 N N . LEU B 1 353 ? 20.109 39.719 12.945 1 91.62 353 LEU B N 1
ATOM 6678 C CA . LEU B 1 353 ? 18.844 39.125 13.398 1 91.62 353 LEU B CA 1
ATOM 6679 C C . LEU B 1 353 ? 18.281 39.906 14.57 1 91.62 353 LEU B C 1
ATOM 6681 O O . LEU B 1 353 ? 17.094 40.25 14.57 1 91.62 353 LEU B O 1
ATOM 6685 N N . ILE B 1 354 ? 19.109 40.219 15.492 1 89.38 354 ILE B N 1
ATOM 6686 C CA . ILE B 1 354 ? 18.688 40.969 16.656 1 89.38 354 ILE B CA 1
ATOM 6687 C C . ILE B 1 354 ? 18.172 42.344 16.234 1 89.38 354 ILE B C 1
ATOM 6689 O O . ILE B 1 354 ? 17.125 42.812 16.719 1 89.38 354 ILE B O 1
ATOM 6693 N N . LYS B 1 355 ? 18.891 42.906 15.344 1 92.06 355 LYS B N 1
ATOM 6694 C CA . LYS B 1 355 ? 18.469 44.219 14.836 1 92.06 355 LYS B CA 1
ATOM 6695 C C . LYS B 1 355 ? 17.109 44.125 14.141 1 92.06 355 LYS B C 1
ATOM 6697 O O . LYS B 1 355 ? 16.25 44.969 14.352 1 92.06 355 LYS B O 1
ATOM 6702 N N . ALA B 1 356 ? 16.953 43.156 13.367 1 94.62 356 ALA B N 1
ATOM 6703 C CA . ALA B 1 356 ? 15.703 42.969 12.648 1 94.62 356 ALA B CA 1
ATOM 6704 C C . ALA B 1 356 ? 14.539 42.812 13.617 1 94.62 356 ALA B C 1
ATOM 6706 O O . ALA B 1 356 ? 13.477 43.375 13.43 1 94.62 356 ALA B O 1
ATOM 6707 N N . ILE B 1 357 ? 14.758 42.062 14.617 1 95.31 357 ILE B N 1
ATOM 6708 C CA . ILE B 1 357 ? 13.711 41.781 15.594 1 95.31 357 ILE B CA 1
ATOM 6709 C C . ILE B 1 357 ? 13.383 43.062 16.375 1 95.31 357 ILE B C 1
ATOM 6711 O O . ILE B 1 357 ? 12.219 43.438 16.5 1 95.31 357 ILE B O 1
ATOM 6715 N N . SER B 1 358 ? 14.414 43.719 16.828 1 94.19 358 SER B N 1
ATOM 6716 C CA . SER B 1 358 ? 14.234 44.906 17.656 1 94.19 358 SER B CA 1
ATOM 6717 C C . SER B 1 358 ? 13.539 46 16.875 1 94.19 358 SER B C 1
ATOM 6719 O O . SER B 1 358 ? 12.758 46.781 17.438 1 94.19 358 SER B O 1
ATOM 6721 N N . THR B 1 359 ? 13.766 46 15.633 1 95.06 359 THR B N 1
ATOM 6722 C CA . THR B 1 359 ? 13.242 47.094 14.805 1 95.06 359 THR B CA 1
ATOM 6723 C C . THR B 1 359 ? 11.82 46.781 14.344 1 95.06 359 THR B C 1
ATOM 6725 O O . THR B 1 359 ? 10.984 47.688 14.234 1 95.06 359 THR B O 1
ATOM 6728 N N . ASN B 1 360 ? 11.555 45.531 14.141 1 96.31 360 ASN B N 1
ATOM 6729 C CA . ASN B 1 360 ? 10.344 45.219 13.391 1 96.31 360 ASN B CA 1
ATOM 6730 C C . ASN B 1 360 ? 9.344 44.438 14.242 1 96.31 360 ASN B C 1
ATOM 6732 O O . ASN B 1 360 ? 8.242 44.125 13.781 1 96.31 360 ASN B O 1
ATOM 6736 N N . CYS B 1 361 ? 9.641 44.156 15.453 1 96.69 361 CYS B N 1
ATOM 6737 C CA . CYS B 1 361 ? 8.727 43.344 16.234 1 96.69 361 CYS B CA 1
ATOM 6738 C C . CYS B 1 361 ? 8.43 43.969 17.578 1 96.69 361 CYS B C 1
ATOM 6740 O O . CYS B 1 361 ? 8.633 43.375 18.641 1 96.69 361 CYS B O 1
ATOM 6742 N N . PRO B 1 362 ? 7.914 45.125 17.547 1 94.44 362 PRO B N 1
ATOM 6743 C CA . PRO B 1 362 ? 7.629 45.812 18.812 1 94.44 362 PRO B CA 1
ATOM 6744 C C . PRO B 1 362 ? 6.582 45.062 19.641 1 94.44 362 PRO B C 1
ATOM 6746 O O . PRO B 1 362 ? 6.555 45.219 20.875 1 94.44 362 PRO B O 1
ATOM 6749 N N . ASN B 1 363 ? 5.773 44.25 18.969 1 95.12 363 ASN B N 1
ATOM 6750 C CA . ASN B 1 363 ? 4.664 43.625 19.672 1 95.12 363 ASN B CA 1
ATOM 6751 C C . ASN B 1 363 ? 4.988 42.156 20.031 1 95.12 363 ASN B C 1
ATOM 6753 O O . ASN B 1 363 ? 4.109 41.406 20.453 1 95.12 363 ASN B O 1
ATOM 6757 N N . ILE B 1 364 ? 6.234 41.719 19.828 1 97.12 364 ILE B N 1
ATOM 6758 C CA . ILE B 1 364 ? 6.617 40.344 20.031 1 97.12 364 ILE B CA 1
ATOM 6759 C C . ILE B 1 364 ? 6.395 39.938 21.5 1 97.12 364 ILE B C 1
ATOM 6761 O O . ILE B 1 364 ? 6.676 40.75 22.406 1 97.12 364 ILE B O 1
ATOM 6765 N N . GLU B 1 365 ? 5.875 38.875 21.719 1 96.75 365 GLU B N 1
ATOM 6766 C CA . GLU B 1 365 ? 5.586 38.375 23.062 1 96.75 365 GLU B CA 1
ATOM 6767 C C . GLU B 1 365 ? 6.555 37.281 23.484 1 96.75 365 GLU B C 1
ATOM 6769 O O . GLU B 1 365 ? 6.922 37.188 24.656 1 96.75 365 GLU B O 1
ATOM 6774 N N . ARG B 1 366 ? 6.852 36.5 22.531 1 96.5 366 ARG B N 1
ATOM 6775 C CA . ARG B 1 366 ? 7.754 35.375 22.797 1 96.5 366 ARG B CA 1
ATOM 6776 C C . ARG B 1 366 ? 8.914 35.344 21.812 1 96.5 366 ARG B C 1
ATOM 6778 O O . ARG B 1 366 ? 8.703 35.312 20.594 1 96.5 366 ARG B O 1
ATOM 6785 N N . LEU B 1 367 ? 10.094 35.312 22.391 1 94.38 367 LEU B N 1
ATOM 6786 C CA . LEU B 1 367 ? 11.297 35.281 21.562 1 94.38 367 LEU B CA 1
ATOM 6787 C C . LEU B 1 367 ? 12.25 34.188 22.016 1 94.38 367 LEU B C 1
ATOM 6789 O O . LEU B 1 367 ? 12.773 34.219 23.141 1 94.38 367 LEU B O 1
ATOM 6793 N N . ILE B 1 368 ? 12.344 33.219 21.188 1 90.69 368 ILE B N 1
ATOM 6794 C CA . ILE B 1 368 ? 13.297 32.156 21.422 1 90.69 368 ILE B CA 1
ATOM 6795 C C . ILE B 1 368 ? 14.336 32.125 20.312 1 90.69 368 ILE B C 1
ATOM 6797 O O . ILE B 1 368 ? 14 31.891 19.141 1 90.69 368 ILE B O 1
ATOM 6801 N N . ILE B 1 369 ? 15.57 32.406 20.672 1 85.88 369 ILE B N 1
ATOM 6802 C CA . ILE B 1 369 ? 16.641 32.375 19.688 1 85.88 369 ILE B CA 1
ATOM 6803 C C . ILE B 1 369 ? 17.828 31.578 20.234 1 85.88 369 ILE B C 1
ATOM 6805 O O . ILE B 1 369 ? 18.328 31.859 21.312 1 85.88 369 ILE B O 1
ATOM 6809 N N . GLU B 1 370 ? 18.109 30.609 19.562 1 79.31 370 GLU B N 1
ATOM 6810 C CA . GLU B 1 370 ? 19.297 29.828 19.891 1 79.31 370 GLU B CA 1
ATOM 6811 C C . GLU B 1 370 ? 20.469 30.203 18.984 1 79.31 370 GLU B C 1
ATOM 6813 O O . GLU B 1 370 ? 20.703 29.547 17.969 1 79.31 370 GLU B O 1
ATOM 6818 N N . VAL B 1 371 ? 21.062 31.375 19.297 1 65.25 371 VAL B N 1
ATOM 6819 C CA . VAL B 1 371 ? 22.219 31.875 18.578 1 65.25 371 VAL B CA 1
ATOM 6820 C C . VAL B 1 371 ? 23.328 32.25 19.562 1 65.25 371 VAL B C 1
ATOM 6822 O O . VAL B 1 371 ? 23.062 32.469 20.75 1 65.25 371 VAL B O 1
ATOM 6825 N N . GLU B 1 372 ? 24.516 32.281 19.078 1 64.06 372 GLU B N 1
ATOM 6826 C CA . GLU B 1 372 ? 25.625 32.75 19.891 1 64.06 372 GLU B CA 1
ATOM 6827 C C . GLU B 1 372 ? 25.703 34.281 19.922 1 64.06 372 GLU B C 1
ATOM 6829 O O . GLU B 1 372 ? 25.75 34.906 18.875 1 64.06 372 GLU B O 1
ATOM 6834 N N . LEU B 1 373 ? 25.453 34.812 21.203 1 66.38 373 LEU B N 1
ATOM 6835 C CA . LEU B 1 373 ? 25.547 36.25 21.312 1 66.38 373 LEU B CA 1
ATOM 6836 C C . LEU B 1 373 ? 26.969 36.688 21.656 1 66.38 373 LEU B C 1
ATOM 6838 O O . LEU B 1 373 ? 27.594 36.125 22.562 1 66.38 373 LEU B O 1
ATOM 6842 N N . GLU B 1 374 ? 27.562 37.531 20.75 1 64.06 374 GLU B N 1
ATOM 6843 C CA . GLU B 1 374 ? 28.906 38.031 21 1 64.06 374 GLU B CA 1
ATOM 6844 C C . GLU B 1 374 ? 28.922 39 22.188 1 64.06 374 GLU B C 1
ATOM 6846 O O . GLU B 1 374 ? 29.891 39.062 22.938 1 64.06 374 GLU B O 1
ATOM 6851 N N . ASP B 1 375 ? 27.984 39.844 22.25 1 67.62 375 ASP B N 1
ATOM 6852 C CA . ASP B 1 375 ? 27.938 40.844 23.312 1 67.62 375 ASP B CA 1
ATOM 6853 C C . ASP B 1 375 ? 26.516 41 23.828 1 67.62 375 ASP B C 1
ATOM 6855 O O . ASP B 1 375 ? 25.578 40.438 23.297 1 67.62 375 ASP B O 1
ATOM 6859 N N . LEU B 1 376 ? 26.469 41.719 24.984 1 75.81 376 LEU B N 1
ATOM 6860 C CA . LEU B 1 376 ? 25.203 41.906 25.688 1 75.81 376 LEU B CA 1
ATOM 6861 C C . LEU B 1 376 ? 24.391 43.031 25.078 1 75.81 376 LEU B C 1
ATOM 6863 O O . LEU B 1 376 ? 23.234 43.25 25.453 1 75.81 376 LEU B O 1
ATOM 6867 N N . HIS B 1 377 ? 24.984 43.75 24.094 1 79.38 377 HIS B N 1
ATOM 6868 C CA . HIS B 1 377 ? 24.297 44.906 23.484 1 79.38 377 HIS B CA 1
ATOM 6869 C C . HIS B 1 377 ? 23.016 44.469 22.781 1 79.38 377 HIS B C 1
ATOM 6871 O O . HIS B 1 377 ? 22 45.156 22.844 1 79.38 377 HIS B O 1
ATOM 6877 N N . GLY B 1 378 ? 23.094 43.406 22.203 1 82.44 378 GLY B N 1
ATOM 6878 C CA . GLY B 1 378 ? 21.938 42.906 21.5 1 82.44 378 GLY B CA 1
ATOM 6879 C C . GLY B 1 378 ? 20.75 42.625 22.406 1 82.44 378 GLY B C 1
ATOM 6880 O O . GLY B 1 378 ? 19.609 42.906 22.047 1 82.44 378 GLY B O 1
ATOM 6881 N N . ILE B 1 379 ? 21.031 42.188 23.547 1 84.94 379 ILE B N 1
ATOM 6882 C CA . ILE B 1 379 ? 19.984 41.875 24.516 1 84.94 379 ILE B CA 1
ATOM 6883 C C . ILE B 1 379 ? 19.312 43.188 24.969 1 84.94 379 ILE B C 1
ATOM 6885 O O . ILE B 1 379 ? 18.078 43.25 25.078 1 84.94 379 ILE B O 1
ATOM 6889 N N . LYS B 1 380 ? 20.141 44.156 25.188 1 89.5 380 LYS B N 1
ATOM 6890 C CA . LYS B 1 380 ? 19.625 45.438 25.594 1 89.5 380 LYS B CA 1
ATOM 6891 C C . LYS B 1 380 ? 18.672 46 24.547 1 89.5 380 LYS B C 1
ATOM 6893 O O . LYS B 1 380 ? 17.578 46.469 24.875 1 89.5 380 LYS B O 1
ATOM 6898 N N . GLU B 1 381 ? 19.016 45.906 23.328 1 90.44 381 GLU B N 1
ATOM 6899 C CA . GLU B 1 381 ? 18.188 46.438 22.234 1 90.44 381 GLU B CA 1
ATOM 6900 C C . GLU B 1 381 ? 16.844 45.719 22.188 1 90.44 381 GLU B C 1
ATOM 6902 O O . GLU B 1 381 ? 15.812 46.375 21.984 1 90.44 381 GLU B O 1
ATOM 6907 N N . ILE B 1 382 ? 16.844 44.469 22.359 1 91.44 382 ILE B N 1
ATOM 6908 C CA . ILE B 1 382 ? 15.609 43.688 22.344 1 91.44 382 ILE B CA 1
ATOM 6909 C C . ILE B 1 382 ? 14.695 44.125 23.484 1 91.44 382 ILE B C 1
ATOM 6911 O O . ILE B 1 382 ? 13.508 44.344 23.281 1 91.44 382 ILE B O 1
ATOM 6915 N N . LEU B 1 383 ? 15.281 44.25 24.641 1 92.75 383 LEU B N 1
ATOM 6916 C CA . LEU B 1 383 ? 14.5 44.562 25.828 1 92.75 383 LEU B CA 1
ATOM 6917 C C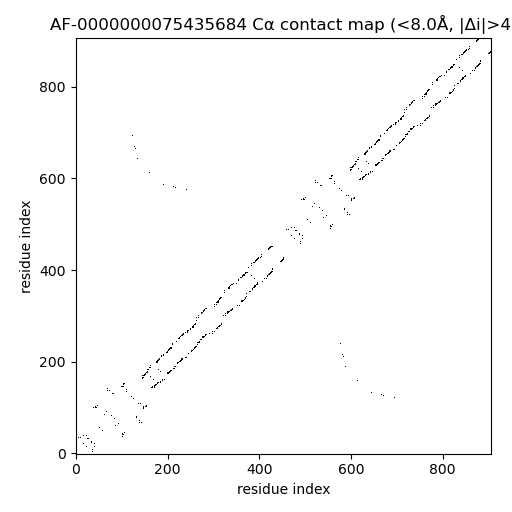 . LEU B 1 383 ? 13.891 45.969 25.703 1 92.75 383 LEU B C 1
ATOM 6919 O O . LEU B 1 383 ? 12.758 46.188 26.141 1 92.75 383 LEU B O 1
ATOM 6923 N N . ILE B 1 384 ? 14.547 46.844 25.031 1 94 384 ILE B N 1
ATOM 6924 C CA . ILE B 1 384 ? 14.086 48.219 24.922 1 94 384 ILE B CA 1
ATOM 6925 C C . ILE B 1 384 ? 12.992 48.312 23.859 1 94 384 ILE B C 1
ATOM 6927 O O . ILE B 1 384 ? 11.961 48.969 24.078 1 94 384 ILE B O 1
ATOM 6931 N N . ASN B 1 385 ? 13.18 47.656 22.797 1 94.69 385 ASN B N 1
ATOM 6932 C CA . ASN B 1 385 ? 12.344 47.875 21.625 1 94.69 385 ASN B CA 1
ATOM 6933 C C . ASN B 1 385 ? 11.172 46.906 21.562 1 94.69 385 ASN B C 1
ATOM 6935 O O . ASN B 1 385 ? 10.195 47.156 20.859 1 94.69 385 ASN B O 1
ATOM 6939 N N . CYS B 1 386 ? 11.297 45.844 22.219 1 94.62 386 CYS B N 1
ATOM 6940 C CA . CYS B 1 386 ? 10.211 44.844 22.266 1 94.62 386 CYS B CA 1
ATOM 6941 C C . CYS B 1 386 ? 9.406 45 23.547 1 94.62 386 CYS B C 1
ATOM 6943 O O . CYS B 1 386 ? 9.492 44.156 24.453 1 94.62 386 CYS B O 1
ATOM 6945 N N . SER B 1 387 ? 8.523 45.938 23.578 1 92.56 387 SER B N 1
ATOM 6946 C CA . SER B 1 387 ? 7.879 46.438 24.797 1 92.56 387 SER B CA 1
ATOM 6947 C C . SER B 1 387 ? 6.852 45.438 25.312 1 92.56 387 SER B C 1
ATOM 6949 O O . SER B 1 387 ? 6.426 45.5 26.469 1 92.56 387 SER B O 1
ATOM 6951 N N . ARG B 1 388 ? 6.5 44.469 24.469 1 94.56 388 ARG B N 1
ATOM 6952 C CA . ARG B 1 388 ? 5.461 43.531 24.891 1 94.56 388 ARG B CA 1
ATOM 6953 C C . ARG B 1 388 ? 6.047 42.156 25.172 1 94.56 388 ARG B C 1
ATOM 6955 O O . ARG B 1 388 ? 5.305 41.188 25.297 1 94.56 388 ARG B O 1
ATOM 6962 N N . LEU B 1 389 ? 7.309 42.031 25.25 1 94.31 389 LEU B N 1
ATOM 6963 C CA . LEU B 1 389 ? 8.016 40.781 25.406 1 94.31 389 LEU B CA 1
ATOM 6964 C C . LEU B 1 389 ? 7.648 40.094 26.719 1 94.31 389 LEU B C 1
ATOM 6966 O O . LEU B 1 389 ? 7.723 40.719 27.781 1 94.31 389 LEU B O 1
ATOM 6970 N N . ILE B 1 390 ? 7.258 38.938 26.641 1 92.25 390 ILE B N 1
ATOM 6971 C CA . ILE B 1 390 ? 6.855 38.156 27.812 1 92.25 390 ILE B CA 1
ATOM 6972 C C . ILE B 1 390 ? 7.91 37.094 28.125 1 92.25 390 ILE B C 1
ATOM 6974 O O . ILE B 1 390 ? 8.258 36.875 29.281 1 92.25 390 ILE B O 1
ATOM 6978 N N . LYS B 1 391 ? 8.344 36.5 27.062 1 91 391 LYS B N 1
ATOM 6979 C CA . LYS B 1 391 ? 9.32 35.406 27.219 1 91 391 LYS B CA 1
ATOM 6980 C C . LYS B 1 391 ? 10.523 35.625 26.312 1 91 391 LYS B C 1
ATOM 6982 O O . LYS B 1 391 ? 10.375 35.938 25.125 1 91 391 LYS B O 1
ATOM 6987 N N . LEU B 1 392 ? 11.703 35.438 26.969 1 88.56 392 LEU B N 1
ATOM 6988 C CA . LEU B 1 392 ? 12.961 35.562 26.234 1 88.56 392 LEU B CA 1
ATOM 6989 C C . LEU B 1 392 ? 13.867 34.375 26.516 1 88.56 392 LEU B C 1
ATOM 6991 O O . LEU B 1 392 ? 14.203 34.125 27.672 1 88.56 392 LEU B O 1
ATOM 6995 N N . ASN B 1 393 ? 14.156 33.625 25.5 1 85.06 393 ASN B N 1
ATOM 6996 C CA . ASN B 1 393 ? 15.117 32.531 25.594 1 85.06 393 ASN B CA 1
ATOM 6997 C C . ASN B 1 393 ? 16.312 32.75 24.656 1 85.06 393 ASN B C 1
ATOM 6999 O O . ASN B 1 393 ? 16.156 32.75 23.438 1 85.06 393 ASN B O 1
ATOM 7003 N N . LEU B 1 394 ? 17.438 32.938 25.266 1 77.81 394 LEU B N 1
ATOM 7004 C CA . LEU B 1 394 ? 18.641 33.156 24.484 1 77.81 394 LEU B CA 1
ATOM 7005 C C . LEU B 1 394 ? 19.688 32.094 24.781 1 77.81 394 LEU B C 1
ATOM 7007 O O . LEU B 1 394 ? 19.922 31.734 25.938 1 77.81 394 LEU B O 1
ATOM 7011 N N . SER B 1 395 ? 20.094 31.391 23.766 1 71.25 395 SER B N 1
ATOM 7012 C CA . SER B 1 395 ? 21.219 30.484 23.922 1 71.25 395 SER B CA 1
ATOM 7013 C C . SER B 1 395 ? 22.547 31.188 23.672 1 71.25 395 SER B C 1
ATOM 7015 O O . SER B 1 395 ? 22.891 31.469 22.516 1 71.25 395 SER B O 1
ATOM 7017 N N . ILE B 1 396 ? 23.141 31.594 24.75 1 61.81 396 ILE B N 1
ATOM 7018 C CA . ILE B 1 396 ? 24.406 32.312 24.672 1 61.81 396 ILE B CA 1
ATOM 7019 C C . ILE B 1 396 ? 25.562 31.375 25.031 1 61.81 396 ILE B C 1
ATOM 7021 O O . ILE B 1 396 ? 25.484 30.641 26.016 1 61.81 396 ILE B O 1
ATOM 7025 N N . ASN B 1 397 ? 26.406 31.156 24 1 58.94 397 ASN B N 1
ATOM 7026 C CA . ASN B 1 397 ? 27.609 30.391 24.328 1 58.94 397 ASN B CA 1
ATOM 7027 C C . ASN B 1 397 ? 28.531 31.188 25.25 1 58.94 397 ASN B C 1
ATOM 7029 O O . ASN B 1 397 ? 29.031 32.25 24.875 1 58.94 397 ASN B O 1
ATOM 7033 N N . ASN B 1 398 ? 28.438 30.859 26.484 1 57.97 398 ASN B N 1
ATOM 7034 C CA . ASN B 1 398 ? 29.375 31.469 27.422 1 57.97 398 ASN B CA 1
ATOM 7035 C C . ASN B 1 398 ? 30.516 30.516 27.75 1 57.97 398 ASN B C 1
ATOM 7037 O O . ASN B 1 398 ? 30.578 29.969 28.859 1 57.97 398 ASN B O 1
ATOM 7041 N N . GLU B 1 399 ? 31.312 30.156 26.734 1 56.22 399 GLU B N 1
ATOM 7042 C CA . GLU B 1 399 ? 32.406 29.234 26.938 1 56.22 399 GLU B CA 1
ATOM 7043 C C . GLU B 1 399 ? 33.312 29.688 28.062 1 56.22 399 GLU B C 1
ATOM 7045 O O . GLU B 1 399 ? 33.906 28.875 28.781 1 56.22 399 GLU B O 1
ATOM 7050 N N . ASP B 1 400 ? 33.594 30.938 28.188 1 54.38 400 ASP B N 1
ATOM 7051 C CA . ASP B 1 400 ? 34.656 31.359 29.125 1 54.38 400 ASP B CA 1
ATOM 7052 C C . ASP B 1 400 ? 34.062 31.562 30.531 1 54.38 400 ASP B C 1
ATOM 7054 O O . ASP B 1 400 ? 34.812 31.953 31.438 1 54.38 400 ASP B O 1
ATOM 7058 N N . GLU B 1 401 ? 33 31.016 30.859 1 56.25 401 GLU B N 1
ATOM 7059 C CA . GLU B 1 401 ? 32.406 31.016 32.188 1 56.25 401 GLU B CA 1
ATOM 7060 C C . GLU B 1 401 ? 32.562 32.375 32.844 1 56.25 401 GLU B C 1
ATOM 7062 O O . GLU B 1 401 ? 33.031 32.5 33.969 1 56.25 401 GLU B O 1
ATOM 7067 N N . LEU B 1 402 ? 32.469 33.406 32.062 1 57.41 402 LEU B N 1
ATOM 7068 C CA . LEU B 1 402 ? 32.75 34.719 32.594 1 57.41 402 LEU B CA 1
ATOM 7069 C C . LEU B 1 402 ? 31.547 35.25 33.406 1 57.41 402 LEU B C 1
ATOM 7071 O O . LEU B 1 402 ? 30.422 34.781 33.188 1 57.41 402 LEU B O 1
ATOM 7075 N N . GLU B 1 403 ? 31.875 35.844 34.406 1 62.91 403 GLU B N 1
ATOM 7076 C CA . GLU B 1 403 ? 30.906 36.562 35.281 1 62.91 403 GLU B CA 1
ATOM 7077 C C . GLU B 1 403 ? 29.906 37.344 34.438 1 62.91 403 GLU B C 1
ATOM 7079 O O . GLU B 1 403 ? 30.297 38.156 33.594 1 62.91 403 GLU B O 1
ATOM 7084 N N . CYS B 1 404 ? 28.578 36.938 34.656 1 75.31 404 CYS B N 1
ATOM 7085 C CA . CYS B 1 404 ? 27.531 37.469 33.781 1 75.31 404 CYS B CA 1
ATOM 7086 C C . CYS B 1 404 ? 26.625 38.438 34.531 1 75.31 404 CYS B C 1
ATOM 7088 O O . CYS B 1 404 ? 25.453 38.594 34.188 1 75.31 404 CYS B O 1
ATOM 7090 N N . ASP B 1 405 ? 27.219 39.125 35.531 1 82.81 405 ASP B N 1
ATOM 7091 C CA . ASP B 1 405 ? 26.406 40.031 36.312 1 82.81 405 ASP B CA 1
ATOM 7092 C C . ASP B 1 405 ? 25.891 41.188 35.469 1 82.81 405 ASP B C 1
ATOM 7094 O O . ASP B 1 405 ? 24.844 41.75 35.75 1 82.81 405 ASP B O 1
ATOM 7098 N N . GLU B 1 406 ? 26.656 41.469 34.5 1 83.5 406 GLU B N 1
ATOM 7099 C CA . GLU B 1 406 ? 26.281 42.594 33.625 1 83.5 406 GLU B CA 1
ATOM 7100 C C . GLU B 1 406 ? 24.922 42.344 32.969 1 83.5 406 GLU B C 1
ATOM 7102 O O . GLU B 1 406 ? 24.156 43.281 32.75 1 83.5 406 GLU B O 1
ATOM 7107 N N . ILE B 1 407 ? 24.625 41.125 32.75 1 83.44 407 ILE B N 1
ATOM 7108 C CA . ILE B 1 407 ? 23.359 40.781 32.094 1 83.44 407 ILE B CA 1
ATOM 7109 C C . ILE B 1 407 ? 22.203 41.062 33.062 1 83.44 407 ILE B C 1
ATOM 7111 O O . ILE B 1 407 ? 21.141 41.531 32.625 1 83.44 407 ILE B O 1
ATOM 7115 N N . LEU B 1 408 ? 22.469 40.875 34.312 1 86.38 408 LEU B N 1
ATOM 7116 C CA . LEU B 1 408 ? 21.453 41.125 35.312 1 86.38 408 LEU B CA 1
ATOM 7117 C C . LEU B 1 408 ? 21.141 42.625 35.406 1 86.38 408 LEU B C 1
ATOM 7119 O O . LEU B 1 408 ? 19.969 43.031 35.531 1 86.38 408 LEU B O 1
ATOM 7123 N N . LYS B 1 409 ? 22.141 43.375 35.25 1 89.31 409 LYS B N 1
ATOM 7124 C CA . LYS B 1 409 ? 21.953 44.812 35.281 1 89.31 409 LYS B CA 1
ATOM 7125 C C . LYS B 1 409 ? 21.141 45.281 34.094 1 89.31 409 LYS B C 1
ATOM 7127 O O . LYS B 1 409 ? 20.266 46.156 34.219 1 89.31 409 LYS B O 1
ATOM 7132 N N . ILE B 1 410 ? 21.406 44.688 33.031 1 89.25 410 ILE B N 1
ATOM 7133 C CA . ILE B 1 410 ? 20.719 45.031 31.812 1 89.25 410 ILE B CA 1
ATOM 7134 C C . ILE B 1 410 ? 19.234 44.656 31.906 1 89.25 410 ILE B C 1
ATOM 7136 O O . ILE B 1 410 ? 18.359 45.469 31.547 1 89.25 410 ILE B O 1
ATOM 7140 N N . ILE B 1 411 ? 18.984 43.562 32.438 1 89.31 411 ILE B N 1
ATOM 7141 C CA . ILE B 1 411 ? 17.609 43.094 32.594 1 89.31 411 ILE B CA 1
ATOM 7142 C C . ILE B 1 411 ? 16.828 44 33.531 1 89.31 411 ILE B C 1
ATOM 7144 O O . ILE B 1 411 ? 15.695 44.406 33.219 1 89.31 411 ILE B O 1
ATOM 7148 N N . VAL B 1 412 ? 17.438 44.344 34.562 1 90.62 412 VAL B N 1
ATOM 7149 C CA . VAL B 1 412 ? 16.781 45.188 35.562 1 90.62 412 VAL B CA 1
ATOM 7150 C C . VAL B 1 412 ? 16.469 46.562 34.969 1 90.62 412 VAL B C 1
ATOM 7152 O O . VAL B 1 412 ? 15.367 47.094 35.156 1 90.62 412 VAL B O 1
ATOM 7155 N N . LYS B 1 413 ? 17.312 47.031 34.219 1 91.62 413 LYS B N 1
ATOM 7156 C CA . LYS B 1 413 ? 17.219 48.406 33.75 1 91.62 413 LYS B CA 1
ATOM 7157 C C . LYS B 1 413 ? 16.312 48.531 32.531 1 91.62 413 LYS B C 1
ATOM 7159 O O . LYS B 1 413 ? 15.594 49.531 32.375 1 91.62 413 LYS B O 1
ATOM 7164 N N . PHE B 1 414 ? 16.312 47.5 31.734 1 92.94 414 PHE B N 1
ATOM 7165 C CA . PHE B 1 414 ? 15.734 47.75 30.406 1 92.94 414 PHE B CA 1
ATOM 7166 C C . PHE B 1 414 ? 14.57 46.812 30.141 1 92.94 414 PHE B C 1
ATOM 7168 O O . PHE B 1 414 ? 13.836 47 29.172 1 92.94 414 PHE B O 1
ATOM 7175 N N . SER B 1 415 ? 14.281 45.875 30.922 1 91.88 415 SER B N 1
ATOM 7176 C CA . SER B 1 415 ? 13.219 44.906 30.656 1 91.88 415 SER B CA 1
ATOM 7177 C C . SER B 1 415 ? 11.852 45.562 30.656 1 91.88 415 SER B C 1
ATOM 7179 O O . SER B 1 415 ? 11.578 46.438 31.484 1 91.88 415 SER B O 1
ATOM 7181 N N . PRO B 1 416 ? 11.039 45.219 29.734 1 92.5 416 PRO B N 1
ATOM 7182 C CA . PRO B 1 416 ? 9.648 45.688 29.781 1 92.5 416 PRO B CA 1
ATOM 7183 C C . PRO B 1 416 ? 8.883 45.094 30.969 1 92.5 416 PRO B C 1
ATOM 7185 O O . PRO B 1 416 ? 9.289 44.062 31.531 1 92.5 416 PRO B O 1
ATOM 7188 N N . GLU B 1 417 ? 7.742 45.719 31.312 1 89.94 417 GLU B N 1
ATOM 7189 C CA . GLU B 1 417 ? 6.945 45.312 32.469 1 89.94 417 GLU B CA 1
ATOM 7190 C C . GLU B 1 417 ? 6.301 43.938 32.25 1 89.94 417 GLU B C 1
ATOM 7192 O O . GLU B 1 417 ? 5.992 43.219 33.188 1 89.94 417 GLU B O 1
ATOM 7197 N N . THR B 1 418 ? 6.285 43.625 31.031 1 92.12 418 THR B N 1
ATOM 7198 C CA . THR B 1 418 ? 5.559 42.406 30.672 1 92.12 418 THR B CA 1
ATOM 7199 C C . THR B 1 418 ? 6.465 41.188 30.781 1 92.12 418 THR B C 1
ATOM 7201 O O . THR B 1 418 ? 5.988 40.062 30.797 1 92.12 418 THR B O 1
ATOM 7204 N N . LEU B 1 419 ? 7.758 41.312 30.844 1 91.44 419 LEU B N 1
ATOM 7205 C CA . LEU B 1 419 ? 8.695 40.219 30.828 1 91.44 419 LEU B CA 1
ATOM 7206 C C . LEU B 1 419 ? 8.539 39.344 32.062 1 91.44 419 LEU B C 1
ATOM 7208 O O . LEU B 1 419 ? 8.656 39.844 33.188 1 91.44 419 LEU B O 1
ATOM 7212 N N . HIS B 1 420 ? 8.352 38.062 31.781 1 88.38 420 HIS B N 1
ATOM 7213 C CA . HIS B 1 420 ? 8.078 37.188 32.906 1 88.38 420 HIS B CA 1
ATOM 7214 C C . HIS B 1 420 ? 9.016 36 32.906 1 88.38 420 HIS B C 1
ATOM 7216 O O . HIS B 1 420 ? 9.195 35.312 33.906 1 88.38 420 HIS B O 1
ATOM 7222 N N . GLU B 1 421 ? 9.539 35.719 31.828 1 88.38 421 GLU B N 1
ATOM 7223 C CA . GLU B 1 421 ? 10.391 34.531 31.734 1 88.38 421 GLU B CA 1
ATOM 7224 C C . GLU B 1 421 ? 11.633 34.812 30.891 1 88.38 421 GLU B C 1
ATOM 7226 O O . GLU B 1 421 ? 11.531 35.344 29.797 1 88.38 421 GLU B O 1
ATOM 7231 N N . ILE B 1 422 ? 12.797 34.469 31.547 1 83.69 422 ILE B N 1
ATOM 7232 C CA . ILE B 1 422 ? 14.055 34.562 30.797 1 83.69 422 ILE B CA 1
ATOM 7233 C C . ILE B 1 422 ? 14.836 33.25 30.984 1 83.69 422 ILE B C 1
ATOM 7235 O O . ILE B 1 422 ? 14.945 32.75 32.094 1 83.69 422 ILE B O 1
ATOM 7239 N N . THR B 1 423 ? 15.211 32.656 29.891 1 80.44 423 THR B N 1
ATOM 7240 C CA . THR B 1 423 ? 16.016 31.453 29.938 1 80.44 423 THR B CA 1
ATOM 7241 C C . THR B 1 423 ? 17.359 31.672 29.266 1 80.44 423 THR B C 1
ATOM 7243 O O . THR B 1 423 ? 17.438 32.219 28.156 1 80.44 423 THR B O 1
ATOM 7246 N N . PHE B 1 424 ? 18.453 31.266 30.141 1 70.06 424 PHE B N 1
ATOM 7247 C CA . PHE B 1 424 ? 19.797 31.281 29.562 1 70.06 424 PHE B CA 1
ATOM 7248 C C . PHE B 1 424 ? 20.344 29.875 29.438 1 70.06 424 PHE B C 1
ATOM 7250 O O . PHE B 1 424 ? 20.062 29.016 30.266 1 70.06 424 PHE B O 1
ATOM 7257 N N . CYS B 1 425 ? 20.594 29.328 28.281 1 65 425 CYS B N 1
ATOM 7258 C CA . CYS B 1 425 ? 21.016 27.938 28.141 1 65 425 CYS B CA 1
ATOM 7259 C C . CYS B 1 425 ? 22.281 27.656 28.953 1 65 425 CYS B C 1
ATOM 7261 O O . CYS B 1 425 ? 22.359 26.656 29.672 1 65 425 CYS B O 1
ATOM 7263 N N . ALA B 1 426 ? 23.625 28.062 28.609 1 59.62 426 ALA B N 1
ATOM 7264 C CA . ALA B 1 426 ? 24.844 27.453 29.094 1 59.62 426 ALA B CA 1
ATOM 7265 C C . ALA B 1 426 ? 25.594 28.391 30.047 1 59.62 426 ALA B C 1
ATOM 7267 O O . ALA B 1 426 ? 25.594 29.609 29.844 1 59.62 426 ALA B O 1
ATOM 7268 N N . ASN B 1 427 ? 26.266 27.922 31.062 1 63.75 427 ASN B N 1
ATOM 7269 C CA . ASN B 1 427 ? 27.391 28.266 31.953 1 63.75 427 ASN B CA 1
ATOM 7270 C C . ASN B 1 427 ? 27.328 29.719 32.406 1 63.75 427 ASN B C 1
ATOM 7272 O O . ASN B 1 427 ? 28.328 30.438 32.312 1 63.75 427 ASN B O 1
ATOM 7276 N N . PHE B 1 428 ? 26.016 30.203 32.688 1 71.44 428 PHE B N 1
ATOM 7277 C CA . PHE B 1 428 ? 26.016 31.547 33.25 1 71.44 428 PHE B CA 1
ATOM 7278 C C . PHE B 1 428 ? 26.297 31.5 34.75 1 71.44 428 PHE B C 1
ATOM 7280 O O . PHE B 1 428 ? 25.609 30.797 35.5 1 71.44 428 PHE B O 1
ATOM 7287 N N . ILE B 1 429 ? 27.406 32.094 35.031 1 73 429 ILE B N 1
ATOM 7288 C CA . ILE B 1 429 ? 27.781 32.188 36.438 1 73 429 ILE B CA 1
ATOM 7289 C C . ILE B 1 429 ? 27.547 33.594 36.969 1 73 429 ILE B C 1
ATOM 7291 O O . ILE B 1 429 ? 27.938 34.562 36.312 1 73 429 ILE B O 1
ATOM 7295 N N . PHE B 1 430 ? 26.734 33.688 38.031 1 81.75 430 PHE B N 1
ATOM 7296 C CA . PHE B 1 430 ? 26.469 34.969 38.656 1 81.75 430 PHE B CA 1
ATOM 7297 C C . PHE B 1 430 ? 27.094 35.062 40.062 1 81.75 430 PHE B C 1
ATOM 7299 O O . PHE B 1 430 ? 27.172 34.062 40.75 1 81.75 430 PHE B O 1
ATOM 7306 N N . THR B 1 431 ? 27.562 36.25 40.406 1 84.81 431 THR B N 1
ATOM 7307 C CA . THR B 1 431 ? 28.078 36.469 41.75 1 84.81 431 THR B CA 1
ATOM 7308 C C . THR B 1 431 ? 26.938 36.719 42.75 1 84.81 431 THR B C 1
ATOM 7310 O O . THR B 1 431 ? 25.828 37.094 42.344 1 84.81 431 THR B O 1
ATOM 7313 N N . LEU B 1 432 ? 27.281 36.469 44 1 88 432 LEU B N 1
ATOM 7314 C CA . LEU B 1 432 ? 26.297 36.719 45.031 1 88 432 LEU B CA 1
ATOM 7315 C C . LEU B 1 432 ? 25.891 38.188 45.062 1 88 432 LEU B C 1
ATOM 7317 O O . LEU B 1 432 ? 24.719 38.5 45.219 1 88 432 LEU B O 1
ATOM 7321 N N . ASP B 1 433 ? 26.875 39.062 44.938 1 89.56 433 ASP B N 1
ATOM 7322 C CA . ASP B 1 433 ? 26.609 40.5 44.938 1 89.56 433 ASP B CA 1
ATOM 7323 C C . ASP B 1 433 ? 25.75 40.875 43.75 1 89.56 433 ASP B C 1
ATOM 7325 O O . ASP B 1 433 ? 24.844 41.719 43.906 1 89.56 433 ASP B O 1
ATOM 7329 N N . GLY B 1 434 ? 26.031 40.25 42.719 1 87.12 434 GLY B N 1
ATOM 7330 C CA . GLY B 1 434 ? 25.234 40.5 41.531 1 87.12 434 GLY B CA 1
ATOM 7331 C C . GLY B 1 434 ? 23.781 40.094 41.656 1 87.12 434 GLY B C 1
ATOM 7332 O O . GLY B 1 434 ? 22.875 40.844 41.25 1 87.12 434 GLY B O 1
ATOM 7333 N N . LEU B 1 435 ? 23.578 39.031 42.312 1 87.94 435 LEU B N 1
ATOM 7334 C CA . LEU B 1 435 ? 22.219 38.531 42.531 1 87.94 435 LEU B CA 1
ATOM 7335 C C . LEU B 1 435 ? 21.469 39.375 43.531 1 87.94 435 LEU B C 1
ATOM 7337 O O . LEU B 1 435 ? 20.281 39.688 43.344 1 87.94 435 LEU B O 1
ATOM 7341 N N . ILE B 1 436 ? 22.172 39.781 44.531 1 89.88 436 ILE B N 1
ATOM 7342 C CA . ILE B 1 436 ? 21.547 40.625 45.562 1 89.88 436 ILE B CA 1
ATOM 7343 C C . ILE B 1 436 ? 21.109 41.938 44.906 1 89.88 436 ILE B C 1
ATOM 7345 O O . ILE B 1 436 ? 19.984 42.375 45.125 1 89.88 436 ILE B O 1
ATOM 7349 N N . ASP B 1 437 ? 21.969 42.469 44.156 1 91.12 437 ASP B N 1
ATOM 7350 C CA . ASP B 1 437 ? 21.656 43.719 43.469 1 91.12 437 ASP B CA 1
ATOM 7351 C C . ASP B 1 437 ? 20.453 43.562 42.531 1 91.12 437 ASP B C 1
ATOM 7353 O O . ASP B 1 437 ? 19.609 44.438 42.438 1 91.12 437 ASP B O 1
ATOM 7357 N N . PHE B 1 438 ? 20.453 42.469 41.906 1 89.81 438 PHE B N 1
ATOM 7358 C CA . PHE B 1 438 ? 19.359 42.188 40.969 1 89.81 438 PHE B CA 1
ATOM 7359 C C . PHE B 1 438 ? 18.031 42.125 41.719 1 89.81 438 PHE B C 1
ATOM 7361 O O . PHE B 1 438 ? 17.062 42.812 41.344 1 89.81 438 PHE B O 1
ATOM 7368 N N . PHE B 1 439 ? 17.906 41.438 42.844 1 89.19 439 PHE B N 1
ATOM 7369 C CA . PHE B 1 439 ? 16.656 41.25 43.562 1 89.19 439 PHE B CA 1
ATOM 7370 C C . PHE B 1 439 ? 16.203 42.531 44.219 1 89.19 439 PHE B C 1
ATOM 7372 O O . PHE B 1 439 ? 15.008 42.812 44.344 1 89.19 439 PHE B O 1
ATOM 7379 N N . GLU B 1 440 ? 17.172 43.344 44.562 1 91.5 440 GLU B N 1
ATOM 7380 C CA . GLU B 1 440 ? 16.844 44.594 45.219 1 91.5 440 GLU B CA 1
ATOM 7381 C C . GLU B 1 440 ? 16.203 45.562 44.188 1 91.5 440 GLU B C 1
ATOM 7383 O O . GLU B 1 440 ? 15.297 46.312 44.531 1 91.5 440 GLU B O 1
ATOM 7388 N N . ASN B 1 441 ? 16.703 45.406 43.031 1 90 441 ASN B N 1
ATOM 7389 C CA . ASN B 1 441 ? 16.25 46.375 42.031 1 90 441 ASN B CA 1
ATOM 7390 C C . ASN B 1 441 ? 15.039 45.844 41.281 1 90 441 ASN B C 1
ATOM 7392 O O . ASN B 1 441 ? 14.375 46.594 40.562 1 90 441 ASN B O 1
ATOM 7396 N N . TRP B 1 442 ? 14.844 44.594 41.375 1 88.69 442 TRP B N 1
ATOM 7397 C CA . TRP B 1 442 ? 13.695 44 40.688 1 88.69 442 TRP B CA 1
ATOM 7398 C C . TRP B 1 442 ? 12.461 44.031 41.562 1 88.69 442 TRP B C 1
ATOM 7400 O O . TRP B 1 442 ? 11.359 43.688 41.156 1 88.69 442 TRP B O 1
ATOM 7410 N N . LYS B 1 443 ? 12.508 44.531 42.75 1 82.94 443 LYS B N 1
ATOM 7411 C CA . LYS B 1 443 ? 11.414 44.594 43.719 1 82.94 443 LYS B CA 1
ATOM 7412 C C . LYS B 1 443 ? 10.219 45.344 43.156 1 82.94 443 LYS B C 1
ATOM 7414 O O . LYS B 1 443 ? 10.383 46.406 42.562 1 82.94 443 LYS B O 1
ATOM 7419 N N . GLY B 1 444 ? 8.961 44.781 43.219 1 80.62 444 GLY B N 1
ATOM 7420 C CA . GLY B 1 444 ? 7.742 45.438 42.781 1 80.62 444 GLY B CA 1
ATOM 7421 C C . GLY B 1 444 ? 7.289 45 41.406 1 80.62 444 GLY B C 1
ATOM 7422 O O . GLY B 1 444 ? 6.168 45.281 41 1 80.62 444 GLY B O 1
ATOM 7423 N N . ARG B 1 445 ? 8.219 44.344 40.719 1 84.25 445 ARG B N 1
ATOM 7424 C CA . ARG B 1 445 ? 7.855 43.812 39.406 1 84.25 445 ARG B CA 1
ATOM 7425 C C . ARG B 1 445 ? 7.355 42.375 39.5 1 84.25 445 ARG B C 1
ATOM 7427 O O . ARG B 1 445 ? 7.41 41.781 40.594 1 84.25 445 ARG B O 1
ATOM 7434 N N . LYS B 1 446 ? 6.773 41.938 38.469 1 82.5 446 LYS B N 1
ATOM 7435 C CA . LYS B 1 446 ? 6.344 40.531 38.438 1 82.5 446 LYS B CA 1
ATOM 7436 C C . LYS B 1 446 ? 7.535 39.594 38.531 1 82.5 446 LYS B C 1
ATOM 7438 O O . LYS B 1 446 ? 8.602 39.875 37.969 1 82.5 446 LYS B O 1
ATOM 7443 N N . PRO B 1 447 ? 7.324 38.562 39.281 1 77.5 447 PRO B N 1
ATOM 7444 C CA . PRO B 1 447 ? 8.43 37.594 39.438 1 77.5 447 PRO B CA 1
ATOM 7445 C C . PRO B 1 447 ? 8.945 37.094 38.094 1 77.5 447 PRO B C 1
ATOM 7447 O O . PRO B 1 447 ? 8.164 36.875 37.156 1 77.5 447 PRO B O 1
ATOM 7450 N N . LEU B 1 448 ? 10.219 37.125 37.969 1 79.31 448 LEU B N 1
ATOM 7451 C CA . LEU B 1 448 ? 10.906 36.656 36.781 1 79.31 448 LEU B CA 1
ATOM 7452 C C . LEU B 1 448 ? 11.383 35.219 36.938 1 79.31 448 LEU B C 1
ATOM 7454 O O . LEU B 1 448 ? 12.047 34.875 37.938 1 79.31 448 LEU B O 1
ATOM 7458 N N . ILE B 1 449 ? 10.852 34.344 36.094 1 75.44 449 ILE B N 1
ATOM 7459 C CA . ILE B 1 449 ? 11.328 32.969 36.094 1 75.44 449 ILE B CA 1
ATOM 7460 C C . ILE B 1 449 ? 12.625 32.875 35.281 1 75.44 449 ILE B C 1
ATOM 7462 O O . ILE B 1 449 ? 12.672 33.25 34.125 1 75.44 449 ILE B O 1
ATOM 7466 N N . PHE B 1 450 ? 13.695 32.531 36.062 1 72.56 450 PHE B N 1
ATOM 7467 C CA . PHE B 1 450 ? 15.008 32.406 35.438 1 72.56 450 PHE B CA 1
ATOM 7468 C C . PHE B 1 450 ? 15.422 30.938 35.344 1 72.56 450 PHE B C 1
ATOM 7470 O O . PHE B 1 450 ? 15.438 30.219 36.344 1 72.56 450 PHE B O 1
ATOM 7477 N N . TYR B 1 451 ? 15.5 30.438 34 1 65.19 451 TYR B N 1
ATOM 7478 C CA . TYR B 1 451 ? 16 29.078 33.812 1 65.19 451 TYR B CA 1
ATOM 7479 C C . TYR B 1 451 ? 17.438 29.094 33.312 1 65.19 451 TYR B C 1
ATOM 7481 O O . TYR B 1 451 ? 17.797 29.922 32.438 1 65.19 451 TYR B O 1
ATOM 7489 N N . ASN B 1 452 ? 18.422 28.484 34.031 1 57.09 452 ASN B N 1
ATOM 7490 C CA . ASN B 1 452 ? 19.766 28.219 33.531 1 57.09 452 ASN B CA 1
ATOM 7491 C C . ASN B 1 452 ? 19.922 26.766 33.094 1 57.09 452 ASN B C 1
ATOM 7493 O O . ASN B 1 452 ? 19.812 25.844 33.938 1 57.09 452 ASN B O 1
ATOM 7497 N N . LEU B 1 453 ? 19.781 26.531 31.75 1 53.66 453 LEU B N 1
ATOM 7498 C CA . LEU B 1 453 ? 19.922 25.172 31.25 1 53.66 453 LEU B CA 1
ATOM 7499 C C . LEU B 1 453 ? 21.391 24.797 31.062 1 53.66 453 LEU B C 1
ATOM 7501 O O . LEU B 1 453 ? 22.203 25.656 30.688 1 53.66 453 LEU B O 1
#

Sequence (906 aa):
MSRLIADCLIIIFNDLREKASSLYSCILVNRYWCRTAMPILWKVPFEFDIGNWDSLSNRKLYNLIFYLLPTFSKKLLLDNNIELPTIQEFSNQPLFNYISFSSQVPPNFINNMINNLIKKEDGFNKYKETGKKYLLEQEIYKLFINNCKDIKYFNWQTTQPLSQFHGAPTCFSQLRSLIMDLDFVTSRELFAMSQICQNIEELSIFECYDDIPGLIWFIDTQKILRSLYLHFKSFEKQCLGLSEVIERKASTLRKFSIEPWIISLSPKFLPSLINLQHLELKNFSAFNVMDIFRESEWEVSLSLASFPNLQYLETVFLPFSIECDLIEKSNGNILDIDICRMCNQDPNYTKKLIKAISTNCPNIERLIIEVELEDLHGIKEILINCSRLIKLNLSINNEDELECDEILKIIVKFSPETLHEITFCANFIFTLDGLIDFFENWKGRKPLIFYNLMSRLIADCLIIIFNDLREKASSLYSCILVNRYWCRTAMPILWKVPFEFDIGNWDSLSNRKLYNLIFYLLPTFSKKLLLDNNIELPTIQEFSNQPLFNYISFSSQVPPNFINNMINNLIKKEDGFNKYKETGKKYLLEQEIYKLFINNCKDIKYFNWQTTQPLSQFHGAPTCFSQLRSLIMDLDFVTSRELFAMSQICQNIEELSIFECYDDIPGLIWFIDTQKILRSLYLHFKSFEKQCLGLSEVIERKASTLRKFSIEPWIISLSPKFLPSLINLQHLELKNFSAFNVMDIFRESEWEVSLSLASFPN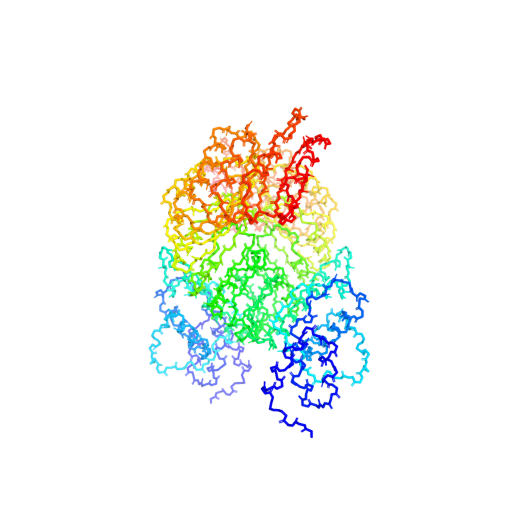LQYLETVFLPFSIECDLIEKSNGNILDIDICRMCNQDPNYTKKLIKAISTNCPNIERLIIEVELEDLHGIKEILINCSRLIKLNLSINNEDELECDEILKIIVKFSPETLHEITFCANFIFTLDGLIDFFENWKGRKPLIFYNL

pLDDT: mean 86.03, std 13.36, range [38.25, 98.88]

Radius of gyration: 37.58 Å; Cα contacts (8 Å, |Δi|>4): 1657; chains: 2; bounding box: 77×93×97 Å

Secondary structure (DSSP, 8-state):
-----HHHHHHHHHHGGG-HHHHHHHHTT-HHHHHHHHHHHTSSTTTT--S-TT-HHHHHHHHHHHHHS-HHHHHHHHHTT---------S---SS-GGGG-SS--HHHHHHHHHHHSPP--TTHHHHHHHHHHHHHHHHHHHHHHH--S-SEEEE---S-GGGSTTHHHHHTT--EEEEETTT--HHHHHHHHTT----SEEEEEEE-S--HHHHHHHHH-SS--EEEEEES--SS-BHHHHHHHHHTTTT--EEEEES-GGGB-GGGGGG-TT--EEEEE----TT---HHHHHHHHHHHHH---TT--EEEEES-SS--HHHHHHTTTT---EEEEE--SS--HHHHHHHHHHHHHH-TT--EEEEE---SSSHHHHHHHHH-TT--EEEE----TT--B-HHHHHHHHHH--TT--EEEE-S--B--HHHHHHHHHHHTTSPPPEEEE-/-----HHHHHHHHHHGGG-HHHHHHHHTT-HHHHHHHHHHHTSSTTTT--S-TT-HHHHHHHHHHHHHS-HHHHHHHHHTT---------S---SS-GGGG-SS--HHHHHHHHHHHSPP--TTHHHHHHHHHHHHHHHHHHHHHHH--S-SEEEE---S-GGGSTTHHHHHTT--EEEEETTT--HHHHHHHHTT----SEEEEEEE-S--HHHHHHHHH-SS--EEEEEES--SS-BHHHHHHHHHTTTT--EEEEES-GGGB-GGGGGG-TT--EEEEE----TT---HHHHHHHHHHHHH---TT--EEEEES-SS--HHHHHHTTTT---EEEEE--SS--HHHHHHHHHHHHHH-TT--EEEEE---SSSHHHHHHHHH-TT--EEEE----TT--B-HHHHHHHHHH--TT--EEEE-S--B--HHHHHHHHHHHTTSPPPEEEE-

Organism: Rhizophagus irregularis (strain DAOM 181602 / DAOM 197198 / MUCL 43194) (NCBI:txid747089)

Foldseek 3Di:
DPPDDLVVLLVVLLVCLVVLVVLVVQLVPDVSSVVSSLLSNLAPLQVPCPLDCPPPSLVVVLLLLLLLFDPVLNVVLVVLVQDDPPSPVPPDDDPDPSLLSYLEDDPVSLVSSLPVRQDQDDDPCNVSSVVSSVSSSQRSLLSNLLRYFQHAEYEADALDLNLPRPSNLGRAQNYAAYEYEVVRDALVSLQSVLVRYQAHAHYAYEADEEQHVSVLVSLLSHDQHAEYHEEHPDQPAEYASNLVSVLVCLVRYAEYEYDDCPLNYQLQSQQSNQNHAYYYEHHPPPPPDDDPVSLVRNLVSLLNHAHLNHAYEAYAARPDQRVLSHLQRNQQNHAEYHYHHDPPDDQVSVQSNLVSCLVRHLQHAEDHYEDAHPDCVSVLSNQARNQNYAEEEYAYDPVVLDAPLVNLVSCLVRHHLNHAEYEYADNHDYDPVSVVVSCVSCPPGHHHHYHYD/DPPDDLVVLLVVLLVCLVVLVVLVVQLVPDVSSVVSSLLSNLAPLQVPCPLDCPPPSLVVVLLLLLLLFDPVLNVVLVVLPQDDPPSPPPPDDDPDPSLLSYLEDDPVSLVSSLPVRQDQDDDPCNVSSVVSSVSSSQRSLLSNLQRYFQHAEYEADALDLNLPRPSNLGRAQNYAAYEYEPVRDALVSLQSVLVRYQAHAHYAYEADEEQRVSVLVSLLSHDQHAEYEEEHPDQPAEYASNLVSVLVCLVRYAEYEYDDCPLNYQLQSQQSNQNYAYYYEHHPPPPPDDPPVSLVRNLVSLLNHAHLNHAYEHYAARPDQNVLSRLQRNQQNHAEYHYHHDPPDDLVSVQSNLVSCLVRHLQHAYDHYEDAHPDCVSVLSNQARNQNYAEEEYEHPPVVLDAPLVNLVSCLVRHHLNHAEYEYEDNHDYDPVSVVVSCVSCPPGHHHHYHYD